Protein AF-0000000083209507 (afdb_homodimer)

Organism: NCBI:txid56615

pLDDT: mean 79.93, std 26.1, range [17.45, 98.88]

Solvent-accessible surface area (backbone atoms only — not comparable to full-atom values): 48890 Å² total; per-residue (Å²): 132,87,76,78,81,79,80,76,81,77,78,80,77,77,78,76,76,82,78,74,80,74,73,73,65,63,70,64,57,64,68,65,68,48,69,66,73,77,71,62,71,62,73,65,71,75,59,69,69,38,47,60,24,52,51,44,55,71,68,48,51,61,85,65,65,84,54,86,50,44,40,69,82,32,66,40,26,36,28,49,35,51,77,83,44,52,70,40,51,52,51,48,50,51,50,27,39,48,67,36,39,55,71,43,77,40,76,38,67,54,44,80,39,44,36,41,45,25,48,38,52,54,37,31,53,48,49,55,53,47,46,52,51,50,20,66,72,56,70,47,58,60,81,76,58,56,31,54,49,76,48,25,59,51,62,44,49,69,84,25,54,78,34,26,46,77,80,48,31,80,50,81,72,76,83,60,49,44,76,43,79,90,34,73,63,28,28,72,47,58,34,60,73,67,48,88,59,56,77,75,37,50,40,93,46,91,80,64,52,46,36,74,66,46,60,47,89,55,38,82,56,67,88,55,50,52,31,48,58,42,46,22,53,36,50,42,53,52,51,51,38,49,49,46,59,73,68,65,39,66,28,31,35,41,27,44,48,53,51,34,35,32,62,59,44,61,62,55,49,57,63,51,56,74,54,55,60,91,76,50,16,36,37,32,38,4,58,39,69,29,51,34,74,55,38,38,45,41,82,32,54,40,31,18,48,50,54,36,50,22,61,62,35,19,33,34,32,23,46,67,21,32,53,51,47,50,54,58,54,51,33,72,72,34,33,77,58,46,38,58,38,38,45,44,23,30,42,38,54,69,64,47,44,36,30,30,39,50,70,43,50,26,32,62,47,77,72,66,59,76,72,64,69,83,69,88,68,75,85,57,62,72,54,53,86,44,45,40,61,54,40,52,34,48,70,70,70,40,86,72,85,68,68,65,40,81,67,34,32,71,67,35,37,46,62,21,31,56,61,46,47,54,28,77,76,63,72,71,81,72,78,57,85,79,62,67,78,130,131,86,76,76,78,77,79,76,81,75,77,80,77,76,80,75,77,81,76,75,81,76,74,73,65,63,67,66,57,63,68,65,67,48,70,66,72,79,70,61,73,64,74,63,72,75,58,69,69,37,48,61,24,52,51,46,54,73,70,49,51,61,85,65,64,86,53,87,51,43,39,71,82,32,67,42,27,36,29,51,35,50,77,84,42,53,69,38,51,52,50,48,49,50,50,27,39,48,67,37,37,53,72,42,79,38,76,39,65,56,46,78,40,43,37,40,44,24,49,37,52,54,38,32,54,46,49,55,52,47,45,52,52,51,20,66,73,56,69,46,58,60,82,76,59,56,30,54,49,76,50,26,60,50,61,43,49,70,86,26,55,78,37,24,47,78,78,49,31,80,49,80,73,77,83,59,48,45,76,42,79,91,34,73,63,30,28,72,47,57,33,59,74,68,48,90,59,55,78,74,37,51,40,94,47,92,80,65,53,46,37,74,66,46,59,48,90,55,40,82,56,66,88,56,51,53,31,48,59,42,47,22,53,35,51,41,53,51,52,51,38,50,49,46,60,72,67,65,38,67,29,33,35,40,28,43,48,53,51,34,36,31,63,59,41,60,63,54,49,57,63,52,58,73,53,56,59,93,74,50,15,36,36,32,38,4,58,39,72,30,49,33,73,56,37,38,46,43,83,32,53,39,31,17,50,51,54,35,50,22,60,61,34,21,33,36,32,23,46,68,22,31,52,52,48,49,55,58,53,50,33,72,73,34,34,78,58,46,39,58,41,38,45,45,24,32,43,39,53,69,62,47,44,38,29,30,40,51,70,43,50,26,32,62,47,79,73,68,61,75,71,61,68,85,71,87,67,74,84,56,63,72,54,54,87,45,44,39,60,52,40,54,34,49,69,72,70,41,85,73,83,73,62,70,41,82,68,34,31,73,67,36,38,46,62,22,33,57,59,48,48,52,26,78,77,64,72,72,80,71,79,59,86,83,62,66,89,123

Secondary structure (DSSP, 8-state):
-----------------------THHHHHTTTTS-------------GGGHHHHHHHHHHSPTTTT---TTTTSSEEEEEE-TT-HHHHHHHHHHHHHHT--EEEEEPPPTTSHHHHHHHHHHHHHHHHHHHHHHHHH---GGG----STT-GGG--TT-TTTS-GGGTT--PPP-TTSSGGGTTS-HHHHHHH-S-GGG---SSTT--HHHHT--TT---GGGS--HHHHHHHHHHHHHHHHHHHHT-SEEEEE-TTEEEBTTHHHHHHHHHTTS-TT--EEEEEEES--GGGSPB-SSTTEEE-S--EEEEEEEEEHHHHHHHHHHHT-TTTTTSS-GGGGHHHHHHTT--EEEESS-SEEE-SSSGGG---SSS-S-----SSBHHHHHHHHTT--------HHHHHH---HHHHHHH--TT-----S-TT----/-----------------------THHHHHTTTTS-------------GGGHHHHHHHHHHSPTTTT---TTTTSSEEEEEE-TT-HHHHHHHHHHHHHHT--EEEEEPPPTTSHHHHHHHHHHHHHHHHHHHHHHHHH---GGG----STT-GGG--TT-TTTS-GGGTT--PPP-TTSSGGGTTS-HHHHHHH-S-GGG---SSTT--HHHHT--TT---GGGS--HHHHHHHHHHHHHHHHHHHHT-SEEEEEETTEEEBTTHHHHHHHHHTTS-TT--EEEEEEES--GGGSPB-SSTTEEE-S--EEEEEEEEEHHHHHHHHHHHT-TTTTTSS-GGGGHHHHHHTT--EEEESS-SEEE-SSSGGG---SSS-S-----SSBHHHHHHHHTT--------HHHHHH---HHHHHHH--TT-----S-TT----

Nearest PDB structures (foldseek):
  8xgx-assembly1_A  TM=6.670E-01  e=3.079E-05  Aggregatibacter actinomycetemcomitans NUM4039
  8xkd-assembly1_B  TM=6.835E-01  e=5.439E-05  Aggregatibacter actinomycetemcomitans NUM4039
  5ej0-assembly1_A  TM=6.151E-01  e=3.359E-04  Vaccinia virus WR
  2j0b-assembly1_A  TM=5.387E-01  e=5.777E-03  Mus musculus
  8xgx-assembly1_A  TM=6.671E-01  e=2.870E-05  Aggregatibacter actinomycetemcomitans NUM4039

Foldseek 3Di:
DPPPCPPPPPPDPPPPDDPPPPPPPPVVPVVVPPPPPCVVVPPPPPPVVCVVVVVCCVPPDDVCLVPDDQQLPWPAAEEEDAPPPVLLVVLVVLLSVLLNHDHDYDHFDDLPQFLLQLVLVLLLVLLVVLLVQLCVQLVDDSLVAFEFFALTQLLDDACLQQSHDPSCNHRDDDDQFCVDVVQVRGHPLVSCVVDPDSSVRHHPDPPDFSQVSLPRNPYPQPVFGQGSRLSSQLVRVLVVLVVLLVVPIFKYKYAYSQKWFASPRSSVCVVVVVQDDPPAFKEQLEFALFLFVVAQARRDRFKGWGAFTFDCRMMMGGSNNSVLLSVSCSPSSNNSSTGNRNCVNSSVSVPRRYMYTPPHRMWRDPQSPPCVVVDDDDPAGRDHPHISSVVVCVVVVHDRPPPCPVVVCVVNPRVSNVVNPPDVPPPPPPDPDVPDDD/DPPPCPPPPPPPPPPPDDPPPPDPPPVVPVVVPPPPPCVVVPPPPPPVVCVVVVVCCVPPDDVCLVPDDQQLPWPAAEEEDAPPPVLLVVLVVLLSVLLNHDHDYDHFDDLPQFLLQLVLVLLLVLLVVLLVQLCVQLVDDSLVAFEFFALTQLLDDACLQQRHDPSCNHRDDDDQFCVDVVQVRGHPLVSCVVDPDSSVRHHPDPPDFSQVSLPRPVYPQPVFGQGSRLSSQLVSVLVVLVVLLVVPIFKYKYAYSQKWFASPRSSVCVVVVVQDDPPAFKEQLEFALFLFVVAQARRDRFKGWGAFTFDCRMMMGGSNNSVLLSVSCSPSSNNSSTGNRSCVNSSVSVPRRYMYTPPHRMWRDPQSPPCVVVDDDDPAGRDHPHISSVVVCVVVVHDRCPPCDVVVCVVNPRVSNVVNPPDVPPPPVDDPDVDDDD

Sequence (876 aa):
MLTLLATSMLVMYRVREPIKPVSQSHILSEVINSPLPDISLSQSSIDPTLDYRRLLEMTTSPKNFNQHHPTLGFGHIYCISLPNRQDRRETMTKIAAALGVRITFVDAIYKDHPVIGWIGERASEVRKKKLELMSQYSGMDKESIGGMGAGSVWLTVNNGHAANQDFLRNIKLPSLAAARPEFEGKDWVEYLWSVSDHYTLTSSNPDFNITAEMWDPQEKMLPRQINPATVSTYYNHLRVLRTIRESGEASALILEDDVDMEWDLERRWRSIESHLPSDWDTVFLGHCWGHELIQPQFGHPNLHKSTEPLCLHGYAVSALGSRKLLELYNDPWTSFQTPVDTCIPTFIKLGLNSFSIEPTIINQSKVLQSDIQSGKGSSWKGLLVDSVAERILKSEGKPVNHTLTREDSKSNIDPATLFRYKSASIKALKDTQCNKGVMLTLLATSMLVMYRVREPIKPVSQSHILSEVINSPLPDISLSQSSIDPTLDYRRLLEMTTSPKNFNQHHPTLGFGHIYCISLPNRQDRRETMTKIAAALGVRITFVDAIYKDHPVIGWIGERASEVRKKKLELMSQYSGMDKESIGGMGAGSVWLTVNNGHAANQDFLRNIKLPSLAAARPEFEGKDWVEYLWSVSDHYTLTSSNPDFNITAEMWDPQEKMLPRQINPATVSTYYNHLRVLRTIRESGEASALILEDDVDMEWDLERRWRSIESHLPSDWDTVFLGHCWGHELIQPQFGHPNLHKSTEPLCLHGYAVSALGSRKLLELYNDPWTSFQTPVDTCIPTFIKLGLNSFSIEPTIINQSKVLQSDIQSGKGSSWKGLLVDSVAERILKSEGKPVNHTLTREDSKSNIDPATLFRYKSASIKALKDTQCNKGV

Radius of gyration: 33.31 Å; Cα contacts (8 Å, |Δi|>4): 1385; chains: 2; bounding box: 107×95×86 Å

Structure (mmCIF, N/CA/C/O backbone):
data_AF-0000000083209507-model_v1
#
loop_
_entity.id
_entity.type
_entity.pdbx_description
1 polymer 'Glycosyltransferase family 25 protein'
#
loop_
_atom_site.group_PDB
_atom_site.id
_atom_site.type_symbol
_atom_site.label_atom_id
_atom_site.label_alt_id
_atom_site.label_comp_id
_atom_site.label_asym_id
_atom_site.label_entity_id
_atom_site.label_seq_id
_atom_site.pdbx_PDB_ins_code
_atom_site.Cartn_x
_atom_site.Cartn_y
_atom_site.Cartn_z
_atom_site.occupancy
_atom_site.B_iso_or_equiv
_atom_site.auth_seq_id
_atom_site.auth_comp_id
_atom_site.auth_asym_id
_atom_site.auth_atom_id
_atom_site.pdbx_PDB_model_num
ATOM 1 N N . MET A 1 1 ? -52.062 49.094 5.859 1 21.2 1 MET A N 1
ATOM 2 C CA . MET A 1 1 ? -52.219 49.312 7.301 1 21.2 1 MET A CA 1
ATOM 3 C C . MET A 1 1 ? -52.469 47.969 7.996 1 21.2 1 MET A C 1
ATOM 5 O O . MET A 1 1 ? -52.875 47.938 9.164 1 21.2 1 MET A O 1
ATOM 9 N N . LEU A 1 2 ? -52.531 46.844 7.223 1 25.02 2 LEU A N 1
ATOM 10 C CA . LEU A 1 2 ? -53.156 45.562 7.625 1 25.02 2 LEU A CA 1
ATOM 11 C C . LEU A 1 2 ? -52.469 45 8.867 1 25.02 2 LEU A C 1
ATOM 13 O O . LEU A 1 2 ? -51.25 44.844 8.891 1 25.02 2 LEU A O 1
ATOM 17 N N . THR A 1 3 ? -53.156 45 10.055 1 21.56 3 THR A N 1
ATOM 18 C CA . THR A 1 3 ? -52.969 44.844 11.5 1 21.56 3 THR A CA 1
ATOM 19 C C . THR A 1 3 ? -52.656 43.406 11.859 1 21.56 3 THR A C 1
ATOM 21 O O . THR A 1 3 ? -53.562 42.562 11.898 1 21.56 3 THR A O 1
ATOM 24 N N . LEU A 1 4 ? -51.781 42.688 11.109 1 25 4 LEU A N 1
ATOM 25 C CA . LEU A 1 4 ? -51.625 41.25 11.227 1 25 4 LEU A CA 1
ATOM 26 C C . LEU A 1 4 ? -51.281 40.844 12.664 1 25 4 LEU A C 1
ATOM 28 O O . LEU A 1 4 ? -50.281 41.312 13.219 1 25 4 LEU A O 1
ATOM 32 N N . LEU A 1 5 ? -52.344 40.469 13.453 1 21.36 5 LEU A N 1
ATOM 33 C CA . LEU A 1 5 ? -52.531 40.156 14.859 1 21.36 5 LEU A CA 1
ATOM 34 C C . LEU A 1 5 ? -51.562 39.031 15.281 1 21.36 5 LEU A C 1
ATOM 36 O O . LEU A 1 5 ? -51.562 37.938 14.672 1 21.36 5 LEU A O 1
ATOM 40 N N . ALA A 1 6 ? -50.375 39.25 15.961 1 22.92 6 ALA A N 1
ATOM 41 C CA . ALA A 1 6 ? -49.156 38.594 16.484 1 22.92 6 ALA A CA 1
ATOM 42 C C . ALA A 1 6 ? -49.531 37.688 17.672 1 22.92 6 ALA A C 1
ATOM 44 O O . ALA A 1 6 ? -49.625 38.188 18.797 1 22.92 6 ALA A O 1
ATOM 45 N N . THR A 1 7 ? -50.719 36.875 17.5 1 20.73 7 THR A N 1
ATOM 46 C CA . THR A 1 7 ? -51.219 36.281 18.734 1 20.73 7 THR A CA 1
ATOM 47 C C . THR A 1 7 ? -50.125 35.438 19.391 1 20.73 7 THR A C 1
ATOM 49 O O . THR A 1 7 ? -49.469 34.625 18.734 1 20.73 7 THR A O 1
ATOM 52 N N . SER A 1 8 ? -49.531 35.844 20.547 1 21.31 8 SER A N 1
ATOM 53 C CA . SER A 1 8 ? -48.469 35.531 21.516 1 21.31 8 SER A CA 1
ATOM 54 C C . SER A 1 8 ? -48.781 34.25 22.281 1 21.31 8 SER A C 1
ATOM 56 O O . SER A 1 8 ? -49.656 34.219 23.156 1 21.31 8 SER A O 1
ATOM 58 N N . MET A 1 9 ? -49.188 33.094 21.578 1 21.3 9 MET A N 1
ATOM 59 C CA . MET A 1 9 ? -49.719 31.984 22.391 1 21.3 9 MET A CA 1
ATOM 60 C C . MET A 1 9 ? -48.688 31.562 23.438 1 21.3 9 MET A C 1
ATOM 62 O O . MET A 1 9 ? -47.531 31.281 23.109 1 21.3 9 MET A O 1
ATOM 66 N N . LEU A 1 10 ? -48.75 31.938 24.75 1 21.06 10 LEU A N 1
ATOM 67 C CA . LEU A 1 10 ? -48.062 31.781 26.016 1 21.06 10 LEU A CA 1
ATOM 68 C C . LEU A 1 10 ? -48.062 30.312 26.469 1 21.06 10 LEU A C 1
ATOM 70 O O . LEU A 1 10 ? -49.125 29.797 26.859 1 21.06 10 LEU A O 1
ATOM 74 N N . VAL A 1 11 ? -47.719 29.297 25.656 1 22.17 11 VAL A N 1
ATOM 75 C CA . VAL A 1 11 ? -47.938 27.922 26.094 1 22.17 11 VAL A CA 1
ATOM 76 C C . VAL A 1 11 ? -47.219 27.703 27.438 1 22.17 11 VAL A C 1
ATOM 78 O O . VAL A 1 11 ? -46.031 28.016 27.562 1 22.17 11 VAL A O 1
ATOM 81 N N . MET A 1 12 ? -47.906 27.578 28.562 1 21.19 12 MET A N 1
ATOM 82 C CA . MET A 1 12 ? -47.656 27.344 29.984 1 21.19 12 MET A CA 1
ATOM 83 C C . MET A 1 12 ? -46.812 26.094 30.203 1 21.19 12 MET A C 1
ATOM 85 O O . MET A 1 12 ? -47.188 25.016 29.734 1 21.19 12 MET A O 1
ATOM 89 N N . TYR A 1 13 ? -45.5 26.172 30.297 1 21.11 13 TYR A N 1
ATOM 90 C CA . TYR A 1 13 ? -44.438 25.188 30.5 1 21.11 13 TYR A CA 1
ATOM 91 C C . TYR A 1 13 ? -44.625 24.484 31.844 1 21.11 13 TYR A C 1
ATOM 93 O O . TYR A 1 13 ? -44.438 25.094 32.906 1 21.11 13 TYR A O 1
ATOM 101 N N . ARG A 1 14 ? -45.719 23.703 32.031 1 21.27 14 ARG A N 1
ATOM 102 C CA . ARG A 1 14 ? -45.906 23.062 33.312 1 21.27 14 ARG A CA 1
ATOM 103 C C . ARG A 1 14 ? -44.625 22.375 33.781 1 21.27 14 ARG A C 1
ATOM 105 O O . ARG A 1 14 ? -43.906 21.781 32.969 1 21.27 14 ARG A O 1
ATOM 112 N N . VAL A 1 15 ? -44.156 22.719 34.969 1 22.66 15 VAL A N 1
ATOM 113 C CA . VAL A 1 15 ? -43.031 22.438 35.812 1 22.66 15 VAL A CA 1
ATOM 114 C C . VAL A 1 15 ? -43.031 20.969 36.25 1 22.66 15 VAL A C 1
ATOM 116 O O . VAL A 1 15 ? -43.906 20.531 37 1 22.66 15 VAL A O 1
ATOM 119 N N . ARG A 1 16 ? -42.938 20.031 35.281 1 22.27 16 ARG A N 1
ATOM 120 C CA . ARG A 1 16 ? -43.094 18.641 35.688 1 22.27 16 ARG A CA 1
ATOM 121 C C . ARG A 1 16 ? -42.188 18.344 36.906 1 22.27 16 ARG A C 1
ATOM 123 O O . ARG A 1 16 ? -41.156 18.984 37.094 1 22.27 16 ARG A O 1
ATOM 130 N N . GLU A 1 17 ? -42.75 17.594 37.875 1 24.81 17 GLU A N 1
ATOM 131 C CA . GLU A 1 17 ? -42.375 17.156 39.219 1 24.81 17 GLU A CA 1
ATOM 132 C C . GLU A 1 17 ? -40.969 16.547 39.219 1 24.81 17 GLU A C 1
ATOM 134 O O . GLU A 1 17 ? -40.5 16.031 38.219 1 24.81 17 GLU A O 1
ATOM 139 N N . PRO A 1 18 ? -40.25 16.766 40.344 1 24.5 18 PRO A N 1
ATOM 140 C CA . PRO A 1 18 ? -38.844 16.469 40.625 1 24.5 18 PRO A CA 1
ATOM 141 C C . PRO A 1 18 ? -38.531 14.969 40.562 1 24.5 18 PRO A C 1
ATOM 143 O O . PRO A 1 18 ? -39.25 14.164 41.156 1 24.5 18 PRO A O 1
ATOM 146 N N . ILE A 1 19 ? -38.188 14.414 39.469 1 26.02 19 ILE A N 1
ATOM 147 C CA . ILE A 1 19 ? -37.906 12.977 39.406 1 26.02 19 ILE A CA 1
ATOM 148 C C . ILE A 1 19 ? -37 12.578 40.531 1 26.02 19 ILE A C 1
ATOM 150 O O . ILE A 1 19 ? -35.938 13.203 40.75 1 26.02 19 ILE A O 1
ATOM 154 N N . LYS A 1 20 ? -37.531 11.781 41.5 1 27.62 20 LYS A N 1
ATOM 155 C CA . LYS A 1 20 ? -36.906 11.211 42.656 1 27.62 20 LYS A CA 1
ATOM 156 C C . LYS A 1 20 ? -35.531 10.594 42.312 1 27.62 20 LYS A C 1
ATOM 158 O O . LYS A 1 20 ? -35.406 9.961 41.281 1 27.62 20 LYS A O 1
ATOM 163 N N . PRO A 1 21 ? -34.469 10.977 43.062 1 25.08 21 PRO A N 1
ATOM 164 C CA . PRO A 1 21 ? -33.062 10.594 42.875 1 25.08 21 PRO A CA 1
ATOM 165 C C . PRO A 1 21 ? -32.844 9.078 42.938 1 25.08 21 PRO A C 1
ATOM 167 O O . PRO A 1 21 ? -33.219 8.438 43.906 1 25.08 21 PRO A O 1
ATOM 170 N N . VAL A 1 22 ? -33.281 8.305 41.938 1 27.31 22 VAL A N 1
ATOM 171 C CA . VAL A 1 22 ? -33.062 6.871 42.125 1 27.31 22 VAL A CA 1
ATOM 172 C C . VAL A 1 22 ? -31.609 6.613 42.5 1 27.31 22 VAL A C 1
ATOM 174 O O . VAL A 1 22 ? -30.688 7.105 41.844 1 27.31 22 VAL A O 1
ATOM 177 N N . SER A 1 23 ? -31.391 6.219 43.75 1 24.31 23 SER A N 1
ATOM 178 C CA . SER A 1 23 ? -30.141 5.902 44.438 1 24.31 23 SER A CA 1
ATOM 179 C C . SER A 1 23 ? -29.297 4.938 43.625 1 24.31 23 SER A C 1
ATOM 181 O O . SER A 1 23 ? -29.766 3.879 43.219 1 24.31 23 SER A O 1
ATOM 183 N N . GLN A 1 24 ? -28.297 5.477 42.938 1 24.94 24 GLN A N 1
ATOM 184 C CA . GLN A 1 24 ? -27.281 4.879 42.094 1 24.94 24 GLN A CA 1
ATOM 185 C C . GLN A 1 24 ? -26.562 3.742 42.812 1 24.94 24 GLN A C 1
ATOM 187 O O . GLN A 1 24 ? -25.609 3.16 42.25 1 24.94 24 GLN A O 1
ATOM 192 N N . SER A 1 25 ? -26.922 3.535 44.125 1 27 25 SER A N 1
ATOM 193 C CA . SER A 1 25 ? -25.984 2.705 44.844 1 27 25 SER A CA 1
ATOM 194 C C . SER A 1 25 ? -26 1.265 44.375 1 27 25 SER A C 1
ATOM 196 O O . SER A 1 25 ? -25.016 0.541 44.5 1 27 25 SER A O 1
ATOM 198 N N . HIS A 1 26 ? -27.141 0.861 43.969 1 27.19 26 HIS A N 1
ATOM 199 C CA . HIS A 1 26 ? -27.25 -0.593 43.938 1 27.19 26 HIS A CA 1
ATOM 200 C C . HIS A 1 26 ? -26.453 -1.18 42.781 1 27.19 26 HIS A C 1
ATOM 202 O O . HIS A 1 26 ? -26.234 -2.393 42.719 1 27.19 26 HIS A O 1
ATOM 208 N N . ILE A 1 27 ? -26.328 -0.297 41.75 1 27.59 27 ILE A N 1
ATOM 209 C CA . ILE A 1 27 ? -25.891 -1.041 40.562 1 27.59 27 ILE A CA 1
ATOM 210 C C . ILE A 1 27 ? -24.438 -1.471 40.75 1 27.59 27 ILE A C 1
ATOM 212 O O . ILE A 1 27 ? -23.969 -2.391 40.062 1 27.59 27 ILE A O 1
ATOM 216 N N . LEU A 1 28 ? -23.703 -0.784 41.625 1 26.67 28 LEU A N 1
ATOM 217 C CA . LEU A 1 28 ? -22.281 -1.111 41.688 1 26.67 28 LEU A CA 1
ATOM 218 C C . LEU A 1 28 ? -22.062 -2.451 42.375 1 26.67 28 LEU A C 1
ATOM 220 O O . LEU A 1 28 ? -20.984 -3.033 42.281 1 26.67 28 LEU A O 1
ATOM 224 N N . SER A 1 29 ? -23.016 -2.801 43.281 1 26.47 29 SER A N 1
ATOM 225 C CA . SER A 1 29 ? -22.672 -3.922 44.156 1 26.47 29 SER A CA 1
ATOM 226 C C . SER A 1 29 ? -22.641 -5.234 43.375 1 26.47 29 SER A C 1
ATOM 228 O O . SER A 1 29 ? -21.984 -6.191 43.781 1 26.47 29 SER A O 1
ATOM 230 N N . GLU A 1 30 ? -23.641 -5.375 42.531 1 27.55 30 GLU A N 1
ATOM 231 C CA . GLU A 1 30 ? -23.766 -6.742 42.062 1 27.55 30 GLU A CA 1
ATOM 232 C C . GLU A 1 30 ? -22.625 -7.109 41.125 1 27.55 30 GLU A C 1
ATOM 234 O O . GLU A 1 30 ? -22.5 -8.258 40.688 1 27.55 30 GLU A O 1
ATOM 239 N N . VAL A 1 31 ? -21.984 -6.102 40.656 1 28.17 31 VAL A N 1
ATOM 240 C CA . VAL A 1 31 ? -20.953 -6.488 39.688 1 28.17 31 VAL A CA 1
ATOM 241 C C . VAL A 1 31 ? -19.797 -7.16 40.406 1 28.17 31 VAL A C 1
ATOM 243 O O . VAL A 1 31 ? -18.891 -7.715 39.781 1 28.17 31 VAL A O 1
ATOM 246 N N . ILE A 1 32 ? -19.766 -7.043 41.75 1 27.62 32 ILE A N 1
ATOM 247 C CA . ILE A 1 32 ? -18.609 -7.594 42.469 1 27.62 32 ILE A CA 1
ATOM 248 C C . ILE A 1 32 ? -18.672 -9.117 42.438 1 27.62 32 ILE A C 1
ATOM 250 O O . ILE A 1 32 ? -17.641 -9.789 42.5 1 27.62 32 ILE A O 1
ATOM 254 N N . ASN A 1 33 ? -19.875 -9.617 42.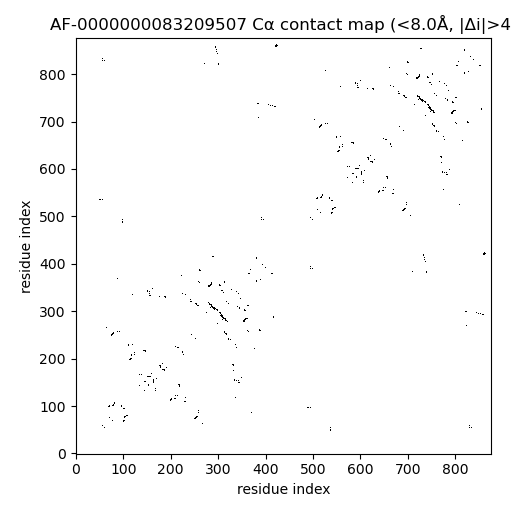656 1 24.17 33 ASN A N 1
ATOM 255 C CA . ASN A 1 33 ? -19.891 -11.047 42.938 1 24.17 33 ASN A CA 1
ATOM 256 C C . ASN A 1 33 ? -19.672 -11.859 41.656 1 24.17 33 ASN A C 1
ATOM 258 O O . ASN A 1 33 ? -20.047 -13.039 41.594 1 24.17 33 ASN A O 1
ATOM 262 N N . SER A 1 34 ? -19.703 -11.188 40.562 1 25.98 34 SER A N 1
ATOM 263 C CA . SER A 1 34 ? -19.531 -12.219 39.562 1 25.98 34 SER A CA 1
ATOM 264 C C . SER A 1 34 ? -18.203 -12.961 39.719 1 25.98 34 SER A C 1
ATOM 266 O O . SER A 1 34 ? -17.203 -12.352 40.094 1 25.98 34 SER A O 1
ATOM 268 N N . PRO A 1 35 ? -18.297 -14.234 40.094 1 25.05 35 PRO A N 1
ATOM 269 C CA . PRO A 1 35 ? -17 -14.891 40.281 1 25.05 35 PRO A CA 1
ATOM 270 C C . PRO A 1 35 ? -15.945 -14.391 39.312 1 25.05 35 PRO A C 1
ATOM 272 O O . PRO A 1 35 ? -16.281 -13.922 38.219 1 25.05 35 PRO A O 1
ATOM 275 N N . LEU A 1 36 ? -14.898 -13.773 39.844 1 25.12 36 LEU A N 1
ATOM 276 C CA . LEU A 1 36 ? -13.719 -13.531 39.031 1 25.12 36 LEU A CA 1
ATOM 277 C C . LEU A 1 36 ? -13.609 -14.578 37.906 1 25.12 36 LEU A C 1
ATOM 279 O O . LEU A 1 36 ? -13.836 -15.766 38.156 1 25.12 36 LEU A O 1
ATOM 283 N N . PRO A 1 37 ? -14.055 -14.203 36.719 1 25.61 37 PRO A N 1
ATOM 284 C CA . PRO A 1 37 ? -13.781 -15.344 35.844 1 25.61 37 PRO A CA 1
ATOM 285 C C . PRO A 1 37 ? -12.531 -16.109 36.25 1 25.61 37 PRO A C 1
ATOM 287 O O . PRO A 1 37 ? -11.586 -15.531 36.812 1 25.61 37 PRO A O 1
ATOM 290 N N . ASP A 1 38 ? -12.719 -17.281 36.906 1 25.77 38 ASP A N 1
ATOM 291 C CA . ASP A 1 38 ? -11.594 -18.203 37.062 1 25.77 38 ASP A CA 1
ATOM 292 C C . ASP A 1 38 ? -10.578 -18.031 35.938 1 25.77 38 ASP A C 1
ATOM 294 O O . ASP A 1 38 ? -10.836 -18.453 34.812 1 25.77 38 ASP A O 1
ATOM 298 N N . ILE A 1 39 ? -10.016 -16.844 35.875 1 26.89 39 ILE A N 1
ATOM 299 C CA . ILE A 1 39 ? -8.789 -16.812 35.062 1 26.89 39 ILE A CA 1
ATOM 300 C C . ILE A 1 39 ? -7.902 -18 35.438 1 26.89 39 ILE A C 1
ATOM 302 O O . ILE A 1 39 ? -7.105 -17.922 36.375 1 26.89 39 ILE A O 1
ATOM 306 N N . SER A 1 40 ? -8.531 -19.156 35.781 1 28.34 40 SER A N 1
ATOM 307 C CA . SER A 1 40 ? -7.574 -20.25 35.656 1 28.34 40 SER A CA 1
ATOM 308 C C . SER A 1 40 ? -6.547 -19.969 34.562 1 28.34 40 SER A C 1
ATOM 310 O O . SER A 1 40 ? -6.906 -19.719 33.406 1 28.34 40 SER A O 1
ATOM 312 N N . LEU A 1 41 ? -5.523 -19.219 34.875 1 29.16 41 LEU A N 1
ATOM 313 C CA . LEU A 1 41 ? -4.293 -19.344 34.094 1 29.16 41 LEU A CA 1
ATOM 314 C C . LEU A 1 41 ? -4.219 -20.703 33.438 1 29.16 41 LEU A C 1
ATOM 316 O O . LEU A 1 41 ? -3.877 -21.703 34.062 1 29.16 41 LEU A O 1
ATOM 320 N N . SER A 1 42 ? -5.266 -21.266 32.906 1 30.45 42 SER A N 1
ATOM 321 C CA . SER A 1 42 ? -4.977 -22.438 32.125 1 30.45 42 SER A CA 1
ATOM 322 C C . SER A 1 42 ? -3.529 -22.438 31.625 1 30.45 42 SER A C 1
ATOM 324 O O . SER A 1 42 ? -3.07 -21.469 31.031 1 30.45 42 SER A O 1
ATOM 326 N N . GLN A 1 43 ? -2.615 -22.828 32.406 1 33.81 43 GLN A N 1
ATOM 327 C CA . GLN A 1 43 ? -1.299 -23.266 31.938 1 33.81 43 GLN A CA 1
ATOM 328 C C . GLN A 1 43 ? -1.321 -23.609 30.453 1 33.81 43 GLN A C 1
ATOM 330 O O . GLN A 1 43 ? -1.688 -24.734 30.094 1 33.81 43 GLN A O 1
ATOM 335 N N . SER A 1 44 ? -2.004 -22.906 29.672 1 39.44 44 SER A N 1
ATOM 336 C CA . SER A 1 44 ? -2.018 -23.172 28.234 1 39.44 44 SER A CA 1
ATOM 337 C C . SER A 1 44 ? -0.769 -23.938 27.812 1 39.44 44 SER A C 1
ATOM 339 O O . SER A 1 44 ? 0.353 -23.516 28.094 1 39.44 44 SER A O 1
ATOM 341 N N . SER A 1 45 ? -0.811 -25.141 27.938 1 47.66 45 SER A N 1
ATOM 342 C CA . SER A 1 45 ? 0.176 -26.078 27.422 1 47.66 45 SER A CA 1
ATOM 343 C C . SER A 1 45 ? 0.939 -25.484 26.234 1 47.66 45 SER A C 1
ATOM 345 O O . SER A 1 45 ? 0.335 -25.031 25.266 1 47.66 45 SER A O 1
ATOM 347 N N . ILE A 1 46 ? 2.051 -24.891 26.656 1 65.88 46 ILE A N 1
ATOM 348 C CA . ILE A 1 46 ? 2.99 -24.375 25.672 1 65.88 46 ILE A CA 1
ATOM 349 C C . ILE A 1 46 ? 3.078 -25.328 24.484 1 65.88 46 ILE A C 1
ATOM 351 O O . ILE A 1 46 ? 3.416 -26.5 24.656 1 65.88 46 ILE A O 1
ATOM 355 N N . ASP A 1 47 ? 2.357 -25.031 23.484 1 78.94 47 ASP A N 1
ATOM 356 C CA . ASP A 1 47 ? 2.471 -25.781 22.234 1 78.94 47 ASP A CA 1
ATOM 357 C C . ASP A 1 47 ? 3.932 -25.953 21.828 1 78.94 47 ASP A C 1
ATOM 359 O O . ASP A 1 47 ? 4.59 -25 21.438 1 78.94 47 ASP A O 1
ATOM 363 N N . PRO A 1 48 ? 4.504 -27.078 22.094 1 81.88 48 PRO A N 1
ATOM 364 C CA . PRO A 1 48 ? 5.922 -27.297 21.797 1 81.88 48 PRO A CA 1
ATOM 365 C C . PRO A 1 48 ? 6.262 -27 20.344 1 81.88 48 PRO A C 1
ATOM 367 O O . PRO A 1 48 ? 7.422 -26.734 20.016 1 81.88 48 PRO A O 1
ATOM 370 N N . THR A 1 49 ? 5.301 -27.078 19.5 1 83.88 49 THR A N 1
ATOM 371 C CA . THR A 1 49 ? 5.551 -26.828 18.078 1 83.88 49 THR A CA 1
ATOM 372 C C . THR A 1 49 ? 5.941 -25.375 17.844 1 83.88 49 THR A C 1
ATOM 374 O O . THR A 1 49 ? 6.438 -25.016 16.766 1 83.88 49 THR A O 1
ATOM 377 N N . LEU A 1 50 ? 5.828 -24.609 18.906 1 91.12 50 LEU A N 1
ATOM 378 C CA . LEU A 1 50 ? 6.129 -23.188 18.766 1 91.12 50 LEU A CA 1
ATOM 379 C C . LEU A 1 50 ? 7.402 -22.828 19.531 1 91.12 50 LEU A C 1
ATOM 381 O O . LEU A 1 50 ? 7.719 -21.641 19.703 1 91.12 50 LEU A O 1
ATOM 385 N N . ASP A 1 51 ? 8.109 -23.812 20 1 90 51 ASP A N 1
ATOM 386 C CA . ASP A 1 51 ? 9.312 -23.562 20.797 1 90 51 ASP A CA 1
ATOM 387 C C . ASP A 1 51 ? 10.344 -22.781 20 1 90 51 ASP A C 1
ATOM 389 O O . ASP A 1 51 ? 10.938 -21.812 20.5 1 90 51 ASP A O 1
ATOM 393 N N . TYR A 1 52 ? 10.562 -23.25 18.781 1 93.44 52 TYR A N 1
ATOM 394 C CA . TYR A 1 52 ? 11.531 -22.562 17.938 1 93.44 52 TYR A CA 1
ATOM 395 C C . TYR A 1 52 ? 11.117 -21.125 17.703 1 93.44 52 TYR A C 1
ATOM 397 O O . TYR A 1 52 ? 11.945 -20.203 17.75 1 93.44 52 TYR A O 1
ATOM 405 N N . ARG A 1 53 ? 9.914 -20.875 17.438 1 93.38 53 ARG A N 1
ATOM 406 C CA . ARG A 1 53 ? 9.398 -19.516 17.25 1 93.38 53 ARG A CA 1
ATOM 407 C C . ARG A 1 53 ? 9.648 -18.656 18.484 1 93.38 53 ARG A C 1
ATOM 409 O O . ARG A 1 53 ? 10.102 -17.516 18.375 1 93.38 53 ARG A O 1
ATOM 416 N N . ARG A 1 54 ? 9.297 -19.172 19.609 1 90.69 54 ARG A N 1
ATOM 417 C CA . ARG A 1 54 ? 9.492 -18.438 20.859 1 90.69 54 ARG A CA 1
ATOM 418 C C . ARG A 1 54 ? 10.961 -18.078 21.062 1 90.69 54 ARG A C 1
ATOM 420 O O . ARG A 1 54 ? 11.289 -16.984 21.5 1 90.69 54 ARG A O 1
ATOM 427 N N . LEU A 1 55 ? 11.82 -19.047 20.75 1 91.38 55 LEU A N 1
ATOM 428 C CA . LEU A 1 55 ? 13.258 -18.797 20.844 1 91.38 55 LEU A CA 1
ATOM 429 C C . LEU A 1 55 ? 13.672 -17.625 19.953 1 91.38 55 LEU A C 1
ATOM 431 O O . LEU A 1 55 ? 14.406 -16.75 20.391 1 91.38 55 LEU A O 1
ATOM 435 N N . LEU A 1 56 ? 13.219 -17.641 18.734 1 93.12 56 LEU A N 1
ATOM 436 C CA . LEU A 1 56 ? 13.555 -16.578 17.797 1 93.12 56 LEU A CA 1
ATOM 437 C C . LEU A 1 56 ? 13.016 -15.242 18.297 1 93.12 56 LEU A C 1
ATOM 439 O O . LEU A 1 56 ? 13.688 -14.211 18.172 1 93.12 56 LEU A O 1
ATOM 443 N N . GLU A 1 57 ? 11.781 -15.258 18.766 1 88.75 57 GLU A N 1
ATOM 444 C CA . GLU A 1 57 ? 11.18 -14.031 19.281 1 88.75 57 GLU A CA 1
ATOM 445 C C . GLU A 1 57 ? 12.008 -13.438 20.406 1 88.75 57 GLU A C 1
ATOM 447 O O . GLU A 1 57 ? 12.211 -12.227 20.469 1 88.75 57 GLU A O 1
ATOM 452 N N . MET A 1 58 ? 12.492 -14.195 21.281 1 85.12 58 MET A N 1
ATOM 453 C CA . MET A 1 58 ? 13.234 -13.773 22.453 1 85.12 58 MET A CA 1
ATOM 454 C C . MET A 1 58 ? 14.633 -13.289 22.078 1 85.12 58 MET A C 1
ATOM 456 O O . MET A 1 58 ? 15.164 -12.359 22.688 1 85.12 58 MET A O 1
ATOM 460 N N . THR A 1 59 ? 15.18 -13.875 21.062 1 88 59 THR A N 1
ATOM 461 C CA . THR A 1 59 ? 16.609 -13.656 20.828 1 88 59 THR A CA 1
ATOM 462 C C . THR A 1 59 ? 16.828 -12.672 19.688 1 88 59 THR A C 1
ATOM 464 O O . THR A 1 59 ? 17.906 -12.086 19.562 1 88 59 THR A O 1
ATOM 467 N N . THR A 1 60 ? 15.867 -12.508 18.828 1 88.88 60 THR A N 1
ATOM 468 C CA . THR A 1 60 ? 16.156 -11.734 17.625 1 88.88 60 THR A CA 1
ATOM 469 C C . THR A 1 60 ? 15.305 -10.477 17.562 1 88.88 60 THR A C 1
ATOM 471 O O . THR A 1 60 ? 15.5 -9.625 16.703 1 88.88 60 THR A O 1
ATOM 474 N N . SER A 1 61 ? 14.43 -10.352 18.438 1 83.81 61 SER A N 1
ATOM 475 C CA . SER A 1 61 ? 13.648 -9.125 18.469 1 83.81 61 SER A CA 1
ATOM 476 C C . SER A 1 61 ? 14.492 -7.938 18.906 1 83.81 61 SER A C 1
ATOM 478 O O . SER A 1 61 ? 15.406 -8.086 19.719 1 83.81 61 SER A O 1
ATOM 480 N N . PRO A 1 62 ? 14.25 -6.809 18.188 1 77.25 62 PRO A N 1
ATOM 481 C CA . PRO A 1 62 ? 15 -5.629 18.625 1 77.25 62 PRO A CA 1
ATOM 482 C C . PRO A 1 62 ? 14.836 -5.332 20.109 1 77.25 62 PRO A C 1
ATOM 484 O O . PRO A 1 62 ? 13.797 -5.656 20.688 1 77.25 62 PRO A O 1
ATOM 487 N N . LYS A 1 63 ? 15.906 -4.688 20.641 1 71.75 63 LYS A N 1
ATOM 488 C CA . LYS A 1 63 ? 15.859 -4.297 22.047 1 71.75 63 LYS A CA 1
ATOM 489 C C . LYS A 1 63 ? 14.688 -3.348 22.312 1 71.75 63 LYS A C 1
ATOM 491 O O . LYS A 1 63 ? 14.422 -2.449 21.516 1 71.75 63 LYS A O 1
ATOM 496 N N . ASN A 1 64 ? 13.992 -3.543 23.266 1 66.56 64 ASN A N 1
ATOM 497 C CA . ASN A 1 64 ? 12.898 -2.697 23.734 1 66.56 64 ASN A CA 1
ATOM 498 C C . ASN A 1 64 ? 11.719 -2.729 22.766 1 66.56 64 ASN A C 1
ATOM 500 O O . ASN A 1 64 ? 10.867 -1.837 22.797 1 66.56 64 ASN A O 1
ATOM 504 N N . PHE A 1 65 ? 11.867 -3.752 21.844 1 68.94 65 PHE A N 1
ATOM 505 C CA . PHE A 1 65 ? 10.781 -3.844 20.891 1 68.94 65 PHE A CA 1
ATOM 506 C C . PHE A 1 65 ? 9.453 -4.109 21.594 1 68.94 65 PHE A C 1
ATOM 508 O O . PHE A 1 65 ? 8.406 -3.645 21.141 1 68.94 65 PHE A O 1
ATOM 515 N N . ASN A 1 66 ? 9.57 -4.66 22.672 1 70.06 66 ASN A N 1
ATOM 516 C CA . ASN A 1 66 ? 8.352 -5.023 23.391 1 70.06 66 ASN A CA 1
ATOM 517 C C . ASN A 1 66 ? 8.086 -4.082 24.562 1 70.06 66 ASN A C 1
ATOM 519 O O . ASN A 1 66 ? 7.148 -4.289 25.328 1 70.06 66 ASN A O 1
ATOM 523 N N . GLN A 1 67 ? 8.898 -3.082 24.547 1 81.88 67 GLN A N 1
ATOM 524 C CA . GLN A 1 67 ? 8.68 -2.121 25.625 1 81.88 67 GLN A CA 1
ATOM 525 C C . GLN A 1 67 ? 7.711 -1.023 25.203 1 81.88 67 GLN A C 1
ATOM 527 O O . GLN A 1 67 ? 7.852 -0.445 24.125 1 81.88 67 GLN A O 1
ATOM 532 N N . HIS A 1 68 ? 6.789 -0.829 26.031 1 90.12 68 HIS A N 1
ATOM 533 C CA . HIS A 1 68 ? 5.785 0.196 25.766 1 90.12 68 HIS A CA 1
ATOM 534 C C . HIS A 1 68 ? 6.301 1.582 26.141 1 90.12 68 HIS A C 1
ATOM 536 O O . HIS A 1 68 ? 6.914 1.76 27.203 1 90.12 68 HIS A O 1
ATOM 542 N N . HIS A 1 69 ? 6.188 2.531 25.281 1 91.75 69 HIS A N 1
ATOM 543 C CA . HIS A 1 69 ? 6.484 3.939 25.531 1 91.75 69 HIS A CA 1
ATOM 544 C C . HIS A 1 69 ? 5.227 4.797 25.406 1 91.75 69 HIS A C 1
ATOM 546 O O . HIS A 1 69 ? 4.676 4.934 24.312 1 91.75 69 HIS A O 1
ATOM 552 N N . PRO A 1 70 ? 4.844 5.465 26.391 1 94.81 70 PRO A N 1
ATOM 553 C CA . PRO A 1 70 ? 3.57 6.191 26.406 1 94.81 70 PRO A CA 1
ATOM 554 C C . PRO A 1 70 ? 3.521 7.309 25.359 1 94.81 70 PRO A C 1
ATOM 556 O O . PRO A 1 70 ? 2.445 7.824 25.047 1 94.81 70 PRO A O 1
ATOM 559 N N . THR A 1 71 ? 4.645 7.793 24.859 1 96.56 71 THR A N 1
ATOM 560 C CA . THR A 1 71 ? 4.629 8.82 23.812 1 96.56 71 THR A CA 1
ATOM 561 C C . THR A 1 71 ? 5.133 8.25 22.484 1 96.56 71 THR A C 1
ATOM 563 O O . THR A 1 71 ? 5.449 9.008 21.562 1 96.56 71 THR A O 1
ATOM 566 N N . LEU A 1 72 ? 5.348 6.934 22.422 1 95.19 72 LEU A N 1
ATOM 567 C CA . LEU A 1 72 ? 5.766 6.219 21.234 1 95.19 72 LEU A CA 1
ATOM 568 C C . LEU A 1 72 ? 7.172 6.637 20.812 1 95.19 72 LEU A C 1
ATOM 570 O O . LEU A 1 72 ? 7.523 6.543 19.625 1 95.19 72 LEU A O 1
ATOM 574 N N . GLY A 1 73 ? 7.914 7.258 21.688 1 93.94 73 GLY A N 1
ATOM 575 C CA . GLY A 1 73 ? 9.266 7.699 21.391 1 93.94 73 GLY A CA 1
ATOM 576 C C . GLY A 1 73 ? 9.359 9.18 21.078 1 93.94 73 GLY A C 1
ATOM 577 O O . GLY A 1 73 ? 10.453 9.734 20.984 1 93.94 73 GLY A O 1
ATOM 578 N N . PHE A 1 74 ? 8.211 9.906 21.031 1 97.69 74 PHE A N 1
ATOM 579 C CA . PHE A 1 74 ? 8.188 11.344 20.828 1 97.69 74 PHE A CA 1
ATOM 580 C C . PHE A 1 74 ? 8.336 12.086 22.156 1 97.69 74 PHE A C 1
ATOM 582 O O . PHE A 1 74 ? 8.148 11.5 23.219 1 97.69 74 PHE A O 1
ATOM 589 N N . GLY A 1 75 ? 8.734 13.367 21.984 1 97.88 75 GLY A N 1
ATOM 590 C CA . GLY A 1 75 ? 8.641 14.203 23.172 1 97.88 75 GLY A CA 1
ATOM 591 C C . GLY A 1 75 ? 7.219 14.336 23.688 1 97.88 75 GLY A C 1
ATOM 592 O O . GLY A 1 75 ? 6.957 14.086 24.859 1 97.88 75 GLY A O 1
ATOM 593 N N . HIS A 1 76 ? 6.34 14.648 22.828 1 98.38 76 HIS A N 1
ATOM 594 C CA . HIS A 1 76 ? 4.918 14.734 23.125 1 98.38 76 HIS A CA 1
ATOM 595 C C . HIS A 1 76 ? 4.074 14.266 21.938 1 98.38 76 HIS A C 1
ATOM 597 O O . HIS A 1 76 ? 4.547 14.25 20.797 1 98.38 76 HIS A O 1
ATOM 603 N N . ILE A 1 77 ? 2.924 13.805 22.281 1 98.75 77 ILE A N 1
ATOM 604 C CA . ILE A 1 77 ? 1.839 13.656 21.328 1 98.75 77 ILE A CA 1
ATOM 605 C C . ILE A 1 77 ? 0.805 14.758 21.531 1 98.75 77 ILE A C 1
ATOM 607 O O . ILE A 1 77 ? 0.053 14.734 22.516 1 98.75 77 ILE A O 1
ATOM 611 N N . TYR A 1 78 ? 0.792 15.727 20.656 1 98.81 78 TYR A N 1
ATOM 612 C CA . TYR A 1 78 ? -0.119 16.859 20.766 1 98.81 78 TYR A CA 1
ATOM 613 C C . TYR A 1 78 ? -1.426 16.578 20.031 1 98.81 78 TYR A C 1
ATOM 615 O O . TYR A 1 78 ? -1.424 16.016 18.938 1 98.81 78 TYR A O 1
ATOM 623 N N . CYS A 1 79 ? -2.492 16.922 20.656 1 98.56 79 CYS A N 1
ATOM 624 C CA . CYS A 1 79 ? -3.809 16.844 20.031 1 98.56 79 CYS A CA 1
ATOM 625 C C . CYS A 1 79 ? -4.477 18.219 20.016 1 98.56 79 CYS A C 1
ATOM 627 O O . CYS A 1 79 ? -4.797 18.766 21.062 1 98.56 79 CYS A O 1
ATOM 629 N N . ILE A 1 80 ? -4.66 18.766 18.828 1 98.19 80 ILE A N 1
ATOM 630 C CA . ILE A 1 80 ? -5.281 20.078 18.688 1 98.19 80 ILE A CA 1
ATOM 631 C C . ILE A 1 80 ? -6.797 19.953 18.812 1 98.19 80 ILE A C 1
ATOM 633 O O . ILE A 1 80 ? -7.441 19.266 18.016 1 98.19 80 ILE A O 1
ATOM 637 N N . SER A 1 81 ? -7.32 20.625 19.812 1 97 81 SER A N 1
ATOM 638 C CA . SER A 1 81 ? -8.75 20.5 20.078 1 97 81 SER A CA 1
ATOM 639 C C . SER A 1 81 ? -9.312 21.75 20.734 1 97 81 SER A C 1
ATOM 641 O O . SER A 1 81 ? -8.633 22.391 21.547 1 97 81 SER A O 1
ATOM 643 N N . LEU A 1 82 ? -10.539 22.094 20.344 1 95.5 82 LEU A N 1
ATOM 644 C CA . LEU A 1 82 ? -11.219 23.203 21 1 95.5 82 LEU A CA 1
ATOM 645 C C . LEU A 1 82 ? -11.523 22.859 22.453 1 95.5 82 LEU A C 1
ATOM 647 O O . LEU A 1 82 ? -11.977 21.766 22.766 1 95.5 82 LEU A O 1
ATOM 651 N N . PRO A 1 83 ? -11.336 23.797 23.328 1 94.19 83 PRO A N 1
ATOM 652 C CA . PRO A 1 83 ? -11.547 23.516 24.75 1 94.19 83 PRO A CA 1
ATOM 653 C C . PRO A 1 83 ? -13 23.156 25.062 1 94.19 83 PRO A C 1
ATOM 655 O O . PRO A 1 83 ? -13.258 22.406 26 1 94.19 83 PRO A O 1
ATOM 658 N N . ASN A 1 84 ? -13.914 23.609 24.297 1 92 84 ASN A N 1
ATOM 659 C CA . ASN A 1 84 ? -15.32 23.375 24.594 1 92 84 ASN A CA 1
ATOM 660 C C . ASN A 1 84 ? -15.844 22.125 23.906 1 92 84 ASN A C 1
ATOM 662 O O . ASN A 1 84 ? -17 21.734 24.094 1 92 84 ASN A O 1
ATOM 666 N N . ARG A 1 85 ? -15.039 21.531 23.094 1 91.44 85 ARG A N 1
ATOM 667 C CA . ARG A 1 85 ? -15.453 20.281 22.438 1 91.44 85 ARG A CA 1
ATOM 668 C C . ARG A 1 85 ? -15.156 19.078 23.328 1 91.44 85 ARG A C 1
ATOM 670 O O . ARG A 1 85 ? -14.344 18.219 22.984 1 91.44 85 ARG A O 1
ATOM 677 N N . GLN A 1 86 ? -15.945 18.984 24.344 1 92.12 86 GLN A N 1
ATOM 678 C CA . GLN A 1 86 ? -15.758 17.922 25.328 1 92.12 86 GLN A CA 1
ATOM 679 C C . GLN A 1 86 ? -16 16.547 24.719 1 92.12 86 GLN A C 1
ATOM 681 O O . GLN A 1 86 ? -15.352 15.57 25.094 1 92.12 86 GLN A O 1
ATOM 686 N N . ASP A 1 87 ? -16.875 16.484 23.812 1 90.06 87 ASP A N 1
ATOM 687 C CA . ASP A 1 87 ? -17.172 15.227 23.141 1 90.06 87 ASP A CA 1
ATOM 688 C C . ASP A 1 87 ? -15.922 14.68 22.453 1 90.06 87 ASP A C 1
ATOM 690 O O . ASP A 1 87 ? -15.578 13.508 22.625 1 90.06 87 ASP A O 1
ATOM 694 N N . ARG A 1 88 ? -15.195 15.523 21.734 1 92.5 88 ARG A N 1
ATOM 695 C CA . ARG A 1 88 ? -13.992 15.117 21.016 1 92.5 88 ARG A CA 1
ATOM 696 C C . ARG A 1 88 ? -12.867 14.781 21.984 1 92.5 88 ARG A C 1
ATOM 698 O O . ARG A 1 88 ? -12.148 13.797 21.797 1 92.5 88 ARG A O 1
ATOM 705 N N . ARG A 1 89 ? -12.75 15.57 22.969 1 95.25 89 ARG A N 1
ATOM 706 C CA . ARG A 1 89 ? -11.68 15.359 23.938 1 95.25 89 ARG A CA 1
ATOM 707 C C . ARG A 1 89 ? -11.891 14.07 24.719 1 95.25 89 ARG A C 1
ATOM 709 O O . ARG A 1 89 ? -10.93 13.352 25.016 1 95.25 89 ARG A O 1
ATOM 716 N N . GLU A 1 90 ? -13.125 13.805 25.062 1 94.38 90 GLU A N 1
ATOM 717 C CA . GLU A 1 90 ? -13.43 12.539 25.734 1 94.38 90 GLU A CA 1
ATOM 718 C C . GLU A 1 90 ? -13.102 11.344 24.844 1 94.38 90 GLU A C 1
ATOM 720 O O . GLU A 1 90 ? -12.523 10.359 25.297 1 94.38 90 GLU A O 1
ATOM 725 N N . THR A 1 91 ? -13.492 11.461 23.625 1 93 91 THR A N 1
ATOM 726 C CA . THR A 1 91 ? -13.227 10.383 22.672 1 93 91 THR A CA 1
ATOM 727 C C . THR A 1 91 ? -11.727 10.164 22.516 1 93 91 THR A C 1
ATOM 729 O O . THR A 1 91 ? -11.25 9.023 22.578 1 93 91 THR A O 1
ATOM 732 N N . MET A 1 92 ? -10.984 11.211 22.375 1 96.69 92 MET A N 1
ATOM 733 C CA . MET A 1 92 ? -9.539 11.102 22.188 1 96.69 92 MET A CA 1
ATOM 734 C C . MET A 1 92 ? -8.875 10.578 23.453 1 96.69 92 MET A C 1
ATOM 736 O O . MET A 1 92 ? -7.883 9.852 23.391 1 96.69 92 MET A O 1
ATOM 740 N N . THR A 1 93 ? -9.414 10.961 24.578 1 96.12 93 THR A N 1
ATOM 741 C CA . THR A 1 93 ? -8.898 10.445 25.844 1 96.12 93 THR A CA 1
ATOM 742 C C . THR A 1 93 ? -9.109 8.93 25.922 1 96.12 93 THR A C 1
ATOM 744 O O . THR A 1 93 ? -8.219 8.203 26.375 1 96.12 93 THR A O 1
ATOM 747 N N . LYS A 1 94 ? -10.273 8.477 25.5 1 94.38 94 LYS A N 1
ATOM 748 C CA . LYS A 1 94 ? -10.555 7.043 25.5 1 94.38 94 LYS A CA 1
ATOM 749 C C . LYS A 1 94 ? -9.617 6.309 24.531 1 94.38 94 LYS A C 1
ATOM 751 O O . LYS A 1 94 ? -9.117 5.23 24.859 1 94.38 94 LYS A O 1
ATOM 756 N N . ILE A 1 95 ? -9.438 6.855 23.391 1 96.5 95 ILE A N 1
ATOM 757 C CA . ILE A 1 95 ? -8.555 6.254 22.406 1 96.5 95 ILE A CA 1
ATOM 758 C C . ILE A 1 95 ? -7.129 6.188 22.953 1 96.5 95 ILE A C 1
ATOM 760 O O . ILE A 1 95 ? -6.461 5.16 22.844 1 96.5 95 ILE A O 1
ATOM 764 N N . ALA A 1 96 ? -6.691 7.301 23.562 1 97.56 96 ALA A N 1
ATOM 765 C CA . ALA A 1 96 ? -5.363 7.34 24.172 1 97.56 96 ALA A CA 1
ATOM 766 C C . ALA A 1 96 ? -5.227 6.273 25.266 1 97.56 96 ALA A C 1
ATOM 768 O O . ALA A 1 96 ? -4.207 5.582 25.328 1 97.56 96 ALA A O 1
ATOM 769 N N . ALA A 1 97 ? -6.207 6.148 26.062 1 96.31 97 ALA A N 1
ATOM 770 C CA . ALA A 1 97 ? -6.199 5.141 27.125 1 96.31 97 ALA A CA 1
ATOM 771 C C . ALA A 1 97 ? -6.152 3.732 26.547 1 96.31 97 ALA A C 1
ATOM 773 O O . ALA A 1 97 ? -5.441 2.865 27.047 1 96.31 97 ALA A O 1
ATOM 774 N N . ALA A 1 98 ? -6.93 3.539 25.516 1 96.44 98 ALA A N 1
ATOM 775 C CA . ALA A 1 98 ? -6.965 2.238 24.859 1 96.44 98 ALA A CA 1
ATOM 776 C C . ALA A 1 98 ? -5.598 1.873 24.297 1 96.44 98 ALA A C 1
ATOM 778 O O . ALA A 1 98 ? -5.223 0.698 24.266 1 96.44 98 ALA A O 1
ATOM 779 N N . LEU A 1 99 ? -4.848 2.838 23.844 1 96.81 99 LEU A N 1
ATOM 780 C CA . LEU A 1 99 ? -3.539 2.611 23.234 1 96.81 99 LEU A CA 1
ATOM 781 C C . LEU A 1 99 ? -2.438 2.656 24.297 1 96.81 99 LEU A C 1
ATOM 783 O O . LEU A 1 99 ? -1.305 2.248 24.031 1 96.81 99 LEU A O 1
ATOM 787 N N . GLY A 1 100 ? -2.787 3.18 25.469 1 95.88 100 GLY A N 1
ATOM 788 C CA . GLY A 1 100 ? -1.783 3.395 26.5 1 95.88 100 GLY A CA 1
ATOM 789 C C . GLY A 1 100 ? -0.858 4.559 26.188 1 95.88 100 GLY A C 1
ATOM 790 O O . GLY A 1 100 ? 0.321 4.531 26.547 1 95.88 100 GLY A O 1
ATOM 791 N N . VAL A 1 101 ? -1.33 5.562 25.5 1 97 101 VAL A N 1
ATOM 792 C CA . VAL A 1 101 ? -0.472 6.695 25.156 1 97 101 VAL A CA 1
ATOM 793 C C . VAL A 1 101 ? -0.921 7.938 25.922 1 97 101 VAL A C 1
ATOM 795 O O . VAL A 1 101 ? -2.064 8.008 26.375 1 97 101 VAL A O 1
ATOM 798 N N . ARG A 1 102 ? 0.002 8.82 26.062 1 97.31 102 ARG A N 1
ATOM 799 C CA . ARG A 1 102 ? -0.265 10.102 26.719 1 97.31 102 ARG A CA 1
ATOM 800 C C . ARG A 1 102 ? -0.364 11.227 25.688 1 97.31 102 ARG A C 1
ATOM 802 O O . ARG A 1 102 ? 0.625 11.57 25.047 1 97.31 102 ARG A O 1
ATOM 809 N N . ILE A 1 103 ? -1.546 11.789 25.594 1 97.88 103 ILE A N 1
ATOM 810 C CA . ILE A 1 103 ? -1.71 12.906 24.672 1 97.88 103 ILE A CA 1
ATOM 811 C C . ILE A 1 103 ? -1.762 14.219 25.453 1 97.88 103 ILE A C 1
ATOM 813 O O . ILE A 1 103 ? -2.197 14.242 26.609 1 97.88 103 ILE A O 1
ATOM 817 N N . THR A 1 104 ? -1.225 15.203 24.906 1 98.12 104 THR A N 1
ATOM 818 C CA . THR A 1 104 ? -1.298 16.562 25.422 1 98.12 104 THR A CA 1
ATOM 819 C C . THR A 1 104 ? -2.23 17.422 24.562 1 98.12 104 THR A C 1
ATOM 821 O O . THR A 1 104 ? -1.904 17.75 23.422 1 98.12 104 THR A O 1
ATOM 824 N N . PHE A 1 105 ? -3.391 17.766 25.156 1 97.88 105 PHE A N 1
ATOM 825 C CA . PHE A 1 105 ? -4.316 18.625 24.406 1 97.88 105 PHE A CA 1
ATOM 826 C C . PHE A 1 105 ? -3.775 20.047 24.297 1 97.88 105 PHE A C 1
ATOM 828 O O . PHE A 1 105 ? -3.232 20.578 25.25 1 97.88 105 PHE A O 1
ATOM 835 N N . VAL A 1 106 ? -3.807 20.578 23.156 1 97.62 106 VAL A N 1
ATOM 836 C CA . VAL A 1 106 ? -3.533 21.984 22.891 1 97.62 106 VAL A CA 1
ATOM 837 C C . VAL A 1 106 ? -4.844 22.734 22.672 1 97.62 106 VAL A C 1
ATOM 839 O O . VAL A 1 106 ? -5.613 22.391 21.766 1 97.62 106 VAL A O 1
ATOM 842 N N . ASP A 1 107 ? -5.094 23.75 23.453 1 97.12 107 ASP A N 1
ATOM 843 C CA . ASP A 1 107 ? -6.32 24.547 23.344 1 97.12 107 ASP A CA 1
ATOM 844 C C . ASP A 1 107 ? -6.309 25.375 22.062 1 97.12 107 ASP A C 1
ATOM 846 O O . ASP A 1 107 ? -5.629 26.406 22 1 97.12 107 ASP A O 1
ATOM 850 N N . ALA A 1 108 ? -7.105 24.953 21.156 1 97.06 108 ALA A N 1
ATOM 851 C CA . ALA A 1 108 ? -7.242 25.719 19.906 1 97.06 108 ALA A CA 1
ATOM 852 C C . ALA A 1 108 ? -8.086 26.969 20.125 1 97.06 108 ALA A C 1
ATOM 854 O O . ALA A 1 108 ? -8.992 26.984 20.953 1 97.06 108 ALA A O 1
ATOM 855 N N . ILE A 1 109 ? -7.805 28 19.344 1 95.56 109 ILE A N 1
ATOM 856 C CA . ILE A 1 109 ? -8.656 29.172 19.391 1 95.56 109 ILE A CA 1
ATOM 857 C C . ILE A 1 109 ? -9.797 29.031 18.391 1 95.56 109 ILE A C 1
ATOM 859 O O . ILE A 1 109 ? -9.641 28.391 17.344 1 95.56 109 ILE A O 1
ATOM 863 N N . TYR A 1 110 ? -10.859 29.641 18.672 1 93.19 110 TYR A N 1
ATOM 864 C CA . TYR A 1 110 ? -12.062 29.547 17.859 1 93.19 110 TYR A CA 1
ATOM 865 C C . TYR A 1 110 ? -11.961 30.469 16.641 1 93.19 110 TYR A C 1
ATOM 867 O O . TYR A 1 110 ? -11.188 31.438 16.641 1 93.19 110 TYR A O 1
ATOM 875 N N . LYS A 1 111 ? -12.812 30.109 15.734 1 94.69 111 LYS A N 1
ATOM 876 C CA . LYS A 1 111 ? -12.852 30.875 14.484 1 94.69 111 LYS A CA 1
ATOM 877 C C . LYS A 1 111 ? -13.32 32.312 14.734 1 94.69 111 LYS A C 1
ATOM 879 O O . LYS A 1 111 ? -13.039 33.188 13.938 1 94.69 111 LYS A O 1
ATOM 884 N N . ASP A 1 112 ? -13.961 32.562 15.922 1 93.88 112 ASP A N 1
ATOM 885 C CA . ASP A 1 112 ? -14.516 33.875 16.219 1 93.88 112 ASP A CA 1
ATOM 886 C C . ASP A 1 112 ? -13.531 34.719 17.031 1 93.88 112 ASP A C 1
ATOM 888 O O . ASP A 1 112 ? -13.797 35.875 17.328 1 93.88 112 ASP A O 1
ATOM 892 N N . HIS A 1 113 ? -12.422 34.125 17.406 1 95.75 113 HIS A N 1
ATOM 893 C CA . HIS A 1 113 ? -11.398 34.906 18.094 1 95.75 113 HIS A CA 1
ATOM 894 C C . HIS A 1 113 ? -10.992 36.125 17.281 1 95.75 113 HIS A C 1
ATOM 896 O O . HIS A 1 113 ? -10.852 36.062 16.062 1 95.75 113 HIS A O 1
ATOM 902 N N . PRO A 1 114 ? -10.75 37.25 17.891 1 96.38 114 PRO A N 1
ATOM 903 C CA . PRO A 1 114 ? -10.508 38.5 17.172 1 96.38 114 PRO A CA 1
ATOM 904 C C . PRO A 1 114 ? -9.281 38.438 16.266 1 96.38 114 PRO A C 1
ATOM 906 O O . PRO A 1 114 ? -9.258 39.062 15.195 1 96.38 114 PRO A O 1
ATOM 909 N N . VAL A 1 115 ? -8.32 37.719 16.672 1 97.75 115 VAL A N 1
ATOM 910 C CA . VAL A 1 115 ? -7.078 37.688 15.906 1 97.75 115 VAL A CA 1
ATOM 911 C C . VAL A 1 115 ? -7.348 37.062 14.531 1 97.75 115 VAL A C 1
ATOM 913 O O . VAL A 1 115 ? -6.648 37.375 13.562 1 97.75 115 VAL A O 1
ATOM 916 N N . ILE A 1 116 ? -8.359 36.219 14.422 1 98.19 116 ILE A N 1
ATOM 917 C CA . ILE A 1 116 ? -8.688 35.562 13.164 1 98.19 116 ILE A CA 1
ATOM 918 C C . ILE A 1 116 ? -9.141 36.594 12.148 1 98.19 116 ILE A C 1
ATOM 920 O O . ILE A 1 116 ? -8.773 36.531 10.969 1 98.19 116 ILE A O 1
ATOM 924 N N . GLY A 1 117 ? -9.906 37.562 12.617 1 97.56 117 GLY A N 1
ATOM 925 C CA . GLY A 1 117 ? -10.297 38.656 11.75 1 97.56 117 GLY A CA 1
ATOM 926 C C . GLY A 1 117 ? -9.117 39.5 11.297 1 97.56 117 GLY A C 1
ATOM 927 O O . GLY A 1 117 ? -9.055 39.906 10.133 1 97.56 117 GLY A O 1
ATOM 928 N N . TRP A 1 118 ? -8.273 39.781 12.25 1 98.12 118 TRP A N 1
ATOM 929 C CA . TRP A 1 118 ? -7.086 40.562 11.93 1 98.12 118 TRP A CA 1
ATOM 930 C C . TRP A 1 118 ? -6.242 39.844 10.875 1 98.12 118 TRP A C 1
ATOM 932 O O . TRP A 1 118 ? -5.82 40.469 9.898 1 98.12 118 TRP A O 1
ATOM 942 N N . ILE A 1 119 ? -6.02 38.562 11.062 1 98.5 119 ILE A N 1
ATOM 943 C CA . ILE A 1 119 ? -5.234 37.781 10.133 1 98.5 119 ILE A CA 1
ATOM 944 C C . ILE A 1 119 ? -5.906 37.781 8.758 1 98.5 119 ILE A C 1
ATOM 946 O O . ILE A 1 119 ? -5.242 37.969 7.738 1 98.5 119 ILE A O 1
ATOM 950 N N . GLY A 1 120 ? -7.199 37.5 8.75 1 98.19 120 GLY A N 1
ATOM 951 C CA . GLY A 1 120 ? -7.93 37.5 7.492 1 98.19 120 GLY A CA 1
ATOM 952 C C . GLY A 1 120 ? -7.758 38.812 6.715 1 98.19 120 GLY A C 1
ATOM 953 O O . GLY A 1 120 ? -7.59 38.781 5.492 1 98.19 120 GLY A O 1
ATOM 954 N N . GLU A 1 121 ? -7.84 39.875 7.43 1 97.81 121 GLU A N 1
ATOM 955 C CA . GLU A 1 121 ? -7.703 41.188 6.797 1 97.81 121 GLU A CA 1
ATOM 956 C C . GLU A 1 121 ? -6.312 41.375 6.199 1 97.81 121 GLU A C 1
ATOM 958 O O . GLU A 1 121 ? -6.18 41.812 5.059 1 97.81 121 GLU A O 1
ATOM 963 N N . ARG A 1 122 ? -5.289 41.062 6.961 1 97.56 122 ARG A N 1
ATOM 964 C CA . ARG A 1 122 ? -3.924 41.156 6.457 1 97.56 122 ARG A CA 1
ATOM 965 C C . ARG A 1 122 ? -3.705 40.219 5.27 1 97.56 122 ARG A C 1
ATOM 967 O O . ARG A 1 122 ? -3.127 40.625 4.258 1 97.56 122 ARG A O 1
ATOM 974 N N . ALA A 1 123 ? -4.148 39 5.398 1 98.31 123 ALA A N 1
ATOM 975 C CA . ALA A 1 123 ? -3.992 38 4.332 1 98.31 123 ALA A CA 1
ATOM 976 C C . ALA A 1 123 ? -4.695 38.469 3.057 1 98.31 123 ALA A C 1
ATOM 978 O O . ALA A 1 123 ? -4.195 38.219 1.951 1 98.31 123 ALA A O 1
ATOM 979 N N . SER A 1 124 ? -5.859 39.062 3.223 1 98.06 124 SER A N 1
ATOM 980 C CA . SER A 1 124 ? -6.609 39.531 2.062 1 98.06 124 SER A CA 1
ATOM 981 C C . SER A 1 124 ? -5.855 40.656 1.337 1 98.06 124 SER A C 1
ATOM 983 O O . SER A 1 124 ? -5.906 40.75 0.108 1 98.06 124 SER A O 1
ATOM 985 N N . GLU A 1 125 ? -5.227 41.5 2.072 1 97.06 125 GLU A N 1
ATOM 986 C CA . GLU A 1 125 ? -4.418 42.562 1.471 1 97.06 125 GLU A CA 1
ATOM 987 C C . GLU A 1 125 ? -3.271 42 0.653 1 97.06 125 GLU A C 1
ATOM 989 O O . GLU A 1 125 ? -3.002 42.438 -0.461 1 97.06 125 GLU A O 1
ATOM 994 N N . VAL A 1 126 ? -2.664 41.031 1.22 1 97.69 126 VAL A N 1
ATOM 995 C CA . VAL A 1 126 ? -1.553 40.375 0.542 1 97.69 126 VAL A CA 1
ATOM 996 C C . VAL A 1 126 ? -2.059 39.656 -0.715 1 97.69 126 VAL A C 1
ATOM 998 O O . VAL A 1 126 ? -1.407 39.719 -1.761 1 97.69 126 VAL A O 1
ATOM 1001 N N . ARG A 1 127 ? -3.164 39 -0.629 1 97.69 127 ARG A N 1
ATOM 1002 C CA . ARG A 1 127 ? -3.729 38.281 -1.763 1 97.69 127 ARG A CA 1
ATOM 1003 C C . ARG A 1 127 ? -4.004 39.219 -2.932 1 97.69 127 ARG A C 1
ATOM 1005 O O . ARG A 1 127 ? -3.713 38.875 -4.082 1 97.69 127 ARG A O 1
ATOM 1012 N N . LYS A 1 128 ? -4.625 40.375 -2.658 1 96.81 128 LYS A N 1
ATOM 1013 C CA . LYS A 1 128 ? -4.918 41.344 -3.691 1 96.81 128 LYS A CA 1
ATOM 1014 C C . LYS A 1 128 ? -3.643 41.844 -4.379 1 96.81 128 LYS A C 1
ATOM 1016 O O . LYS A 1 128 ? -3.596 41.938 -5.605 1 96.81 128 LYS A O 1
ATOM 1021 N N . LYS A 1 129 ? -2.697 42.125 -3.562 1 96.94 129 LYS A N 1
ATOM 1022 C CA . LYS A 1 129 ? -1.413 42.562 -4.105 1 96.94 129 LYS A CA 1
ATOM 1023 C C . LYS A 1 129 ? -0.781 41.469 -4.957 1 96.94 129 LYS A C 1
ATOM 1025 O O . LYS A 1 129 ? -0.24 41.719 -6.027 1 96.94 129 LYS A O 1
ATOM 1030 N N . LYS A 1 130 ? -0.805 40.25 -4.484 1 97.12 130 LYS A N 1
ATOM 1031 C CA . LYS A 1 130 ? -0.219 39.094 -5.199 1 97.12 130 LYS A CA 1
ATOM 1032 C C . LYS A 1 130 ? -0.914 38.875 -6.539 1 97.12 130 LYS A C 1
ATOM 1034 O O . LYS A 1 130 ? -0.258 38.625 -7.547 1 97.12 130 LYS A O 1
ATOM 1039 N N . LEU A 1 131 ? -2.184 38.906 -6.469 1 96.88 131 LEU A N 1
ATOM 1040 C CA . LEU A 1 131 ? -2.967 38.75 -7.688 1 96.88 131 LEU A CA 1
ATOM 1041 C C . LEU A 1 131 ? -2.551 39.75 -8.75 1 96.88 131 LEU A C 1
ATOM 1043 O O . LEU A 1 131 ? -2.414 39.406 -9.93 1 96.88 131 LEU A O 1
ATOM 1047 N N . GLU A 1 132 ? -2.396 40.969 -8.367 1 97.06 132 GLU A N 1
ATOM 1048 C CA . GLU A 1 132 ? -1.958 42 -9.273 1 97.06 132 GLU A CA 1
ATOM 1049 C C . GLU A 1 132 ? -0.586 41.688 -9.867 1 97.06 132 GLU A C 1
ATOM 1051 O O . GLU A 1 132 ? -0.382 41.812 -11.078 1 97.06 132 GLU A O 1
ATOM 1056 N N . LEU A 1 133 ? 0.3 41.344 -9.016 1 96.94 133 LEU A N 1
ATOM 1057 C CA . LEU A 1 133 ? 1.664 41.062 -9.445 1 96.94 133 LEU A CA 1
ATOM 1058 C C . LEU A 1 133 ? 1.701 39.844 -10.367 1 96.94 133 LEU A C 1
ATOM 1060 O O . LEU A 1 133 ? 2.422 39.844 -11.367 1 96.94 133 LEU A O 1
ATOM 1064 N N . MET A 1 134 ? 0.966 38.781 -10.07 1 96.62 134 MET A N 1
ATOM 1065 C CA . MET A 1 134 ? 0.923 37.594 -10.891 1 96.62 134 MET A CA 1
ATOM 1066 C C . MET A 1 134 ? 0.333 37.875 -12.266 1 96.62 134 MET A C 1
ATOM 1068 O O . MET A 1 134 ? 0.805 37.344 -13.281 1 96.62 134 MET A O 1
ATOM 1072 N N . SER A 1 135 ? -0.709 38.688 -12.211 1 96.75 135 SER A N 1
ATOM 1073 C CA . SER A 1 135 ? -1.329 39.062 -13.469 1 96.75 135 SER A CA 1
ATOM 1074 C C . SER A 1 135 ? -0.357 39.844 -14.352 1 96.75 135 SER A C 1
ATOM 1076 O O . SER A 1 135 ? -0.238 39.562 -15.547 1 96.75 135 SER A O 1
ATOM 1078 N N . GLN A 1 136 ? 0.266 40.75 -13.773 1 96.69 136 GLN A N 1
ATOM 1079 C CA . GLN A 1 136 ? 1.239 41.562 -14.5 1 96.69 136 GLN A CA 1
ATOM 1080 C C . GLN A 1 136 ? 2.365 40.688 -15.062 1 96.69 136 GLN A C 1
ATOM 1082 O O . GLN A 1 136 ? 2.764 40.844 -16.219 1 96.69 136 GLN A O 1
ATOM 1087 N N . TYR A 1 137 ? 2.871 39.812 -14.289 1 95.38 137 TYR A N 1
ATOM 1088 C CA . TYR A 1 137 ? 4.008 39 -14.672 1 95.38 137 TYR A CA 1
ATOM 1089 C C . TYR A 1 137 ? 3.609 38 -15.742 1 95.38 137 TYR A C 1
ATOM 1091 O O . TYR A 1 137 ? 4.355 37.75 -16.688 1 95.38 137 TYR A O 1
ATOM 1099 N N . SER A 1 138 ? 2.482 37.375 -15.641 1 93.88 138 SER A N 1
ATOM 1100 C CA . SER A 1 138 ? 2.086 36.281 -16.5 1 93.88 138 SER A CA 1
ATOM 1101 C C . SER A 1 138 ? 1.341 36.781 -17.734 1 93.88 138 SER A C 1
ATOM 1103 O O . SER A 1 138 ? 1.218 36.031 -18.734 1 93.88 138 SER A O 1
ATOM 1105 N N . GLY A 1 139 ? 0.726 37.938 -17.625 1 94.25 139 GLY A N 1
ATOM 1106 C CA . GLY A 1 139 ? -0.13 38.438 -18.688 1 94.25 139 GLY A CA 1
ATOM 1107 C C . GLY A 1 139 ? -1.532 37.844 -18.656 1 94.25 139 GLY A C 1
ATOM 1108 O O . GLY A 1 139 ? -2.355 38.156 -19.516 1 94.25 139 GLY A O 1
ATOM 1109 N N . MET A 1 140 ? -1.804 37.125 -17.641 1 94.5 140 MET A N 1
ATOM 1110 C CA . MET A 1 140 ? -3.119 36.5 -17.516 1 94.5 140 MET A CA 1
ATOM 1111 C C . MET A 1 140 ? -4.098 37.438 -16.812 1 94.5 140 MET A C 1
ATOM 1113 O O . MET A 1 140 ? -3.695 38.281 -15.992 1 94.5 140 MET A O 1
ATOM 1117 N N . ASP A 1 141 ? -5.379 37.156 -17.125 1 94.94 141 ASP A N 1
ATOM 1118 C CA . ASP A 1 141 ? -6.43 37.875 -16.406 1 94.94 141 ASP A CA 1
ATOM 1119 C C . ASP A 1 141 ? -6.504 37.438 -14.953 1 94.94 141 ASP A C 1
ATOM 1121 O O . ASP A 1 141 ? -6.367 36.25 -14.648 1 94.94 141 ASP A O 1
ATOM 1125 N N . LYS A 1 142 ? -6.75 38.406 -14.148 1 94.5 142 LYS A N 1
ATOM 1126 C CA . LYS A 1 142 ? -6.836 38.156 -12.711 1 94.5 142 LYS A CA 1
ATOM 1127 C C . LYS A 1 142 ? -7.859 37.062 -12.422 1 94.5 142 LYS A C 1
ATOM 1129 O O . LYS A 1 142 ? -7.66 36.219 -11.523 1 94.5 142 LYS A O 1
ATOM 1134 N N . GLU A 1 143 ? -8.898 37.031 -13.203 1 92.25 143 GLU A N 1
ATOM 1135 C CA . GLU A 1 143 ? -9.992 36.094 -12.969 1 92.25 143 GLU A CA 1
ATOM 1136 C C . GLU A 1 143 ? -9.57 34.656 -13.305 1 92.25 143 GLU A C 1
ATOM 1138 O O . GLU A 1 143 ? -10.203 33.719 -12.859 1 92.25 143 GLU A O 1
ATOM 1143 N N . SER A 1 144 ? -8.523 34.562 -14 1 93.12 144 SER A N 1
ATOM 1144 C CA . SER A 1 144 ? -8.07 33.219 -14.43 1 93.12 144 SER A CA 1
ATOM 1145 C C . SER A 1 144 ? -7.012 32.688 -13.492 1 93.12 144 SER A C 1
ATOM 1147 O O . SER A 1 144 ? -6.586 31.531 -13.633 1 93.12 144 SER A O 1
ATOM 1149 N N . ILE A 1 145 ? -6.609 33.5 -12.531 1 94.81 145 ILE A N 1
ATOM 1150 C CA . ILE A 1 145 ? -5.555 33.094 -11.602 1 94.81 145 ILE A CA 1
ATOM 1151 C C . ILE A 1 145 ? -6.172 32.594 -10.297 1 94.81 145 ILE A C 1
ATOM 1153 O O . ILE A 1 145 ? -6.992 33.281 -9.688 1 94.81 145 ILE A O 1
ATOM 1157 N N . GLY A 1 146 ? -5.809 31.359 -9.938 1 94.62 146 GLY A N 1
ATOM 1158 C CA . GLY A 1 146 ? -6.309 30.844 -8.664 1 94.62 146 GLY A CA 1
ATOM 1159 C C . GLY A 1 146 ? -6.199 29.344 -8.547 1 94.62 146 GLY A C 1
ATOM 1160 O O . GLY A 1 146 ? -5.48 28.703 -9.32 1 94.62 146 GLY A O 1
ATOM 1161 N N . GLY A 1 147 ? -6.93 28.781 -7.465 1 93.75 147 GLY A N 1
ATOM 1162 C CA . GLY A 1 147 ? -6.863 27.375 -7.109 1 93.75 147 GLY A CA 1
ATOM 1163 C C . GLY A 1 147 ? -6.125 27.125 -5.809 1 93.75 147 GLY A C 1
ATOM 1164 O O . GLY A 1 147 ? -4.988 27.562 -5.637 1 93.75 147 GLY A O 1
ATOM 1165 N N . MET A 1 148 ? -6.738 26.375 -4.988 1 91.38 148 MET A N 1
ATOM 1166 C CA . MET A 1 148 ? -6.195 26.234 -3.639 1 91.38 148 MET A CA 1
ATOM 1167 C C . MET A 1 148 ? -5.707 24.797 -3.395 1 91.38 148 MET A C 1
ATOM 1169 O O . MET A 1 148 ? -5.422 24.422 -2.258 1 91.38 148 MET A O 1
ATOM 1173 N N . GLY A 1 149 ? -5.59 23.984 -4.371 1 85.19 149 GLY A N 1
ATOM 1174 C CA . GLY A 1 149 ? -5.137 22.609 -4.23 1 85.19 149 GLY A CA 1
ATOM 1175 C C . GLY A 1 149 ? -3.627 22.484 -4.203 1 85.19 149 GLY A C 1
ATOM 1176 O O . GLY A 1 149 ? -2.916 23.453 -3.939 1 85.19 149 GLY A O 1
ATOM 1177 N N . ALA A 1 150 ? -3.139 21.281 -4.395 1 81.38 150 ALA A N 1
ATOM 1178 C CA . ALA A 1 150 ? -1.702 21.016 -4.449 1 81.38 150 ALA A CA 1
ATOM 1179 C C . ALA A 1 150 ? -1.036 21.859 -5.539 1 81.38 150 ALA A C 1
ATOM 1181 O O . ALA A 1 150 ? -1.514 21.891 -6.676 1 81.38 150 ALA A O 1
ATOM 1182 N N . GLY A 1 151 ? -0.002 22.594 -5.109 1 83.62 151 GLY A N 1
ATOM 1183 C CA . GLY A 1 151 ? 0.714 23.438 -6.059 1 83.62 151 GLY A CA 1
ATOM 1184 C C . GLY A 1 151 ? 0.006 24.734 -6.355 1 83.62 151 GLY A C 1
ATOM 1185 O O . GLY A 1 151 ? 0.202 25.328 -7.418 1 83.62 151 GLY A O 1
ATOM 1186 N N . SER A 1 152 ? -0.72 25.203 -5.52 1 92.62 152 SER A N 1
ATOM 1187 C CA . SER A 1 152 ? -1.525 26.406 -5.672 1 92.62 152 SER A CA 1
ATOM 1188 C C . SER A 1 152 ? -0.659 27.609 -6.039 1 92.62 152 SER A C 1
ATOM 1190 O O . SER A 1 152 ? 0.441 27.766 -5.508 1 92.62 152 SER A O 1
ATOM 1192 N N . VAL A 1 153 ? -1.224 28.484 -6.828 1 94.56 153 VAL A N 1
ATOM 1193 C CA . VAL A 1 153 ? -0.542 29.719 -7.215 1 94.56 153 VAL A CA 1
ATOM 1194 C C . VAL A 1 153 ? -0.382 30.625 -6 1 94.56 153 VAL A C 1
ATOM 1196 O O . VAL A 1 153 ? 0.542 31.438 -5.945 1 94.56 153 VAL A O 1
ATOM 1199 N N . TRP A 1 154 ? -1.248 30.438 -5.051 1 96.81 154 TRP A N 1
ATOM 1200 C CA . TRP A 1 154 ? -1.215 31.281 -3.867 1 96.81 154 TRP A CA 1
ATOM 1201 C C . TRP A 1 154 ? 0.002 30.969 -3.004 1 96.81 154 TRP A C 1
ATOM 1203 O O . TRP A 1 154 ? 0.348 31.734 -2.104 1 96.81 154 TRP A O 1
ATOM 1213 N N . LEU A 1 155 ? 0.694 29.875 -3.346 1 96.69 155 LEU A N 1
ATOM 1214 C CA . LEU A 1 155 ? 1.885 29.469 -2.604 1 96.69 155 LEU A CA 1
ATOM 1215 C C . LEU A 1 155 ? 3.15 29.797 -3.389 1 96.69 155 LEU A C 1
ATOM 1217 O O . LEU A 1 155 ? 4.227 29.281 -3.082 1 96.69 155 LEU A O 1
ATOM 1221 N N . THR A 1 156 ? 3.004 30.656 -4.348 1 95.12 156 THR A N 1
ATOM 1222 C CA . THR A 1 156 ? 4.133 31.156 -5.129 1 95.12 156 THR A CA 1
ATOM 1223 C C . THR A 1 156 ? 5.078 31.969 -4.25 1 95.12 156 THR A C 1
ATOM 1225 O O . THR A 1 156 ? 4.633 32.812 -3.479 1 95.12 156 THR A O 1
ATOM 1228 N N . VAL A 1 157 ? 6.332 31.672 -4.301 1 94 157 VAL A N 1
ATOM 1229 C CA . VAL A 1 157 ? 7.332 32.375 -3.498 1 94 157 VAL A CA 1
ATOM 1230 C C . VAL A 1 157 ? 8.516 32.781 -4.379 1 94 157 VAL A C 1
ATOM 1232 O O . VAL A 1 157 ? 8.625 32.312 -5.52 1 94 157 VAL A O 1
ATOM 1235 N N . ASN A 1 158 ? 9.297 33.594 -3.668 1 90.56 158 ASN A N 1
ATOM 1236 C CA . ASN A 1 158 ? 10.555 33.938 -4.328 1 90.56 158 ASN A CA 1
ATOM 1237 C C . ASN A 1 158 ? 11.516 32.75 -4.355 1 90.56 158 ASN A C 1
ATOM 1239 O O . ASN A 1 158 ? 11.609 32 -3.381 1 90.56 158 ASN A O 1
ATOM 1243 N N . ASN A 1 159 ? 12.148 32.438 -5.406 1 81.19 159 ASN A N 1
ATOM 1244 C CA . ASN A 1 159 ? 13.133 31.359 -5.57 1 81.19 159 ASN A CA 1
ATOM 1245 C C . ASN A 1 159 ? 12.492 29.984 -5.445 1 81.19 159 ASN A C 1
ATOM 1247 O O . ASN A 1 159 ? 13.141 29.031 -5.02 1 81.19 159 ASN A O 1
ATOM 1251 N N . GLY A 1 160 ? 11.234 30 -5.641 1 84.44 160 GLY A N 1
ATOM 1252 C CA . GLY A 1 160 ? 10.523 28.734 -5.562 1 84.44 160 GLY A CA 1
ATOM 1253 C C . GLY A 1 160 ? 10.531 27.969 -6.871 1 84.44 160 GLY A C 1
ATOM 1254 O O . GLY A 1 160 ? 9.516 27.391 -7.262 1 84.44 160 GLY A O 1
ATOM 1255 N N . HIS A 1 161 ? 11.555 27.922 -7.652 1 77.75 161 HIS A N 1
ATOM 1256 C CA . HIS A 1 161 ? 11.625 27.469 -9.039 1 77.75 161 HIS A CA 1
ATOM 1257 C C . HIS A 1 161 ? 10.945 26.109 -9.203 1 77.75 161 HIS A C 1
ATOM 1259 O O . HIS A 1 161 ? 10.125 25.938 -10.109 1 77.75 161 HIS A O 1
ATOM 1265 N N . ALA A 1 162 ? 11.086 25.203 -8.336 1 79.44 162 ALA A N 1
ATOM 1266 C CA . ALA A 1 162 ? 10.531 23.859 -8.484 1 79.44 162 ALA A CA 1
ATOM 1267 C C . ALA A 1 162 ? 9.109 23.797 -7.945 1 79.44 162 ALA A C 1
ATOM 1269 O O . ALA A 1 162 ? 8.32 22.938 -8.367 1 79.44 162 ALA A O 1
ATOM 1270 N N . ALA A 1 163 ? 8.742 24.703 -7.176 1 88.88 163 ALA A N 1
ATOM 1271 C CA . ALA A 1 163 ? 7.449 24.641 -6.492 1 88.88 163 ALA A CA 1
ATOM 1272 C C . ALA A 1 163 ? 6.422 25.547 -7.18 1 88.88 163 ALA A C 1
ATOM 1274 O O . ALA A 1 163 ? 5.234 25.203 -7.23 1 88.88 163 ALA A O 1
ATOM 1275 N N . ASN A 1 164 ? 6.941 26.609 -7.789 1 91.5 164 ASN A N 1
ATOM 1276 C CA . ASN A 1 164 ? 6.035 27.531 -8.469 1 91.5 164 ASN A CA 1
ATOM 1277 C C . ASN A 1 164 ? 5.484 26.938 -9.758 1 91.5 164 ASN A C 1
ATOM 1279 O O . ASN A 1 164 ? 6.125 26.078 -10.375 1 91.5 164 ASN A O 1
ATOM 1283 N N . GLN A 1 165 ? 4.348 27.422 -10.086 1 91.12 165 GLN A N 1
ATOM 1284 C CA . GLN A 1 165 ? 3.846 27.078 -11.414 1 91.12 165 GLN A CA 1
ATOM 1285 C C . GLN A 1 165 ? 4.766 27.609 -12.508 1 91.12 165 GLN A C 1
ATOM 1287 O O . GLN A 1 165 ? 5.414 28.656 -12.336 1 91.12 165 GLN A O 1
ATOM 1292 N N . ASP A 1 166 ? 4.734 26.953 -13.609 1 89.31 166 ASP A N 1
ATOM 1293 C CA . ASP A 1 166 ? 5.672 27.266 -14.68 1 89.31 166 ASP A CA 1
ATOM 1294 C C . ASP A 1 166 ? 5.57 28.734 -15.094 1 89.31 166 ASP A C 1
ATOM 1296 O O . ASP A 1 166 ? 6.586 29.422 -15.258 1 89.31 166 ASP A O 1
ATOM 1300 N N . PHE A 1 167 ? 4.41 29.266 -15.227 1 89.69 167 PHE A N 1
ATOM 1301 C CA . PHE A 1 167 ? 4.211 30.625 -15.742 1 89.69 167 PHE A CA 1
ATOM 1302 C C . PHE A 1 167 ? 4.555 31.656 -14.688 1 89.69 167 PHE A C 1
ATOM 1304 O O . PHE A 1 167 ? 4.547 32.875 -14.969 1 89.69 167 PHE A O 1
ATOM 1311 N N . LEU A 1 168 ? 4.906 31.203 -13.461 1 93.69 168 LEU A N 1
ATOM 1312 C CA . LEU A 1 168 ? 5.297 32.094 -12.383 1 93.69 168 LEU A CA 1
ATOM 1313 C C . LEU A 1 168 ? 6.676 31.734 -11.844 1 93.69 168 LEU A C 1
ATOM 1315 O O . LEU A 1 168 ? 7.047 32.156 -10.742 1 93.69 168 LEU A O 1
ATOM 1319 N N . ARG A 1 169 ? 7.418 30.953 -12.492 1 90.62 169 ARG A N 1
ATOM 1320 C CA . ARG A 1 169 ? 8.641 30.297 -12.039 1 90.62 169 ARG A CA 1
ATOM 1321 C C . ARG A 1 169 ? 9.656 31.312 -11.539 1 90.62 169 ARG A C 1
ATOM 1323 O O . ARG A 1 169 ? 10.312 31.094 -10.523 1 90.62 169 ARG A O 1
ATOM 1330 N N . ASN A 1 170 ? 9.781 32.5 -12.211 1 89.06 170 ASN A N 1
ATOM 1331 C CA . ASN A 1 170 ? 10.836 33.438 -11.883 1 89.06 170 ASN A CA 1
ATOM 1332 C C . ASN A 1 170 ? 10.258 34.781 -11.414 1 89.06 170 ASN A C 1
ATOM 1334 O O . ASN A 1 170 ? 10.914 35.812 -11.523 1 89.06 170 ASN A O 1
ATOM 1338 N N . ILE A 1 171 ? 9.117 34.688 -10.914 1 93.56 171 ILE A N 1
ATOM 1339 C CA . ILE A 1 171 ? 8.484 35.906 -10.453 1 93.56 171 ILE A CA 1
ATOM 1340 C C . ILE A 1 171 ? 9.266 36.469 -9.273 1 93.56 171 ILE A C 1
ATOM 1342 O O . ILE A 1 171 ? 9.859 35.719 -8.492 1 93.56 171 ILE A O 1
ATOM 1346 N N . LYS A 1 172 ? 9.336 37.781 -9.203 1 93.81 172 LYS A N 1
ATOM 1347 C CA . LYS A 1 172 ? 9.969 38.469 -8.078 1 93.81 172 LYS A CA 1
ATOM 1348 C C . LYS A 1 172 ? 8.93 39.25 -7.262 1 93.81 172 LYS A C 1
ATOM 1350 O O . LYS A 1 172 ? 8.391 40.25 -7.723 1 93.81 172 LYS A O 1
ATOM 1355 N N . LEU A 1 173 ? 8.742 38.781 -6.094 1 96.25 173 LEU A N 1
ATOM 1356 C CA . LEU A 1 173 ? 7.805 39.438 -5.18 1 96.25 173 LEU A CA 1
ATOM 1357 C C . LEU A 1 173 ? 8.531 40.406 -4.27 1 96.25 173 LEU A C 1
ATOM 1359 O O . LEU A 1 173 ? 9.578 40.094 -3.699 1 96.25 173 LEU A O 1
ATOM 1363 N N . PRO A 1 174 ? 8.016 41.594 -4.184 1 96.31 174 PRO A N 1
ATOM 1364 C CA . PRO A 1 174 ? 8.664 42.594 -3.33 1 96.31 174 PRO A CA 1
ATOM 1365 C C . PRO A 1 174 ? 8.539 42.281 -1.844 1 96.31 174 PRO A C 1
ATOM 1367 O O . PRO A 1 174 ? 7.707 41.438 -1.455 1 96.31 174 PRO A O 1
ATOM 1370 N N . SER A 1 175 ? 9.398 42.938 -1.074 1 95.56 175 SER A N 1
ATOM 1371 C CA . SER A 1 175 ? 9.336 42.781 0.374 1 95.56 175 SER A CA 1
ATOM 1372 C C . SER A 1 175 ? 8.031 43.344 0.933 1 95.56 175 SER A C 1
ATOM 1374 O O . SER A 1 175 ? 7.562 44.406 0.49 1 95.56 175 SER A O 1
ATOM 1376 N N . LEU A 1 176 ? 7.5 42.625 1.891 1 95.38 176 LEU A N 1
ATOM 1377 C CA . LEU A 1 176 ? 6.297 43.125 2.564 1 95.38 176 LEU A CA 1
ATOM 1378 C C . LEU A 1 176 ? 6.633 43.719 3.922 1 95.38 176 LEU A C 1
ATOM 1380 O O . LEU A 1 176 ? 5.738 44 4.727 1 95.38 176 LEU A O 1
ATOM 1384 N N . ALA A 1 177 ? 7.871 43.938 4.082 1 92.75 177 ALA A N 1
ATOM 1385 C CA . ALA A 1 177 ? 8.312 44.531 5.34 1 92.75 177 ALA A CA 1
ATOM 1386 C C . ALA A 1 177 ? 7.859 45.969 5.438 1 92.75 177 ALA A C 1
ATOM 1388 O O . ALA A 1 177 ? 7.812 46.688 4.434 1 92.75 177 ALA A O 1
ATOM 1389 N N . ALA A 1 178 ? 7.566 46.375 6.637 1 86.62 178 ALA A N 1
ATOM 1390 C CA . ALA A 1 178 ? 7.281 47.75 6.996 1 86.62 178 ALA A CA 1
ATOM 1391 C C . ALA A 1 178 ? 6.156 48.312 6.141 1 86.62 178 ALA A C 1
ATOM 1393 O O . ALA A 1 178 ? 6.195 49.5 5.742 1 86.62 178 ALA A O 1
ATOM 1394 N N . ALA A 1 179 ? 5.258 47.469 5.816 1 84.12 179 ALA A N 1
ATOM 1395 C CA . ALA A 1 179 ? 4.117 47.938 5.023 1 84.12 179 ALA A CA 1
ATOM 1396 C C . ALA A 1 179 ? 3.242 48.875 5.828 1 84.12 179 ALA A C 1
ATOM 1398 O O . ALA A 1 179 ? 2.514 49.688 5.254 1 84.12 179 ALA A O 1
ATOM 1399 N N . ARG A 1 180 ? 3.316 48.75 7.164 1 89.81 180 ARG A 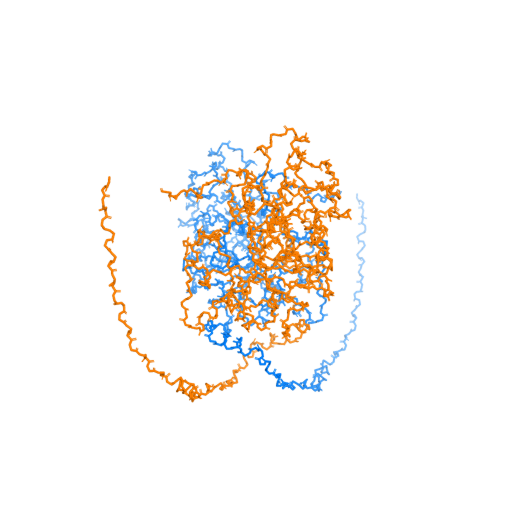N 1
ATOM 1400 C CA . ARG A 1 180 ? 2.6 49.625 8.094 1 89.81 180 ARG A CA 1
ATOM 1401 C C . ARG A 1 180 ? 3.518 50.094 9.211 1 89.81 180 ARG A C 1
ATOM 1403 O O . ARG A 1 180 ? 4.375 49.344 9.688 1 89.81 180 ARG A O 1
ATOM 1410 N N . PRO A 1 181 ? 3.283 51.281 9.562 1 90.88 181 PRO A N 1
ATOM 1411 C CA . PRO A 1 181 ? 4.129 51.812 10.641 1 90.88 181 PRO A CA 1
ATOM 1412 C C . PRO A 1 181 ? 4.02 51 11.922 1 90.88 181 PRO A C 1
ATOM 1414 O O . PRO A 1 181 ? 5.012 50.812 12.633 1 90.88 181 PRO A O 1
ATOM 1417 N N . GLU A 1 182 ? 2.83 50.5 12.141 1 91.38 182 GLU A N 1
ATOM 1418 C CA . GLU A 1 182 ? 2.58 49.781 13.367 1 91.38 182 GLU A CA 1
ATOM 1419 C C . GLU A 1 182 ? 3.412 48.5 13.422 1 91.38 182 GLU A C 1
ATOM 1421 O O . GLU A 1 182 ? 3.617 47.906 14.492 1 91.38 182 GLU A O 1
ATOM 1426 N N . PHE A 1 183 ? 3.949 48.062 12.297 1 94.38 183 PHE A N 1
ATOM 1427 C CA . PHE A 1 183 ? 4.68 46.812 12.242 1 94.38 183 PHE A CA 1
ATOM 1428 C C . PHE A 1 183 ? 6.145 47 12.602 1 94.38 183 PHE A C 1
ATOM 1430 O O . PHE A 1 183 ? 6.91 46.031 12.688 1 94.38 183 PHE A O 1
ATOM 1437 N N . GLU A 1 184 ? 6.559 48.25 12.828 1 93.38 184 GLU A N 1
ATOM 1438 C CA . GLU A 1 184 ? 7.891 48.594 13.32 1 93.38 184 GLU A CA 1
ATOM 1439 C C . GLU A 1 184 ? 8.977 47.875 12.5 1 93.38 184 GLU A C 1
ATOM 1441 O O . GLU A 1 184 ? 9.859 47.25 13.055 1 93.38 184 GLU A O 1
ATOM 1446 N N . GLY A 1 185 ? 8.852 47.812 11.242 1 94 185 GLY A N 1
ATOM 1447 C CA . GLY A 1 185 ? 9.867 47.312 10.336 1 94 185 GLY A CA 1
ATOM 1448 C C . GLY A 1 185 ? 9.672 45.844 9.992 1 94 185 GLY A C 1
ATOM 1449 O O . GLY A 1 185 ? 10.328 45.312 9.078 1 94 185 GLY A O 1
ATOM 1450 N N . LYS A 1 186 ? 8.773 45.188 10.633 1 96.69 186 LYS A N 1
ATOM 1451 C CA . LYS A 1 186 ? 8.492 43.781 10.383 1 96.69 186 LYS A CA 1
ATOM 1452 C C . LYS A 1 186 ? 7.453 43.594 9.281 1 96.69 186 LYS A C 1
ATOM 1454 O O . LYS A 1 186 ? 6.766 44.562 8.922 1 96.69 186 LYS A O 1
ATOM 1459 N N . ASP A 1 187 ? 7.461 42.406 8.68 1 96.81 187 ASP A N 1
ATOM 1460 C CA . ASP A 1 187 ? 6.285 42.094 7.871 1 96.81 187 ASP A CA 1
ATOM 1461 C C . ASP A 1 187 ? 5.098 41.719 8.75 1 96.81 187 ASP A C 1
ATOM 1463 O O . ASP A 1 187 ? 5.238 41.594 9.969 1 96.81 187 ASP A O 1
ATOM 1467 N N . TRP A 1 188 ? 3.92 41.531 8.148 1 97.56 188 TRP A N 1
ATOM 1468 C CA . TRP A 1 188 ? 2.688 41.375 8.914 1 97.56 188 TRP A CA 1
ATOM 1469 C C . TRP A 1 188 ? 2.691 40.094 9.711 1 97.56 188 TRP A C 1
ATOM 1471 O O . TRP A 1 188 ? 2.096 40 10.789 1 97.56 188 TRP A O 1
ATOM 1481 N N . VAL A 1 189 ? 3.35 39.031 9.219 1 98.19 189 VAL A N 1
ATOM 1482 C CA . VAL A 1 189 ? 3.389 37.75 9.922 1 98.19 189 VAL A CA 1
ATOM 1483 C C . VAL A 1 189 ? 4.355 37.844 11.102 1 98.19 189 VAL A C 1
ATOM 1485 O O . VAL A 1 189 ? 4.051 37.344 12.188 1 98.19 189 VAL A O 1
ATOM 1488 N N . GLU A 1 190 ? 5.504 38.438 10.867 1 97.25 190 GLU A N 1
ATOM 1489 C CA . GLU A 1 190 ? 6.441 38.688 11.961 1 97.25 190 GLU A CA 1
ATOM 1490 C C . GLU A 1 190 ? 5.793 39.5 13.07 1 97.25 190 GLU A C 1
ATOM 1492 O O . GLU A 1 190 ? 6.012 39.219 14.258 1 97.25 190 GLU A O 1
ATOM 1497 N N . TYR A 1 191 ? 5.094 40.469 12.672 1 97.5 191 TYR A N 1
ATOM 1498 C CA . TYR A 1 191 ? 4.406 41.312 13.656 1 97.5 191 TYR A CA 1
ATOM 1499 C C . TYR A 1 191 ? 3.398 40.5 14.453 1 97.5 191 TYR A C 1
ATOM 1501 O O . TYR A 1 191 ? 3.336 40.594 15.68 1 97.5 191 TYR A O 1
ATOM 1509 N N . LEU A 1 192 ? 2.59 39.719 13.766 1 97.75 192 LEU A N 1
ATOM 1510 C CA . LEU A 1 192 ? 1.618 38.875 14.422 1 97.75 192 LEU A CA 1
ATOM 1511 C C . LEU A 1 192 ? 2.262 38.125 15.578 1 97.75 192 LEU A C 1
ATOM 1513 O O . LEU A 1 192 ? 1.743 38.125 16.703 1 97.75 192 LEU A O 1
ATOM 1517 N N . TRP A 1 193 ? 3.416 37.5 15.352 1 97.12 193 TRP A N 1
ATOM 1518 C CA . TRP A 1 193 ? 4.023 36.625 16.328 1 97.12 193 TRP A CA 1
ATOM 1519 C C . TRP A 1 193 ? 4.863 37.406 17.344 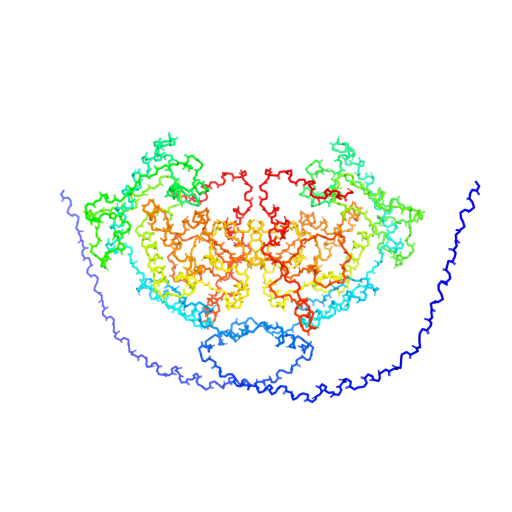1 97.12 193 TRP A C 1
ATOM 1521 O O . TRP A 1 193 ? 5.348 36.812 18.312 1 97.12 193 TRP A O 1
ATOM 1531 N N . SER A 1 194 ? 5.074 38.688 17.109 1 95.94 194 SER A N 1
ATOM 1532 C CA . SER A 1 194 ? 5.805 39.531 18.047 1 95.94 194 SER A CA 1
ATOM 1533 C C . SER A 1 194 ? 4.883 40.094 19.125 1 95.94 194 SER A C 1
ATOM 1535 O O . SER A 1 194 ? 5.344 40.531 20.172 1 95.94 194 SER A O 1
ATOM 1537 N N . VAL A 1 195 ? 3.609 40.031 18.812 1 96.19 195 VAL A N 1
ATOM 1538 C CA . VAL A 1 195 ? 2.625 40.562 19.75 1 96.19 195 VAL A CA 1
ATOM 1539 C C . VAL A 1 195 ? 2.355 39.531 20.844 1 96.19 195 VAL A C 1
ATOM 1541 O O . VAL A 1 195 ? 2.129 38.344 20.562 1 96.19 195 VAL A O 1
ATOM 1544 N N . SER A 1 196 ? 2.363 39.938 22.078 1 93.56 196 SER A N 1
ATOM 1545 C CA . SER A 1 196 ? 2.254 39 23.219 1 93.56 196 SER A CA 1
ATOM 1546 C C . SER A 1 196 ? 0.817 38.531 23.406 1 93.56 196 SER A C 1
ATOM 1548 O O . SER A 1 196 ? 0.582 37.375 23.703 1 93.56 196 SER A O 1
ATOM 1550 N N . ASP A 1 197 ? -0.111 39.469 23.25 1 95.69 197 ASP A N 1
ATOM 1551 C CA . ASP A 1 197 ? -1.521 39.125 23.438 1 95.69 197 ASP A CA 1
ATOM 1552 C C . ASP A 1 197 ? -2.297 39.312 22.125 1 95.69 197 ASP A C 1
ATOM 1554 O O . ASP A 1 197 ? -2.67 40.406 21.75 1 95.69 197 ASP A O 1
ATOM 1558 N N . HIS A 1 198 ? -2.641 38.188 21.547 1 95.94 198 HIS A N 1
ATOM 1559 C CA . HIS A 1 198 ? -3.252 38.188 20.219 1 95.94 198 HIS A CA 1
ATOM 1560 C C . HIS A 1 198 ? -4.707 38.656 20.281 1 95.94 198 HIS A C 1
ATOM 1562 O O . HIS A 1 198 ? -5.324 38.938 19.25 1 95.94 198 HIS A O 1
ATOM 1568 N N . TYR A 1 199 ? -5.238 38.844 21.5 1 93.75 199 TYR A N 1
ATOM 1569 C CA . TYR A 1 199 ? -6.574 39.375 21.656 1 93.75 199 TYR A CA 1
ATOM 1570 C C . TYR A 1 199 ? -6.598 40.875 21.25 1 93.75 199 TYR A C 1
ATOM 1572 O O . TYR A 1 199 ? -7.66 41.406 20.953 1 93.75 199 TYR A O 1
ATOM 1580 N N . THR A 1 200 ? -5.469 41.406 21.25 1 95.12 200 THR A N 1
ATOM 1581 C CA . THR A 1 200 ? -5.395 42.844 20.953 1 95.12 200 THR A CA 1
ATOM 1582 C C . THR A 1 200 ? -5.41 43.062 19.438 1 95.12 200 THR A C 1
ATOM 1584 O O . THR A 1 200 ? -5.578 44.188 18.984 1 95.12 200 THR A O 1
ATOM 1587 N N . LEU A 1 201 ? -5.207 42.094 18.688 1 96.5 201 LEU A N 1
ATOM 1588 C CA . LEU A 1 201 ? -5.234 42.188 17.234 1 96.5 201 LEU A CA 1
ATOM 1589 C C . LEU A 1 201 ? -6.641 41.938 16.688 1 96.5 201 LEU A C 1
ATOM 1591 O O . LEU A 1 201 ? -7.156 40.844 16.797 1 96.5 201 LEU A O 1
ATOM 1595 N N . THR A 1 202 ? -7.227 42.938 16.156 1 95.81 202 THR A N 1
ATOM 1596 C CA . THR A 1 202 ? -8.578 42.844 15.609 1 95.81 202 THR A CA 1
ATOM 1597 C C . THR A 1 202 ? -8.641 43.469 14.219 1 95.81 202 THR A C 1
ATOM 1599 O O . THR A 1 202 ? -7.809 44.312 13.867 1 95.81 202 THR A O 1
ATOM 1602 N N . SER A 1 203 ? -9.555 43 13.5 1 95.44 203 SER A N 1
ATOM 1603 C CA . SER A 1 203 ? -9.773 43.625 12.195 1 95.44 203 SER A CA 1
ATOM 1604 C C . SER A 1 203 ? -10.18 45.094 12.328 1 95.44 203 SER A C 1
ATOM 1606 O O . SER A 1 203 ? -10.859 45.438 13.289 1 95.44 203 SER A O 1
ATOM 1608 N N . SER A 1 204 ? -9.773 45.875 11.414 1 92.88 204 SER A N 1
ATOM 1609 C CA . SER A 1 204 ? -10.156 47.281 11.406 1 92.88 204 SER A CA 1
ATOM 1610 C C . SER A 1 204 ? -11.633 47.469 11.039 1 92.88 204 SER A C 1
ATOM 1612 O O . SER A 1 204 ? -12.242 48.469 11.375 1 92.88 204 SER A O 1
ATOM 1614 N N . ASN A 1 205 ? -12.164 46.531 10.344 1 92.69 205 ASN A N 1
ATOM 1615 C CA . ASN A 1 205 ? -13.57 46.5 9.953 1 92.69 205 ASN A CA 1
ATOM 1616 C C . ASN A 1 205 ? -14.32 45.406 10.688 1 92.69 205 ASN A C 1
ATOM 1618 O O . ASN A 1 205 ? -14.148 44.219 10.383 1 92.69 205 ASN A O 1
ATOM 1622 N N . PRO A 1 206 ? -15.195 45.812 11.609 1 87.06 206 PRO A N 1
ATOM 1623 C CA . PRO A 1 206 ? -15.93 44.812 12.391 1 87.06 206 PRO A CA 1
ATOM 1624 C C . PRO A 1 206 ? -16.781 43.906 11.516 1 87.06 206 PRO A C 1
ATOM 1626 O O . PRO A 1 206 ? -17.094 42.781 11.922 1 87.06 206 PRO A O 1
ATOM 1629 N N . ASP A 1 207 ? -17.141 44.312 10.305 1 91.19 207 ASP A N 1
ATOM 1630 C CA . ASP A 1 207 ? -17.969 43.5 9.406 1 91.19 207 ASP A CA 1
ATOM 1631 C C . ASP A 1 207 ? -17.109 42.844 8.32 1 91.19 207 ASP A C 1
ATOM 1633 O O . ASP A 1 207 ? -17.641 42.438 7.281 1 91.19 207 ASP A O 1
ATOM 1637 N N . PHE A 1 208 ? -15.859 42.781 8.672 1 94.44 208 PHE A N 1
ATOM 1638 C CA . PHE A 1 208 ? -14.961 42.219 7.676 1 94.44 208 PHE A CA 1
ATOM 1639 C C . PHE A 1 208 ? -15.312 40.75 7.406 1 94.44 208 PHE A C 1
ATOM 1641 O O . PHE A 1 208 ? -15.352 39.938 8.328 1 94.44 208 PHE A O 1
ATOM 1648 N N . ASN A 1 209 ? -15.633 40.406 6.16 1 97.25 209 ASN A N 1
ATOM 1649 C CA . ASN A 1 209 ? -15.961 39.031 5.746 1 97.25 209 ASN A CA 1
ATOM 1650 C C . ASN A 1 209 ? -14.773 38.344 5.082 1 97.25 209 ASN A C 1
ATOM 1652 O O . ASN A 1 209 ? -14.539 38.531 3.887 1 97.25 209 ASN A O 1
ATOM 1656 N N . ILE A 1 210 ? -14.164 37.531 5.848 1 97.81 210 ILE A N 1
ATOM 1657 C CA . ILE A 1 210 ? -12.938 36.875 5.406 1 97.81 210 ILE A CA 1
ATOM 1658 C C . ILE A 1 210 ? -13.203 36.094 4.113 1 97.81 210 ILE A C 1
ATOM 1660 O O . ILE A 1 210 ? -12.453 36.219 3.145 1 97.81 210 ILE A O 1
ATOM 1664 N N . THR A 1 211 ? -14.219 35.281 4.055 1 97.75 211 THR A N 1
ATOM 1665 C CA . THR A 1 211 ? -14.516 34.406 2.92 1 97.75 211 THR A CA 1
ATOM 1666 C C . THR A 1 211 ? -14.742 35.25 1.655 1 97.75 211 THR A C 1
ATOM 1668 O O . THR A 1 211 ? -14.211 34.906 0.589 1 97.75 211 THR A O 1
ATOM 1671 N N . ALA A 1 212 ? -15.477 36.25 1.77 1 97.12 212 ALA A N 1
ATOM 1672 C CA . ALA A 1 212 ? -15.766 37.094 0.616 1 97.12 212 ALA A CA 1
ATOM 1673 C C . ALA A 1 212 ? -14.5 37.781 0.096 1 97.12 212 ALA A C 1
ATOM 1675 O O . ALA A 1 212 ? -14.281 37.844 -1.115 1 97.12 212 ALA A O 1
ATOM 1676 N N . GLU A 1 213 ? -13.688 38.312 1.018 1 97.12 213 GLU A N 1
ATOM 1677 C CA . GLU A 1 213 ? -12.508 39.094 0.649 1 97.12 213 GLU A CA 1
ATOM 1678 C C . GLU A 1 213 ? -11.398 38.188 0.101 1 97.12 213 GLU A C 1
ATOM 1680 O O . GLU A 1 213 ? -10.539 38.656 -0.656 1 97.12 213 GLU A O 1
ATOM 1685 N N . MET A 1 214 ? -11.453 36.969 0.482 1 97.5 214 MET A N 1
ATOM 1686 C CA . MET A 1 214 ? -10.383 36.062 0.076 1 97.5 214 MET A CA 1
ATOM 1687 C C . MET A 1 214 ? -10.883 35.031 -0.946 1 97.5 214 MET A C 1
ATOM 1689 O O . MET A 1 214 ? -10.188 34.062 -1.263 1 97.5 214 MET A O 1
ATOM 1693 N N . TRP A 1 215 ? -11.992 35.25 -1.524 1 96.69 215 TRP A N 1
ATOM 1694 C CA . TRP A 1 215 ? -12.656 34.281 -2.418 1 96.69 215 TRP A CA 1
ATOM 1695 C C . TRP A 1 215 ? -11.789 34 -3.637 1 96.69 215 TRP A C 1
ATOM 1697 O O . TRP A 1 215 ? -11.227 34.906 -4.246 1 96.69 215 TRP A O 1
ATOM 1707 N N . ASP A 1 216 ? -11.609 32.75 -3.953 1 96.94 216 ASP A N 1
ATOM 1708 C CA . ASP A 1 216 ? -10.922 32.312 -5.16 1 96.94 216 ASP A CA 1
ATOM 1709 C C . ASP A 1 216 ? -11.914 31.703 -6.152 1 96.94 216 ASP A C 1
ATOM 1711 O O . ASP A 1 216 ? -12.359 30.562 -5.98 1 96.94 216 ASP A O 1
ATOM 1715 N N . PRO A 1 217 ? -12.219 32.375 -7.199 1 94.31 217 PRO A N 1
ATOM 1716 C CA . PRO A 1 217 ? -13.211 31.906 -8.156 1 94.31 217 PRO A CA 1
ATOM 1717 C C . PRO A 1 217 ? -12.766 30.641 -8.891 1 94.31 217 PRO A C 1
ATOM 1719 O O . PRO A 1 217 ? -13.594 29.938 -9.477 1 94.31 217 PRO A O 1
ATOM 1722 N N . GLN A 1 218 ? -11.484 30.359 -8.859 1 94.19 218 GLN A N 1
ATOM 1723 C CA . GLN A 1 218 ? -10.961 29.203 -9.57 1 94.19 218 GLN A CA 1
ATOM 1724 C C . GLN A 1 218 ? -11.023 27.953 -8.711 1 94.19 218 GLN A C 1
ATOM 1726 O O . GLN A 1 218 ? -10.797 26.844 -9.203 1 94.19 218 GLN A O 1
ATOM 1731 N N . GLU A 1 219 ? -11.25 28.125 -7.457 1 93.5 219 GLU A N 1
ATOM 1732 C CA . GLU A 1 219 ? -11.375 26.969 -6.57 1 93.5 219 GLU A CA 1
ATOM 1733 C C . GLU A 1 219 ? -12.812 26.453 -6.539 1 93.5 219 GLU A C 1
ATOM 1735 O O . GLU A 1 219 ? -13.711 27.141 -6.039 1 93.5 219 GLU A O 1
ATOM 1740 N N . LYS A 1 220 ? -12.945 25.219 -6.953 1 87.31 220 LYS A N 1
ATOM 1741 C CA . LYS A 1 220 ? -14.281 24.656 -7.086 1 87.31 220 LYS A CA 1
ATOM 1742 C C . LYS A 1 220 ? -14.711 23.953 -5.805 1 87.31 220 LYS A C 1
ATOM 1744 O O . LYS A 1 220 ? -15.914 23.812 -5.539 1 87.31 220 LYS A O 1
ATOM 1749 N N . MET A 1 221 ? -13.758 23.516 -5.047 1 85.62 221 MET A N 1
ATOM 1750 C CA . MET A 1 221 ? -14.07 22.844 -3.783 1 85.62 221 MET A CA 1
ATOM 1751 C C . MET A 1 221 ? -14.359 23.875 -2.688 1 85.62 221 MET A C 1
ATOM 1753 O O . MET A 1 221 ? -13.438 24.406 -2.072 1 85.62 221 MET A O 1
ATOM 1757 N N . LEU A 1 222 ? -15.523 23.969 -2.326 1 86.38 222 LEU A N 1
ATOM 1758 C CA . LEU A 1 222 ? -15.977 25.016 -1.408 1 86.38 222 LEU A CA 1
ATOM 1759 C C . LEU A 1 222 ? -15.266 24.891 -0.062 1 86.38 222 LEU A C 1
ATOM 1761 O O . LEU A 1 222 ? -14.875 25.906 0.531 1 86.38 222 LEU A O 1
ATOM 1765 N N . PRO A 1 223 ? -15.062 23.641 0.417 1 83.25 223 PRO A N 1
ATOM 1766 C CA . PRO A 1 223 ? -14.414 23.516 1.726 1 83.25 223 PRO A CA 1
ATOM 1767 C C . PRO A 1 223 ? -12.969 24.016 1.718 1 83.25 223 PRO A C 1
ATOM 1769 O O . PRO A 1 223 ? -12.383 24.234 2.779 1 83.25 223 PRO A O 1
ATOM 1772 N N . ARG A 1 224 ? -12.469 24.266 0.595 1 90.12 224 ARG A N 1
ATOM 1773 C CA . ARG A 1 224 ? -11.086 24.734 0.499 1 90.12 224 ARG A CA 1
ATOM 1774 C C . ARG A 1 224 ? 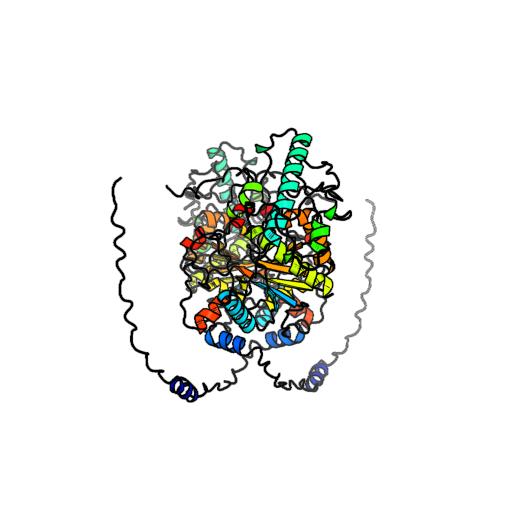-11.023 26.25 0.483 1 90.12 224 ARG A C 1
ATOM 1776 O O . ARG A 1 224 ? -9.945 26.844 0.65 1 90.12 224 ARG A O 1
ATOM 1783 N N . GLN A 1 225 ? -12.188 26.859 0.314 1 95.12 2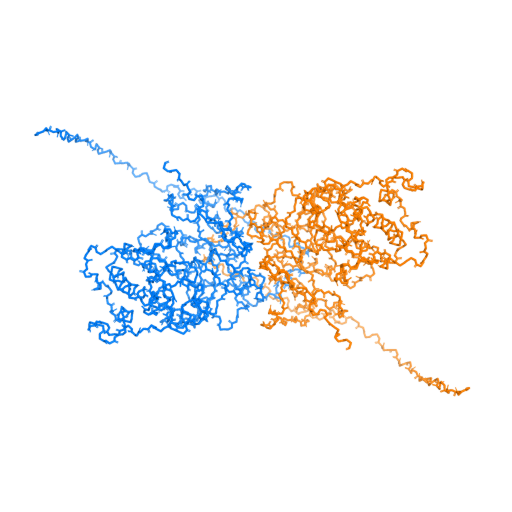25 GLN A N 1
ATOM 1784 C CA . GLN A 1 225 ? -12.203 28.328 0.365 1 95.12 225 GLN A CA 1
ATOM 1785 C C . GLN A 1 225 ? -11.781 28.828 1.742 1 95.12 225 GLN A C 1
ATOM 1787 O O . GLN A 1 225 ? -12.148 28.234 2.762 1 95.12 225 GLN A O 1
ATOM 1792 N N . ILE A 1 226 ? -11.055 29.922 1.717 1 97.62 226 ILE A N 1
ATOM 1793 C CA . ILE A 1 226 ? -10.617 30.484 2.986 1 97.62 226 ILE A CA 1
ATOM 1794 C C . ILE A 1 226 ? -11.82 31.047 3.75 1 97.62 226 ILE A C 1
ATOM 1796 O O . ILE A 1 226 ? -12.648 31.75 3.182 1 97.62 226 ILE A O 1
ATOM 1800 N N . ASN A 1 227 ? -11.961 30.656 4.93 1 97.31 227 ASN A N 1
ATOM 1801 C CA . ASN A 1 227 ? -12.961 31.125 5.883 1 97.31 227 ASN A CA 1
ATOM 1802 C C . ASN A 1 227 ? -12.391 31.203 7.297 1 97.31 227 ASN A C 1
ATOM 1804 O O . ASN A 1 227 ? -11.242 30.844 7.531 1 97.31 227 ASN A O 1
ATOM 1808 N N . PRO A 1 228 ? -13.141 31.766 8.203 1 97.25 228 PRO A N 1
ATOM 1809 C CA . PRO A 1 228 ? -12.594 31.922 9.547 1 97.25 228 PRO A CA 1
ATOM 1810 C C . PRO A 1 228 ? -12.102 30.609 10.141 1 97.25 228 PRO A C 1
ATOM 1812 O O . PRO A 1 228 ? -11.086 30.578 10.844 1 97.25 228 PRO A O 1
ATOM 1815 N N . ALA A 1 229 ? -12.758 29.516 9.836 1 95.75 229 ALA A N 1
ATOM 1816 C CA . ALA A 1 229 ? -12.367 28.219 10.367 1 95.75 229 ALA A CA 1
ATOM 1817 C C . ALA A 1 229 ? -11.023 27.766 9.797 1 95.75 229 ALA A C 1
ATOM 1819 O O . ALA A 1 229 ? -10.188 27.219 10.516 1 95.75 229 ALA A O 1
ATOM 1820 N N . THR A 1 230 ? -10.867 27.984 8.523 1 96.62 230 THR A N 1
ATOM 1821 C CA . THR A 1 230 ? -9.609 27.594 7.891 1 96.62 230 THR A CA 1
ATOM 1822 C C . THR A 1 230 ? -8.453 28.438 8.422 1 96.62 230 THR A C 1
ATOM 1824 O O . THR A 1 230 ? -7.344 27.922 8.594 1 96.62 230 THR A O 1
ATOM 1827 N N . VAL A 1 231 ? -8.703 29.703 8.695 1 98.19 231 VAL A N 1
ATOM 1828 C CA . VAL A 1 231 ? -7.676 30.594 9.242 1 98.19 231 VAL A CA 1
ATOM 1829 C C . VAL A 1 231 ? -7.324 30.156 10.664 1 98.19 231 VAL A C 1
ATOM 1831 O O . VAL A 1 231 ? -6.148 30.078 11.023 1 98.19 231 VAL A O 1
ATOM 1834 N N . SER A 1 232 ? -8.336 29.875 11.414 1 98 232 SER A N 1
ATOM 1835 C CA . SER A 1 232 ? -8.109 29.438 12.789 1 98 232 SER A CA 1
ATOM 1836 C C . SER A 1 232 ? -7.328 28.125 12.828 1 98 232 SER A C 1
ATOM 1838 O O . SER A 1 232 ? -6.438 27.953 13.664 1 98 232 SER A O 1
ATOM 1840 N N . THR A 1 233 ? -7.664 27.172 11.953 1 97.56 233 THR A N 1
ATOM 1841 C CA . THR A 1 233 ? -6.961 25.891 11.883 1 97.56 233 THR A CA 1
ATOM 1842 C C . THR A 1 233 ? -5.488 26.109 11.547 1 97.56 233 THR A C 1
ATOM 1844 O O . THR A 1 233 ? -4.609 25.5 12.164 1 97.56 233 THR A O 1
ATOM 1847 N N . TYR A 1 234 ? -5.258 26.938 10.594 1 98.38 234 TYR A N 1
ATOM 1848 C CA . TYR A 1 234 ? -3.895 27.312 10.219 1 98.38 234 TYR A CA 1
ATOM 1849 C C . TYR A 1 234 ? -3.133 27.875 11.406 1 98.38 234 TYR A C 1
ATOM 1851 O O . TYR A 1 234 ? -2.049 27.391 11.742 1 98.38 234 TYR A O 1
ATOM 1859 N N . TYR A 1 235 ? -3.773 28.797 12.07 1 98.5 235 TYR A N 1
ATOM 1860 C CA . TYR A 1 235 ? -3.201 29.469 13.234 1 98.5 235 TYR A CA 1
ATOM 1861 C C . TYR A 1 235 ? -2.869 28.469 14.336 1 98.5 235 TYR A C 1
ATOM 1863 O O . TYR A 1 235 ? -1.79 28.531 14.93 1 98.5 235 TYR A O 1
ATOM 1871 N N . ASN A 1 236 ? -3.703 27.609 14.594 1 98.25 236 ASN A N 1
ATOM 1872 C CA . ASN A 1 236 ? -3.531 26.641 15.672 1 98.25 236 ASN A CA 1
ATOM 1873 C C . ASN A 1 236 ? -2.404 25.656 15.367 1 98.25 236 ASN A C 1
ATOM 1875 O O . ASN A 1 236 ? -1.667 25.25 16.266 1 98.25 236 ASN A O 1
ATOM 1879 N N . HIS A 1 237 ? -2.252 25.203 14.141 1 98.5 237 HIS A N 1
ATOM 1880 C CA . HIS A 1 237 ? -1.124 24.359 13.781 1 98.5 237 HIS A CA 1
ATOM 1881 C C . HIS A 1 237 ? 0.202 25.094 13.977 1 98.5 237 HIS A C 1
ATOM 1883 O O . HIS A 1 237 ? 1.174 24.5 14.453 1 98.5 237 HIS A O 1
ATOM 1889 N N . LEU A 1 238 ? 0.239 26.375 13.617 1 98.44 238 LEU A N 1
ATOM 1890 C CA . LEU A 1 238 ? 1.466 27.141 13.805 1 98.44 238 LEU A CA 1
ATOM 1891 C C . LEU A 1 238 ? 1.794 27.281 15.289 1 98.44 238 LEU A C 1
ATOM 1893 O O . LEU A 1 238 ? 2.963 27.234 15.68 1 98.44 238 LEU A O 1
ATOM 1897 N N . ARG A 1 239 ? 0.759 27.469 16.078 1 97.44 239 ARG A N 1
ATOM 1898 C CA . ARG A 1 239 ? 0.982 27.562 17.516 1 97.44 239 ARG A CA 1
ATOM 1899 C C . ARG A 1 239 ? 1.604 26.281 18.062 1 97.44 239 ARG A C 1
ATOM 1901 O O . ARG A 1 239 ? 2.502 26.328 18.906 1 97.44 239 ARG A O 1
ATOM 1908 N N . VAL A 1 240 ? 1.124 25.141 17.609 1 98.31 240 VAL A N 1
ATOM 1909 C CA . VAL A 1 240 ? 1.665 23.875 18.078 1 98.31 240 VAL A CA 1
ATOM 1910 C C . VAL A 1 240 ? 3.105 23.719 17.594 1 98.31 240 VAL A C 1
ATOM 1912 O O . VAL A 1 240 ? 3.973 23.266 18.344 1 98.31 240 VAL A O 1
ATOM 1915 N N . LEU A 1 241 ? 3.383 24.078 16.391 1 98.5 241 LEU A N 1
ATOM 1916 C CA . LEU A 1 241 ? 4.738 24 15.859 1 98.5 241 LEU A CA 1
ATOM 1917 C C . LEU A 1 241 ? 5.684 24.891 16.641 1 98.5 241 LEU A C 1
ATOM 1919 O O . LEU A 1 241 ? 6.832 24.531 16.906 1 98.5 241 LEU A O 1
ATOM 1923 N N . ARG A 1 242 ? 5.203 26.078 17 1 97.44 242 ARG A N 1
ATOM 1924 C CA . ARG A 1 242 ? 6 26.969 17.828 1 97.44 242 ARG A CA 1
ATOM 1925 C C . ARG A 1 242 ? 6.277 26.359 19.203 1 97.44 242 ARG A C 1
ATOM 1927 O O . ARG A 1 242 ? 7.391 26.469 19.719 1 97.44 242 ARG A O 1
ATOM 1934 N N . THR A 1 243 ? 5.285 25.75 19.734 1 97.19 243 THR A N 1
ATOM 1935 C CA . THR A 1 243 ? 5.441 25.078 21.016 1 97.19 243 THR A CA 1
ATOM 1936 C C . THR A 1 243 ? 6.523 24 20.938 1 97.19 243 THR A C 1
ATOM 1938 O O . THR A 1 243 ? 7.355 23.875 21.844 1 97.19 243 THR A O 1
ATOM 1941 N N . ILE A 1 244 ? 6.523 23.25 19.875 1 97.94 244 ILE A N 1
ATOM 1942 C CA . ILE A 1 244 ? 7.5 22.188 19.656 1 97.94 244 ILE A CA 1
ATOM 1943 C C . ILE A 1 244 ? 8.898 22.797 19.562 1 97.94 244 ILE A C 1
ATOM 1945 O O . ILE A 1 244 ? 9.844 22.297 20.188 1 97.94 244 ILE A O 1
ATOM 1949 N N . ARG A 1 245 ? 9.047 23.844 18.828 1 96.44 245 ARG A N 1
ATOM 1950 C CA . ARG A 1 245 ? 10.336 24.516 18.703 1 96.44 245 ARG A CA 1
ATOM 1951 C C . ARG A 1 245 ? 10.844 24.984 20.062 1 96.44 245 ARG A C 1
ATOM 1953 O O . ARG A 1 245 ? 12.023 24.812 20.375 1 96.44 245 ARG A O 1
ATOM 1960 N N . GLU A 1 246 ? 10 25.531 20.844 1 95.75 246 GLU A N 1
ATOM 1961 C CA . GLU A 1 246 ? 10.375 26.094 22.141 1 95.75 246 GLU A CA 1
ATOM 1962 C C . GLU A 1 246 ? 10.68 25 23.156 1 95.75 246 GLU A C 1
ATOM 1964 O O . GLU A 1 246 ? 11.5 25.203 24.047 1 95.75 246 GLU A O 1
ATOM 1969 N N . SER A 1 247 ? 10.008 23.875 23.062 1 95.56 247 SER A N 1
ATOM 1970 C CA . SER A 1 247 ? 10.188 22.781 24.016 1 95.56 247 SER A CA 1
ATOM 1971 C C . SER A 1 247 ? 11.555 22.125 23.844 1 95.56 247 SER A C 1
ATOM 1973 O O . SER A 1 247 ? 12.07 21.516 24.781 1 95.56 247 SER A O 1
ATOM 1975 N N . GLY A 1 248 ? 12.117 22.156 22.688 1 95.44 248 GLY A N 1
ATOM 1976 C CA . GLY A 1 248 ? 13.414 21.562 22.422 1 95.44 248 GLY A CA 1
ATOM 1977 C C . GLY A 1 248 ? 13.352 20.047 22.219 1 95.44 248 GLY A C 1
ATOM 1978 O O . GLY A 1 248 ? 14.383 19.375 22.203 1 95.44 248 GLY A O 1
ATOM 1979 N N . GLU A 1 249 ? 12.188 19.547 22.109 1 96.56 249 GLU A N 1
ATOM 1980 C CA . GLU A 1 249 ? 12.047 18.109 21.906 1 96.56 249 GLU A CA 1
ATOM 1981 C C . GLU A 1 249 ? 12.562 17.703 20.531 1 96.56 249 GLU A C 1
ATOM 1983 O O . GLU A 1 249 ? 12.508 18.484 19.578 1 96.56 249 GLU A O 1
ATOM 1988 N N . ALA A 1 250 ? 13.078 16.469 20.453 1 97.56 250 ALA A N 1
ATOM 1989 C CA . ALA A 1 250 ? 13.688 15.969 19.219 1 97.56 250 ALA A CA 1
ATOM 1990 C C . ALA A 1 250 ? 12.633 15.742 18.141 1 97.56 250 ALA A C 1
ATOM 1992 O O . ALA A 1 250 ? 12.922 15.883 16.953 1 97.56 250 ALA A O 1
ATOM 1993 N N . SER A 1 251 ? 11.453 15.273 18.531 1 98.38 251 SER A N 1
ATOM 1994 C CA . SER A 1 251 ? 10.328 15.078 17.625 1 98.38 251 SER A CA 1
ATOM 1995 C C . SER A 1 251 ? 9 15.07 18.375 1 98.38 251 SER A C 1
ATOM 1997 O O . SER A 1 251 ? 8.977 14.969 19.609 1 98.38 251 SER A O 1
ATOM 1999 N N . ALA A 1 252 ? 7.941 15.25 17.672 1 98.81 252 ALA A N 1
ATOM 2000 C CA . ALA A 1 252 ? 6.594 15.242 18.219 1 98.81 252 ALA A CA 1
ATOM 2001 C C . ALA A 1 252 ? 5.59 14.68 17.219 1 98.81 252 ALA A C 1
ATOM 2003 O O . ALA A 1 252 ? 5.855 14.656 16.016 1 98.81 252 ALA A O 1
ATOM 2004 N N . LEU A 1 253 ? 4.543 14.109 17.734 1 98.88 253 LEU A N 1
ATOM 2005 C CA . LEU A 1 253 ? 3.391 13.719 16.922 1 98.88 253 LEU A CA 1
ATOM 2006 C C . LEU A 1 253 ? 2.232 14.695 17.125 1 98.88 253 LEU A C 1
ATOM 2008 O O . LEU A 1 253 ? 1.888 15.031 18.25 1 98.88 253 LEU A O 1
ATOM 2012 N N . ILE A 1 254 ? 1.686 15.227 16.047 1 98.88 254 ILE A N 1
ATOM 2013 C CA . ILE A 1 254 ? 0.551 16.141 16.078 1 98.88 254 ILE A CA 1
ATOM 2014 C C . ILE A 1 254 ? -0.698 15.445 15.562 1 98.88 254 ILE A C 1
ATOM 2016 O O . ILE A 1 254 ? -0.686 14.883 14.461 1 98.88 254 ILE A O 1
ATOM 2020 N N . LEU A 1 255 ? -1.8 15.492 16.359 1 98.62 255 LEU A N 1
ATOM 2021 C CA . LEU A 1 255 ? -3.057 14.836 16 1 98.62 255 LEU A CA 1
ATOM 2022 C C . LEU A 1 255 ? -4.195 15.844 15.93 1 98.62 255 LEU A C 1
ATOM 2024 O O . LEU A 1 255 ? -4.262 16.781 16.734 1 98.62 255 LEU A O 1
ATOM 2028 N N . GLU A 1 256 ? -5.098 15.656 14.922 1 96.25 256 GLU A N 1
ATOM 2029 C CA . GLU A 1 256 ? -6.43 16.25 15.023 1 96.25 256 GLU A CA 1
ATOM 2030 C C . GLU A 1 256 ? -7.27 15.547 16.078 1 96.25 256 GLU A C 1
ATOM 2032 O O . GLU A 1 256 ? -6.898 14.477 16.562 1 96.25 256 GLU A O 1
ATOM 2037 N N . ASP A 1 257 ? -8.406 16.109 16.438 1 95.31 257 ASP A N 1
ATOM 2038 C CA . ASP A 1 257 ? -9.148 15.586 17.578 1 95.31 257 ASP A CA 1
ATOM 2039 C C . ASP A 1 257 ? -10.297 14.68 17.125 1 95.31 257 ASP A C 1
ATOM 2041 O O . ASP A 1 257 ? -11.227 14.414 17.891 1 95.31 257 ASP A O 1
ATOM 2045 N N . ASP A 1 258 ? -10.297 14.281 15.891 1 93 258 ASP A N 1
ATOM 2046 C CA . ASP A 1 258 ? -11.32 13.383 15.375 1 93 258 ASP A CA 1
ATOM 2047 C C . ASP A 1 258 ? -10.688 12.219 14.609 1 93 258 ASP A C 1
ATOM 2049 O O . ASP A 1 258 ? -11.18 11.836 13.547 1 93 258 ASP A O 1
ATOM 2053 N N . VAL A 1 259 ? -9.641 11.719 15.133 1 95.06 259 VAL A N 1
ATOM 2054 C CA . VAL A 1 259 ? -8.945 10.656 14.406 1 95.06 259 VAL A CA 1
ATOM 2055 C C . VAL A 1 259 ? -9.102 9.336 15.156 1 95.06 259 VAL A C 1
ATOM 2057 O O . VAL A 1 259 ? -9.43 9.32 16.344 1 95.06 259 VAL A O 1
ATOM 2060 N N . ASP A 1 260 ? -8.984 8.25 14.453 1 94.75 260 ASP A N 1
ATOM 2061 C CA . ASP A 1 260 ? -8.82 6.875 14.914 1 94.75 260 ASP A CA 1
ATOM 2062 C C . ASP A 1 260 ? -7.453 6.324 14.516 1 94.75 260 ASP A C 1
ATOM 2064 O O . ASP A 1 260 ? -6.727 6.945 13.742 1 94.75 260 ASP A O 1
ATOM 2068 N N . MET A 1 261 ? -7.094 5.293 15.188 1 96.5 261 MET A N 1
ATOM 2069 C CA . MET A 1 261 ? -5.746 4.777 14.984 1 96.5 261 MET A CA 1
ATOM 2070 C C . MET A 1 261 ? -5.738 3.254 14.984 1 96.5 261 MET A C 1
ATOM 2072 O O . MET A 1 261 ? -6.672 2.625 15.484 1 96.5 261 MET A O 1
ATOM 2076 N N . GLU A 1 262 ? -4.684 2.711 14.328 1 96.62 262 GLU A N 1
ATOM 2077 C CA . GLU A 1 262 ? -4.473 1.268 14.383 1 96.62 262 GLU A CA 1
ATOM 2078 C C . GLU A 1 262 ? -4.258 0.793 15.812 1 96.62 262 GLU A C 1
ATOM 2080 O O . GLU A 1 262 ? -3.539 1.434 16.578 1 96.62 262 GLU A O 1
ATOM 2085 N N . TRP A 1 263 ? -4.836 -0.337 16.156 1 94.94 263 TRP A N 1
ATOM 2086 C CA . TRP A 1 263 ? -4.703 -0.931 17.469 1 94.94 263 TRP A CA 1
ATOM 2087 C C . TRP A 1 263 ? -3.24 -1.187 17.812 1 94.94 263 TRP A C 1
ATOM 2089 O O . TRP A 1 263 ? -2.828 -1.041 18.969 1 94.94 263 TRP A O 1
ATOM 2099 N N . ASP A 1 264 ? -2.449 -1.573 16.812 1 94.12 264 ASP A N 1
ATOM 2100 C CA . ASP A 1 264 ? -1.029 -1.837 17.031 1 94.12 264 ASP A CA 1
ATOM 2101 C C . ASP A 1 264 ? -0.175 -0.666 16.547 1 94.12 264 ASP A C 1
ATOM 2103 O O . ASP A 1 264 ? 0.9 -0.867 15.977 1 94.12 264 ASP A O 1
ATOM 2107 N N . LEU A 1 265 ? -0.611 0.55 16.797 1 96.88 265 LEU A N 1
ATOM 2108 C CA . LEU A 1 265 ? 0.039 1.78 16.359 1 96.88 265 LEU A CA 1
ATOM 2109 C C . LEU A 1 265 ? 1.502 1.805 16.781 1 96.88 265 LEU A C 1
ATOM 2111 O O . LEU A 1 265 ? 2.381 2.143 15.992 1 96.88 265 LEU A O 1
ATOM 2115 N N . GLU A 1 266 ? 1.789 1.478 18.016 1 94.88 266 GLU A N 1
ATOM 2116 C CA . GLU A 1 266 ? 3.146 1.56 18.547 1 94.88 266 GLU A CA 1
ATOM 2117 C C . GLU A 1 266 ? 4.094 0.641 17.781 1 94.88 266 GLU A C 1
ATOM 2119 O O . GLU A 1 266 ? 5.191 1.053 17.391 1 94.88 266 GLU A O 1
ATOM 2124 N N . ARG A 1 267 ? 3.662 -0.561 17.594 1 91.56 267 ARG A N 1
ATOM 2125 C CA . ARG A 1 267 ? 4.488 -1.524 16.875 1 91.56 267 ARG A CA 1
ATOM 2126 C C . ARG A 1 267 ? 4.758 -1.057 15.445 1 91.56 267 ARG A C 1
ATOM 2128 O O . ARG A 1 267 ? 5.883 -1.158 14.961 1 91.56 267 ARG A O 1
ATOM 2135 N N . ARG A 1 268 ? 3.719 -0.616 14.781 1 94.69 268 ARG A N 1
ATOM 2136 C CA . ARG A 1 268 ? 3.863 -0.14 13.406 1 94.69 268 ARG A CA 1
ATOM 2137 C C . ARG A 1 268 ? 4.832 1.036 13.336 1 94.69 268 ARG A C 1
ATOM 2139 O O . ARG A 1 268 ? 5.75 1.042 12.508 1 94.69 268 ARG A O 1
ATOM 2146 N N . TRP A 1 269 ? 4.66 2.004 14.242 1 95.81 269 TRP A N 1
ATOM 2147 C CA . TRP A 1 269 ? 5.508 3.193 14.227 1 95.81 269 TRP A CA 1
ATOM 2148 C C . TRP A 1 269 ? 6.961 2.832 14.508 1 95.81 269 TRP A C 1
ATOM 2150 O O . TRP A 1 269 ? 7.871 3.301 13.828 1 95.81 269 TRP A O 1
ATOM 2160 N N . ARG A 1 270 ? 7.188 2.018 15.477 1 91.81 270 ARG A N 1
ATOM 2161 C CA . ARG A 1 270 ? 8.547 1.636 15.844 1 91.81 270 ARG A CA 1
ATOM 2162 C C . ARG A 1 270 ? 9.258 0.964 14.672 1 91.81 270 ARG A C 1
ATOM 2164 O O . ARG A 1 270 ? 10.445 1.204 14.438 1 91.81 270 ARG A O 1
ATOM 2171 N N . SER A 1 271 ? 8.516 0.124 14.031 1 91.69 271 SER A N 1
ATOM 2172 C CA . SER A 1 271 ? 9.078 -0.552 12.867 1 91.69 271 SER A CA 1
ATOM 2173 C C . SER A 1 271 ? 9.445 0.444 11.773 1 91.69 271 SER A C 1
ATOM 2175 O O . SER A 1 271 ? 10.508 0.334 11.156 1 91.69 271 SER A O 1
ATOM 2177 N N . ILE A 1 272 ? 8.625 1.41 11.531 1 94.56 272 ILE A N 1
ATOM 2178 C CA . ILE A 1 272 ? 8.797 2.355 10.438 1 94.56 272 ILE A CA 1
ATOM 2179 C C . ILE A 1 272 ? 9.859 3.385 10.797 1 94.56 272 ILE A C 1
ATOM 2181 O O . ILE A 1 272 ? 10.711 3.723 9.977 1 94.56 272 ILE A O 1
ATOM 2185 N N . GLU A 1 273 ? 9.82 3.877 12.008 1 93.94 273 GLU A N 1
ATOM 2186 C CA . GLU A 1 273 ? 10.703 4.945 12.461 1 93.94 273 GLU A CA 1
ATOM 2187 C C . GLU A 1 273 ? 12.172 4.551 12.297 1 93.94 273 GLU A C 1
ATOM 2189 O O . GLU A 1 273 ? 13.016 5.395 11.977 1 93.94 273 GLU A O 1
ATOM 2194 N N . SER A 1 274 ? 12.453 3.293 12.453 1 89 274 SER A N 1
ATOM 2195 C CA . SER A 1 274 ? 13.828 2.803 12.406 1 89 274 SER A CA 1
ATOM 2196 C C . SER A 1 274 ? 14.406 2.922 11 1 89 274 SER A C 1
ATOM 2198 O O . SER A 1 274 ? 15.617 2.805 10.812 1 89 274 SER A O 1
ATOM 2200 N N . HIS A 1 275 ? 13.594 3.213 10.008 1 92.06 275 HIS A N 1
ATOM 2201 C CA . HIS A 1 275 ? 14.055 3.301 8.625 1 92.06 275 HIS A CA 1
ATOM 2202 C C . HIS A 1 275 ? 14.102 4.75 8.148 1 92.06 275 HIS A C 1
ATOM 2204 O O . HIS A 1 275 ? 14.516 5.027 7.023 1 92.06 275 HIS A O 1
ATOM 2210 N N . LEU A 1 276 ? 13.695 5.656 9 1 95.38 276 LEU A N 1
ATOM 2211 C CA . LEU A 1 276 ? 13.75 7.07 8.633 1 95.38 276 LEU A CA 1
ATOM 2212 C C . LEU A 1 276 ? 15.195 7.57 8.625 1 95.38 276 LEU A C 1
ATOM 2214 O O . LEU A 1 276 ? 15.992 7.199 9.484 1 95.38 276 LEU A O 1
ATOM 2218 N N . PRO A 1 277 ? 15.516 8.414 7.656 1 95.5 277 PRO A N 1
ATOM 2219 C CA . PRO A 1 277 ? 16.844 9.047 7.715 1 95.5 277 PRO A CA 1
ATOM 2220 C C . PRO A 1 277 ? 16.953 10.055 8.859 1 95.5 277 PRO A C 1
ATOM 2222 O O . PRO A 1 277 ? 15.945 10.523 9.383 1 95.5 277 PRO A O 1
ATOM 2225 N N . SER A 1 278 ? 18.125 10.359 9.164 1 95.06 278 SER A N 1
ATOM 2226 C CA . SER A 1 278 ? 18.375 11.234 10.305 1 95.06 278 SER A CA 1
ATOM 2227 C C . SER A 1 278 ? 17.859 12.648 10.039 1 95.06 278 SER A C 1
ATOM 2229 O O . SER A 1 278 ? 17.594 13.398 10.969 1 95.06 278 SER A O 1
ATOM 2231 N N . ASP A 1 279 ? 17.75 12.977 8.797 1 97 279 ASP A N 1
ATOM 2232 C CA . ASP A 1 279 ? 17.391 14.352 8.469 1 97 279 ASP A CA 1
ATOM 2233 C C . ASP A 1 279 ? 15.922 14.453 8.039 1 97 279 ASP A C 1
ATOM 2235 O O . ASP A 1 279 ? 15.555 15.359 7.289 1 97 279 ASP A O 1
ATOM 2239 N N . TRP A 1 280 ? 15.117 13.414 8.438 1 98.19 280 TRP A N 1
ATOM 2240 C CA . TRP A 1 280 ? 13.695 13.531 8.125 1 98.19 280 TRP A CA 1
ATOM 2241 C C . TRP A 1 280 ? 13.086 14.75 8.805 1 98.19 280 TRP A C 1
ATOM 2243 O O . TRP A 1 280 ? 13.492 15.117 9.906 1 98.19 280 TRP A O 1
ATOM 2253 N N . ASP A 1 281 ? 12.133 15.445 8.094 1 98.75 281 ASP A N 1
ATOM 2254 C CA . ASP A 1 281 ? 11.445 16.625 8.625 1 98.75 281 ASP A CA 1
ATOM 2255 C C . ASP A 1 281 ? 10.047 16.25 9.133 1 98.75 281 ASP A C 1
ATOM 2257 O O . ASP A 1 281 ? 9.703 16.547 10.281 1 98.75 281 ASP A O 1
ATOM 2261 N N . THR A 1 282 ? 9.273 15.641 8.258 1 98.81 282 THR A N 1
ATOM 2262 C CA . THR A 1 282 ? 7.906 15.297 8.609 1 98.81 282 THR A CA 1
ATOM 2263 C C . THR A 1 282 ? 7.57 13.875 8.148 1 98.81 282 THR A C 1
ATOM 2265 O O . THR A 1 282 ? 8.086 13.414 7.133 1 98.81 282 THR A O 1
ATOM 2268 N N . VAL A 1 283 ? 6.762 13.156 8.906 1 98.81 283 VAL A N 1
ATOM 2269 C CA . VAL A 1 283 ? 6.199 11.867 8.531 1 98.81 283 VAL A CA 1
ATOM 2270 C C . VAL A 1 283 ? 4.68 11.898 8.688 1 98.81 283 VAL A C 1
ATOM 2272 O O . VAL A 1 283 ? 4.168 12.164 9.781 1 98.81 283 VAL A O 1
ATOM 2275 N N . PHE A 1 284 ? 4.02 11.641 7.637 1 98.5 284 PHE A N 1
ATOM 2276 C CA . PHE A 1 284 ? 2.562 11.633 7.68 1 98.5 284 PHE A CA 1
ATOM 2277 C C . PHE A 1 284 ? 2.045 10.227 7.969 1 98.5 284 PHE A C 1
ATOM 2279 O O . PHE A 1 284 ? 2.049 9.367 7.086 1 98.5 284 PHE A O 1
ATOM 2286 N N . LEU A 1 285 ? 1.52 10.023 9.195 1 98.38 285 LEU A N 1
ATOM 2287 C CA . LEU A 1 285 ? 0.937 8.758 9.625 1 98.38 285 LEU A CA 1
ATOM 2288 C C . LEU A 1 285 ? -0.529 8.664 9.211 1 98.38 285 LEU A C 1
ATOM 2290 O O . LEU A 1 285 ? -1.065 7.57 9.047 1 98.38 285 LEU A O 1
ATOM 2294 N N . GLY A 1 286 ? -1.11 9.789 9.156 1 96.44 286 GLY A N 1
ATOM 2295 C CA . GLY A 1 286 ? -2.477 9.953 8.688 1 96.44 286 GLY A CA 1
ATOM 2296 C C . GLY A 1 286 ? -2.646 11.117 7.73 1 96.44 286 GLY A C 1
ATOM 2297 O O . GLY A 1 286 ? -2.395 12.266 8.094 1 96.44 286 GLY A O 1
ATOM 2298 N N . HIS A 1 287 ? -2.998 10.891 6.586 1 93.75 287 HIS A N 1
ATOM 2299 C CA . HIS A 1 287 ? -3.207 11.836 5.488 1 93.75 287 HIS A CA 1
ATOM 2300 C C . HIS A 1 287 ? -4.27 11.328 4.523 1 93.75 287 HIS A C 1
ATOM 2302 O O . HIS A 1 287 ? -4.879 10.273 4.758 1 93.75 287 HIS A O 1
ATOM 2308 N N . CYS A 1 288 ? -4.547 12.195 3.537 1 87.06 288 CYS A N 1
ATOM 2309 C CA . CYS A 1 288 ? -5.57 11.781 2.584 1 87.06 288 CYS A CA 1
ATOM 2310 C C . CYS A 1 288 ? -5.25 12.289 1.184 1 87.06 288 CYS A C 1
ATOM 2312 O O . CYS A 1 288 ? -4.371 13.133 1.011 1 87.06 288 CYS A O 1
ATOM 2314 N N . TRP A 1 289 ? -5.785 11.664 0.256 1 77.12 289 TRP A N 1
ATOM 2315 C CA . TRP A 1 289 ? -5.887 12.086 -1.14 1 77.12 289 TRP A CA 1
ATOM 2316 C C . TRP A 1 289 ? -4.504 12.234 -1.764 1 77.12 289 TRP A C 1
ATOM 2318 O O . TRP A 1 289 ? -4.34 12.938 -2.762 1 77.12 289 TRP A O 1
ATOM 2328 N N . GLY A 1 290 ? -3.543 11.703 -1.143 1 75.38 290 GLY A N 1
ATOM 2329 C CA . GLY A 1 290 ? -2.201 11.883 -1.676 1 75.38 290 GLY A CA 1
ATOM 2330 C C . GLY A 1 290 ? -1.824 10.828 -2.701 1 75.38 290 GLY A C 1
ATOM 2331 O O . GLY A 1 290 ? -2.512 9.812 -2.84 1 75.38 290 GLY A O 1
ATOM 2332 N N . HIS A 1 291 ? -0.763 11.148 -3.447 1 78.75 291 HIS A N 1
ATOM 2333 C CA . HIS A 1 291 ? -0.201 10.273 -4.469 1 78.75 291 HIS A CA 1
ATOM 2334 C C . HIS A 1 291 ? 1.113 9.656 -4.004 1 78.75 291 HIS A C 1
ATOM 2336 O O . HIS A 1 291 ? 2.098 9.648 -4.746 1 78.75 291 HIS A O 1
ATOM 2342 N N . GLU A 1 292 ? 1.023 9.203 -2.838 1 86.88 292 GLU A N 1
ATOM 2343 C CA . GLU A 1 292 ? 2.283 8.805 -2.217 1 86.88 292 GLU A CA 1
ATOM 2344 C C . GLU A 1 292 ? 2.807 7.504 -2.818 1 86.88 292 GLU A C 1
ATOM 2346 O O . GLU A 1 292 ? 4.02 7.289 -2.883 1 86.88 292 GLU A O 1
ATOM 2351 N N . LEU A 1 293 ? 1.905 6.727 -3.309 1 83.06 293 LEU A N 1
ATOM 2352 C CA . LEU A 1 293 ? 2.268 5.391 -3.771 1 83.06 293 LEU A CA 1
ATOM 2353 C C . LEU A 1 293 ? 2.953 5.453 -5.133 1 83.06 293 LEU A C 1
ATOM 2355 O O . LEU A 1 293 ? 3.428 4.434 -5.641 1 83.06 293 LEU A O 1
ATOM 2359 N N . ILE A 1 294 ? 3.074 6.637 -5.656 1 80.12 294 ILE A N 1
ATOM 2360 C CA . ILE A 1 294 ? 3.861 6.801 -6.875 1 80.12 294 ILE A CA 1
ATOM 2361 C C . ILE A 1 294 ? 5.348 6.688 -6.551 1 80.12 294 ILE A C 1
ATOM 2363 O O . ILE A 1 294 ? 6.164 6.402 -7.43 1 80.12 294 ILE A O 1
ATOM 2367 N N . GLN A 1 295 ? 5.691 6.941 -5.32 1 85 295 GLN A N 1
ATOM 2368 C CA . GLN A 1 295 ? 7.07 6.812 -4.855 1 85 295 GLN A CA 1
ATOM 2369 C C . GLN A 1 295 ? 7.371 5.383 -4.418 1 85 295 GLN A C 1
ATOM 2371 O O . GLN A 1 295 ? 6.508 4.711 -3.848 1 85 295 GLN A O 1
ATOM 2376 N N . PRO A 1 296 ? 8.547 4.914 -4.652 1 82.38 296 PRO A N 1
ATOM 2377 C CA . PRO A 1 296 ? 8.914 3.568 -4.203 1 82.38 296 PRO A CA 1
ATOM 2378 C C . PRO A 1 296 ? 8.938 3.441 -2.68 1 82.38 296 PRO A C 1
ATOM 2380 O O . PRO A 1 296 ? 8.945 4.453 -1.973 1 82.38 296 PRO A O 1
ATOM 2383 N N . GLN A 1 297 ? 8.867 2.213 -2.293 1 86.62 297 GLN A N 1
ATOM 2384 C CA . GLN A 1 297 ? 9.07 1.934 -0.875 1 86.62 297 GLN A CA 1
ATOM 2385 C C . GLN A 1 297 ? 10.43 2.43 -0.406 1 86.62 297 GLN A C 1
ATOM 2387 O O . GLN A 1 297 ? 11.422 2.318 -1.131 1 86.62 297 GLN A O 1
ATOM 2392 N N . PHE A 1 298 ? 10.445 2.98 0.757 1 89.06 298 PHE A N 1
ATOM 2393 C CA . PHE A 1 298 ? 11.68 3.547 1.295 1 89.06 298 PHE A CA 1
ATOM 2394 C C . PHE A 1 298 ? 12.164 2.742 2.494 1 89.06 298 PHE A C 1
ATOM 2396 O O . PHE A 1 298 ? 11.898 3.105 3.643 1 89.06 298 PHE A O 1
ATOM 2403 N N . GLY A 1 299 ? 12.836 1.616 2.264 1 85.25 299 GLY A N 1
ATOM 2404 C CA . GLY A 1 299 ? 13.438 0.791 3.301 1 85.25 299 GLY A CA 1
ATOM 2405 C C . GLY A 1 299 ? 12.422 -0.023 4.078 1 85.25 299 GLY A C 1
ATOM 2406 O O . GLY A 1 299 ? 12.773 -0.977 4.77 1 85.25 299 GLY A O 1
ATOM 2407 N N . HIS A 1 300 ? 11.273 0.275 4.039 1 91.44 300 HIS A N 1
ATOM 2408 C CA . HIS A 1 300 ? 10.133 -0.368 4.68 1 91.44 300 HIS A CA 1
ATOM 2409 C C . HIS A 1 300 ? 8.945 -0.462 3.727 1 91.44 300 HIS A C 1
ATOM 2411 O O . HIS A 1 300 ? 8.68 0.472 2.967 1 91.44 300 HIS A O 1
ATOM 2417 N N . PRO A 1 301 ? 8.195 -1.577 3.777 1 91.44 301 PRO A N 1
ATOM 2418 C CA . PRO A 1 301 ? 7.148 -1.764 2.773 1 91.44 301 PRO A CA 1
ATOM 2419 C C . PRO A 1 301 ? 6.051 -0.705 2.859 1 91.44 301 PRO A C 1
ATOM 2421 O O . PRO A 1 301 ? 5.332 -0.474 1.885 1 91.44 301 PRO A O 1
ATOM 2424 N N . ASN A 1 302 ? 5.898 -0.018 4.012 1 94.62 302 ASN A N 1
ATOM 2425 C CA . ASN A 1 302 ? 4.809 0.933 4.195 1 94.62 302 ASN A CA 1
ATOM 2426 C C . ASN A 1 302 ? 5.309 2.375 4.148 1 94.62 302 ASN A C 1
ATOM 2428 O O . ASN A 1 302 ? 4.527 3.312 4.324 1 94.62 302 ASN A O 1
ATOM 2432 N N . LEU A 1 303 ? 6.578 2.582 3.957 1 94.44 303 LEU A N 1
ATOM 2433 C CA . LEU A 1 303 ? 7.16 3.918 4.031 1 94.44 303 LEU A CA 1
ATOM 2434 C C . LEU A 1 303 ? 7.539 4.426 2.643 1 94.44 303 LEU A C 1
ATOM 2436 O O . LEU A 1 303 ? 8.219 3.727 1.886 1 94.44 303 LEU A O 1
ATOM 2440 N N . HIS A 1 304 ? 7.062 5.641 2.297 1 92.06 304 HIS A N 1
ATOM 2441 C CA . HIS A 1 304 ? 7.352 6.289 1.021 1 92.06 304 HIS A CA 1
ATOM 2442 C C . HIS A 1 304 ? 7.754 7.746 1.221 1 92.06 304 HIS A C 1
ATOM 2444 O O . HIS A 1 304 ? 7.309 8.391 2.172 1 92.06 304 HIS A O 1
ATOM 2450 N N . LYS A 1 305 ? 8.609 8.188 0.303 1 93.81 305 LYS A N 1
ATOM 2451 C CA . LYS A 1 305 ? 8.758 9.641 0.261 1 93.81 305 LYS A CA 1
ATOM 2452 C C . LYS A 1 305 ? 7.43 10.312 -0.071 1 93.81 305 LYS A C 1
ATOM 2454 O O . LYS A 1 305 ? 6.668 9.82 -0.908 1 93.81 305 LYS A O 1
ATOM 2459 N N . SER A 1 306 ? 7.219 11.414 0.608 1 95.75 306 SER A N 1
ATOM 2460 C CA . SER A 1 306 ? 5.949 12.094 0.38 1 95.75 306 SER A CA 1
ATOM 2461 C C . SER A 1 306 ? 5.949 12.828 -0.955 1 95.75 306 SER A C 1
ATOM 2463 O O . SER A 1 306 ? 6.965 13.398 -1.356 1 95.75 306 SER A O 1
ATOM 2465 N N . THR A 1 307 ? 4.766 12.82 -1.603 1 91.19 307 THR A N 1
ATOM 2466 C CA . THR A 1 307 ? 4.582 13.578 -2.834 1 91.19 307 THR A CA 1
ATOM 2467 C C . THR A 1 307 ? 3.559 14.695 -2.633 1 91.19 307 THR A C 1
ATOM 2469 O O . THR A 1 307 ? 3.895 15.875 -2.717 1 91.19 307 THR A O 1
ATOM 2472 N N . GLU A 1 308 ? 2.285 14.289 -2.266 1 91.62 308 GLU A N 1
ATOM 2473 C CA . GLU A 1 308 ? 1.245 15.305 -2.125 1 91.62 308 GLU A CA 1
ATOM 2474 C C . GLU A 1 308 ? 0.24 14.914 -1.044 1 91.62 308 GLU A C 1
ATOM 2476 O O . GLU A 1 308 ? -0.969 14.914 -1.286 1 91.62 308 GLU A O 1
ATOM 2481 N N . PRO A 1 309 ? 0.745 14.664 0.109 1 93.44 309 PRO A N 1
ATOM 2482 C CA . PRO A 1 309 ? -0.228 14.367 1.163 1 93.44 309 PRO A CA 1
ATOM 2483 C C . PRO A 1 309 ? -1.104 15.562 1.515 1 93.44 309 PRO A C 1
ATOM 2485 O O . PRO A 1 309 ? -0.623 16.703 1.532 1 93.44 309 PRO A O 1
ATOM 2488 N N . LEU A 1 310 ? -2.369 15.281 1.635 1 91.44 310 LEU A N 1
ATOM 2489 C CA . LEU A 1 310 ? -3.311 16.266 2.154 1 91.44 310 LEU A CA 1
ATOM 2490 C C . LEU A 1 310 ? -3.883 15.82 3.494 1 91.44 310 LEU A C 1
ATOM 2492 O O . LEU A 1 310 ? -3.572 14.727 3.973 1 91.44 310 LEU A O 1
ATOM 2496 N N . CYS A 1 311 ? -4.605 16.609 4.086 1 91.62 311 CYS A N 1
ATOM 2497 C CA . CYS A 1 311 ? -5.117 16.391 5.434 1 91.62 311 CYS A CA 1
ATOM 2498 C C . CYS A 1 311 ? -3.975 16.328 6.445 1 91.62 311 CYS A C 1
ATOM 2500 O O . CYS A 1 311 ? -2.807 16.25 6.062 1 91.62 311 CYS A O 1
ATOM 2502 N N . LEU A 1 312 ? -4.172 16.516 7.613 1 96.12 312 LEU A N 1
ATOM 2503 C CA . LEU A 1 312 ? -3.213 16.484 8.711 1 96.12 312 LEU A CA 1
ATOM 2504 C C . LEU A 1 312 ? -3.773 15.711 9.898 1 96.12 312 LEU A C 1
ATOM 2506 O O . LEU A 1 312 ? -3.723 16.188 11.031 1 96.12 312 LEU A O 1
ATOM 2510 N N . HIS A 1 313 ? -4.324 14.508 9.547 1 95.38 313 HIS A N 1
ATOM 2511 C CA . HIS A 1 313 ? -4.926 13.688 10.594 1 95.38 313 HIS A CA 1
ATOM 2512 C C . HIS A 1 313 ? -3.93 13.398 11.703 1 95.38 313 HIS A C 1
ATOM 2514 O O . HIS A 1 313 ? -4.277 13.453 12.891 1 95.38 313 HIS A O 1
ATOM 2520 N N . GLY A 1 314 ? -2.766 13.031 11.359 1 98.25 314 GLY A N 1
ATOM 2521 C CA . GLY A 1 314 ? -1.653 12.75 12.258 1 98.25 314 GLY A CA 1
ATOM 2522 C C . GLY A 1 314 ? -0.305 12.797 11.562 1 98.25 314 GLY A C 1
ATOM 2523 O O . GLY A 1 314 ? -0.079 12.07 10.586 1 98.25 314 GLY A O 1
ATOM 2524 N N . TYR 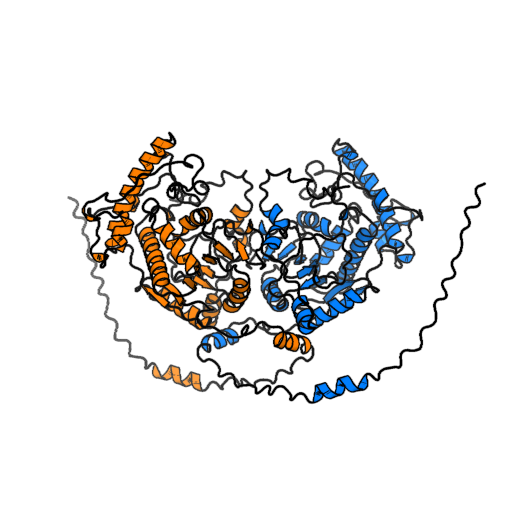A 1 315 ? 0.544 13.68 12.047 1 98.75 315 TYR A N 1
ATOM 2525 C CA . TYR A 1 315 ? 1.865 13.742 11.43 1 98.75 315 TYR A CA 1
ATOM 2526 C C . TYR A 1 315 ? 2.941 14.008 12.477 1 98.75 315 TYR A C 1
ATOM 2528 O O . TYR A 1 315 ? 2.703 14.719 13.461 1 98.75 315 TYR A O 1
ATOM 2536 N N . ALA A 1 316 ? 4.047 13.336 12.297 1 98.88 316 ALA A N 1
ATOM 2537 C CA . ALA A 1 316 ? 5.234 13.539 13.125 1 98.88 316 ALA A CA 1
ATOM 2538 C C . ALA A 1 316 ? 6.113 14.648 12.562 1 98.88 316 ALA A C 1
ATOM 2540 O O . ALA A 1 316 ? 6.203 14.82 11.344 1 98.88 316 ALA A O 1
ATOM 2541 N N . VAL A 1 317 ? 6.723 15.391 13.438 1 98.81 317 VAL A N 1
ATOM 2542 C CA . VAL A 1 317 ? 7.645 16.453 13.047 1 98.81 317 VAL A CA 1
ATOM 2543 C C . VAL A 1 317 ? 8.922 16.359 13.875 1 98.81 317 VAL A C 1
ATOM 2545 O O . VAL A 1 317 ? 8.875 16.141 15.086 1 98.81 317 VAL A O 1
ATOM 2548 N N . SER A 1 318 ? 10.07 16.391 13.188 1 98.56 318 SER A N 1
ATOM 2549 C CA . SER A 1 318 ? 11.352 16.5 13.883 1 98.56 318 SER A CA 1
ATOM 2550 C C . SER A 1 318 ? 11.633 17.922 14.328 1 98.56 318 SER A C 1
ATOM 2552 O O . SER A 1 318 ? 10.914 18.859 13.938 1 98.56 318 SER A O 1
ATOM 2554 N N . ALA A 1 319 ? 12.672 18.062 15.141 1 97.88 319 ALA A N 1
ATOM 2555 C CA . ALA A 1 319 ? 13.094 19.406 15.531 1 97.88 319 ALA A CA 1
ATOM 2556 C C . ALA A 1 319 ? 13.438 20.25 14.305 1 97.88 319 ALA A C 1
ATOM 2558 O O . ALA A 1 319 ? 12.984 21.391 14.18 1 97.88 319 ALA A O 1
ATOM 2559 N N . LEU A 1 320 ? 14.156 19.703 13.43 1 97.19 320 LEU A N 1
ATOM 2560 C CA . LEU A 1 320 ? 14.5 20.375 12.188 1 97.19 320 LEU A CA 1
ATOM 2561 C C . LEU A 1 320 ? 13.258 20.641 11.352 1 97.19 320 LEU A C 1
ATOM 2563 O O . LEU A 1 320 ? 13.109 21.719 10.766 1 97.19 320 LEU A O 1
ATOM 2567 N N . GLY A 1 321 ? 12.406 19.641 11.328 1 98.25 321 GLY A N 1
ATOM 2568 C CA . GLY A 1 321 ? 11.18 19.766 10.555 1 98.25 321 GLY A CA 1
ATOM 2569 C C . GLY A 1 321 ? 10.266 20.859 11.062 1 98.25 321 GLY A C 1
ATOM 2570 O O . GLY A 1 321 ? 9.648 21.578 10.273 1 98.25 321 GLY A O 1
ATOM 2571 N N . SER A 1 322 ? 10.172 21 12.359 1 98.25 322 SER A N 1
ATOM 2572 C CA . SER A 1 322 ? 9.328 22.047 12.93 1 98.25 322 SER A CA 1
ATOM 2573 C C . SER A 1 322 ? 9.867 23.422 12.586 1 98.25 322 SER A C 1
ATOM 2575 O O . SER A 1 322 ? 9.094 24.344 12.305 1 98.25 322 SER A O 1
ATOM 2577 N N . ARG A 1 323 ? 11.133 23.609 12.586 1 97.62 323 ARG A N 1
ATOM 2578 C CA . ARG A 1 323 ? 11.742 24.875 12.211 1 97.62 323 ARG A CA 1
ATOM 2579 C C . ARG A 1 323 ? 11.477 25.203 10.742 1 97.62 323 ARG A C 1
ATOM 2581 O O . ARG A 1 323 ? 11.086 26.328 10.414 1 97.62 323 ARG A O 1
ATOM 2588 N N . LYS A 1 324 ? 11.648 24.203 9.898 1 98 324 LYS A N 1
ATOM 2589 C CA . LYS A 1 324 ? 11.422 24.406 8.469 1 98 324 LYS A CA 1
ATOM 2590 C C . LYS A 1 324 ? 9.961 24.719 8.18 1 98 324 LYS A C 1
ATOM 2592 O O . LYS A 1 324 ? 9.656 25.609 7.383 1 98 324 LYS A O 1
ATOM 2597 N N . LEU A 1 325 ? 9.148 23.969 8.812 1 98.5 325 LEU A N 1
ATOM 2598 C CA . LEU A 1 325 ? 7.719 24.203 8.617 1 98.5 325 LEU A CA 1
ATOM 2599 C C . LEU A 1 325 ? 7.324 25.609 9.055 1 98.5 325 LEU A C 1
ATOM 2601 O O . LEU A 1 325 ? 6.562 26.281 8.359 1 98.5 325 LEU A O 1
ATOM 2605 N N . LEU A 1 326 ? 7.801 26.047 10.18 1 98.19 326 LEU A N 1
ATOM 2606 C CA . LEU A 1 326 ? 7.477 27.375 10.672 1 98.19 326 LEU A CA 1
ATOM 2607 C C . LEU A 1 326 ? 7.98 28.453 9.719 1 98.19 326 LEU A C 1
ATOM 2609 O O . LEU A 1 326 ? 7.289 29.438 9.469 1 98.19 326 LEU A O 1
ATOM 2613 N N . GLU A 1 327 ? 9.156 28.234 9.234 1 97.12 327 GLU A N 1
ATOM 2614 C CA . GLU A 1 327 ? 9.703 29.172 8.266 1 97.12 327 GLU A CA 1
ATOM 2615 C C . GLU A 1 327 ? 8.828 29.25 7.02 1 97.12 327 GLU A C 1
ATOM 2617 O O . GLU A 1 327 ? 8.523 30.344 6.535 1 97.12 327 GLU A O 1
ATOM 2622 N N . LEU A 1 328 ? 8.422 28.125 6.547 1 96.62 328 LEU A N 1
ATOM 2623 C CA . LEU A 1 328 ? 7.625 28.062 5.328 1 96.62 328 LEU A CA 1
ATOM 2624 C C . LEU A 1 328 ? 6.223 28.609 5.559 1 96.62 328 LEU A C 1
ATOM 2626 O O . LEU A 1 328 ? 5.727 29.406 4.762 1 96.62 328 LEU A O 1
ATOM 2630 N N . TYR A 1 329 ? 5.621 28.25 6.676 1 97.94 329 TYR A N 1
ATOM 2631 C CA . TYR A 1 329 ? 4.273 28.703 6.992 1 97.94 329 TYR A CA 1
ATOM 2632 C C . TYR A 1 329 ? 4.262 30.203 7.285 1 97.94 329 TYR A C 1
ATOM 2634 O O . TYR A 1 329 ? 3.236 30.875 7.117 1 97.94 329 TYR A O 1
ATOM 2642 N N . ASN A 1 330 ? 5.371 30.734 7.715 1 97.75 330 ASN A N 1
ATOM 2643 C CA . ASN A 1 330 ? 5.43 32.125 8.148 1 97.75 330 ASN A CA 1
ATOM 2644 C C . ASN A 1 330 ? 5.848 33.062 7.004 1 97.75 330 ASN A C 1
ATOM 2646 O O . ASN A 1 330 ? 5.98 34.281 7.195 1 97.75 330 ASN A O 1
ATOM 2650 N N . ASP A 1 331 ? 6.121 32.469 5.84 1 97.12 331 ASP A N 1
ATOM 2651 C CA . ASP A 1 331 ? 6.402 33.344 4.711 1 97.12 331 ASP A CA 1
ATOM 2652 C C . ASP A 1 331 ? 5.258 34.344 4.484 1 97.12 331 ASP A C 1
ATOM 2654 O O . ASP A 1 331 ? 4.109 33.906 4.305 1 97.12 331 ASP A O 1
ATOM 2658 N N . PRO A 1 332 ? 5.551 35.625 4.465 1 97.38 332 PRO A N 1
ATOM 2659 C CA . PRO A 1 332 ? 4.48 36.625 4.469 1 97.38 332 PRO A CA 1
ATOM 2660 C C . PRO A 1 332 ? 3.668 36.625 3.174 1 97.38 332 PRO A C 1
ATOM 2662 O O . PRO A 1 332 ? 2.557 37.156 3.137 1 97.38 332 PRO A O 1
ATOM 2665 N N . TRP A 1 333 ? 4.152 36.031 2.113 1 97.19 333 TRP A N 1
ATOM 2666 C CA . TRP A 1 333 ? 3.426 36 0.85 1 97.19 333 TRP A CA 1
ATOM 2667 C C . TRP A 1 333 ? 2.514 34.781 0.801 1 97.19 333 TRP A C 1
ATOM 2669 O O . TRP A 1 333 ? 1.558 34.719 0.023 1 97.19 333 TRP A O 1
ATOM 2679 N N . THR A 1 334 ? 2.807 33.719 1.623 1 97.19 334 THR A N 1
ATOM 2680 C CA . THR A 1 334 ? 2.066 32.469 1.461 1 97.19 334 THR A CA 1
ATOM 2681 C C . THR A 1 334 ? 1.266 32.156 2.721 1 97.19 334 THR A C 1
ATOM 2683 O O . THR A 1 334 ? 0.354 31.328 2.688 1 97.19 334 THR A O 1
ATOM 2686 N N . SER A 1 335 ? 1.556 32.844 3.789 1 98.25 335 SER A N 1
ATOM 2687 C CA . SER A 1 335 ? 0.868 32.562 5.047 1 98.25 335 SER A CA 1
ATOM 2688 C C . SER A 1 335 ? -0.633 32.812 4.918 1 98.25 335 SER A C 1
ATOM 2690 O O . SER A 1 335 ? -1.066 33.844 4.445 1 98.25 335 SER A O 1
ATOM 2692 N N . PHE A 1 336 ? -1.428 31.797 5.289 1 98.31 336 PHE A N 1
ATOM 2693 C CA . PHE A 1 336 ? -2.881 31.844 5.395 1 98.31 336 PHE A CA 1
ATOM 2694 C C . PHE A 1 336 ? -3.516 32.062 4.027 1 98.31 336 PHE A C 1
ATOM 2696 O O . PHE A 1 336 ? -4.66 32.531 3.936 1 98.31 336 PHE A O 1
ATOM 2703 N N . GLN A 1 337 ? -2.771 31.812 2.975 1 98.12 337 GLN A N 1
ATOM 2704 C CA . GLN A 1 337 ? -3.303 32.031 1.635 1 98.12 337 GLN A CA 1
ATOM 2705 C C . GLN A 1 337 ? -4.078 30.828 1.134 1 98.12 337 GLN A C 1
ATOM 2707 O O . GLN A 1 337 ? -4.906 30.938 0.229 1 98.12 337 GLN A O 1
ATOM 2712 N N . THR A 1 338 ? -3.787 29.641 1.596 1 97.56 338 THR A N 1
ATOM 2713 C CA . THR A 1 338 ? -4.516 28.406 1.387 1 97.56 338 THR A CA 1
ATOM 2714 C C . THR A 1 338 ? -4.699 27.656 2.705 1 97.56 338 THR A C 1
ATOM 2716 O O . THR A 1 338 ? -4.105 28.016 3.721 1 97.56 338 THR A O 1
ATOM 2719 N N . PRO A 1 339 ? -5.625 26.672 2.744 1 96.38 339 PRO A N 1
ATOM 2720 C CA . PRO A 1 339 ? -5.711 25.859 3.965 1 96.38 339 PRO A CA 1
ATOM 2721 C C . PRO A 1 339 ? -4.375 25.234 4.355 1 96.38 339 PRO A C 1
ATOM 2723 O O . PRO A 1 339 ? -3.557 24.922 3.484 1 96.38 339 PRO A O 1
ATOM 2726 N N . VAL A 1 340 ? -4.238 25.047 5.633 1 97.75 340 VAL A N 1
ATOM 2727 C CA . VAL A 1 340 ? -2.951 24.672 6.207 1 97.75 340 VAL A CA 1
ATOM 2728 C C . VAL A 1 340 ? -2.467 23.359 5.578 1 97.75 340 VAL A C 1
ATOM 2730 O O . VAL A 1 340 ? -1.271 23.188 5.332 1 97.75 340 VAL A O 1
ATOM 2733 N N . ASP A 1 341 ? -3.361 22.391 5.328 1 95.31 341 ASP A N 1
ATOM 2734 C CA . ASP A 1 341 ? -2.965 21.078 4.828 1 95.31 341 ASP A CA 1
ATOM 2735 C C . ASP A 1 341 ? -2.594 21.156 3.348 1 95.31 341 ASP A C 1
ATOM 2737 O O . ASP A 1 341 ? -1.771 20.375 2.873 1 95.31 341 ASP A O 1
ATOM 2741 N N . THR A 1 342 ? -3.129 22.109 2.594 1 95.06 342 THR A N 1
ATOM 2742 C CA . THR A 1 342 ? -2.881 22.203 1.158 1 95.06 342 THR A CA 1
ATOM 2743 C C . THR A 1 342 ? -1.515 22.828 0.882 1 95.06 342 THR A C 1
ATOM 2745 O O . THR A 1 342 ? -1.019 22.766 -0.245 1 95.06 342 THR A O 1
ATOM 2748 N N . CYS A 1 343 ? -0.822 23.297 1.896 1 96.94 343 CYS A N 1
ATOM 2749 C CA . CYS A 1 343 ? 0.504 23.891 1.761 1 96.94 343 CYS A CA 1
ATOM 2750 C C . CYS A 1 343 ? 1.569 22.812 1.606 1 96.94 343 CYS A C 1
ATOM 2752 O O . CYS A 1 343 ? 2.617 23.062 1.003 1 96.94 343 CYS A O 1
ATOM 2754 N N . ILE A 1 344 ? 1.283 21.656 2.137 1 96.94 344 ILE A N 1
ATOM 2755 C CA . ILE A 1 344 ? 2.299 20.641 2.4 1 96.94 344 ILE A CA 1
ATOM 2756 C C . ILE A 1 344 ? 2.918 20.188 1.085 1 96.94 344 ILE A C 1
ATOM 2758 O O . ILE A 1 344 ? 4.141 20.094 0.963 1 96.94 344 ILE A O 1
ATOM 2762 N N . PRO A 1 345 ? 2.109 19.922 0.053 1 94.75 345 PRO A N 1
ATOM 2763 C CA . PRO A 1 345 ? 2.717 19.5 -1.21 1 94.75 345 PRO A CA 1
ATOM 2764 C C . PRO A 1 345 ? 3.73 20.516 -1.746 1 94.75 345 PRO A C 1
ATOM 2766 O O . PRO A 1 345 ? 4.805 20.125 -2.209 1 94.75 345 PRO A O 1
ATOM 2769 N N . THR A 1 346 ? 3.396 21.781 -1.666 1 95.56 346 THR A N 1
ATOM 2770 C CA . THR A 1 346 ? 4.312 22.828 -2.113 1 95.56 346 THR A CA 1
ATOM 2771 C C . THR A 1 346 ? 5.559 22.875 -1.232 1 95.56 346 THR A C 1
ATOM 2773 O O . THR A 1 346 ? 6.672 23.047 -1.731 1 95.56 346 THR A O 1
ATOM 2776 N N . PHE A 1 347 ? 5.359 22.688 0.077 1 97.25 347 PHE A N 1
ATOM 2777 C CA . PHE A 1 347 ? 6.484 22.719 1.008 1 97.25 347 PHE A CA 1
ATOM 2778 C C . PHE A 1 347 ? 7.453 21.578 0.713 1 97.25 347 PHE A C 1
ATOM 2780 O O . PHE A 1 347 ? 8.664 21.734 0.845 1 97.25 347 PHE A O 1
ATOM 2787 N N . ILE A 1 348 ? 6.898 20.453 0.336 1 96.56 348 ILE A N 1
ATOM 2788 C CA . ILE A 1 348 ? 7.727 19.312 -0.03 1 96.56 348 ILE A CA 1
ATOM 2789 C C . ILE A 1 348 ? 8.578 19.656 -1.252 1 96.56 348 ILE A C 1
ATOM 2791 O O . ILE A 1 348 ? 9.773 19.375 -1.285 1 96.56 348 ILE A O 1
ATOM 2795 N N . LYS A 1 349 ? 8.055 20.344 -2.197 1 94.5 349 LYS A N 1
ATOM 2796 C CA . LYS A 1 349 ? 8.789 20.766 -3.387 1 94.5 349 LYS A CA 1
ATOM 2797 C C . LYS A 1 349 ? 9.82 21.828 -3.041 1 94.5 349 LYS A C 1
ATOM 2799 O O . LYS A 1 349 ? 10.805 22 -3.764 1 94.5 349 LYS A O 1
ATOM 2804 N N . LEU A 1 350 ? 9.594 22.484 -1.98 1 95.25 350 LEU A N 1
ATOM 2805 C CA . LEU A 1 350 ? 10.523 23.531 -1.549 1 95.25 350 LEU A CA 1
ATOM 2806 C C . LEU A 1 350 ? 11.594 22.953 -0.626 1 95.25 350 LEU A C 1
ATOM 2808 O O . LEU A 1 350 ? 12.383 23.703 -0.051 1 95.25 350 LEU A O 1
ATOM 2812 N N . GLY A 1 351 ? 11.5 21.688 -0.416 1 94.38 351 GLY A N 1
ATOM 2813 C CA . GLY A 1 351 ? 12.633 21.078 0.262 1 94.38 351 GLY A CA 1
ATOM 2814 C C . GLY A 1 351 ? 12.266 20.438 1.589 1 94.38 351 GLY A C 1
ATOM 2815 O O . GLY A 1 351 ? 13.133 19.953 2.32 1 94.38 351 GLY A O 1
ATOM 2816 N N . LEU A 1 352 ? 11 20.422 1.947 1 97.38 352 LEU A N 1
ATOM 2817 C CA . LEU A 1 352 ? 10.586 19.703 3.146 1 97.38 352 LEU A CA 1
ATOM 2818 C C . LEU A 1 352 ? 10.781 18.188 2.973 1 97.38 352 LEU A C 1
ATOM 2820 O O . LEU A 1 352 ? 10.078 17.562 2.184 1 97.38 352 LEU A O 1
ATOM 2824 N N . ASN A 1 353 ? 11.727 17.625 3.705 1 98.12 353 ASN A N 1
ATOM 2825 C CA . ASN A 1 353 ? 12.008 16.188 3.609 1 98.12 353 ASN A CA 1
ATOM 2826 C C . ASN A 1 353 ? 10.945 15.367 4.328 1 98.12 353 ASN A C 1
ATOM 2828 O O . ASN A 1 353 ? 11.094 15.055 5.512 1 98.12 353 ASN A O 1
ATOM 2832 N N . SER A 1 354 ? 9.961 14.961 3.549 1 98.56 354 SER A N 1
ATOM 2833 C CA . SER A 1 354 ? 8.773 14.375 4.16 1 98.56 354 SER A CA 1
ATOM 2834 C C . SER A 1 354 ? 8.562 12.938 3.691 1 98.56 354 SER A C 1
ATOM 2836 O O . SER A 1 354 ? 8.953 12.578 2.578 1 98.56 354 SER A O 1
ATOM 2838 N N . PHE A 1 355 ? 7.934 12.156 4.535 1 98.12 355 PHE A N 1
ATOM 2839 C CA . PHE A 1 355 ? 7.609 10.758 4.273 1 98.12 355 PHE A CA 1
ATOM 2840 C C . PHE A 1 355 ? 6.156 10.461 4.625 1 98.12 355 PHE A C 1
ATOM 2842 O O . PHE A 1 355 ? 5.578 11.117 5.492 1 98.12 355 PHE A O 1
ATOM 2849 N N . SER A 1 356 ? 5.605 9.508 3.91 1 97.31 356 SER A N 1
ATOM 2850 C CA . SER A 1 356 ? 4.223 9.109 4.129 1 97.31 356 SER A CA 1
ATOM 2851 C C . SER A 1 356 ? 4.113 7.605 4.371 1 97.31 356 SER A C 1
ATOM 2853 O O . SER A 1 356 ? 4.797 6.816 3.721 1 97.31 356 SER A O 1
ATOM 2855 N N . ILE A 1 357 ? 3.305 7.289 5.309 1 96.88 357 ILE A N 1
ATOM 2856 C CA . ILE A 1 357 ? 2.988 5.891 5.574 1 96.88 357 ILE A CA 1
ATOM 2857 C C . ILE A 1 357 ? 1.767 5.473 4.758 1 96.88 357 ILE A C 1
ATOM 2859 O O . ILE A 1 357 ? 0.744 6.164 4.762 1 96.88 357 ILE A O 1
ATOM 2863 N N . GLU A 1 358 ? 1.882 4.375 3.998 1 92.5 358 GLU A N 1
ATOM 2864 C CA . GLU A 1 358 ? 0.797 3.797 3.211 1 92.5 358 GLU A CA 1
ATOM 2865 C C . GLU A 1 358 ? 0.667 2.299 3.465 1 92.5 358 GLU A C 1
ATOM 2867 O O . GLU A 1 358 ? 1.656 1.564 3.396 1 92.5 358 GLU A O 1
ATOM 2872 N N . PRO A 1 359 ? -0.525 1.75 3.709 1 92.06 359 PRO A N 1
ATOM 2873 C CA . PRO A 1 359 ? -1.726 2.512 4.062 1 92.06 359 PRO A CA 1
ATOM 2874 C C . PRO A 1 359 ? -1.562 3.307 5.355 1 92.06 359 PRO A C 1
ATOM 2876 O O . PRO A 1 359 ? -0.723 2.963 6.191 1 92.06 359 PRO A O 1
ATOM 2879 N N . THR A 1 360 ? -2.371 4.336 5.516 1 94.81 360 THR A N 1
ATOM 2880 C CA . THR A 1 360 ? -2.291 5.188 6.699 1 94.81 360 THR A CA 1
ATOM 2881 C C . THR A 1 360 ? -2.635 4.395 7.957 1 94.81 360 THR A C 1
ATOM 2883 O O . THR A 1 360 ? -3.395 3.426 7.902 1 94.81 360 THR A O 1
ATOM 2886 N N . ILE A 1 361 ? -2.066 4.824 9.062 1 97 361 ILE A N 1
ATOM 2887 C CA . ILE A 1 361 ? -2.301 4.105 10.305 1 97 361 ILE A CA 1
ATOM 2888 C C . ILE A 1 361 ? -3.051 5.004 11.289 1 97 361 ILE A C 1
ATOM 2890 O O . ILE A 1 361 ? -3.383 4.582 12.398 1 97 361 ILE A O 1
ATOM 2894 N N . ILE A 1 362 ? -3.27 6.227 10.953 1 96.75 362 ILE A N 1
ATOM 2895 C CA . ILE A 1 362 ? -4.156 7.188 11.594 1 96.75 362 ILE A CA 1
ATOM 2896 C C . ILE A 1 362 ? -5.141 7.75 10.57 1 96.75 362 ILE A C 1
ATOM 2898 O O . ILE A 1 362 ? -4.738 8.164 9.484 1 96.75 362 ILE A O 1
ATOM 2902 N N . ASN A 1 363 ? -6.453 7.641 10.898 1 91.62 363 ASN A N 1
ATOM 2903 C CA . ASN A 1 363 ? -7.477 8.148 9.992 1 91.62 363 ASN A CA 1
ATOM 2904 C C . ASN A 1 363 ? -8.523 8.977 10.734 1 91.62 363 ASN A C 1
ATOM 2906 O O . ASN A 1 363 ? -8.711 8.805 11.938 1 91.62 363 ASN A O 1
ATOM 2910 N N . GLN A 1 364 ? -9.102 9.844 9.977 1 88.69 364 GLN A N 1
ATOM 2911 C CA . GLN A 1 364 ? -10.25 10.516 10.562 1 88.69 364 GLN A CA 1
ATOM 2912 C C . GLN A 1 364 ? -11.359 9.523 10.898 1 88.69 364 GLN A C 1
ATOM 2914 O O . GLN A 1 364 ? -11.641 8.617 10.109 1 88.69 364 GLN A O 1
ATOM 2919 N N . SER A 1 365 ? -11.859 9.617 12.125 1 78.62 365 SER A N 1
ATOM 2920 C CA . SER A 1 365 ? -12.859 8.664 12.594 1 78.62 365 SER A CA 1
ATOM 2921 C C . SER A 1 365 ? -14.258 9.039 12.102 1 78.62 365 SER A C 1
ATOM 2923 O O . SER A 1 365 ? -14.656 10.203 12.188 1 78.62 365 SER A O 1
ATOM 2925 N N . LYS A 1 366 ? -14.938 8.211 11.43 1 60.47 366 LYS A N 1
ATOM 2926 C CA . LYS A 1 366 ? -16.328 8.469 11.07 1 60.47 366 LYS A CA 1
ATOM 2927 C C . LYS A 1 366 ? -17.281 7.672 11.953 1 60.47 366 LYS A C 1
ATOM 2929 O O . LYS A 1 366 ? -18.5 7.77 11.812 1 60.47 366 LYS A O 1
ATOM 2934 N N . VAL A 1 367 ? -16.828 6.867 12.742 1 56.38 367 VAL A N 1
ATOM 2935 C CA . VAL A 1 367 ? -17.641 5.984 13.578 1 56.38 367 VAL A CA 1
ATOM 2936 C C . VAL A 1 367 ? -18.109 6.742 14.82 1 56.38 367 VAL A C 1
ATOM 2938 O O . VAL A 1 367 ? -19.234 6.531 15.289 1 56.38 367 VAL A O 1
ATOM 2941 N N . LEU A 1 368 ? -17.25 7.414 15.344 1 53.28 368 LEU A N 1
ATOM 2942 C CA . LEU A 1 368 ? -17.625 8.047 16.609 1 53.28 368 LEU A CA 1
ATOM 2943 C C . LEU A 1 368 ? -18.562 9.227 16.375 1 53.28 368 LEU A C 1
ATOM 2945 O O . LEU A 1 368 ? -18.297 10.07 15.508 1 53.28 368 LEU A O 1
ATOM 2949 N N . GLN A 1 369 ? -19.891 8.852 16.156 1 46.94 369 GLN A N 1
ATOM 2950 C CA . GLN A 1 369 ? -21.062 9.688 15.922 1 46.94 369 GLN A CA 1
ATOM 2951 C C . GLN A 1 369 ? -20.812 11.133 16.359 1 46.94 369 GLN A C 1
ATOM 2953 O O . GLN A 1 369 ? -21.734 11.945 16.406 1 46.94 369 GLN A O 1
ATOM 2958 N N . SER A 1 370 ? -19.75 11.414 16.906 1 38.28 370 SER A N 1
ATOM 2959 C CA . SER A 1 370 ? -20.078 12.742 17.422 1 38.28 370 SER A CA 1
ATOM 2960 C C . SER A 1 370 ? -20.609 13.641 16.297 1 38.28 370 SER A C 1
ATOM 2962 O O . SER A 1 370 ? -21.391 14.562 16.562 1 38.28 370 SER A O 1
ATOM 2964 N N . ASP A 1 371 ? -19.812 13.898 15.234 1 37.03 371 ASP A N 1
ATOM 2965 C CA . ASP A 1 371 ? -20.359 14.93 14.359 1 37.03 371 ASP A CA 1
ATOM 2966 C C . ASP A 1 371 ? -21.406 14.352 13.414 1 37.03 371 ASP A C 1
ATOM 2968 O O . ASP A 1 371 ? -21.062 13.789 12.367 1 37.03 371 ASP A O 1
ATOM 2972 N N . ILE A 1 372 ? -22.406 13.625 13.789 1 33 372 ILE A N 1
ATOM 2973 C CA . ILE A 1 372 ? -23.656 13.578 13.039 1 33 372 ILE A CA 1
ATOM 2974 C C . ILE A 1 372 ? -23.844 14.867 12.242 1 33 372 ILE A C 1
ATOM 2976 O O . ILE A 1 372 ? -24.922 15.141 11.727 1 33 372 ILE A O 1
ATOM 2980 N N . GLN A 1 373 ? -23.234 15.844 12.586 1 30.91 373 GLN A N 1
ATOM 2981 C CA . GLN A 1 373 ? -23.547 16.891 11.617 1 30.91 373 GLN A CA 1
ATOM 2982 C C . GLN A 1 373 ? -23.312 16.406 10.188 1 30.91 373 GLN A C 1
ATOM 2984 O O . GLN A 1 373 ? -22.203 15.992 9.852 1 30.91 373 GLN A O 1
ATOM 2989 N N . SER A 1 374 ? -24.281 15.805 9.461 1 34.75 374 SER A N 1
ATOM 2990 C CA . SER A 1 374 ? -24.5 15.383 8.086 1 34.75 374 SER A CA 1
ATOM 2991 C C . SER A 1 374 ? -23.406 15.938 7.16 1 34.75 374 SER A C 1
ATOM 2993 O O . SER A 1 374 ? -23.375 15.609 5.973 1 34.75 374 SER A O 1
ATOM 2995 N N . GLY A 1 375 ? -22.859 17.188 7.293 1 34.34 375 GLY A N 1
ATOM 2996 C CA . GLY A 1 375 ? -22.453 18.031 6.176 1 34.34 375 GLY A CA 1
ATOM 2997 C C . GLY A 1 375 ? -21.156 17.578 5.523 1 34.34 375 GLY A C 1
ATOM 2998 O O . GLY A 1 375 ? -21.188 16.922 4.473 1 34.34 375 GLY A O 1
ATOM 2999 N N . LYS A 1 376 ? -19.953 18.281 5.91 1 39.69 376 LYS A N 1
ATOM 3000 C CA . LYS A 1 376 ? -18.938 18.844 5.012 1 39.69 376 LYS A CA 1
ATOM 3001 C C . LYS A 1 376 ? -17.828 17.828 4.734 1 39.69 376 LYS A C 1
ATOM 3003 O O . LYS A 1 376 ? -16.906 18.109 3.965 1 39.69 376 LYS A O 1
ATOM 3008 N N . GLY A 1 377 ? -17.656 16.734 5.531 1 45.28 377 GLY A N 1
ATOM 3009 C CA . GLY A 1 377 ? -16.406 16.047 5.207 1 45.28 377 GLY A CA 1
ATOM 3010 C C . GLY A 1 377 ? -16.562 15 4.125 1 45.28 377 GLY A C 1
ATOM 3011 O O . GLY A 1 377 ? -17.688 14.711 3.693 1 45.28 377 GLY A O 1
ATOM 3012 N N . SER A 1 378 ? -15.391 14.711 3.447 1 49.19 378 SER A N 1
ATOM 3013 C CA . SER A 1 378 ? -15.367 13.703 2.396 1 49.19 378 SER A CA 1
ATOM 3014 C C . SER A 1 378 ? -16 12.398 2.867 1 49.19 378 SER A C 1
ATOM 3016 O O . SER A 1 378 ? -15.883 12.031 4.035 1 49.19 378 SER A O 1
ATOM 3018 N N . SER A 1 379 ? -16.938 11.938 2.205 1 50.97 379 SER A N 1
ATOM 3019 C CA . SER A 1 379 ? -17.578 10.648 2.441 1 50.97 379 SER A CA 1
ATOM 3020 C C . SER A 1 379 ? -16.547 9.516 2.439 1 50.97 379 SER A C 1
ATOM 3022 O O . SER A 1 379 ? -16.844 8.414 2.912 1 50.97 379 SER A O 1
ATOM 3024 N N . TRP A 1 380 ? -15.344 9.945 2.061 1 52.47 380 TRP A N 1
ATOM 3025 C CA . TRP A 1 380 ? -14.367 8.867 2.006 1 52.47 380 TRP A CA 1
ATOM 3026 C C . TRP A 1 380 ? -13.859 8.516 3.402 1 52.47 380 TRP A C 1
ATOM 3028 O O . TRP A 1 380 ? -13.562 9.406 4.203 1 52.47 380 TRP A O 1
ATOM 3038 N N . LYS A 1 381 ? -13.945 7.191 3.662 1 61.38 381 LYS A N 1
ATOM 3039 C CA . LYS A 1 381 ? -13.438 6.707 4.945 1 61.38 381 LYS A CA 1
ATOM 3040 C C . LYS A 1 381 ? -12.188 5.848 4.75 1 61.38 381 LYS A C 1
ATOM 3042 O O . LYS A 1 381 ? -12.211 4.871 4.004 1 61.38 381 LYS A O 1
ATOM 3047 N N . GLY A 1 382 ? -11.086 6.402 5.309 1 72.06 382 GLY A N 1
ATOM 3048 C CA . GLY A 1 382 ? -9.922 5.523 5.352 1 72.06 382 GLY A CA 1
ATOM 3049 C C . GLY A 1 382 ? -10.164 4.262 6.156 1 72.06 382 GLY A C 1
ATOM 3050 O O . GLY A 1 382 ? -10.945 4.262 7.105 1 72.06 382 GLY A O 1
ATOM 3051 N N . LEU A 1 383 ? -9.562 3.17 5.73 1 84.25 383 LEU A N 1
ATOM 3052 C CA . LEU A 1 383 ? -9.711 1.892 6.418 1 84.25 383 LEU A CA 1
ATOM 3053 C C . LEU A 1 383 ? -8.516 1.619 7.324 1 84.25 383 LEU A C 1
ATOM 3055 O O . LEU A 1 383 ? -7.383 1.982 6.996 1 84.25 383 LEU A O 1
ATOM 3059 N N . LEU A 1 384 ? -8.875 1.15 8.5 1 91.06 384 LEU A N 1
ATOM 3060 C CA . LEU A 1 384 ? -7.859 0.622 9.406 1 91.06 384 LEU A CA 1
ATOM 3061 C C . LEU A 1 384 ? -7.973 -0.895 9.523 1 91.06 384 LEU A C 1
ATOM 3063 O O . LEU A 1 384 ? -9.062 -1.453 9.375 1 91.06 384 LEU A O 1
ATOM 3067 N N . VAL A 1 385 ? -6.859 -1.589 9.75 1 92.38 385 VAL A N 1
ATOM 3068 C CA . VAL A 1 385 ? -6.848 -3.037 9.938 1 92.38 385 VAL A CA 1
ATOM 3069 C C . VAL A 1 385 ? -7.621 -3.4 11.203 1 92.38 385 VAL A C 1
ATOM 3071 O O . VAL A 1 385 ? -8.438 -4.324 11.195 1 92.38 385 VAL A O 1
ATOM 3074 N N . ASP A 1 386 ? -7.344 -2.773 12.234 1 92.69 386 ASP A N 1
ATOM 3075 C CA . ASP A 1 386 ? -7.93 -2.977 13.555 1 92.69 386 ASP A CA 1
ATOM 3076 C C . ASP A 1 386 ? -8.125 -1.646 14.273 1 92.69 386 ASP A C 1
ATOM 3078 O O . ASP A 1 386 ? -7.227 -1.165 14.961 1 92.69 386 ASP A O 1
ATOM 3082 N N . SER A 1 387 ? -9.328 -1.107 14.195 1 92.12 387 SER A N 1
ATOM 3083 C CA . SER A 1 387 ? -9.688 0.228 14.656 1 92.12 387 SER A CA 1
ATOM 3084 C C . SER A 1 387 ? -9.805 0.276 16.172 1 92.12 387 SER A C 1
ATOM 3086 O O . SER A 1 387 ? -10.539 -0.514 16.781 1 92.12 387 SER A O 1
ATOM 3088 N N . VAL A 1 388 ? -9.117 1.219 16.797 1 95 388 VAL A N 1
ATOM 3089 C CA . VAL A 1 388 ? -9.219 1.417 18.25 1 95 388 VAL A CA 1
ATOM 3090 C C . VAL A 1 388 ? -10.641 1.853 18.609 1 95 388 VAL A C 1
ATOM 3092 O O . VAL A 1 388 ? -11.234 1.337 19.562 1 95 388 VAL A O 1
ATOM 3095 N N . ALA A 1 389 ? -11.164 2.768 17.844 1 92.25 389 ALA A N 1
ATOM 3096 C CA . ALA A 1 389 ? -12.508 3.283 18.094 1 92.25 389 ALA A CA 1
ATOM 3097 C C . ALA A 1 389 ? -13.547 2.166 18.016 1 92.25 389 ALA A C 1
ATOM 3099 O O . ALA A 1 389 ? -14.469 2.119 18.828 1 92.25 389 ALA A O 1
ATOM 3100 N N . GLU A 1 390 ? -13.391 1.283 17.094 1 88.94 390 GLU A N 1
ATOM 3101 C CA . GLU A 1 390 ? -14.344 0.182 16.969 1 88.94 390 GLU A CA 1
ATOM 3102 C C . GLU A 1 390 ? -14.266 -0.756 18.172 1 88.94 390 GLU A C 1
ATOM 3104 O O . GLU A 1 390 ? -15.289 -1.274 18.625 1 88.94 390 GLU A O 1
ATOM 3109 N N . ARG A 1 391 ? -13.039 -1.02 18.641 1 91.69 391 ARG A N 1
ATOM 3110 C CA . ARG A 1 391 ? -12.891 -1.843 19.844 1 91.69 391 ARG A CA 1
ATOM 3111 C C . ARG A 1 391 ? -13.594 -1.207 21.031 1 91.69 391 ARG A C 1
ATOM 3113 O O . ARG A 1 391 ? -14.258 -1.898 21.812 1 91.69 391 ARG A O 1
ATOM 3120 N N . ILE A 1 392 ? -13.438 0.073 21.172 1 93 392 ILE A N 1
ATOM 3121 C CA . ILE A 1 392 ? -14.062 0.791 22.266 1 93 392 ILE A CA 1
ATOM 3122 C C . ILE A 1 392 ? -15.586 0.67 22.172 1 93 392 ILE A C 1
ATOM 3124 O O . ILE A 1 392 ? -16.266 0.335 23.141 1 93 392 ILE A O 1
ATOM 3128 N N . LEU A 1 393 ? -16.109 0.887 20.969 1 89.81 393 LEU A N 1
ATOM 3129 C CA . LEU A 1 393 ? -17.547 0.805 20.75 1 89.81 393 LEU A CA 1
ATOM 3130 C C . LEU A 1 393 ? -18.062 -0.597 21.062 1 89.81 393 LEU A C 1
ATOM 3132 O O . LEU A 1 393 ? -19.094 -0.751 21.719 1 89.81 393 LEU A O 1
ATOM 3136 N N . LYS A 1 394 ? -17.359 -1.565 20.578 1 89.06 394 LYS A N 1
ATOM 3137 C CA . LYS A 1 394 ? -17.734 -2.949 20.844 1 89.06 394 LYS A CA 1
ATOM 3138 C C . LYS A 1 394 ? -17.781 -3.234 22.344 1 89.06 394 LYS A C 1
ATOM 3140 O O . LYS A 1 394 ? -18.688 -3.912 22.828 1 89.06 394 LYS A O 1
ATOM 3145 N N . SER A 1 395 ? -16.797 -2.773 23.016 1 91.06 395 SER A N 1
ATOM 3146 C CA . SER A 1 395 ? -16.719 -3.002 24.453 1 91.06 395 SER A CA 1
ATOM 3147 C C . SER A 1 395 ? -17.859 -2.316 25.188 1 91.06 395 SER A C 1
ATOM 3149 O O . SER A 1 395 ? -18.281 -2.762 26.266 1 91.06 395 SER A O 1
ATOM 3151 N N . GLU A 1 396 ? -18.406 -1.285 24.609 1 89.56 396 GLU A N 1
ATOM 3152 C CA . GLU A 1 396 ? -19.5 -0.537 25.203 1 89.56 396 GLU A CA 1
ATOM 3153 C C . GLU A 1 396 ? -20.844 -1.047 24.719 1 89.56 396 GLU A C 1
ATOM 3155 O O . GLU A 1 396 ? -21.891 -0.481 25.047 1 89.56 396 GLU A O 1
ATOM 3160 N N . GLY A 1 397 ? -20.797 -2.094 23.828 1 86.31 397 GLY A N 1
ATOM 3161 C CA . GLY A 1 397 ? -22.016 -2.695 23.312 1 86.31 397 GLY A CA 1
ATOM 3162 C C . GLY A 1 397 ? -22.672 -1.879 22.219 1 86.31 397 GLY A C 1
ATOM 3163 O O . GLY A 1 397 ? -23.875 -2.031 21.953 1 86.31 397 GLY A O 1
ATOM 3164 N N . LYS A 1 398 ? -22.031 -0.934 21.75 1 83.5 398 LYS A N 1
ATOM 3165 C CA . LYS A 1 398 ? -22.547 -0.098 20.672 1 83.5 398 LYS A CA 1
ATOM 3166 C C . LYS A 1 398 ? -22.297 -0.735 19.312 1 83.5 398 LYS A C 1
ATOM 3168 O O . LYS A 1 398 ? -21.281 -1.401 19.109 1 83.5 398 LYS A O 1
ATOM 3173 N N . PRO A 1 399 ? -23.312 -0.665 18.422 1 74.5 399 PRO A N 1
ATOM 3174 C CA . PRO A 1 399 ? -23.156 -1.279 17.109 1 74.5 399 PRO A CA 1
ATOM 3175 C C . PRO A 1 399 ? -22.047 -0.619 16.281 1 74.5 399 PRO A C 1
ATOM 3177 O O . PRO A 1 399 ? -21.859 0.597 16.359 1 74.5 399 PRO A O 1
ATOM 3180 N N . VAL A 1 400 ? -21.172 -1.392 15.812 1 71 400 VAL A N 1
ATOM 3181 C CA . VAL A 1 400 ? -20.188 -0.917 14.852 1 71 400 VAL A CA 1
ATOM 3182 C C . VAL A 1 400 ? -20.719 -1.082 13.438 1 71 400 VAL A C 1
ATOM 3184 O O . VAL A 1 400 ? -21.188 -2.162 13.062 1 71 400 VAL A O 1
ATOM 3187 N N . ASN A 1 401 ? -21.203 0.008 12.812 1 55.41 401 ASN A N 1
ATOM 3188 C CA . ASN A 1 401 ? -21.734 -0.07 11.453 1 55.41 401 ASN A CA 1
ATOM 3189 C C . ASN A 1 401 ? -20.672 -0.525 10.453 1 55.41 401 ASN A C 1
ATOM 3191 O O . ASN A 1 401 ? -19.734 0.216 10.156 1 55.41 401 ASN A O 1
ATOM 3195 N N . HIS A 1 402 ? -20.406 -1.735 10.367 1 54.78 402 HIS A N 1
ATOM 3196 C CA . HIS A 1 402 ? -19.469 -2.232 9.367 1 54.78 402 HIS A CA 1
ATOM 3197 C C . HIS A 1 402 ? -20.078 -2.164 7.969 1 54.78 402 HIS A C 1
ATOM 3199 O O . HIS A 1 402 ? -19.844 -3.055 7.145 1 54.78 402 HIS A O 1
ATOM 3205 N N . THR A 1 403 ? -21.016 -1.237 7.711 1 44.69 403 THR A N 1
ATOM 3206 C CA . THR A 1 403 ? -21.688 -1.322 6.414 1 44.69 403 THR A CA 1
ATOM 3207 C C . THR A 1 403 ? -20.656 -1.288 5.281 1 44.69 403 THR A C 1
ATOM 3209 O O . THR A 1 403 ? -20.891 -0.671 4.238 1 44.69 403 THR A O 1
ATOM 3212 N N . LEU A 1 404 ? -19.438 -1.215 5.445 1 46.97 404 LEU A N 1
ATOM 3213 C CA . LEU A 1 404 ? -18.812 -1.178 4.125 1 46.97 404 LEU A CA 1
ATOM 3214 C C . LEU A 1 404 ? -19.172 -2.426 3.322 1 46.97 404 LEU A C 1
ATOM 3216 O O . LEU A 1 404 ? -18.641 -3.51 3.592 1 46.97 404 LEU A O 1
ATOM 3220 N N . THR A 1 405 ? -20.438 -2.574 3.111 1 42.44 405 THR A N 1
ATOM 3221 C CA . THR A 1 405 ? -20.828 -3.588 2.137 1 42.44 405 THR A CA 1
ATOM 3222 C C . THR A 1 405 ? -19.984 -3.482 0.874 1 42.44 405 THR A C 1
ATOM 3224 O O . THR A 1 405 ? -19.312 -2.477 0.658 1 42.44 405 THR A O 1
ATOM 3227 N N . ARG A 1 406 ? -19.891 -4.633 0.083 1 45.38 406 ARG A N 1
ATOM 3228 C CA . ARG A 1 406 ? -19.344 -4.699 -1.269 1 45.38 406 ARG A CA 1
ATOM 3229 C C . ARG A 1 406 ? -19.609 -3.402 -2.029 1 45.38 406 ARG A C 1
ATOM 3231 O O . ARG A 1 406 ? -18.75 -2.943 -2.791 1 45.38 406 ARG A O 1
ATOM 3238 N N . GLU A 1 407 ? -20.719 -2.908 -1.832 1 45.94 407 GLU A N 1
ATOM 3239 C CA . GLU A 1 407 ? -21.203 -1.721 -2.529 1 45.94 407 GLU A CA 1
ATOM 3240 C C . GLU A 1 407 ? -20.484 -0.462 -2.031 1 45.94 407 GLU A C 1
ATOM 3242 O O . GLU A 1 407 ? -20.25 0.467 -2.805 1 45.94 407 GLU A O 1
ATOM 3247 N N . ASP A 1 408 ? -20.141 -0.502 -0.844 1 48.03 408 ASP A N 1
ATOM 3248 C CA . ASP A 1 408 ? -19.484 0.662 -0.255 1 48.03 408 ASP A CA 1
ATOM 3249 C C . ASP A 1 408 ? -18.031 0.776 -0.728 1 48.03 408 ASP A C 1
ATOM 3251 O O . ASP A 1 408 ? -17.5 1.88 -0.852 1 48.03 408 ASP A O 1
ATOM 3255 N N . SER A 1 409 ? -17.422 -0.38 -0.864 1 47.91 409 SER A N 1
ATOM 3256 C CA . SER A 1 409 ? -16.062 -0.346 -1.388 1 47.91 409 SER A CA 1
ATOM 3257 C C . SER A 1 409 ? -16 0.381 -2.727 1 47.91 409 SER A C 1
ATOM 3259 O O . SER A 1 409 ? -15.031 1.078 -3.018 1 47.91 409 SER A O 1
ATOM 3261 N N . LYS A 1 410 ? -17 0.05 -3.607 1 49.75 410 LYS A N 1
ATOM 3262 C CA . LYS A 1 410 ? -17.047 0.77 -4.875 1 49.75 410 LYS A CA 1
ATOM 3263 C C . LYS A 1 410 ? -17.219 2.27 -4.652 1 49.75 410 LYS A C 1
ATOM 3265 O O . LYS A 1 410 ? -16.703 3.08 -5.434 1 49.75 410 LYS A O 1
ATOM 3270 N N . SER A 1 411 ? -17.969 2.547 -3.625 1 44.22 411 SER A N 1
ATOM 3271 C CA . SER A 1 411 ? -18.266 3.955 -3.395 1 44.22 411 SER A CA 1
ATOM 3272 C C . SER A 1 411 ? -17.203 4.613 -2.514 1 44.22 411 SER A C 1
ATOM 3274 O O . SER A 1 411 ? -17.125 5.84 -2.457 1 44.22 411 SER A O 1
ATOM 3276 N N . ASN A 1 412 ? -16.547 3.805 -1.748 1 48.44 412 ASN A N 1
ATOM 3277 C CA . ASN A 1 412 ? -15.555 4.391 -0.851 1 48.44 412 ASN A CA 1
ATOM 3278 C C . ASN A 1 412 ? -14.156 4.355 -1.46 1 48.44 412 ASN A C 1
ATOM 3280 O O . ASN A 1 412 ? -13.25 3.727 -0.913 1 48.44 412 ASN A O 1
ATOM 3284 N N . ILE A 1 413 ? -14.203 4.738 -2.682 1 48.44 413 ILE A N 1
ATOM 3285 C CA . ILE A 1 413 ? -12.914 4.793 -3.365 1 48.44 413 ILE A CA 1
ATOM 3286 C C . ILE A 1 413 ? -12.086 5.957 -2.822 1 48.44 413 ILE A C 1
ATOM 3288 O O . ILE A 1 413 ? -12.562 7.094 -2.777 1 48.44 413 ILE A O 1
ATOM 3292 N N . ASP A 1 414 ? -11.133 5.547 -2.047 1 50.56 414 ASP A N 1
ATOM 3293 C CA . ASP A 1 414 ? -10.172 6.609 -1.766 1 50.56 414 ASP A CA 1
ATOM 3294 C C . ASP A 1 414 ? -9.922 7.465 -3.006 1 50.56 414 ASP A C 1
ATOM 3296 O O . ASP A 1 414 ? -9.516 6.949 -4.051 1 50.56 414 ASP A O 1
ATOM 3300 N N . PRO A 1 415 ? -10.516 8.578 -2.982 1 46.69 415 PRO A N 1
ATOM 3301 C CA . PRO A 1 415 ? -10.273 9.422 -4.152 1 46.69 415 PRO A CA 1
ATOM 3302 C C . PRO A 1 415 ? -8.828 9.344 -4.652 1 46.69 415 PRO A C 1
ATOM 3304 O O . PRO A 1 415 ? -8.578 9.523 -5.844 1 46.69 415 PRO A O 1
ATOM 3307 N N . ALA A 1 416 ? -7.977 9.07 -3.621 1 46.34 416 ALA A N 1
ATOM 3308 C CA . ALA A 1 416 ? -6.59 8.953 -4.062 1 46.34 416 ALA A CA 1
ATOM 3309 C C . ALA A 1 416 ? -6.43 7.816 -5.07 1 46.34 416 ALA A C 1
ATOM 3311 O O . ALA A 1 416 ? -5.512 7.836 -5.895 1 46.34 416 ALA A O 1
ATOM 3312 N N . THR A 1 417 ? -7.309 6.836 -4.828 1 46.62 417 THR A N 1
ATOM 3313 C CA . THR A 1 417 ? -7.27 5.742 -5.793 1 46.62 417 THR A CA 1
ATOM 3314 C C . THR A 1 417 ? -7.539 6.254 -7.203 1 46.62 417 THR A C 1
ATOM 3316 O O . THR A 1 417 ? -6.926 5.785 -8.164 1 46.62 417 THR A O 1
ATOM 3319 N N . LEU A 1 418 ? -8.562 7.133 -7.18 1 45.62 418 LEU A N 1
ATOM 3320 C CA . LEU A 1 418 ? -8.852 7.684 -8.5 1 45.62 418 LEU A CA 1
ATOM 3321 C C . LEU A 1 418 ? -7.621 8.383 -9.07 1 45.62 418 LEU A C 1
ATOM 3323 O O . LEU A 1 418 ? -7.395 8.367 -10.281 1 45.62 418 LEU A O 1
ATOM 3327 N N . PHE A 1 419 ? -7.008 9.055 -8.219 1 41.97 419 PHE A N 1
ATOM 3328 C CA . PHE A 1 419 ? -5.867 9.852 -8.656 1 41.97 419 PHE A CA 1
ATOM 3329 C C . PHE A 1 419 ? -4.645 8.969 -8.867 1 41.97 419 PHE A C 1
ATOM 3331 O O . PHE A 1 419 ? -3.691 9.375 -9.539 1 41.97 419 PHE A O 1
ATOM 3338 N N . ARG A 1 420 ? -4.625 7.887 -8.078 1 42.97 420 ARG A N 1
ATOM 3339 C CA . ARG A 1 420 ? -3.459 7.031 -8.273 1 42.97 420 ARG A CA 1
ATOM 3340 C C . ARG A 1 420 ? -3.305 6.645 -9.742 1 42.97 420 ARG A C 1
ATOM 3342 O O . ARG A 1 420 ? -2.201 6.332 -10.195 1 42.97 420 ARG A O 1
ATOM 3349 N N . TYR A 1 421 ? -4.438 6.352 -10.492 1 40.62 421 TYR A N 1
ATOM 3350 C CA . TYR A 1 421 ? -4.301 5.773 -11.82 1 40.62 421 TYR A CA 1
ATOM 3351 C C . TYR A 1 421 ? -4.676 6.789 -12.898 1 40.62 421 TYR A C 1
ATOM 3353 O O . TYR A 1 421 ? -4.703 6.461 -14.086 1 40.62 421 TYR A O 1
ATOM 3361 N N . LYS A 1 422 ? -5.391 7.914 -12.578 1 37.41 422 LYS A N 1
ATOM 3362 C CA . LYS A 1 422 ? -5.703 8.633 -13.805 1 37.41 422 LYS A CA 1
ATOM 3363 C C . LYS A 1 422 ? -4.438 8.945 -14.594 1 37.41 422 LYS A C 1
ATOM 3365 O O . LYS A 1 422 ? -3.508 9.562 -14.07 1 37.41 422 LYS A O 1
ATOM 3370 N N . SER A 1 423 ? -4.125 8.039 -15.453 1 35.25 423 SER A N 1
ATOM 3371 C CA . SER A 1 423 ? -3.26 8.508 -16.531 1 35.25 423 SER A CA 1
ATOM 3372 C C . SER A 1 423 ? -3.461 10 -16.797 1 35.25 423 SER A C 1
ATOM 3374 O O . SER A 1 423 ? -4.547 10.539 -16.562 1 35.25 423 SER A O 1
ATOM 3376 N N . ALA A 1 424 ? -2.375 10.828 -16.906 1 32.91 424 ALA A N 1
ATOM 3377 C CA . ALA A 1 424 ? -2.426 12.219 -17.344 1 32.91 424 ALA A CA 1
ATOM 3378 C C . ALA A 1 424 ? -3.574 12.445 -18.328 1 32.91 424 ALA A C 1
ATOM 3380 O O . ALA A 1 424 ? -3.912 13.586 -18.641 1 32.91 424 ALA A O 1
ATOM 3381 N N . SER A 1 425 ? -4.09 11.5 -19.047 1 29.75 425 SER A N 1
ATOM 3382 C CA . SER A 1 425 ? -5.09 11.898 -20.031 1 29.75 425 SER A CA 1
ATOM 3383 C C . SER A 1 425 ? -6.434 12.188 -19.375 1 29.75 425 SER A C 1
ATOM 3385 O O . SER A 1 425 ? -7.379 12.609 -20.047 1 29.75 425 SER A O 1
ATOM 3387 N N . ILE A 1 426 ? -6.816 11.562 -18.359 1 29.08 426 ILE A N 1
ATOM 3388 C CA . ILE A 1 426 ? -8.148 12 -17.938 1 29.08 426 ILE A CA 1
ATOM 3389 C C . ILE A 1 426 ? -8.055 13.344 -17.219 1 29.08 426 ILE A C 1
ATOM 3391 O O . ILE A 1 426 ? -7.68 13.398 -16.047 1 29.08 426 ILE A O 1
ATOM 3395 N N . LYS A 1 427 ? -7.734 14.383 -17.844 1 29.94 427 LYS A N 1
ATOM 3396 C CA . LYS A 1 427 ? -8.086 15.742 -17.438 1 29.94 427 LYS A CA 1
ATOM 3397 C C . LYS A 1 427 ? -9.453 15.773 -16.766 1 29.94 427 LYS A C 1
ATOM 3399 O O . LYS A 1 427 ? -9.672 16.547 -15.836 1 29.94 427 LYS A O 1
ATOM 3404 N N . ALA A 1 428 ? -10.617 15.305 -17.578 1 26.88 428 ALA A N 1
ATOM 3405 C CA . ALA A 1 428 ? -11.992 15.781 -17.453 1 26.88 428 ALA A CA 1
ATOM 3406 C C . ALA A 1 428 ? -12.695 15.109 -16.281 1 26.88 428 ALA A C 1
ATOM 3408 O O . ALA A 1 428 ? -13.922 15.133 -16.188 1 26.88 428 ALA A O 1
ATOM 3409 N N . LEU A 1 429 ? -12.227 14.172 -15.672 1 26.58 429 LEU A N 1
ATOM 3410 C CA . LEU A 1 429 ? -13.234 13.906 -14.656 1 26.58 429 LEU A CA 1
ATOM 3411 C C . LEU A 1 429 ? -13.336 15.07 -13.672 1 26.58 429 LEU A C 1
ATOM 3413 O O . LEU A 1 429 ? -12.492 15.211 -12.789 1 26.58 429 LEU A O 1
ATOM 3417 N N . LYS A 1 430 ? -13.758 16.219 -14.125 1 28.41 430 LYS A N 1
ATOM 3418 C CA . LYS A 1 430 ? -14.312 17.406 -13.484 1 28.41 430 LYS A CA 1
ATOM 3419 C C . LYS A 1 430 ? -15.164 17.031 -12.273 1 28.41 430 LYS A C 1
ATOM 3421 O O . LYS A 1 430 ? -15.438 15.852 -12.047 1 28.41 430 LYS A O 1
ATOM 3426 N N . ASP A 1 431 ? -16.531 17.719 -12.344 1 25.12 431 ASP A N 1
ATOM 3427 C CA . ASP A 1 431 ? -17.75 18.438 -12.016 1 25.12 431 ASP A CA 1
ATOM 3428 C C . ASP A 1 431 ? -18.891 17.484 -11.688 1 25.12 431 ASP A C 1
ATOM 3430 O O . ASP A 1 431 ? -20.047 17.906 -11.516 1 25.12 431 ASP A O 1
ATOM 3434 N N . THR A 1 432 ? -18.875 16.297 -12.039 1 25.62 432 THR A N 1
ATOM 3435 C CA . THR A 1 432 ? -20.234 15.742 -12.07 1 25.62 432 THR A CA 1
ATOM 3436 C C . THR A 1 432 ? -20.812 15.664 -10.664 1 25.62 432 THR A C 1
ATOM 3438 O O . THR A 1 432 ? -21.969 16.031 -10.438 1 25.62 432 THR A O 1
ATOM 3441 N N . GLN A 1 433 ? -20.547 14.664 -9.789 1 26.23 433 GLN A N 1
ATOM 3442 C CA . GLN A 1 433 ? -21.719 14.352 -8.977 1 26.23 433 GLN A CA 1
ATOM 3443 C C . GLN A 1 433 ? -21.906 15.391 -7.871 1 26.23 433 GLN A C 1
ATOM 3445 O O . GLN A 1 433 ? -22.578 15.125 -6.871 1 26.23 433 GLN A O 1
ATOM 3450 N N . CYS A 1 434 ? -21.172 16.469 -7.801 1 22.92 434 CYS A N 1
ATOM 3451 C CA . CYS A 1 434 ? -21.906 17.391 -6.934 1 22.92 434 CYS A CA 1
ATOM 3452 C C . CYS A 1 434 ? -23.234 17.797 -7.562 1 22.92 434 CYS A C 1
ATOM 3454 O O . CYS A 1 434 ? -23.734 18.891 -7.293 1 22.92 434 CYS A O 1
ATOM 3456 N N . ASN A 1 435 ? -23.641 17.156 -8.727 1 22.73 435 ASN A N 1
ATOM 3457 C CA . ASN A 1 435 ? -24.938 17.672 -9.18 1 22.73 435 ASN A CA 1
ATOM 3458 C C . ASN A 1 435 ? -26.062 17.281 -8.242 1 22.73 435 ASN A C 1
ATOM 3460 O O . ASN A 1 435 ? -26.625 16.188 -8.359 1 22.73 435 ASN A O 1
ATOM 3464 N N . LYS A 1 436 ? -26.031 17.578 -6.922 1 22.39 436 LYS A N 1
ATOM 3465 C CA . LYS A 1 436 ? -27.375 17.688 -6.348 1 22.39 436 LYS A CA 1
ATOM 3466 C C . LYS A 1 436 ? -28.281 18.547 -7.219 1 22.39 436 LYS A C 1
ATOM 3468 O O . LYS A 1 436 ? -27.812 19.5 -7.852 1 22.39 436 LYS A O 1
ATOM 3473 N N . GLY A 1 437 ? -29.438 18.094 -7.707 1 18.53 437 GLY A N 1
ATOM 3474 C CA . GLY A 1 437 ? -30.719 18.766 -7.801 1 18.53 437 GLY A CA 1
ATOM 3475 C C . GLY A 1 437 ? -30.906 19.844 -6.75 1 18.53 437 GLY A C 1
ATOM 3476 O O . GLY A 1 437 ? -30.547 19.656 -5.586 1 18.53 437 GLY A O 1
ATOM 3477 N N . VAL A 1 438 ? -31.078 21.016 -7.289 1 18.09 438 VAL A N 1
ATOM 3478 C CA . VAL A 1 438 ? -32.281 21.797 -6.965 1 18.09 438 VAL A CA 1
ATOM 3479 C C . VAL A 1 438 ? -33.531 21.031 -7.375 1 18.09 438 VAL A C 1
ATOM 3481 O O . VAL A 1 438 ? -33.562 20.391 -8.438 1 18.09 438 VAL A O 1
ATOM 3484 N N . MET B 1 1 ? 52.094 -30.328 -38.656 1 21.06 1 MET B N 1
ATOM 3485 C CA . MET B 1 1 ? 52.406 -31.578 -37.969 1 21.06 1 MET B CA 1
ATOM 3486 C C . MET B 1 1 ? 52.812 -31.297 -36.5 1 21.06 1 MET B C 1
ATOM 3488 O O . MET B 1 1 ? 53.312 -32.188 -35.812 1 21.06 1 MET B O 1
ATOM 3492 N N . LEU B 1 2 ? 52.906 -29.984 -36.125 1 24.58 2 LEU B N 1
ATOM 3493 C CA . LEU B 1 2 ? 53.625 -29.531 -34.938 1 24.58 2 LEU B CA 1
ATOM 3494 C C . LEU B 1 2 ? 53.062 -30.188 -33.688 1 24.58 2 LEU B C 1
ATOM 3496 O O . LEU B 1 2 ? 51.844 -30.172 -33.469 1 24.58 2 LEU B O 1
ATOM 3500 N N . THR B 1 3 ? 53.812 -31.109 -33.062 1 21.2 3 THR B N 1
ATOM 3501 C CA . THR B 1 3 ? 53.812 -32.156 -32.031 1 21.2 3 THR B CA 1
ATOM 3502 C C . THR B 1 3 ? 53.594 -31.562 -30.641 1 21.2 3 THR B C 1
ATOM 3504 O O . THR B 1 3 ? 54.531 -31.031 -30.047 1 21.2 3 THR B O 1
ATOM 3507 N N . LEU B 1 4 ? 52.688 -30.562 -30.484 1 24.88 4 LEU B N 1
ATOM 3508 C CA . LEU B 1 4 ? 52.656 -29.781 -29.266 1 24.88 4 LEU B CA 1
ATOM 3509 C C . LEU B 1 4 ? 52.469 -30.688 -28.047 1 24.88 4 LEU B C 1
ATOM 3511 O O . LEU B 1 4 ? 51.531 -31.453 -27.984 1 24.88 4 LEU B O 1
ATOM 3515 N N . LEU B 1 5 ? 53.594 -31 -27.375 1 20.94 5 LEU B N 1
ATOM 3516 C CA . LEU B 1 5 ? 53.969 -31.891 -26.281 1 20.94 5 LEU B CA 1
ATOM 3517 C C . LEU B 1 5 ? 53.125 -31.594 -25.047 1 20.94 5 LEU B C 1
ATOM 3519 O O . LEU B 1 5 ? 53.156 -30.469 -24.531 1 20.94 5 LEU B O 1
ATOM 3523 N N . ALA B 1 6 ? 51.875 -32.188 -24.797 1 22.53 6 ALA B N 1
ATOM 3524 C CA . ALA B 1 6 ? 50.781 -32.125 -23.828 1 22.53 6 ALA B CA 1
ATOM 3525 C C . ALA B 1 6 ? 51.25 -32.625 -22.453 1 22.53 6 ALA B C 1
ATOM 3527 O O . ALA B 1 6 ? 51.375 -33.812 -22.219 1 22.53 6 ALA B O 1
ATOM 3528 N N . THR B 1 7 ? 52.5 -32 -22.031 1 20.53 7 THR B N 1
ATOM 3529 C CA . THR B 1 7 ? 53.125 -32.625 -20.859 1 20.53 7 THR B CA 1
ATOM 3530 C C . THR B 1 7 ? 52.125 -32.688 -19.688 1 20.53 7 THR B C 1
ATOM 3532 O O . THR B 1 7 ? 51.469 -31.703 -19.391 1 20.53 7 THR B O 1
ATOM 3535 N N . SER B 1 8 ? 51.625 -33.906 -19.266 1 21.31 8 SER B N 1
ATOM 3536 C CA . SER B 1 8 ? 50.719 -34.562 -18.344 1 21.31 8 SER B CA 1
ATOM 3537 C C . SER B 1 8 ? 51.125 -34.312 -16.891 1 21.31 8 SER B C 1
ATOM 3539 O O . SER B 1 8 ? 52.125 -34.906 -16.438 1 21.31 8 SER B O 1
ATOM 3541 N N . MET B 1 9 ? 51.5 -33.031 -16.5 1 20.91 9 MET B N 1
ATOM 3542 C CA . MET B 1 9 ? 52.125 -32.969 -15.18 1 20.91 9 MET B CA 1
ATOM 3543 C C . MET B 1 9 ? 51.25 -33.625 -14.125 1 20.91 9 MET B C 1
ATOM 3545 O O . MET B 1 9 ? 50.031 -33.312 -14.023 1 20.91 9 MET B O 1
ATOM 3549 N N . LEU B 1 10 ? 51.469 -34.875 -13.609 1 21.27 10 LEU B N 1
ATOM 3550 C CA . LEU B 1 10 ? 51 -35.875 -12.656 1 21.27 10 LEU B CA 1
ATOM 3551 C C . LEU B 1 10 ? 51.031 -35.312 -11.234 1 21.27 10 LEU B C 1
ATOM 3553 O O . LEU B 1 10 ? 52.094 -35.188 -10.641 1 21.27 10 LEU B O 1
ATOM 3557 N N . VAL B 1 11 ? 50.625 -34.062 -10.938 1 22.42 11 VAL B N 1
ATOM 3558 C CA . VAL B 1 11 ? 50.969 -33.594 -9.586 1 22.42 11 VAL B CA 1
ATOM 3559 C C . VAL B 1 11 ? 50.344 -34.562 -8.562 1 22.42 11 VAL B C 1
ATOM 3561 O O . VAL B 1 11 ? 49.156 -34.906 -8.648 1 22.42 11 VAL B O 1
ATOM 3564 N N . MET B 1 12 ? 51.094 -35.375 -7.852 1 21.55 12 MET B N 1
ATOM 3565 C CA . MET B 1 12 ? 51 -36.438 -6.828 1 21.55 12 MET B CA 1
ATOM 3566 C C . MET B 1 12 ? 50.25 -35.906 -5.602 1 21.55 12 MET B C 1
ATOM 3568 O O . MET B 1 12 ? 50.719 -34.969 -4.949 1 21.55 12 MET B O 1
ATOM 3572 N N . TYR B 1 13 ? 48.938 -35.75 -5.633 1 20.97 13 TYR B N 1
ATOM 3573 C CA . TYR B 1 13 ? 48.094 -35.219 -4.562 1 20.97 13 TYR B CA 1
ATOM 3574 C C . TYR B 1 13 ? 48.219 -36.062 -3.305 1 20.97 13 TYR B C 1
ATOM 3576 O O . TYR B 1 13 ? 47.938 -37.281 -3.328 1 20.97 13 TYR B O 1
ATOM 3584 N N . ARG B 1 14 ? 49.312 -35.812 -2.475 1 21.58 14 ARG B N 1
ATOM 3585 C CA . ARG B 1 14 ? 49.562 -36.562 -1.242 1 21.58 14 ARG B CA 1
ATOM 3586 C C . ARG B 1 14 ? 48.312 -36.656 -0.37 1 21.58 14 ARG B C 1
ATOM 3588 O O . ARG B 1 14 ? 47.562 -35.688 -0.267 1 21.58 14 ARG B O 1
ATOM 3595 N N . VAL B 1 15 ? 47.875 -37.844 -0.028 1 23.02 15 VAL B N 1
ATOM 3596 C CA . VAL B 1 15 ? 46.781 -38.469 0.699 1 23.02 15 VAL B CA 1
ATOM 3597 C C . VAL B 1 15 ? 46.844 -38.062 2.168 1 23.02 15 VAL B C 1
ATOM 3599 O O . VAL B 1 15 ? 47.719 -38.469 2.904 1 23.02 15 VAL B O 1
ATOM 3602 N N . ARG B 1 16 ? 46.844 -36.688 2.416 1 22.58 16 ARG B N 1
ATOM 3603 C CA . ARG B 1 16 ? 47.094 -36.375 3.822 1 22.58 16 ARG B CA 1
ATOM 3604 C C . ARG B 1 16 ? 46.188 -37.219 4.727 1 22.58 16 ARG B C 1
ATOM 3606 O O . ARG B 1 16 ? 45.125 -37.656 4.312 1 22.58 16 ARG B O 1
ATOM 3613 N N . GLU B 1 17 ? 46.719 -37.562 5.926 1 24.77 17 GLU B N 1
ATOM 3614 C CA . GLU B 1 17 ? 46.438 -38.5 7.027 1 24.77 17 GLU B CA 1
ATOM 3615 C C . GLU B 1 17 ? 45.031 -38.25 7.598 1 24.77 17 GLU B C 1
ATOM 3617 O O . GLU B 1 17 ? 44.5 -37.125 7.469 1 24.77 17 GLU B O 1
ATOM 3622 N N . PRO B 1 18 ? 44.406 -39.312 8.078 1 24.97 18 PRO B N 1
ATOM 3623 C CA . PRO B 1 18 ? 43.031 -39.5 8.547 1 24.97 18 PRO B CA 1
ATOM 3624 C C . PRO B 1 18 ? 42.688 -38.625 9.742 1 24.97 18 PRO B C 1
ATOM 3626 O O . PRO B 1 18 ? 43.406 -38.594 10.734 1 24.97 18 PRO B O 1
ATOM 3629 N N . ILE B 1 19 ? 42.25 -37.406 9.555 1 26.25 19 ILE B N 1
ATOM 3630 C CA . ILE B 1 19 ? 41.969 -36.562 10.711 1 26.25 19 ILE B CA 1
ATOM 3631 C C . ILE B 1 19 ? 41.094 -37.312 11.711 1 26.25 19 ILE B C 1
ATOM 3633 O O . ILE B 1 19 ? 40.062 -37.875 11.344 1 26.25 19 ILE B O 1
ATOM 3637 N N . LYS B 1 20 ? 41.656 -37.594 12.914 1 28.02 20 LYS B N 1
ATOM 3638 C CA . LYS B 1 20 ? 41.125 -38.281 14.078 1 28.02 20 LYS B CA 1
ATOM 3639 C C . LYS B 1 20 ? 39.719 -37.75 14.422 1 28.02 20 LYS B C 1
ATOM 3641 O O . LYS B 1 20 ? 39.469 -36.531 14.305 1 28.02 20 LYS B O 1
ATOM 3646 N N . PRO B 1 21 ? 38.75 -38.625 14.609 1 25.88 21 PRO B N 1
ATOM 3647 C CA . PRO B 1 21 ? 37.312 -38.406 14.844 1 25.88 21 PRO B CA 1
ATOM 3648 C C . PRO B 1 21 ? 37.062 -37.531 16.078 1 25.88 21 PRO B C 1
ATOM 3650 O O . PRO B 1 21 ? 37.469 -37.906 17.188 1 25.88 21 PRO B O 1
ATOM 3653 N N . VAL B 1 22 ? 37.375 -36.25 16.078 1 27.59 22 VAL B N 1
ATOM 3654 C CA . VAL B 1 22 ? 37.156 -35.531 17.328 1 27.59 22 VAL B CA 1
ATOM 3655 C C . VAL B 1 22 ? 35.719 -35.781 17.812 1 27.59 22 VAL B C 1
ATOM 3657 O O . VAL B 1 22 ? 34.75 -35.594 17.062 1 27.59 22 VAL B O 1
ATOM 3660 N N . SER B 1 23 ? 35.625 -36.562 18.906 1 25.14 23 SER B N 1
ATOM 3661 C CA . SER B 1 23 ? 34.438 -37.031 19.625 1 25.14 23 SER B CA 1
ATOM 3662 C C . SER B 1 23 ? 33.469 -35.875 19.938 1 25.14 23 SER B C 1
ATOM 3664 O O . SER B 1 23 ? 33.906 -34.844 20.484 1 25.14 23 SER B O 1
ATOM 3666 N N . GLN B 1 24 ? 32.438 -35.75 19.141 1 25.36 24 GLN B N 1
ATOM 3667 C CA . GLN B 1 24 ? 31.312 -34.781 19.125 1 25.36 24 GLN B CA 1
ATOM 3668 C C . GLN B 1 24 ? 30.656 -34.688 20.5 1 25.36 24 GLN B C 1
ATOM 3670 O O . GLN B 1 24 ? 29.656 -33.969 20.656 1 25.36 24 GLN B O 1
ATOM 3675 N N . SER B 1 25 ? 31.141 -35.594 21.438 1 27.88 25 SER B N 1
ATOM 3676 C CA . SER B 1 25 ? 30.266 -35.719 22.609 1 27.88 25 SER B CA 1
ATOM 3677 C C . SER B 1 25 ? 30.266 -34.438 23.438 1 27.88 25 SER B C 1
ATOM 3679 O O . SER B 1 25 ? 29.297 -34.156 24.156 1 27.88 25 SER B O 1
ATOM 3681 N N . HIS B 1 26 ? 31.391 -33.812 23.438 1 28.19 26 HIS B N 1
ATOM 3682 C CA . HIS B 1 26 ? 31.516 -32.844 24.531 1 28.19 26 HIS B CA 1
ATOM 3683 C C . HIS B 1 26 ? 30.641 -31.625 24.297 1 28.19 26 HIS B C 1
ATOM 3685 O O . HIS B 1 26 ? 30.484 -30.781 25.188 1 28.19 26 HIS B O 1
ATOM 3691 N N . ILE B 1 27 ? 30.344 -31.422 22.984 1 28.17 27 ILE B N 1
ATOM 3692 C CA . ILE B 1 27 ? 29.797 -30.078 22.828 1 28.17 27 ILE B CA 1
ATOM 3693 C C . ILE B 1 27 ? 28.391 -30.016 23.422 1 28.17 27 ILE B C 1
ATOM 3695 O O . ILE B 1 27 ? 27.938 -28.938 23.828 1 28.17 27 ILE B O 1
ATOM 3699 N N . LEU B 1 28 ? 27.719 -31.156 23.516 1 27.27 28 LEU B N 1
ATOM 3700 C CA . LEU B 1 28 ? 26.328 -31.062 23.953 1 27.27 28 LEU B CA 1
ATOM 3701 C C . LEU B 1 28 ? 26.25 -30.766 25.438 1 27.27 28 LEU B C 1
ATOM 3703 O O . LEU B 1 28 ? 25.188 -30.375 25.938 1 27.27 28 LEU B O 1
ATOM 3707 N N . SER B 1 29 ? 27.312 -31.219 26.203 1 26.38 29 SER B N 1
ATOM 3708 C CA . SER B 1 29 ? 27.094 -31.188 27.656 1 26.38 29 SER B CA 1
ATOM 3709 C C . SER B 1 29 ? 27.094 -29.75 28.172 1 26.38 29 SER B C 1
ATOM 3711 O O . SER B 1 29 ? 26.547 -29.484 29.25 1 26.38 29 SER B O 1
ATOM 3713 N N . GLU B 1 30 ? 28.031 -28.984 27.672 1 27.69 30 GLU B N 1
ATOM 3714 C CA . GLU B 1 30 ? 28.203 -27.75 28.406 1 27.69 30 GLU B CA 1
ATOM 3715 C C . GLU B 1 30 ? 27.016 -26.812 28.219 1 27.69 30 GLU B C 1
ATOM 3717 O O . GLU B 1 30 ? 26.922 -25.781 28.875 1 27.69 30 GLU B O 1
ATOM 3722 N N . VAL B 1 31 ? 26.281 -27.062 27.188 1 28.41 31 VAL B N 1
ATOM 3723 C CA . VAL B 1 31 ? 25.219 -26.078 27 1 28.41 31 VAL B CA 1
ATOM 3724 C C . VAL B 1 31 ? 24.141 -26.281 28.078 1 28.41 31 VAL B C 1
ATOM 3726 O O . VAL B 1 31 ? 23.219 -25.469 28.188 1 28.41 31 VAL B O 1
ATOM 3729 N N . ILE B 1 32 ? 24.188 -27.406 28.797 1 27.81 32 ILE B N 1
ATOM 3730 C CA . ILE B 1 32 ? 23.125 -27.656 29.781 1 27.81 32 ILE B CA 1
ATOM 3731 C C . ILE B 1 32 ? 23.297 -26.703 30.953 1 27.81 32 ILE B C 1
ATOM 3733 O O . ILE B 1 32 ? 22.328 -26.438 31.688 1 27.81 32 ILE B O 1
ATOM 3737 N N . ASN B 1 33 ? 24.531 -26.547 31.375 1 24.78 33 ASN B N 1
ATOM 3738 C CA . ASN B 1 33 ? 24.672 -25.875 32.656 1 24.78 33 ASN B CA 1
ATOM 3739 C C . ASN B 1 33 ? 24.391 -24.391 32.531 1 24.78 33 ASN B C 1
ATOM 3741 O O . ASN B 1 33 ? 24.828 -23.594 33.375 1 24.78 33 ASN B O 1
ATOM 3745 N N . SER B 1 34 ? 24.297 -23.969 31.344 1 26.41 34 SER B N 1
ATOM 3746 C CA . SER B 1 34 ? 24.109 -22.531 31.547 1 26.41 34 SER B CA 1
ATOM 3747 C C . SER B 1 34 ? 22.844 -22.25 32.344 1 26.41 34 SER B C 1
ATOM 3749 O O . SER B 1 34 ? 21.844 -22.938 32.188 1 26.41 34 SER B O 1
ATOM 3751 N N . PRO B 1 35 ? 23.047 -21.75 33.562 1 24.97 35 PRO B N 1
ATOM 3752 C CA . PRO B 1 35 ? 21.812 -21.516 34.312 1 24.97 35 PRO B CA 1
ATOM 3753 C C . PRO B 1 35 ? 20.641 -21.094 33.438 1 24.97 35 PRO B C 1
ATOM 3755 O O . PRO B 1 35 ? 20.859 -20.5 32.375 1 24.97 35 PRO B O 1
ATOM 3758 N N . LEU B 1 36 ? 19.625 -21.938 33.375 1 25.44 36 LEU B N 1
ATOM 3759 C CA . LEU B 1 36 ? 18.375 -21.453 32.781 1 25.44 36 LEU B CA 1
ATOM 3760 C C . LEU B 1 36 ? 18.25 -19.953 32.969 1 25.44 36 LEU B C 1
ATOM 3762 O O . LEU B 1 36 ? 18.531 -19.422 34.031 1 25.44 36 LEU B O 1
ATOM 3766 N N . PRO B 1 37 ? 18.594 -19.234 31.922 1 25.52 37 PRO B N 1
ATOM 3767 C CA . PRO B 1 37 ? 18.328 -17.844 32.344 1 25.52 37 PRO B CA 1
ATOM 3768 C C . PRO B 1 37 ? 17.141 -17.734 33.312 1 25.52 37 PRO B C 1
ATOM 3770 O O . PRO B 1 37 ? 16.219 -18.562 33.25 1 25.52 37 PRO B O 1
ATOM 3773 N N . ASP B 1 38 ? 17.438 -17.547 34.594 1 25.83 38 ASP B N 1
ATOM 3774 C CA . ASP B 1 38 ? 16.391 -17.141 35.531 1 25.83 38 ASP B CA 1
ATOM 3775 C C . ASP B 1 38 ? 15.281 -16.375 34.812 1 25.83 38 ASP B C 1
ATOM 3777 O O . ASP B 1 38 ? 15.461 -15.219 34.438 1 25.83 38 ASP B O 1
ATOM 3781 N N . ILE B 1 39 ? 14.688 -17.078 33.844 1 26.97 39 ILE B N 1
ATOM 3782 C CA . ILE B 1 39 ? 13.414 -16.516 33.438 1 26.97 39 ILE B CA 1
ATOM 3783 C C . ILE B 1 39 ? 12.594 -16.109 34.656 1 26.97 39 ILE B C 1
ATOM 3785 O O . ILE B 1 39 ? 11.852 -16.938 35.219 1 26.97 39 ILE B O 1
ATOM 3789 N N . SER B 1 40 ? 13.273 -15.719 35.781 1 28.25 40 SER B N 1
ATOM 3790 C CA . SER B 1 40 ? 12.375 -14.992 36.656 1 28.25 40 SER B CA 1
ATOM 3791 C C . SER B 1 40 ? 11.273 -14.289 35.875 1 28.25 40 SER B C 1
ATOM 3793 O O . SER B 1 40 ? 11.547 -13.484 35 1 28.25 40 SER B O 1
ATOM 3795 N N . LEU B 1 41 ? 10.203 -14.984 35.531 1 28.92 41 LEU B N 1
ATOM 3796 C CA . LEU B 1 41 ? 8.945 -14.289 35.312 1 28.92 41 LEU B CA 1
ATOM 3797 C C . LEU B 1 41 ? 8.938 -12.938 36 1 28.92 41 LEU B C 1
ATOM 3799 O O . LEU B 1 41 ? 8.727 -12.867 37.219 1 28.92 41 LEU B O 1
ATOM 3803 N N . SER B 1 42 ? 10 -12.219 36.031 1 30 42 SER B N 1
ATOM 3804 C CA . SER B 1 42 ? 9.773 -10.875 36.562 1 30 42 SER B CA 1
ATOM 3805 C C . SER B 1 42 ? 8.297 -10.492 36.469 1 30 42 SER B C 1
ATOM 3807 O O . SER B 1 42 ? 7.691 -10.594 35.406 1 30 42 SER B O 1
ATOM 3809 N N . GLN B 1 43 ? 7.488 -10.867 37.344 1 33.88 43 GLN B N 1
ATOM 3810 C CA . GLN B 1 43 ? 6.188 -10.258 37.594 1 33.88 43 GLN B CA 1
ATOM 3811 C C . GLN B 1 43 ? 6.113 -8.859 36.969 1 33.88 43 GLN B C 1
ATOM 3813 O O . GLN B 1 43 ? 6.531 -7.879 37.594 1 33.88 43 GLN B O 1
ATOM 3818 N N . SER B 1 44 ? 6.711 -8.648 35.875 1 39.22 44 SER B N 1
ATOM 3819 C CA . SER B 1 44 ? 6.625 -7.332 35.25 1 39.22 44 SER B CA 1
ATOM 3820 C C . SER B 1 44 ? 5.387 -6.578 35.719 1 39.22 44 SER B C 1
ATOM 3822 O O . SER B 1 44 ? 4.273 -7.113 35.656 1 39.22 44 SER B O 1
ATOM 3824 N N . SER B 1 45 ? 5.504 -5.945 36.719 1 47.44 45 SER B N 1
ATOM 3825 C CA . SER B 1 45 ? 4.52 -5.004 37.25 1 47.44 45 SER B CA 1
ATOM 3826 C C . SER B 1 45 ? 3.594 -4.508 36.125 1 47.44 45 SER B C 1
ATOM 3828 O O . SER B 1 45 ? 4.059 -3.996 35.125 1 47.44 45 SER B O 1
ATOM 3830 N N . ILE B 1 46 ? 2.531 -5.289 36.031 1 65.81 46 ILE B N 1
ATOM 3831 C CA . ILE B 1 46 ? 1.464 -4.902 35.094 1 65.81 46 ILE B CA 1
ATOM 3832 C C . ILE B 1 46 ? 1.291 -3.385 35.125 1 65.81 46 ILE B C 1
ATOM 3834 O O . ILE B 1 46 ? 1.039 -2.795 36.188 1 65.81 46 ILE B O 1
ATOM 3838 N N . ASP B 1 47 ? 1.881 -2.766 34.188 1 79.06 47 ASP B N 1
ATOM 3839 C CA . ASP B 1 47 ? 1.671 -1.333 34 1 79.06 47 ASP B CA 1
ATOM 3840 C C . ASP B 1 47 ? 0.185 -0.985 34.062 1 79.06 47 ASP B C 1
ATOM 3842 O O . ASP B 1 47 ? -0.569 -1.312 33.156 1 79.06 47 ASP B O 1
ATOM 3846 N N . PRO B 1 48 ? -0.293 -0.529 35.188 1 82.12 48 PRO B N 1
ATOM 3847 C CA . PRO B 1 48 ? -1.719 -0.23 35.344 1 82.12 48 PRO B CA 1
ATOM 3848 C C . PRO B 1 48 ? -2.244 0.701 34.25 1 82.12 48 PRO B C 1
ATOM 3850 O O . PRO B 1 48 ? -3.447 0.721 33.969 1 82.12 48 PRO B O 1
ATOM 3853 N N . THR B 1 49 ? -1.373 1.453 33.656 1 84.12 49 THR B N 1
ATOM 3854 C CA . THR B 1 49 ? -1.799 2.389 32.625 1 84.12 49 THR B CA 1
ATOM 3855 C C . THR B 1 49 ? -2.293 1.642 31.391 1 84.12 49 THR B C 1
ATOM 3857 O O . THR B 1 49 ? -2.928 2.232 30.516 1 84.12 49 THR B O 1
ATOM 3860 N N . LEU B 1 50 ? -2.105 0.339 31.438 1 91.38 50 LEU B N 1
ATOM 3861 C CA . LEU B 1 50 ? -2.498 -0.463 30.281 1 91.38 50 LEU B CA 1
ATOM 3862 C C . LEU B 1 50 ? -3.691 -1.353 30.609 1 91.38 50 LEU B C 1
ATOM 3864 O O . LEU B 1 50 ? -4.051 -2.236 29.828 1 91.38 50 LEU B O 1
ATOM 3868 N N . ASP B 1 51 ? -4.281 -1.139 31.766 1 90.06 51 ASP B N 1
ATOM 3869 C CA . ASP B 1 51 ? -5.395 -1.981 32.188 1 90.06 51 ASP B CA 1
ATOM 3870 C C . ASP B 1 51 ? -6.555 -1.91 31.203 1 90.06 51 ASP B C 1
ATOM 3872 O O . ASP B 1 51 ? -7.133 -2.938 30.844 1 90.06 51 ASP B O 1
ATOM 3876 N N . TYR B 1 52 ? -6.883 -0.675 30.859 1 93.56 52 TYR B N 1
ATOM 3877 C CA . TYR B 1 52 ? -7.98 -0.505 29.922 1 93.56 52 TYR B CA 1
ATOM 3878 C C . TYR B 1 52 ? -7.676 -1.201 28.594 1 93.56 52 TYR B C 1
ATOM 3880 O O . TYR B 1 52 ? -8.547 -1.852 28.016 1 93.56 52 TYR B O 1
ATOM 3888 N N . ARG B 1 53 ? -6.535 -1.084 28.109 1 93.44 53 ARG B N 1
ATOM 3889 C CA . ARG B 1 53 ? -6.121 -1.752 26.875 1 93.44 53 ARG B CA 1
ATOM 3890 C C . ARG B 1 53 ? -6.273 -3.264 27 1 93.44 53 ARG B C 1
ATOM 3892 O O . ARG B 1 53 ? -6.797 -3.916 26.094 1 93.44 53 ARG B O 1
ATOM 3899 N N . ARG B 1 54 ? -5.762 -3.807 28.047 1 90.75 54 ARG B N 1
ATOM 3900 C CA . ARG B 1 54 ? -5.852 -5.246 28.266 1 90.75 54 ARG B CA 1
ATOM 3901 C C . ARG B 1 54 ? -7.305 -5.703 28.297 1 90.75 54 ARG B C 1
ATOM 3903 O O . ARG B 1 54 ? -7.637 -6.758 27.75 1 90.75 54 ARG B O 1
ATOM 3910 N N . LEU B 1 55 ? -8.141 -4.91 28.938 1 91.69 55 LEU B N 1
ATOM 3911 C CA . LEU B 1 55 ? -9.57 -5.215 28.984 1 91.69 55 LEU B CA 1
ATOM 3912 C C . LEU B 1 55 ? -10.148 -5.277 27.562 1 91.69 55 LEU B C 1
ATOM 3914 O O . LEU B 1 55 ? -10.883 -6.207 27.234 1 91.69 55 LEU B O 1
ATOM 3918 N N . LEU B 1 56 ? -9.844 -4.293 26.781 1 93.25 56 LEU B N 1
ATOM 3919 C CA . LEU B 1 56 ? -10.352 -4.254 25.422 1 93.25 56 LEU B CA 1
ATOM 3920 C C . LEU B 1 56 ? -9.828 -5.441 24.609 1 93.25 56 LEU B C 1
ATOM 3922 O O . LEU B 1 56 ? -10.57 -6.023 23.812 1 93.25 56 LEU B O 1
ATOM 3926 N N . GLU B 1 57 ? -8.547 -5.719 24.766 1 89 57 GLU B N 1
ATOM 3927 C CA . GLU B 1 57 ? -7.961 -6.852 24.062 1 89 57 GLU B CA 1
ATOM 3928 C C . GLU B 1 57 ? -8.688 -8.148 24.391 1 89 57 GLU B C 1
ATOM 3930 O O . GLU B 1 57 ? -8.953 -8.969 23.516 1 89 57 GLU B O 1
ATOM 3935 N N .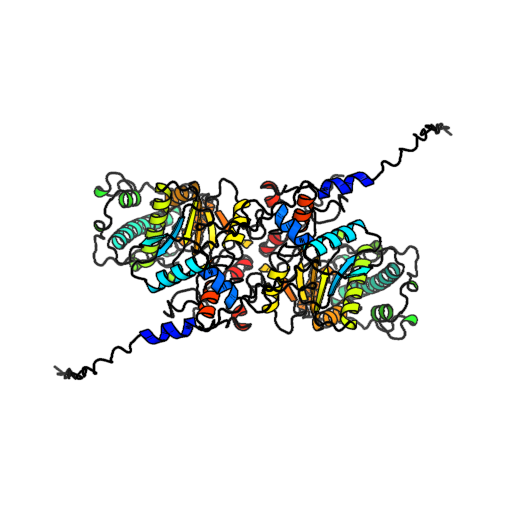 MET B 1 58 ? -9.016 -8.375 25.578 1 85.31 58 MET B N 1
ATOM 3936 C CA . MET B 1 58 ? -9.648 -9.602 26.062 1 85.31 58 MET B CA 1
ATOM 3937 C C . MET B 1 58 ? -11.102 -9.68 25.609 1 85.31 58 MET B C 1
ATOM 3939 O O . MET B 1 58 ? -11.602 -10.766 25.328 1 85.31 58 MET B O 1
ATOM 3943 N N . THR B 1 59 ? -11.734 -8.57 25.5 1 88.25 59 THR B N 1
ATOM 3944 C CA . THR B 1 59 ? -13.188 -8.602 25.359 1 88.25 59 THR B CA 1
ATOM 3945 C C . THR B 1 59 ? -13.594 -8.344 23.906 1 88.25 59 THR B C 1
ATOM 3947 O O . THR B 1 59 ? -14.711 -8.664 23.5 1 88.25 59 THR B O 1
ATOM 3950 N N . THR B 1 60 ? -12.734 -7.719 23.141 1 89.19 60 THR B N 1
ATOM 3951 C CA . THR B 1 60 ? -13.211 -7.285 21.828 1 89.19 60 THR B CA 1
ATOM 3952 C C . THR B 1 60 ? -12.438 -7.988 20.703 1 89.19 60 THR B C 1
ATOM 3954 O O . THR B 1 60 ? -12.781 -7.859 19.531 1 89.19 60 THR B O 1
ATOM 3957 N N . SER B 1 61 ? -11.484 -8.695 21.047 1 84.06 61 SER B N 1
ATOM 3958 C CA . SER B 1 61 ? -10.766 -9.445 20.031 1 84.06 61 SER B CA 1
ATOM 3959 C C . SER B 1 61 ? -11.625 -10.578 19.469 1 84.06 61 SER B C 1
ATOM 3961 O O . SER B 1 61 ? -12.43 -11.164 20.203 1 84.06 61 SER B O 1
ATOM 3963 N N . PRO B 1 62 ? -11.523 -10.711 18.125 1 77.31 62 PRO B N 1
ATOM 3964 C CA . PRO B 1 62 ? -12.289 -11.828 17.547 1 77.31 62 PRO B CA 1
ATOM 3965 C C . PRO B 1 62 ? -11.977 -13.156 18.219 1 77.31 62 PRO B C 1
ATOM 3967 O O . PRO B 1 62 ? -10.867 -13.359 18.734 1 77.31 62 PRO B O 1
ATOM 3970 N N . LYS B 1 63 ? -13.016 -14.031 18.172 1 72.25 63 LYS B N 1
ATOM 3971 C CA . LYS B 1 63 ? -12.836 -15.367 18.719 1 72.25 63 LYS B CA 1
ATOM 3972 C C . LYS B 1 63 ? -11.695 -16.109 18.031 1 72.25 63 LYS B C 1
ATOM 3974 O O . LYS B 1 63 ? -11.555 -16.031 16.812 1 72.25 63 LYS B O 1
ATOM 3979 N N . ASN B 1 64 ? -10.875 -16.688 18.703 1 66.62 64 ASN B N 1
ATOM 3980 C CA . ASN B 1 64 ? -9.781 -17.516 18.203 1 66.62 64 ASN B CA 1
ATOM 3981 C C . ASN B 1 64 ? -8.711 -16.688 17.516 1 66.62 64 ASN B C 1
ATOM 3983 O O . ASN B 1 64 ? -7.902 -17.203 16.75 1 66.62 64 ASN B O 1
ATOM 3987 N N . PHE B 1 65 ? -8.906 -15.328 17.75 1 68.56 65 PHE B N 1
ATOM 3988 C CA . PHE B 1 65 ? -7.93 -14.461 17.109 1 68.56 65 PHE B CA 1
ATOM 3989 C C . PHE B 1 65 ? -6.523 -14.773 17.609 1 68.56 65 PHE B C 1
ATOM 3991 O O . PHE B 1 65 ? -5.551 -14.656 16.859 1 68.56 65 PHE B O 1
ATOM 3998 N N . ASN B 1 66 ? -6.5 -15.266 18.734 1 69.62 66 ASN B N 1
ATOM 3999 C CA . ASN B 1 66 ? -5.195 -15.539 19.328 1 69.62 66 ASN B CA 1
ATOM 4000 C C . ASN B 1 66 ? -4.855 -17.031 19.281 1 69.62 66 ASN B C 1
ATOM 4002 O O . ASN B 1 66 ? -3.832 -17.453 19.828 1 69.62 66 ASN B O 1
ATOM 4006 N N . GLN B 1 67 ? -5.695 -17.688 18.578 1 81.81 67 GLN B N 1
ATOM 4007 C CA . GLN B 1 67 ? -5.418 -19.125 18.469 1 81.81 67 GLN B CA 1
ATOM 4008 C C . GLN B 1 67 ? -4.562 -19.422 17.25 1 81.81 67 GLN B C 1
ATOM 4010 O O . GLN B 1 67 ? -4.859 -18.938 16.141 1 81.81 67 GLN B O 1
ATOM 4015 N N . HIS B 1 68 ? -3.562 -20.141 17.484 1 90.06 68 HIS B N 1
ATOM 4016 C CA . HIS B 1 68 ? -2.65 -20.516 16.406 1 90.06 68 HIS B CA 1
ATOM 4017 C C . HIS B 1 68 ? -3.189 -21.703 15.625 1 90.06 68 HIS B C 1
ATOM 4019 O O . HIS B 1 68 ? -3.674 -22.672 16.219 1 90.06 68 HIS B O 1
ATOM 4025 N N . HIS B 1 69 ? -3.232 -21.641 14.352 1 91.69 69 HIS B N 1
ATOM 4026 C CA . HIS B 1 69 ? -3.568 -22.734 13.445 1 91.69 69 HIS B CA 1
ATOM 4027 C C . HIS B 1 69 ? -2.385 -23.094 12.555 1 91.69 69 HIS B C 1
ATOM 4029 O O . HIS B 1 69 ? -1.962 -22.297 11.719 1 91.69 69 HIS B O 1
ATOM 4035 N N . PRO B 1 70 ? -1.932 -24.266 12.594 1 94.81 70 PRO B N 1
ATOM 4036 C CA . PRO B 1 70 ? -0.709 -24.656 11.891 1 94.81 70 PRO B CA 1
ATOM 4037 C C . PRO B 1 70 ? -0.847 -24.547 10.367 1 94.81 70 PRO B C 1
ATOM 4039 O O . PRO B 1 70 ? 0.155 -24.578 9.648 1 94.81 70 PRO B O 1
ATOM 4042 N N . THR B 1 71 ? -2.051 -24.516 9.812 1 96.56 71 THR B N 1
ATOM 4043 C CA . THR B 1 71 ? -2.215 -24.344 8.375 1 96.56 71 THR B CA 1
ATOM 4044 C C . THR B 1 71 ? -2.832 -22.984 8.047 1 96.56 71 THR B C 1
ATOM 4046 O O . THR B 1 71 ? -3.293 -22.766 6.93 1 96.56 71 THR B O 1
ATOM 4049 N N . LEU B 1 72 ? -2.967 -22.125 9.055 1 95.19 72 LEU B N 1
ATOM 4050 C CA . LEU B 1 72 ? -3.477 -20.766 8.914 1 95.19 72 LEU B CA 1
ATOM 4051 C C . LEU B 1 72 ? -4.941 -20.781 8.484 1 95.19 72 LEU B C 1
ATOM 4053 O O . LEU B 1 72 ? -5.422 -19.828 7.871 1 95.19 72 LEU B O 1
ATOM 4057 N N . GLY B 1 73 ? -5.625 -21.891 8.641 1 93.88 73 GLY B N 1
ATOM 4058 C CA . GLY B 1 73 ? -7.027 -22.016 8.266 1 93.88 73 GLY B CA 1
ATOM 4059 C C . GLY B 1 73 ? -7.23 -22.719 6.938 1 93.88 73 GLY B C 1
ATOM 4060 O O . GLY B 1 73 ? -8.359 -23.047 6.57 1 93.88 73 GLY B O 1
ATOM 4061 N N . PHE B 1 74 ? -6.145 -23.062 6.219 1 97.62 74 PHE B N 1
ATOM 4062 C CA . PHE B 1 74 ? -6.223 -23.797 4.965 1 97.62 74 PHE B CA 1
ATOM 4063 C C . PHE B 1 74 ? -6.266 -25.297 5.223 1 97.62 74 PHE B C 1
ATOM 4065 O O . PHE B 1 74 ? -5.914 -25.766 6.312 1 97.62 74 PHE B O 1
ATOM 4072 N N . GLY B 1 75 ? -6.75 -26 4.172 1 97.88 75 GLY B N 1
ATOM 4073 C CA . GLY B 1 75 ? -6.566 -27.438 4.238 1 97.88 75 GLY B CA 1
ATOM 4074 C C . GLY B 1 75 ? -5.109 -27.844 4.289 1 97.88 75 GLY B C 1
ATOM 4075 O O . GLY B 1 75 ? -4.699 -28.594 5.18 1 97.88 75 GLY B O 1
ATOM 4076 N N . HIS B 1 76 ? -4.348 -27.312 3.404 1 98.31 76 HIS B N 1
ATOM 4077 C CA . HIS B 1 76 ? -2.906 -27.531 3.357 1 98.31 76 HIS B CA 1
ATOM 4078 C C . HIS B 1 76 ? -2.178 -26.281 2.9 1 98.31 76 HIS B C 1
ATOM 4080 O O . HIS B 1 76 ? -2.773 -25.406 2.26 1 98.31 76 HIS B O 1
ATOM 4086 N N . ILE B 1 77 ? -0.979 -26.188 3.344 1 98.75 77 ILE B N 1
ATOM 4087 C CA . ILE B 1 77 ? -0.006 -25.281 2.738 1 98.75 77 ILE B CA 1
ATOM 4088 C C . ILE B 1 77 ? 0.983 -26.094 1.893 1 98.75 77 ILE B C 1
ATOM 4090 O O . ILE B 1 77 ? 1.841 -26.797 2.43 1 98.75 77 ILE B O 1
ATOM 4094 N N . TYR B 1 78 ? 0.841 -26 0.598 1 98.81 78 TYR B N 1
ATOM 4095 C CA . TYR B 1 78 ? 1.696 -26.75 -0.314 1 98.81 78 TYR B CA 1
ATOM 4096 C C . TYR B 1 78 ? 2.924 -25.938 -0.706 1 98.81 78 TYR B C 1
ATOM 4098 O O . TYR B 1 78 ? 2.828 -24.719 -0.935 1 98.81 78 TYR B O 1
ATOM 4106 N N . CYS B 1 79 ? 4.031 -26.562 -0.702 1 98.56 79 CYS B N 1
ATOM 4107 C CA . CYS B 1 79 ? 5.273 -25.969 -1.183 1 98.56 79 CYS B CA 1
ATOM 4108 C C . CYS B 1 79 ? 5.852 -26.781 -2.34 1 98.56 79 CYS B C 1
ATOM 4110 O O . CYS B 1 79 ? 6.254 -27.922 -2.16 1 98.56 79 CYS B O 1
ATOM 4112 N N . ILE B 1 80 ? 5.871 -26.188 -3.52 1 98.19 80 ILE B N 1
ATOM 4113 C CA . ILE B 1 80 ? 6.391 -26.859 -4.703 1 98.19 80 ILE B CA 1
ATOM 4114 C C . ILE B 1 80 ? 7.918 -26.797 -4.699 1 98.19 80 ILE B C 1
ATOM 4116 O O . ILE B 1 80 ? 8.5 -25.719 -4.738 1 98.19 80 ILE B O 1
ATOM 4120 N N . SER B 1 81 ? 8.516 -27.969 -4.668 1 96.94 81 SER B N 1
ATOM 4121 C CA . SER B 1 81 ? 9.977 -28.016 -4.559 1 96.94 81 SER B CA 1
ATOM 4122 C C . SER B 1 81 ? 10.539 -29.281 -5.207 1 96.94 81 SER B C 1
ATOM 4124 O O . SER B 1 81 ? 9.93 -30.344 -5.129 1 96.94 81 SER B O 1
ATOM 4126 N N . LEU B 1 82 ? 11.688 -29.125 -5.855 1 95.5 82 LEU B N 1
ATOM 4127 C CA . LEU B 1 82 ? 12.375 -30.281 -6.391 1 95.5 82 LEU B CA 1
ATOM 4128 C C . LEU B 1 82 ? 12.867 -31.188 -5.266 1 95.5 82 LEU B C 1
ATOM 4130 O O . LEU B 1 82 ? 13.414 -30.719 -4.27 1 95.5 82 LEU B O 1
ATOM 4134 N N . PRO B 1 83 ? 12.719 -32.469 -5.426 1 94.19 83 PRO B N 1
ATOM 4135 C CA . PRO B 1 83 ? 13.109 -33.375 -4.348 1 94.19 83 PRO B CA 1
ATOM 4136 C C . PRO B 1 83 ? 14.609 -33.312 -4.047 1 94.19 83 PRO B C 1
ATOM 4138 O O . PRO B 1 83 ? 15.016 -33.562 -2.906 1 94.19 83 PRO B O 1
ATOM 4141 N N . ASN B 1 84 ? 15.406 -32.969 -4.988 1 92 84 ASN B N 1
ATOM 4142 C CA . ASN B 1 84 ? 16.859 -32.969 -4.781 1 92 84 ASN B CA 1
ATOM 4143 C C . ASN B 1 84 ? 17.359 -31.625 -4.285 1 92 84 ASN B C 1
ATOM 4145 O O . ASN B 1 84 ? 18.547 -31.469 -4 1 92 84 ASN B O 1
ATOM 4149 N N . ARG B 1 85 ? 16.5 -30.672 -4.23 1 91.31 85 ARG B N 1
ATOM 4150 C CA . ARG B 1 85 ? 16.906 -29.375 -3.713 1 91.31 85 ARG B CA 1
ATOM 4151 C C . ARG B 1 85 ? 16.781 -29.328 -2.193 1 91.31 85 ARG B C 1
ATOM 4153 O O . ARG B 1 85 ? 15.977 -28.562 -1.654 1 91.31 85 ARG B O 1
ATOM 4160 N N . GLN B 1 86 ? 17.703 -30 -1.574 1 92.12 86 GLN B N 1
ATOM 4161 C CA . GLN B 1 86 ? 17.688 -30.109 -0.12 1 92.12 86 GLN B CA 1
ATOM 4162 C C . GLN B 1 86 ? 17.938 -28.75 0.538 1 92.12 86 GLN B C 1
ATOM 4164 O O . GLN B 1 86 ? 17.391 -28.469 1.605 1 92.12 86 GLN B O 1
ATOM 4169 N N . ASP B 1 87 ? 18.688 -27.969 -0.078 1 89.94 87 ASP B N 1
ATOM 4170 C CA . ASP B 1 87 ? 18.969 -26.625 0.45 1 89.94 87 ASP B CA 1
ATOM 4171 C C . ASP B 1 87 ? 17.688 -25.812 0.594 1 89.94 87 ASP B C 1
ATOM 4173 O O . ASP B 1 87 ? 17.438 -25.234 1.649 1 89.94 87 ASP B O 1
ATOM 4177 N N . ARG B 1 88 ? 16.844 -25.844 -0.431 1 92.38 88 ARG B N 1
ATOM 4178 C CA . ARG B 1 88 ? 15.586 -25.094 -0.415 1 92.38 88 ARG B CA 1
ATOM 4179 C C . ARG B 1 88 ? 14.602 -25.703 0.578 1 92.38 88 ARG B C 1
ATOM 4181 O O . ARG B 1 88 ? 13.922 -24.969 1.312 1 92.38 88 ARG B O 1
ATOM 4188 N N . ARG B 1 89 ? 14.555 -26.969 0.591 1 95.12 89 ARG B N 1
ATOM 4189 C CA . ARG B 1 89 ? 13.617 -27.656 1.473 1 95.12 89 ARG B CA 1
ATOM 4190 C C . ARG B 1 89 ? 13.984 -27.438 2.938 1 95.12 89 ARG B C 1
ATOM 4192 O O . ARG B 1 89 ? 13.102 -27.266 3.785 1 95.12 89 ARG B O 1
ATOM 4199 N N . GLU B 1 90 ? 15.258 -27.469 3.209 1 94.31 90 GLU B N 1
ATOM 4200 C CA . GLU B 1 90 ? 15.703 -27.188 4.57 1 94.31 90 GLU B CA 1
ATOM 4201 C C . GLU B 1 90 ? 15.352 -25.766 4.988 1 94.31 90 GLU B C 1
ATOM 4203 O O . GLU B 1 90 ? 14.883 -25.547 6.105 1 94.31 90 GLU B O 1
ATOM 4208 N N . THR B 1 91 ? 15.594 -24.875 4.102 1 93 91 THR B N 1
ATOM 4209 C CA . THR B 1 91 ? 15.281 -23.469 4.383 1 93 91 THR B CA 1
ATOM 4210 C C . THR B 1 91 ? 13.789 -23.297 4.633 1 93 91 THR B C 1
ATOM 4212 O O . THR B 1 91 ? 13.391 -22.656 5.609 1 93 91 THR B O 1
ATOM 4215 N N . MET B 1 92 ? 12.984 -23.859 3.811 1 96.69 92 MET B N 1
ATOM 4216 C CA . MET B 1 92 ? 11.531 -23.734 3.947 1 96.69 92 MET B CA 1
ATOM 4217 C C . MET B 1 92 ? 11.047 -24.422 5.215 1 96.69 92 MET B C 1
ATOM 4219 O O . MET B 1 92 ? 10.094 -23.969 5.848 1 96.69 92 MET B O 1
ATOM 4223 N N . THR B 1 93 ? 11.68 -25.516 5.543 1 96.12 93 THR B N 1
ATOM 4224 C CA . THR B 1 93 ? 11.344 -26.188 6.789 1 96.12 93 THR B CA 1
ATOM 4225 C C . THR B 1 93 ? 11.641 -25.297 7.992 1 96.12 93 THR B C 1
ATOM 4227 O O . THR B 1 93 ? 10.852 -25.234 8.938 1 96.12 93 THR B O 1
ATOM 4230 N N . LYS B 1 94 ? 12.781 -24.641 7.957 1 94.44 94 LYS B N 1
ATOM 4231 C CA . LYS B 1 94 ? 13.141 -23.719 9.031 1 94.44 94 LYS B CA 1
ATOM 4232 C C . LYS B 1 94 ? 12.141 -22.562 9.117 1 94.44 94 LYS B C 1
ATOM 4234 O O . LYS B 1 94 ? 11.734 -22.172 10.219 1 94.44 94 LYS B O 1
ATOM 4239 N N . ILE B 1 95 ? 11.805 -22.016 8.008 1 96.5 95 ILE B N 1
ATOM 4240 C CA . ILE B 1 95 ? 10.844 -20.906 7.965 1 96.5 95 ILE B CA 1
ATOM 4241 C C . ILE B 1 95 ? 9.5 -21.375 8.523 1 96.5 95 ILE B C 1
ATOM 4243 O O . ILE B 1 95 ? 8.883 -20.688 9.328 1 96.5 95 ILE B O 1
ATOM 4247 N N . ALA B 1 96 ? 9.07 -22.578 8.086 1 97.56 96 ALA B N 1
ATOM 4248 C CA . ALA B 1 96 ? 7.82 -23.141 8.586 1 97.56 96 ALA B CA 1
ATOM 4249 C C . ALA B 1 96 ? 7.867 -23.328 10.102 1 97.56 96 ALA B C 1
ATOM 4251 O O . ALA B 1 96 ? 6.906 -23 10.805 1 97.56 96 ALA B O 1
ATOM 4252 N N . ALA B 1 97 ? 8.945 -23.828 10.578 1 96.31 97 ALA B N 1
ATOM 4253 C CA . ALA B 1 97 ? 9.117 -24.016 12.016 1 96.31 97 ALA B CA 1
ATOM 4254 C C . ALA B 1 97 ? 9.086 -22.688 12.758 1 96.31 97 ALA B C 1
ATOM 4256 O O . ALA B 1 97 ? 8.484 -22.578 13.828 1 96.31 97 ALA B O 1
ATOM 4257 N N . ALA B 1 98 ? 9.75 -21.734 12.188 1 96.38 98 ALA B N 1
ATOM 4258 C CA . ALA B 1 98 ? 9.781 -20.391 12.789 1 96.38 98 ALA B CA 1
ATOM 4259 C C . ALA B 1 98 ? 8.375 -19.797 12.883 1 96.38 98 ALA B C 1
ATOM 4261 O O . ALA B 1 98 ? 8.07 -19.062 13.82 1 96.38 98 ALA B O 1
ATOM 4262 N N . LEU B 1 99 ? 7.527 -20.094 11.938 1 96.81 99 LEU B N 1
ATOM 4263 C CA . LEU B 1 99 ? 6.172 -19.547 11.891 1 96.81 99 LEU B CA 1
ATOM 4264 C C . LEU B 1 99 ? 5.199 -20.469 12.633 1 96.81 99 LEU B C 1
ATOM 4266 O O . LEU B 1 99 ? 4.066 -20.062 12.922 1 96.81 99 LEU B O 1
ATOM 4270 N N . GLY B 1 100 ? 5.652 -21.688 12.93 1 95.94 100 GLY B N 1
ATOM 4271 C CA . GLY B 1 100 ? 4.762 -22.672 13.516 1 95.94 100 GLY B CA 1
ATOM 4272 C C . GLY B 1 100 ? 3.746 -23.219 12.531 1 95.94 100 GLY B C 1
ATOM 4273 O O . GLY B 1 100 ? 2.621 -23.547 12.906 1 95.94 100 GLY B O 1
ATOM 4274 N N . VAL B 1 101 ? 4.074 -23.281 11.266 1 97 101 VAL B N 1
ATOM 4275 C CA . VAL B 1 101 ? 3.119 -23.766 10.273 1 97 101 VAL B CA 1
ATOM 4276 C C . VAL B 1 101 ? 3.586 -25.125 9.727 1 97 101 VAL B C 1
ATOM 4278 O O . VAL B 1 101 ? 4.766 -25.453 9.828 1 97 101 VAL B O 1
ATOM 4281 N N . ARG B 1 102 ? 2.641 -25.828 9.227 1 97.31 102 ARG B N 1
ATOM 4282 C CA . ARG B 1 102 ? 2.91 -27.125 8.609 1 97.31 102 ARG B CA 1
ATOM 4283 C C . ARG B 1 102 ? 2.824 -27.031 7.09 1 97.31 102 ARG B C 1
ATOM 4285 O O . ARG B 1 102 ? 1.748 -26.797 6.535 1 97.31 102 ARG B O 1
ATOM 4292 N N . ILE B 1 103 ? 3.947 -27.25 6.445 1 97.88 103 ILE B N 1
ATOM 4293 C CA . ILE B 1 103 ? 3.938 -27.219 4.988 1 97.88 103 ILE B CA 1
ATOM 4294 C C . ILE B 1 103 ? 4.004 -28.656 4.445 1 97.88 103 ILE B C 1
ATOM 4296 O O . ILE B 1 103 ? 4.574 -29.531 5.086 1 97.88 103 ILE B O 1
ATOM 4300 N N . THR B 1 104 ? 3.359 -28.859 3.41 1 98.12 104 THR B N 1
ATOM 4301 C CA . THR B 1 104 ? 3.414 -30.109 2.656 1 98.12 104 THR B CA 1
ATOM 4302 C C . THR B 1 104 ? 4.199 -29.922 1.36 1 98.12 104 THR B C 1
ATOM 4304 O O . THR B 1 104 ? 3.729 -29.266 0.434 1 98.12 104 THR B O 1
ATOM 4307 N N . PHE B 1 105 ? 5.395 -30.547 1.314 1 97.88 105 PHE B N 1
ATOM 4308 C CA . PHE B 1 105 ? 6.18 -30.453 0.091 1 97.88 105 PHE B CA 1
ATOM 4309 C C . PHE B 1 105 ? 5.551 -31.281 -1.023 1 97.88 105 PHE B C 1
ATOM 4311 O O . PHE B 1 105 ? 5.094 -32.406 -0.79 1 97.88 105 PHE B O 1
ATOM 4318 N N . VAL B 1 106 ? 5.414 -30.719 -2.152 1 97.62 106 VAL B N 1
ATOM 4319 C CA . VAL B 1 106 ? 5.035 -31.422 -3.373 1 97.62 106 VAL B CA 1
ATOM 4320 C C . VAL B 1 106 ? 6.27 -31.641 -4.246 1 97.62 106 VAL B C 1
ATOM 4322 O O . VAL B 1 106 ? 6.953 -30.688 -4.617 1 97.62 106 VAL B O 1
ATOM 4325 N N . ASP B 1 107 ? 6.551 -32.875 -4.586 1 97.06 107 ASP B N 1
ATOM 4326 C CA . ASP B 1 107 ? 7.707 -33.219 -5.41 1 97.06 107 ASP B CA 1
ATOM 4327 C C . ASP B 1 107 ? 7.508 -32.75 -6.852 1 97.06 107 ASP B C 1
ATOM 4329 O O . ASP B 1 107 ? 6.773 -33.375 -7.617 1 97.06 107 ASP B O 1
ATOM 4333 N N . ALA B 1 108 ? 8.203 -31.734 -7.176 1 97.06 108 ALA B N 1
ATOM 4334 C CA . ALA B 1 108 ? 8.164 -31.234 -8.547 1 97.06 108 ALA B CA 1
ATOM 4335 C C . ALA B 1 108 ? 8.953 -32.125 -9.492 1 97.06 108 ALA B C 1
ATOM 4337 O O . ALA B 1 108 ? 9.945 -32.75 -9.086 1 97.06 108 ALA B O 1
ATOM 4338 N N . ILE B 1 109 ? 8.539 -32.188 -10.734 1 95.5 109 ILE B N 1
ATOM 4339 C CA . ILE B 1 109 ? 9.328 -32.938 -11.727 1 95.5 109 ILE B CA 1
ATOM 4340 C C . ILE B 1 109 ? 10.352 -31.984 -12.352 1 95.5 109 ILE B C 1
ATOM 4342 O O . ILE B 1 109 ? 10.109 -30.781 -12.477 1 95.5 109 ILE B O 1
ATOM 4346 N N . TYR B 1 110 ? 11.398 -32.531 -12.773 1 93.12 110 TYR B N 1
ATOM 4347 C CA . TYR B 1 110 ? 12.508 -31.781 -13.352 1 93.12 110 TYR B CA 1
ATOM 4348 C C . TYR B 1 110 ? 12.219 -31.406 -14.805 1 93.12 110 TYR B C 1
ATOM 4350 O O . TYR B 1 110 ? 11.406 -32.062 -15.469 1 93.12 110 TYR B O 1
ATOM 4358 N N . LYS B 1 111 ? 12.977 -30.438 -15.188 1 94.69 111 LYS B N 1
ATOM 4359 C CA . LYS B 1 111 ? 12.836 -29.953 -16.562 1 94.69 111 LYS B CA 1
ATOM 4360 C C . LYS B 1 111 ? 13.25 -31.016 -17.562 1 94.69 111 LYS B C 1
ATOM 4362 O O . LYS B 1 111 ? 12.836 -30.969 -18.734 1 94.69 111 LYS B O 1
ATOM 4367 N N . ASP B 1 112 ? 14.008 -32.062 -17.109 1 93.88 112 ASP B N 1
ATOM 4368 C CA . ASP B 1 112 ? 14.523 -33.062 -18 1 93.88 112 ASP B CA 1
ATOM 4369 C C . ASP B 1 112 ? 13.586 -34.281 -18.047 1 93.88 112 ASP B C 1
ATOM 4371 O O . ASP B 1 112 ? 13.82 -35.219 -18.797 1 93.88 112 ASP B O 1
ATOM 4375 N N . HIS B 1 113 ? 12.562 -34.281 -17.234 1 95.75 113 HIS B N 1
ATOM 4376 C CA . HIS B 1 113 ? 11.578 -35.344 -17.297 1 95.75 113 HIS B CA 1
ATOM 4377 C C . HIS B 1 113 ? 11.016 -35.5 -18.703 1 95.75 113 HIS B C 1
ATOM 4379 O O . HIS B 1 113 ? 10.742 -34.531 -19.391 1 95.75 113 HIS B O 1
ATOM 4385 N N . PRO B 1 114 ? 10.781 -36.719 -19.188 1 96.38 114 PRO B N 1
ATOM 4386 C CA . PRO B 1 114 ? 10.391 -36.938 -20.578 1 96.38 114 PRO B CA 1
ATOM 4387 C C . PRO B 1 114 ? 9.07 -36.281 -20.938 1 96.38 114 PRO B C 1
ATOM 4389 O O . PRO B 1 114 ? 8.891 -35.812 -22.078 1 96.38 114 PRO B O 1
ATOM 4392 N N . VAL B 1 115 ? 8.203 -36.188 -20.016 1 97.69 115 VAL B N 1
ATOM 4393 C CA . VAL B 1 115 ? 6.887 -35.625 -20.312 1 97.69 115 VAL B CA 1
ATOM 4394 C C . VAL B 1 115 ? 7.031 -34.156 -20.719 1 97.69 115 VAL B C 1
ATOM 4396 O O . VAL B 1 115 ? 6.207 -33.625 -21.469 1 97.69 115 VAL B O 1
ATOM 4399 N N . ILE B 1 116 ? 8.086 -33.5 -20.234 1 98.19 116 ILE B N 1
ATOM 4400 C CA . ILE B 1 116 ? 8.297 -32.094 -20.547 1 98.19 116 ILE B CA 1
ATOM 4401 C C . ILE B 1 116 ? 8.578 -31.922 -22.031 1 98.19 116 ILE B C 1
ATOM 4403 O O . ILE B 1 116 ? 8.078 -30.984 -22.672 1 98.19 116 ILE B O 1
ATOM 4407 N N . GLY B 1 117 ? 9.336 -32.844 -22.578 1 97.5 117 GLY B N 1
ATOM 4408 C CA . GLY B 1 117 ? 9.555 -32.844 -24.016 1 97.5 117 GLY B CA 1
ATOM 4409 C C . GLY B 1 117 ? 8.289 -33.094 -24.812 1 97.5 117 GLY B C 1
ATOM 4410 O O . GLY B 1 117 ? 8.07 -32.438 -25.844 1 97.5 117 GLY B O 1
ATOM 4411 N N . TRP B 1 118 ? 7.547 -34.031 -24.359 1 98.12 118 TRP B N 1
ATOM 4412 C CA . TRP B 1 118 ? 6.281 -34.344 -25.031 1 98.12 118 TRP B CA 1
ATOM 4413 C C . TRP B 1 118 ? 5.367 -33.125 -25.031 1 98.12 118 TRP B C 1
ATOM 4415 O O . TRP B 1 118 ? 4.809 -32.781 -26.062 1 98.12 118 TRP B O 1
ATOM 4425 N N . ILE B 1 119 ? 5.238 -32.469 -23.891 1 98.5 119 ILE B N 1
ATOM 4426 C CA . ILE B 1 119 ? 4.402 -31.297 -23.75 1 98.5 119 ILE B CA 1
ATOM 4427 C C . ILE B 1 119 ? 4.91 -30.188 -24.672 1 98.5 119 ILE B C 1
ATOM 4429 O O . ILE B 1 119 ? 4.129 -29.547 -25.375 1 98.5 119 ILE B O 1
ATOM 4433 N N . GLY B 1 120 ? 6.203 -29.938 -24.609 1 98.19 120 GLY B N 1
ATOM 4434 C CA . GLY B 1 120 ? 6.793 -28.938 -25.484 1 98.19 120 GLY B CA 1
ATOM 4435 C C . GLY B 1 120 ? 6.461 -29.156 -26.953 1 98.19 120 GLY B C 1
ATOM 4436 O O . GLY B 1 120 ? 6.156 -28.203 -27.672 1 98.19 120 GLY B O 1
ATOM 4437 N N . GLU B 1 121 ? 6.566 -30.375 -27.359 1 97.81 121 GLU B N 1
ATOM 4438 C CA . GLU B 1 121 ? 6.289 -30.719 -28.75 1 97.81 121 GLU B CA 1
ATOM 4439 C C . GLU B 1 121 ? 4.832 -30.438 -29.109 1 97.81 121 GLU B C 1
ATOM 4441 O O . GLU B 1 121 ? 4.543 -29.828 -30.141 1 97.81 121 GLU B O 1
ATOM 4446 N N . ARG B 1 122 ? 3.908 -30.891 -28.266 1 97.56 122 ARG B N 1
ATOM 4447 C CA . ARG B 1 122 ? 2.49 -30.641 -28.516 1 97.56 122 ARG B CA 1
ATOM 4448 C C . ARG B 1 122 ? 2.189 -29.156 -28.5 1 97.56 122 ARG B C 1
ATOM 4450 O O . ARG B 1 122 ? 1.478 -28.641 -29.375 1 97.56 122 ARG B O 1
ATOM 4457 N N . ALA B 1 123 ? 2.719 -28.453 -27.5 1 98.31 123 ALA B N 1
ATOM 4458 C CA . ALA B 1 123 ? 2.496 -27.016 -27.375 1 98.31 123 ALA B CA 1
ATOM 4459 C C . ALA B 1 123 ? 3.023 -26.266 -28.594 1 98.31 123 ALA B C 1
ATOM 4461 O O . ALA B 1 123 ? 2.412 -25.297 -29.062 1 98.31 123 ALA B O 1
ATOM 4462 N N . SER B 1 124 ? 4.176 -26.719 -29.094 1 98.06 124 SER B N 1
ATOM 4463 C CA . SER B 1 124 ? 4.758 -26.062 -30.266 1 98.06 124 SER B CA 1
ATOM 4464 C C . SER B 1 124 ? 3.869 -26.234 -31.5 1 98.06 124 SER B C 1
ATOM 4466 O O . SER B 1 124 ? 3.775 -25.344 -32.344 1 98.06 124 SER B O 1
ATOM 4468 N N . GLU B 1 125 ? 3.277 -27.391 -31.641 1 97 125 GLU B N 1
ATOM 4469 C CA . GLU B 1 125 ? 2.348 -27.625 -32.75 1 97 125 GLU B CA 1
ATOM 4470 C C . GLU B 1 125 ? 1.148 -26.688 -32.656 1 97 125 GLU B C 1
ATOM 4472 O O . GLU B 1 125 ? 0.732 -26.109 -33.688 1 97 125 GLU B O 1
ATOM 4477 N N . VAL B 1 126 ? 0.653 -26.547 -31.5 1 97.75 126 VAL B N 1
ATOM 4478 C CA . VAL B 1 126 ? -0.487 -25.672 -31.281 1 97.75 126 VAL B CA 1
ATOM 4479 C C . VAL B 1 126 ? -0.087 -24.219 -31.562 1 97.75 126 VAL B C 1
ATOM 4481 O O . VAL B 1 126 ? -0.854 -23.469 -32.156 1 97.75 126 VAL B O 1
ATOM 4484 N N . ARG B 1 127 ? 1.064 -23.812 -31.109 1 97.69 127 ARG B N 1
ATOM 4485 C CA . ARG B 1 127 ? 1.538 -22.438 -31.312 1 97.69 127 ARG B CA 1
ATOM 4486 C C . ARG B 1 127 ? 1.627 -22.109 -32.781 1 97.69 127 ARG B C 1
ATOM 4488 O O . ARG B 1 127 ? 1.221 -21.031 -33.219 1 97.69 127 ARG B O 1
ATOM 4495 N N . LYS B 1 128 ? 2.209 -23.016 -33.594 1 96.81 128 LYS B N 1
ATOM 4496 C CA . LYS B 1 128 ? 2.332 -22.812 -35.031 1 96.81 128 LYS B CA 1
ATOM 4497 C C . LYS B 1 128 ? 0.961 -22.656 -35.688 1 96.81 128 LYS B C 1
ATOM 4499 O O . LYS B 1 128 ? 0.766 -21.766 -36.531 1 96.81 128 LYS B O 1
ATOM 4504 N N . LYS B 1 129 ? 0.103 -23.516 -35.312 1 97 129 LYS B N 1
ATOM 4505 C CA . LYS B 1 129 ? -1.257 -23.438 -35.844 1 97 129 LYS B CA 1
ATOM 4506 C C . LYS B 1 129 ? -1.922 -22.125 -35.438 1 97 129 LYS B C 1
ATOM 4508 O O . LYS B 1 129 ? -2.596 -21.5 -36.25 1 97 129 LYS B O 1
ATOM 4513 N N . LYS B 1 130 ? -1.789 -21.734 -34.219 1 97.19 130 LYS B N 1
ATOM 4514 C CA . LYS B 1 130 ? -2.391 -20.5 -33.719 1 97.19 130 LYS B CA 1
ATOM 4515 C C . LYS B 1 130 ? -1.84 -19.281 -34.438 1 97.19 130 LYS B C 1
ATOM 4517 O O . LYS B 1 130 ? -2.59 -18.359 -34.781 1 97.19 130 LYS B O 1
ATOM 4522 N N . LEU B 1 131 ? -0.556 -19.266 -34.562 1 96.94 131 LEU B N 1
ATOM 4523 C CA . LEU B 1 131 ? 0.091 -18.172 -35.25 1 96.94 131 LEU B CA 1
ATOM 4524 C C . LEU B 1 131 ? -0.494 -18 -36.656 1 96.94 131 LEU B C 1
ATOM 4526 O O . LEU B 1 131 ? -0.745 -16.875 -37.094 1 96.94 131 LEU B O 1
ATOM 4530 N N . GLU B 1 132 ? -0.676 -19.078 -37.344 1 97.12 132 GLU B N 1
ATOM 4531 C CA . GLU B 1 132 ? -1.271 -19.062 -38.688 1 97.12 132 GLU B CA 1
ATOM 4532 C C . GLU B 1 132 ? -2.68 -18.469 -38.656 1 97.12 132 GLU B C 1
ATOM 4534 O O . GLU B 1 132 ? -3.021 -17.609 -39.469 1 97.12 132 GLU B O 1
ATOM 4539 N N . LEU B 1 133 ? -3.449 -18.953 -37.719 1 97 133 LEU B N 1
ATOM 4540 C CA . LEU B 1 133 ? -4.836 -18.516 -37.625 1 97 133 LEU B CA 1
ATOM 4541 C C . LEU B 1 133 ? -4.91 -17.047 -37.25 1 97 133 LEU B C 1
ATOM 4543 O O . LEU B 1 133 ? -5.734 -16.297 -37.781 1 97 133 LEU B O 1
ATOM 4547 N N . MET B 1 134 ? -4.086 -16.578 -36.312 1 96.75 134 MET B N 1
ATOM 4548 C CA . MET B 1 134 ? -4.07 -15.172 -35.906 1 96.75 134 MET B CA 1
ATOM 4549 C C . MET B 1 134 ? -3.662 -14.266 -37.062 1 96.75 134 MET B C 1
ATOM 4551 O O . MET B 1 134 ? -4.215 -13.172 -37.219 1 96.75 134 MET B O 1
ATOM 4555 N N . SER B 1 135 ? -2.664 -14.75 -37.75 1 96.81 135 SER B N 1
ATOM 4556 C CA . SER B 1 135 ? -2.215 -13.977 -38.906 1 96.81 135 SER B CA 1
ATOM 4557 C C . SER B 1 135 ? -3.324 -13.836 -39.938 1 96.81 135 SER B C 1
ATOM 4559 O O . SER B 1 135 ? -3.564 -12.742 -40.469 1 96.81 135 SER B O 1
ATOM 4561 N N . GLN B 1 136 ? -3.932 -14.898 -40.25 1 96.69 136 GLN B N 1
ATOM 4562 C CA . GLN B 1 136 ? -5.027 -14.898 -41.188 1 96.69 136 GLN B CA 1
ATOM 4563 C C . GLN B 1 136 ? -6.16 -13.984 -40.75 1 96.69 136 GLN B C 1
ATOM 4565 O O . GLN B 1 136 ? -6.691 -13.203 -41.531 1 96.69 136 GLN B O 1
ATOM 4570 N N . TYR B 1 137 ? -6.535 -14.062 -39.531 1 95.5 137 TYR B N 1
ATOM 4571 C CA . TYR B 1 137 ? -7.664 -13.312 -39 1 95.5 137 TYR B CA 1
ATOM 4572 C C . TYR B 1 137 ? -7.34 -11.82 -38.938 1 95.5 137 TYR B C 1
ATOM 4574 O O . TYR B 1 137 ? -8.18 -10.984 -39.25 1 95.5 137 TYR B O 1
ATOM 4582 N N . SER B 1 138 ? -6.18 -11.445 -38.5 1 93.94 138 SER B N 1
ATOM 4583 C CA . SER B 1 138 ? -5.828 -10.055 -38.219 1 93.94 138 SER B CA 1
ATOM 4584 C C . SER B 1 138 ? -5.262 -9.367 -39.469 1 93.94 138 SER B C 1
ATOM 4586 O O . SER B 1 138 ? -5.219 -8.141 -39.531 1 93.94 138 SER B O 1
ATOM 4588 N N . GLY B 1 139 ? -4.684 -10.141 -40.375 1 94.25 139 GLY B N 1
ATOM 4589 C CA . GLY B 1 139 ? -3.984 -9.594 -41.5 1 94.25 139 GLY B CA 1
ATOM 4590 C C . GLY B 1 139 ? -2.559 -9.18 -41.188 1 94.25 139 GLY B C 1
ATOM 4591 O O . GLY B 1 139 ? -1.857 -8.648 -42.062 1 94.25 139 GLY B O 1
ATOM 4592 N N . MET B 1 140 ? -2.133 -9.492 -40.031 1 94.44 140 MET B N 1
ATOM 4593 C CA . MET B 1 140 ? -0.78 -9.125 -39.625 1 94.44 140 MET B CA 1
ATOM 4594 C C . MET B 1 140 ? 0.223 -10.203 -40.031 1 94.44 140 MET B C 1
ATOM 4596 O O . MET B 1 140 ? -0.126 -11.375 -40.125 1 94.44 140 MET B O 1
ATOM 4600 N N . ASP B 1 141 ? 1.47 -9.719 -40.188 1 94.94 141 ASP B N 1
ATOM 4601 C CA . ASP B 1 141 ? 2.557 -10.664 -40.406 1 94.94 141 ASP B CA 1
ATOM 4602 C C . ASP B 1 141 ? 2.824 -11.516 -39.188 1 94.94 141 ASP B C 1
ATOM 4604 O O . ASP B 1 141 ? 2.789 -11.016 -38.062 1 94.94 141 ASP B O 1
ATOM 4608 N N . LYS B 1 142 ? 3.109 -12.742 -39.469 1 94.5 142 LYS B N 1
ATOM 4609 C CA . LYS B 1 142 ? 3.375 -13.688 -38.375 1 94.5 142 LYS B CA 1
ATOM 4610 C C . LYS B 1 142 ? 4.484 -13.172 -37.469 1 94.5 142 LYS B C 1
ATOM 4612 O O . LYS B 1 142 ? 4.434 -13.359 -36.25 1 94.5 142 LYS B O 1
ATOM 4617 N N . GLU B 1 143 ? 5.418 -12.484 -38.062 1 92.25 143 GLU B N 1
ATOM 4618 C CA . GLU B 1 143 ? 6.582 -12.016 -37.312 1 92.25 143 GLU B CA 1
ATOM 4619 C C . GLU B 1 143 ? 6.203 -10.883 -36.344 1 92.25 143 GLU B C 1
ATOM 4621 O O . GLU B 1 143 ? 6.938 -10.594 -35.406 1 92.25 143 GLU B O 1
ATOM 4626 N N . SER B 1 144 ? 5.094 -10.328 -36.562 1 93.12 144 SER B N 1
ATOM 4627 C CA . SER B 1 144 ? 4.664 -9.188 -35.75 1 93.12 144 SER B CA 1
ATOM 4628 C C . SER B 1 144 ? 3.752 -9.633 -34.625 1 93.12 144 SER B C 1
ATOM 4630 O O . SER B 1 144 ? 3.369 -8.82 -33.781 1 93.12 144 SER B O 1
ATOM 4632 N N . ILE B 1 145 ? 3.418 -10.906 -34.625 1 94.81 145 ILE B N 1
ATOM 4633 C CA . ILE B 1 145 ? 2.498 -11.438 -33.625 1 94.81 145 ILE B CA 1
ATOM 4634 C C . ILE B 1 145 ? 3.287 -12.109 -32.5 1 94.81 145 ILE B C 1
ATOM 4636 O O . ILE B 1 145 ? 4.137 -12.969 -32.75 1 94.81 145 ILE B O 1
ATOM 4640 N N . GLY B 1 146 ? 3.045 -11.641 -31.25 1 94.62 146 GLY B N 1
ATOM 4641 C CA . GLY B 1 146 ? 3.709 -12.289 -30.125 1 94.62 146 GLY B CA 1
ATOM 4642 C C . GLY B 1 146 ? 3.695 -11.445 -28.859 1 94.62 146 GLY B C 1
ATOM 4643 O O . GLY B 1 146 ? 2.926 -10.484 -28.766 1 94.62 146 GLY B O 1
ATOM 4644 N N . GLY B 1 147 ? 4.566 -11.891 -27.844 1 93.88 147 GLY B N 1
ATOM 4645 C CA . GLY B 1 147 ? 4.617 -11.289 -26.531 1 93.88 147 GLY B CA 1
ATOM 4646 C C . GLY B 1 147 ? 4.039 -12.18 -25.438 1 93.88 147 GLY B C 1
ATOM 4647 O O . GLY B 1 147 ? 2.906 -12.648 -25.547 1 93.88 147 GLY B O 1
ATOM 4648 N N . MET B 1 148 ? 4.785 -12.328 -24.422 1 91.5 148 MET B N 1
ATOM 4649 C CA . MET B 1 148 ? 4.398 -13.32 -23.422 1 91.5 148 MET B CA 1
ATOM 4650 C C . MET B 1 148 ? 4.027 -12.648 -22.109 1 91.5 148 MET B C 1
ATOM 4652 O O . MET B 1 148 ? 3.885 -13.312 -21.078 1 91.5 148 MET B O 1
ATOM 4656 N N . GLY B 1 149 ? 3.863 -11.383 -22.047 1 85.19 149 GLY B N 1
ATOM 4657 C CA . GLY B 1 149 ? 3.51 -10.656 -20.844 1 85.19 149 GLY B CA 1
ATOM 4658 C C . GLY B 1 149 ? 2.021 -10.672 -20.547 1 85.19 149 GLY B C 1
ATOM 4659 O O . GLY B 1 149 ? 1.291 -11.516 -21.062 1 85.19 149 GLY B O 1
ATOM 4660 N N . ALA B 1 150 ? 1.584 -9.797 -19.672 1 81.19 150 ALA B N 1
ATOM 4661 C CA . ALA B 1 150 ? 0.168 -9.664 -19.344 1 81.19 150 ALA B CA 1
ATOM 4662 C C . ALA B 1 150 ? -0.661 -9.367 -20.594 1 81.19 150 ALA B C 1
ATOM 4664 O O . ALA B 1 150 ? -0.312 -8.492 -21.375 1 81.19 150 ALA B O 1
ATOM 4665 N N . GLY B 1 151 ? -1.673 -10.219 -20.766 1 83.69 151 GLY B N 1
ATOM 4666 C CA . GLY B 1 151 ? -2.535 -10.039 -21.922 1 83.69 151 GLY B CA 1
ATOM 4667 C C . GLY B 1 151 ? -1.938 -10.586 -23.203 1 83.69 151 GLY B C 1
ATOM 4668 O O . GLY B 1 151 ? -2.283 -10.141 -24.312 1 83.69 151 GLY B O 1
ATOM 4669 N N . SER B 1 152 ? -1.155 -11.5 -23.141 1 92.81 152 SER B N 1
ATOM 4670 C CA . SER B 1 152 ? -0.441 -12.094 -24.266 1 92.81 152 SER B CA 1
ATOM 4671 C C . SER B 1 152 ? -1.41 -12.609 -25.328 1 92.81 152 SER B C 1
ATOM 4673 O O . SER B 1 152 ? -2.451 -13.18 -25 1 92.81 152 SER B O 1
ATOM 4675 N N . VAL B 1 153 ? -0.996 -12.516 -26.562 1 94.69 153 VAL B N 1
ATOM 4676 C CA . VAL B 1 153 ? -1.785 -13.023 -27.688 1 94.69 153 VAL B CA 1
ATOM 4677 C C . VAL B 1 153 ? -1.856 -14.547 -27.625 1 94.69 153 VAL B C 1
ATOM 4679 O O . VAL B 1 153 ? -2.809 -15.148 -28.125 1 94.69 153 VAL B O 1
ATOM 4682 N N . TRP B 1 154 ? -0.875 -15.117 -27 1 96.94 154 TRP B N 1
ATOM 4683 C CA . TRP B 1 154 ? -0.82 -16.578 -26.922 1 96.94 154 TRP B CA 1
ATOM 4684 C C . TRP B 1 154 ? -1.912 -17.109 -26 1 96.94 154 TRP B C 1
ATOM 4686 O O . TRP B 1 154 ? -2.193 -18.312 -26 1 96.94 154 TRP B O 1
ATOM 4696 N N . LEU B 1 155 ? -2.576 -16.203 -25.281 1 96.88 155 LEU B N 1
ATOM 4697 C CA . LEU B 1 155 ? -3.652 -16.594 -24.375 1 96.88 155 LEU B CA 1
ATOM 4698 C C . LEU B 1 155 ? -5.016 -16.25 -24.969 1 96.88 155 LEU B C 1
ATOM 4700 O O . LEU B 1 155 ? -6.016 -16.203 -24.25 1 96.88 155 LEU B O 1
ATOM 4704 N N . THR B 1 156 ? -5.02 -16.031 -26.234 1 95.56 156 THR B N 1
ATOM 4705 C CA . THR B 1 156 ? -6.258 -15.797 -26.969 1 95.56 156 THR B CA 1
ATOM 4706 C C . THR B 1 156 ? -7.145 -17.047 -26.953 1 95.56 156 THR B C 1
ATOM 4708 O O . THR B 1 156 ? -6.668 -18.156 -27.188 1 95.56 156 THR B O 1
ATOM 4711 N N . VAL B 1 157 ? -8.367 -16.875 -26.609 1 94.44 157 VAL B N 1
ATOM 4712 C CA . VAL B 1 157 ? -9.305 -17.984 -26.531 1 94.44 157 VAL B CA 1
ATOM 4713 C C . VAL B 1 157 ? -10.602 -17.625 -27.25 1 94.44 157 VAL B C 1
ATOM 4715 O O . VAL B 1 157 ? -10.836 -16.453 -27.562 1 94.44 157 VAL B O 1
ATOM 4718 N N . ASN B 1 158 ? -11.367 -18.734 -27.375 1 91.38 158 ASN B N 1
ATOM 4719 C CA . ASN B 1 158 ? -12.711 -18.5 -27.906 1 91.38 158 ASN B CA 1
ATOM 4720 C C . ASN B 1 158 ? -13.602 -17.797 -26.875 1 91.38 158 ASN B C 1
ATOM 4722 O O . ASN B 1 158 ? -13.539 -18.109 -25.688 1 91.38 158 ASN B O 1
ATOM 4726 N N . ASN B 1 159 ? -14.344 -16.828 -27.219 1 81.94 159 ASN B N 1
ATOM 4727 C CA . ASN B 1 159 ? -15.281 -16.094 -26.375 1 81.94 159 ASN B CA 1
ATOM 4728 C C . ASN B 1 159 ? -14.555 -15.289 -25.281 1 81.94 159 ASN B C 1
ATOM 4730 O O . ASN B 1 159 ? -15.109 -15.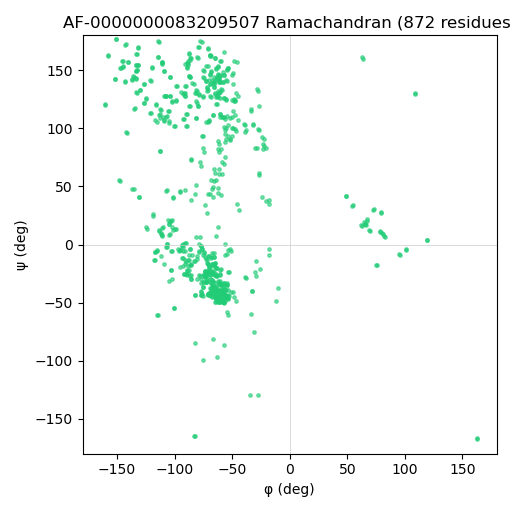055 -24.203 1 81.94 159 ASN B O 1
ATOM 4734 N N . GLY B 1 160 ? -13.344 -15.062 -25.578 1 86.69 160 GLY B N 1
ATOM 4735 C CA . GLY B 1 160 ? -12.57 -14.273 -24.625 1 86.69 160 GLY B CA 1
ATOM 4736 C C . GLY B 1 160 ? -12.625 -12.781 -24.906 1 86.69 160 GLY B C 1
ATOM 4737 O O . GLY B 1 160 ? -11.594 -12.109 -24.922 1 86.69 160 GLY B O 1
ATOM 4738 N N . HIS B 1 161 ? -13.734 -12.188 -25.156 1 80.12 161 HIS B N 1
ATOM 4739 C CA . HIS B 1 161 ? -13.914 -10.828 -25.672 1 80.12 161 HIS B CA 1
ATOM 4740 C C . HIS B 1 161 ? -13.195 -9.812 -24.781 1 80.12 161 HIS B C 1
ATOM 4742 O O . HIS B 1 161 ? -12.531 -8.906 -25.281 1 80.12 161 HIS B O 1
ATOM 4748 N N . ALA B 1 162 ? -13.203 -9.961 -23.516 1 81.69 162 ALA B N 1
ATOM 4749 C CA . ALA B 1 162 ? -12.617 -8.984 -22.594 1 81.69 162 ALA B CA 1
ATOM 4750 C C . ALA B 1 162 ? -11.125 -9.25 -22.375 1 81.69 162 ALA B C 1
ATOM 4752 O O . ALA B 1 162 ? -10.367 -8.344 -22.047 1 81.69 162 ALA B O 1
ATOM 4753 N N . ALA B 1 163 ? -10.703 -10.398 -22.703 1 90 163 ALA B N 1
ATOM 4754 C CA . ALA B 1 163 ? -9.336 -10.805 -22.375 1 90 163 ALA B CA 1
ATOM 4755 C C . ALA B 1 163 ? -8.445 -10.766 -23.625 1 90 163 ALA B C 1
ATOM 4757 O O . ALA B 1 163 ? -7.262 -10.438 -23.531 1 90 163 ALA B O 1
ATOM 4758 N N . ASN B 1 164 ? -9.094 -11.031 -24.781 1 92.94 164 ASN B N 1
ATOM 4759 C CA . ASN B 1 164 ? -8.32 -11.039 -26.016 1 92.94 164 ASN B CA 1
ATOM 4760 C C . ASN B 1 164 ? -7.891 -9.633 -26.422 1 92.94 164 ASN B C 1
ATOM 4762 O O . ASN B 1 164 ? -8.555 -8.656 -26.078 1 92.94 164 ASN B O 1
ATOM 4766 N N . GLN B 1 165 ? -6.828 -9.617 -27.125 1 91.62 165 GLN B N 1
ATOM 4767 C CA . GLN B 1 165 ? -6.457 -8.344 -27.75 1 91.62 165 GLN B CA 1
ATOM 4768 C C . GLN B 1 165 ? -7.523 -7.879 -28.734 1 91.62 165 GLN B C 1
ATOM 4770 O O . GLN B 1 165 ? -8.203 -8.695 -29.359 1 91.62 165 GLN B O 1
ATOM 4775 N N . ASP B 1 166 ? -7.574 -6.602 -28.906 1 89.56 166 ASP B N 1
ATOM 4776 C CA . ASP B 1 166 ? -8.641 -6.012 -29.719 1 89.56 166 ASP B CA 1
ATOM 4777 C C . ASP B 1 166 ? -8.664 -6.605 -31.125 1 89.56 166 ASP B C 1
ATOM 4779 O O . ASP B 1 166 ? -9.719 -6.961 -31.641 1 89.56 166 ASP B O 1
ATOM 4783 N N . PHE B 1 167 ? -7.551 -6.77 -31.734 1 89.81 167 PHE B N 1
ATOM 4784 C CA . PHE B 1 167 ? -7.488 -7.199 -33.125 1 89.81 167 PHE B CA 1
ATOM 4785 C C . PHE B 1 167 ? -7.766 -8.695 -33.25 1 89.81 167 PHE B C 1
ATOM 4787 O O . PHE B 1 167 ? -7.859 -9.227 -34.344 1 89.81 167 PHE B O 1
ATOM 4794 N N . LEU B 1 168 ? -7.945 -9.375 -32.094 1 93.81 168 LEU B N 1
ATOM 4795 C CA . LEU B 1 168 ? -8.266 -10.797 -32.094 1 93.81 168 LEU B CA 1
ATOM 4796 C C . LEU B 1 168 ? -9.547 -11.062 -31.312 1 93.81 168 LEU B C 1
ATOM 4798 O O . LEU B 1 168 ? -9.805 -12.195 -30.891 1 93.81 168 LEU B O 1
ATOM 4802 N N . ARG B 1 169 ? -10.312 -10.102 -31.016 1 91 169 ARG B N 1
ATOM 4803 C CA . ARG B 1 169 ? -11.43 -10.102 -30.078 1 91 169 ARG B CA 1
ATOM 4804 C C . ARG B 1 169 ? -12.445 -11.18 -30.438 1 91 169 ARG B C 1
ATOM 4806 O O . ARG B 1 169 ? -12.977 -11.867 -29.562 1 91 169 ARG B O 1
ATOM 4813 N N . ASN B 1 170 ? -12.719 -11.422 -31.75 1 89.69 170 ASN B N 1
ATOM 4814 C CA . ASN B 1 170 ? -13.789 -12.328 -32.156 1 89.69 170 ASN B CA 1
ATOM 4815 C C . ASN B 1 170 ? -13.242 -13.5 -32.969 1 89.69 170 ASN B C 1
ATOM 4817 O O . ASN B 1 170 ? -13.961 -14.109 -33.75 1 89.69 170 ASN B O 1
ATOM 4821 N N . ILE B 1 171 ? -12.031 -13.758 -32.75 1 93.75 171 ILE B N 1
ATOM 4822 C CA . ILE B 1 171 ? -11.422 -14.859 -33.469 1 93.75 171 ILE B CA 1
ATOM 4823 C C . ILE B 1 171 ? -12.102 -16.172 -33.094 1 93.75 171 ILE B C 1
ATOM 4825 O O . ILE B 1 171 ? -12.539 -16.344 -31.953 1 93.75 171 ILE B O 1
ATOM 4829 N N . LYS B 1 172 ? -12.242 -17.062 -34.031 1 94.19 172 LYS B N 1
ATOM 4830 C CA . LYS B 1 172 ? -12.773 -18.391 -33.812 1 94.19 172 LYS B CA 1
ATOM 4831 C C . LYS B 1 172 ? -11.703 -19.469 -34.031 1 94.19 172 LYS B C 1
ATOM 4833 O O . LYS B 1 172 ? -11.273 -19.703 -35.156 1 94.19 172 LYS B O 1
ATOM 4838 N N . LEU B 1 173 ? -11.352 -20.062 -32.969 1 96.5 173 LEU B N 1
ATOM 4839 C CA . LEU B 1 173 ? -10.359 -21.141 -33 1 96.5 173 LEU B CA 1
ATOM 4840 C C . LEU B 1 173 ? -11.031 -22.5 -33.125 1 96.5 173 LEU B C 1
ATOM 4842 O O . LEU B 1 173 ? -11.977 -22.797 -32.406 1 96.5 173 LEU B O 1
ATOM 4846 N N . PRO B 1 174 ? -10.57 -23.281 -34.062 1 96.44 174 PRO B N 1
ATOM 4847 C CA . PRO B 1 174 ? -11.18 -24.609 -34.219 1 96.44 174 PRO B CA 1
ATOM 4848 C C . PRO B 1 174 ? -10.875 -25.547 -33.062 1 96.44 174 PRO B C 1
ATOM 4850 O O . PRO B 1 174 ? -9.945 -25.297 -32.281 1 96.44 174 PRO B O 1
ATOM 4853 N N . SER B 1 175 ? -11.695 -26.609 -33 1 95.62 175 SER B N 1
ATOM 4854 C CA . SER B 1 175 ? -11.445 -27.641 -32 1 95.62 175 SER B CA 1
ATOM 4855 C C . SER B 1 175 ? -10.125 -28.359 -32.25 1 95.62 175 SER B C 1
ATOM 4857 O O . SER B 1 175 ? -9.773 -28.641 -33.375 1 95.62 175 SER B O 1
ATOM 4859 N N . LEU B 1 176 ? -9.438 -28.625 -31.156 1 95.38 176 LEU B N 1
ATOM 4860 C CA . LEU B 1 176 ? -8.195 -29.375 -31.25 1 95.38 176 LEU B CA 1
ATOM 4861 C C . LEU B 1 176 ? -8.406 -30.844 -30.844 1 95.38 176 LEU B C 1
ATOM 4863 O O . LEU B 1 176 ? -7.445 -31.578 -30.672 1 95.38 176 LEU B O 1
ATOM 4867 N N . ALA B 1 177 ? -9.641 -31.156 -30.766 1 92.62 177 ALA B N 1
ATOM 4868 C CA . ALA B 1 177 ? -9.961 -32.531 -30.406 1 92.62 177 ALA B CA 1
ATOM 4869 C C . ALA B 1 177 ? -9.586 -33.5 -31.516 1 92.62 177 ALA B C 1
ATOM 4871 O O . ALA B 1 177 ? -9.688 -33.156 -32.688 1 92.62 177 ALA B O 1
ATOM 4872 N N . ALA B 1 178 ? -9.188 -34.688 -31.109 1 86.44 178 ALA B N 1
ATOM 4873 C CA . ALA B 1 178 ? -8.938 -35.812 -32 1 86.44 178 ALA B CA 1
ATOM 4874 C C . ALA B 1 178 ? -7.949 -35.438 -33.094 1 86.44 178 ALA B C 1
ATOM 4876 O O . ALA B 1 178 ? -8.102 -35.875 -34.25 1 86.44 178 ALA B O 1
ATOM 4877 N N . ALA B 1 179 ? -7.043 -34.594 -32.75 1 84 179 ALA B N 1
ATOM 4878 C CA . ALA B 1 179 ? -6.031 -34.219 -33.719 1 84 179 ALA B CA 1
ATOM 4879 C C . ALA B 1 179 ? -5.129 -35.375 -34.062 1 84 179 ALA B C 1
ATOM 4881 O O . ALA B 1 179 ? -4.512 -35.406 -35.156 1 84 179 ALA B O 1
ATOM 4882 N N . ARG B 1 180 ? -5.035 -36.344 -33.125 1 89.81 180 ARG B N 1
ATOM 4883 C CA . ARG B 1 180 ? -4.27 -37.594 -33.312 1 89.81 180 ARG B CA 1
ATOM 4884 C C . ARG B 1 180 ? -5.082 -38.812 -32.875 1 89.81 180 ARG B C 1
ATOM 4886 O O . ARG B 1 180 ? -5.832 -38.75 -31.906 1 89.81 180 ARG B O 1
ATOM 4893 N N . PRO B 1 181 ? -4.887 -39.812 -33.625 1 90.81 181 PRO B N 1
ATOM 4894 C CA . PRO B 1 181 ? -5.629 -41 -33.281 1 90.81 181 PRO B CA 1
ATOM 4895 C C . PRO B 1 181 ? -5.332 -41.5 -31.844 1 90.81 181 PRO B C 1
ATOM 4897 O O . PRO B 1 181 ? -6.227 -42 -31.156 1 90.81 181 PRO B O 1
ATOM 4900 N N . GLU B 1 182 ? -4.094 -41.281 -31.484 1 91.44 182 GLU B N 1
ATOM 4901 C CA . GLU B 1 182 ? -3.666 -41.781 -30.172 1 91.44 182 GLU B CA 1
ATOM 4902 C C . GLU B 1 182 ? -4.414 -41.062 -29.047 1 91.44 182 GLU B C 1
ATOM 4904 O O . GLU B 1 182 ? -4.457 -41.531 -27.906 1 91.44 182 GLU B O 1
ATOM 4909 N N . PHE B 1 183 ? -5.047 -39.938 -29.344 1 94.31 183 PHE B N 1
ATOM 4910 C CA . PHE B 1 183 ? -5.707 -39.125 -28.312 1 94.31 183 PHE B CA 1
ATOM 4911 C C . PHE B 1 183 ? -7.133 -39.625 -28.078 1 94.31 183 PHE B C 1
ATOM 4913 O O . PHE B 1 183 ? -7.828 -39.125 -27.203 1 94.31 183 PHE B O 1
ATOM 4920 N N . GLU B 1 184 ? -7.582 -40.594 -28.844 1 93.38 184 GLU B N 1
ATOM 4921 C CA . GLU B 1 184 ? -8.867 -41.25 -28.672 1 93.38 184 GLU B CA 1
ATOM 4922 C C . GLU B 1 184 ? -10 -40.25 -28.516 1 93.38 184 GLU B C 1
ATOM 4924 O O . GLU B 1 184 ? -10.781 -40.312 -27.562 1 93.38 184 GLU B O 1
ATOM 4929 N N . GLY B 1 185 ? -10.016 -39.219 -29.25 1 93.94 185 GLY B N 1
ATOM 4930 C CA . GLY B 1 185 ? -11.094 -38.25 -29.297 1 93.94 185 GLY B CA 1
ATOM 4931 C C . GLY B 1 185 ? -10.859 -37.031 -28.391 1 93.94 185 GLY B C 1
ATOM 4932 O O . GLY B 1 185 ? -11.57 -36.031 -28.484 1 93.94 185 GLY B O 1
ATOM 4933 N N . LYS B 1 186 ? -9.859 -37.094 -27.578 1 96.69 186 LYS B N 1
ATOM 4934 C CA . LYS B 1 186 ? -9.523 -36 -26.672 1 96.69 186 LYS B CA 1
ATOM 4935 C C . LYS B 1 186 ? -8.602 -34.969 -27.359 1 96.69 186 LYS B C 1
ATOM 4937 O O . LYS B 1 186 ? -8.008 -35.281 -28.391 1 96.69 186 LYS B O 1
ATOM 4942 N N . ASP B 1 187 ? -8.602 -33.75 -26.797 1 96.81 187 ASP B N 1
ATOM 4943 C CA . ASP B 1 187 ? -7.508 -32.875 -27.203 1 96.81 187 ASP B CA 1
ATOM 4944 C C . ASP B 1 187 ? -6.211 -33.25 -26.484 1 96.81 187 ASP B C 1
ATOM 4946 O O . ASP B 1 187 ? -6.207 -34.125 -25.609 1 96.81 187 ASP B O 1
ATOM 4950 N N . TRP B 1 188 ? -5.102 -32.594 -26.844 1 97.56 188 TRP B N 1
ATOM 4951 C CA . TRP B 1 188 ? -3.783 -33.031 -26.406 1 97.56 188 TRP B CA 1
ATOM 4952 C C . TRP B 1 188 ? -3.623 -32.844 -24.906 1 97.56 188 TRP B C 1
ATOM 4954 O O . TRP B 1 188 ? -2.908 -33.625 -24.25 1 97.56 188 TRP B O 1
ATOM 4964 N N . VAL B 1 189 ? -4.273 -31.844 -24.312 1 98.25 189 VAL B N 1
ATOM 4965 C CA . VAL B 1 189 ? -4.164 -31.594 -22.875 1 98.25 189 VAL B CA 1
ATOM 4966 C C . VAL B 1 189 ? -4.992 -32.594 -22.109 1 98.25 189 VAL B C 1
ATOM 4968 O O . VAL B 1 189 ? -4.543 -33.125 -21.094 1 98.25 189 VAL B O 1
ATOM 4971 N N . GLU B 1 190 ? -6.195 -32.875 -22.594 1 97.25 190 GLU B N 1
ATOM 4972 C CA . GLU B 1 190 ? -7.016 -33.906 -22 1 97.25 190 GLU B CA 1
ATOM 4973 C C . GLU B 1 190 ? -6.289 -35.25 -22.016 1 97.25 190 GLU B C 1
ATOM 4975 O O . GLU B 1 190 ? -6.355 -36.031 -21.047 1 97.25 190 GLU B O 1
ATOM 4980 N N . TYR B 1 191 ? -5.699 -35.531 -23.109 1 97.5 191 TYR B N 1
ATOM 4981 C CA . TYR B 1 191 ? -4.953 -36.781 -23.219 1 97.5 191 TYR B CA 1
ATOM 4982 C C . TYR B 1 191 ? -3.814 -36.844 -22.219 1 97.5 191 TYR B C 1
ATOM 4984 O O . TYR B 1 191 ? -3.623 -37.844 -21.531 1 97.5 191 TYR B O 1
ATOM 4992 N N . LEU B 1 192 ? -3.045 -35.75 -22.141 1 97.75 192 LEU B N 1
ATOM 4993 C CA . LEU B 1 192 ? -1.959 -35.688 -21.172 1 97.75 192 LEU B CA 1
ATOM 4994 C C . LEU B 1 192 ? -2.424 -36.125 -19.781 1 97.75 192 LEU B C 1
ATOM 4996 O O . LEU B 1 192 ? -1.785 -37 -19.172 1 97.75 192 LEU B O 1
ATOM 5000 N N . TRP B 1 193 ? -3.562 -35.656 -19.328 1 97.12 193 TRP B N 1
ATOM 5001 C CA . TRP B 1 193 ? -4.004 -35.875 -17.953 1 97.12 193 TRP B CA 1
ATOM 5002 C C . TRP B 1 193 ? -4.766 -37.188 -17.844 1 97.12 193 TRP B C 1
ATOM 5004 O O . TRP B 1 193 ? -5.105 -37.625 -16.734 1 97.12 193 TRP B O 1
ATOM 5014 N N . SER B 1 194 ? -5.078 -37.844 -18.984 1 95.88 194 SER B N 1
ATOM 5015 C CA . SER B 1 194 ? -5.746 -39.156 -18.969 1 95.88 194 SER B CA 1
ATOM 5016 C C . SER B 1 194 ? -4.738 -40.281 -18.844 1 95.88 194 SER B C 1
ATOM 5018 O O . SER B 1 194 ? -5.109 -41.406 -18.5 1 95.88 194 SER B O 1
ATOM 5020 N N . VAL B 1 195 ? -3.51 -39.938 -19.125 1 96.12 195 VAL B N 1
ATOM 5021 C CA . VAL B 1 195 ? -2.453 -40.938 -19.062 1 96.12 195 VAL B CA 1
ATOM 5022 C C . VAL B 1 195 ? -2.006 -41.156 -17.609 1 96.12 195 VAL B C 1
ATOM 5024 O O . VAL B 1 195 ? -1.758 -40.156 -16.906 1 96.12 195 VAL B O 1
ATOM 5027 N N . SER B 1 196 ? -1.893 -42.375 -17.156 1 93.5 196 SER B N 1
ATOM 5028 C CA . SER B 1 196 ? -1.604 -42.656 -15.758 1 93.5 196 SER B CA 1
ATOM 5029 C C . SER B 1 196 ? -0.131 -42.438 -15.43 1 93.5 196 SER B C 1
ATOM 5031 O O . SER B 1 196 ? 0.202 -41.906 -14.359 1 93.5 196 SER B O 1
ATOM 5033 N N . ASP B 1 197 ? 0.72 -42.844 -16.359 1 95.62 197 ASP B N 1
ATOM 5034 C CA . ASP B 1 197 ? 2.158 -42.719 -16.156 1 95.62 197 ASP B CA 1
ATOM 5035 C C . ASP B 1 197 ? 2.768 -41.75 -17.172 1 95.62 197 ASP B C 1
ATOM 5037 O O . ASP B 1 197 ? 3.035 -42.125 -18.312 1 95.62 197 ASP B O 1
ATOM 5041 N N . HIS B 1 198 ? 3.107 -40.562 -16.703 1 95.94 198 HIS B N 1
ATOM 5042 C CA . HIS B 1 198 ? 3.561 -39.5 -17.609 1 95.94 198 HIS B CA 1
ATOM 5043 C C . HIS B 1 198 ? 4.988 -39.781 -18.078 1 95.94 198 HIS B C 1
ATOM 5045 O O . HIS B 1 198 ? 5.465 -39.094 -19.016 1 95.94 198 HIS B O 1
ATOM 5051 N N . TYR B 1 199 ? 5.645 -40.781 -17.547 1 93.75 199 TYR B N 1
ATOM 5052 C CA . TYR B 1 199 ? 6.957 -41.188 -18.031 1 93.75 199 TYR B CA 1
ATOM 5053 C C . TYR B 1 199 ? 6.852 -41.812 -19.438 1 93.75 199 TYR B C 1
ATOM 5055 O O . TYR B 1 199 ? 7.844 -41.875 -20.156 1 93.75 199 TYR B O 1
ATOM 5063 N N . THR B 1 200 ? 5.691 -42.219 -19.734 1 95 200 THR B N 1
ATOM 5064 C CA . THR B 1 200 ? 5.504 -42.875 -21.016 1 95 200 THR B CA 1
ATOM 5065 C C . THR B 1 200 ? 5.336 -41.844 -22.125 1 95 200 THR B C 1
ATOM 5067 O O . THR B 1 200 ? 5.391 -42.188 -23.312 1 95 200 THR B O 1
ATOM 5070 N N . LEU B 1 201 ? 5.102 -40.656 -21.828 1 96.44 201 LEU B N 1
ATOM 5071 C CA . LEU B 1 201 ? 4.953 -39.594 -22.797 1 96.44 201 LEU B CA 1
ATOM 5072 C C . LEU B 1 201 ? 6.301 -38.938 -23.094 1 96.44 201 LEU B C 1
ATOM 5074 O O . LEU B 1 201 ? 6.887 -38.281 -22.234 1 96.44 201 LEU B O 1
ATOM 5078 N N . THR B 1 202 ? 6.77 -39.125 -24.266 1 95.81 202 THR B N 1
ATOM 5079 C CA . THR B 1 202 ? 8.055 -38.562 -24.688 1 95.81 202 THR B CA 1
ATOM 5080 C C . THR B 1 202 ? 7.93 -37.875 -26.047 1 95.81 202 THR B C 1
ATOM 5082 O O . THR B 1 202 ? 7.016 -38.156 -26.812 1 95.81 202 THR B O 1
ATOM 5085 N N . SER B 1 203 ? 8.781 -36.969 -26.234 1 95.44 203 SER B N 1
ATOM 5086 C CA . SER B 1 203 ? 8.812 -36.312 -27.547 1 95.44 203 SER B CA 1
ATOM 5087 C C . SER B 1 203 ? 9.156 -37.312 -28.641 1 95.44 203 SER B C 1
ATOM 5089 O O . SER B 1 203 ? 9.906 -38.25 -28.406 1 95.44 203 SER B O 1
ATOM 5091 N N . SER B 1 204 ? 8.602 -37.125 -29.781 1 92.81 204 SER B N 1
ATOM 5092 C CA . SER B 1 204 ? 8.898 -37.969 -30.938 1 92.81 204 SER B CA 1
ATOM 5093 C C . SER B 1 204 ? 10.305 -37.719 -31.469 1 92.81 204 SER B C 1
ATOM 5095 O O . SER B 1 204 ? 10.891 -38.594 -32.125 1 92.81 204 SER B O 1
ATOM 5097 N N . ASN B 1 205 ? 10.812 -36.594 -31.219 1 92.62 205 ASN B N 1
ATOM 5098 C CA . ASN B 1 205 ? 12.164 -36.188 -31.594 1 92.62 205 ASN B CA 1
ATOM 5099 C C . ASN B 1 205 ? 13.062 -36 -30.375 1 92.62 205 ASN B C 1
ATOM 5101 O O . ASN B 1 205 ? 12.914 -35.031 -29.625 1 92.62 205 ASN B O 1
ATOM 5105 N N . PRO B 1 206 ? 14 -36.938 -30.219 1 86.94 206 PRO B N 1
ATOM 5106 C CA . PRO B 1 206 ? 14.867 -36.875 -29.047 1 86.94 206 PRO B CA 1
ATOM 5107 C C . PRO B 1 206 ? 15.664 -35.594 -28.969 1 86.94 206 PRO B C 1
ATOM 5109 O O . PRO B 1 206 ? 16.094 -35.188 -27.875 1 86.94 206 PRO B O 1
ATOM 5112 N N . ASP B 1 207 ? 15.859 -34.875 -30.078 1 91.12 207 ASP B N 1
ATOM 5113 C CA . ASP B 1 207 ? 16.625 -33.625 -30.109 1 91.12 207 ASP B CA 1
ATOM 5114 C C . ASP B 1 207 ? 15.703 -32.438 -30.172 1 91.12 207 ASP B C 1
ATOM 5116 O O . ASP B 1 207 ? 16.125 -31.344 -30.562 1 91.12 207 ASP B O 1
ATOM 5120 N N . PHE B 1 208 ? 14.492 -32.719 -29.766 1 94.44 208 PHE B N 1
ATOM 5121 C CA . PHE B 1 208 ? 13.523 -31.641 -29.828 1 94.44 208 PHE B CA 1
ATOM 5122 C C . PHE B 1 208 ? 13.922 -30.5 -28.906 1 94.44 208 PHE B C 1
ATOM 5124 O O . PHE B 1 208 ? 14.109 -30.703 -27.703 1 94.44 208 PHE B O 1
ATOM 5131 N N . ASN B 1 209 ? 14.117 -29.297 -29.438 1 97.25 209 ASN B N 1
ATOM 5132 C CA . ASN B 1 209 ? 14.477 -28.109 -28.672 1 97.25 209 ASN B CA 1
ATOM 5133 C C . ASN B 1 209 ? 13.258 -27.219 -28.422 1 97.25 209 ASN B C 1
ATOM 5135 O O . ASN B 1 209 ? 12.867 -26.438 -29.281 1 97.25 209 ASN B O 1
ATOM 5139 N N . ILE B 1 210 ? 12.789 -27.344 -27.219 1 97.81 210 ILE B N 1
ATOM 5140 C CA . ILE B 1 210 ? 11.555 -26.656 -26.859 1 97.81 210 ILE B CA 1
ATOM 5141 C C . ILE B 1 210 ? 11.711 -25.156 -27.078 1 97.81 210 ILE B C 1
ATOM 5143 O O . ILE B 1 210 ? 10.852 -24.516 -27.688 1 97.81 210 ILE B O 1
ATOM 5147 N N . THR B 1 211 ? 12.766 -24.531 -26.594 1 97.75 211 THR B N 1
ATOM 5148 C CA . THR B 1 211 ? 12.977 -23.094 -26.641 1 97.75 211 THR B CA 1
ATOM 5149 C C . THR B 1 211 ? 13.008 -22.609 -28.094 1 97.75 211 THR B C 1
ATOM 5151 O O . THR B 1 211 ? 12.383 -21.609 -28.438 1 97.75 211 THR B O 1
ATOM 5154 N N . ALA B 1 212 ? 13.695 -23.297 -28.906 1 97.12 212 ALA B N 1
ATOM 5155 C CA . ALA B 1 212 ? 13.805 -22.906 -30.312 1 97.12 212 ALA B CA 1
ATOM 5156 C C . ALA B 1 212 ? 12.453 -23 -31.016 1 97.12 212 ALA B C 1
ATOM 5158 O O . ALA B 1 212 ? 12.102 -22.125 -31.797 1 97.12 212 ALA B O 1
ATOM 5159 N N . GLU B 1 213 ? 11.719 -24.094 -30.766 1 97.12 213 GLU B N 1
ATOM 5160 C CA . GLU B 1 213 ? 10.469 -24.375 -31.469 1 97.12 213 GLU B CA 1
ATOM 5161 C C . GLU B 1 213 ? 9.352 -23.453 -30.984 1 97.12 213 GLU B C 1
ATOM 5163 O O . GLU B 1 213 ? 8.391 -23.203 -31.703 1 97.12 213 GLU B O 1
ATOM 5168 N N . MET B 1 214 ? 9.516 -22.953 -29.797 1 97.5 214 MET B N 1
ATOM 5169 C CA . MET B 1 214 ? 8.453 -22.125 -29.219 1 97.5 214 MET B CA 1
ATOM 5170 C C . MET B 1 214 ? 8.891 -20.672 -29.125 1 97.5 214 MET B C 1
ATOM 5172 O O . MET B 1 214 ? 8.211 -19.859 -28.484 1 97.5 214 MET B O 1
ATOM 5176 N N . TRP B 1 215 ? 9.922 -20.297 -29.766 1 96.69 215 TRP B N 1
ATOM 5177 C CA . TRP B 1 215 ? 10.523 -18.969 -29.656 1 96.69 215 TRP B CA 1
ATOM 5178 C C . TRP B 1 215 ? 9.539 -17.891 -30.078 1 96.69 215 TRP B C 1
ATOM 5180 O O . TRP B 1 215 ? 8.867 -18.016 -31.109 1 96.69 215 TRP B O 1
ATOM 5190 N N . ASP B 1 216 ? 9.391 -16.875 -29.297 1 96.94 216 ASP B N 1
ATOM 5191 C CA . ASP B 1 216 ? 8.602 -15.688 -29.609 1 96.94 216 ASP B CA 1
ATOM 5192 C C . ASP B 1 216 ? 9.5 -14.484 -29.859 1 96.94 216 ASP B C 1
ATOM 5194 O O . ASP B 1 216 ? 10.031 -13.883 -28.922 1 96.94 216 ASP B O 1
ATOM 5198 N N . PRO B 1 217 ? 9.648 -14.078 -31.078 1 94.31 217 PRO B N 1
ATOM 5199 C CA . PRO B 1 217 ? 10.555 -12.977 -31.406 1 94.31 217 PRO B CA 1
ATOM 5200 C C . PRO B 1 217 ? 10.102 -11.641 -30.828 1 94.31 217 PRO B C 1
ATOM 5202 O O . PRO B 1 217 ? 10.891 -10.695 -30.75 1 94.31 217 PRO B O 1
ATOM 5205 N N . GLN B 1 218 ? 8.852 -11.57 -30.438 1 94.19 218 GLN B N 1
ATOM 5206 C CA . GLN B 1 218 ? 8.312 -10.312 -29.922 1 94.19 218 GLN B CA 1
ATOM 5207 C C . GLN B 1 218 ? 8.539 -10.195 -28.422 1 94.19 218 GLN B C 1
ATOM 5209 O O . GLN B 1 218 ? 8.312 -9.133 -27.828 1 94.19 218 GLN B O 1
ATOM 5214 N N . GLU B 1 219 ? 8.891 -11.266 -27.812 1 93.5 219 GLU B N 1
ATOM 5215 C CA . GLU B 1 219 ? 9.18 -11.227 -26.375 1 93.5 219 GLU B CA 1
ATOM 5216 C C . GLU B 1 219 ? 10.641 -10.852 -26.125 1 93.5 219 GLU B C 1
ATOM 5218 O O . GLU B 1 219 ? 11.547 -11.617 -26.453 1 93.5 219 GLU B O 1
ATOM 5223 N N . LYS B 1 220 ? 10.781 -9.734 -25.422 1 87.38 220 LYS B N 1
ATOM 5224 C CA . LYS B 1 220 ? 12.125 -9.211 -25.219 1 87.38 220 LYS B CA 1
ATOM 5225 C C . LYS B 1 220 ? 12.742 -9.742 -23.938 1 87.38 220 LYS B C 1
ATOM 5227 O O . LYS B 1 220 ? 13.969 -9.789 -23.797 1 87.38 220 LYS B O 1
ATOM 5232 N N . MET B 1 221 ? 11.898 -10.109 -23.016 1 85.69 221 MET B N 1
ATOM 5233 C CA . MET B 1 221 ? 12.391 -10.656 -21.766 1 85.69 221 MET B CA 1
ATOM 5234 C C . MET B 1 221 ? 12.75 -12.133 -21.906 1 85.69 221 MET B C 1
ATOM 5236 O O . MET B 1 221 ? 11.867 -12.992 -21.844 1 85.69 221 MET B O 1
ATOM 5240 N N . LEU B 1 222 ? 13.945 -12.422 -21.891 1 86.31 222 LEU B N 1
ATOM 5241 C CA . LEU B 1 222 ? 14.438 -13.758 -22.188 1 86.31 222 LEU B CA 1
ATOM 5242 C C . LEU B 1 222 ? 13.898 -14.773 -21.172 1 86.31 222 LEU B C 1
ATOM 5244 O O . LEU B 1 222 ? 13.523 -15.883 -21.547 1 86.31 222 LEU B O 1
ATOM 5248 N N . PRO B 1 223 ? 13.82 -14.375 -19.891 1 83.31 223 PRO B N 1
ATOM 5249 C CA . PRO B 1 223 ? 13.336 -15.352 -18.906 1 83.31 223 PRO B CA 1
ATOM 5250 C C . PRO B 1 223 ? 11.875 -15.734 -19.141 1 83.31 223 PRO B C 1
ATOM 5252 O O . PRO B 1 223 ? 11.398 -16.719 -18.578 1 83.31 223 PRO B O 1
ATOM 5255 N N . ARG B 1 224 ? 11.227 -15.047 -19.969 1 90.12 224 ARG B N 1
ATOM 5256 C CA . ARG B 1 224 ? 9.82 -15.336 -20.234 1 90.12 224 ARG B CA 1
ATOM 5257 C C . ARG B 1 224 ? 9.672 -16.281 -21.422 1 90.12 224 ARG B C 1
ATOM 5259 O O . ARG B 1 224 ? 8.594 -16.828 -21.656 1 90.12 224 ARG B O 1
ATOM 5266 N N . GLN B 1 225 ? 10.766 -16.469 -22.125 1 95.19 225 GLN B N 1
ATOM 5267 C CA . GLN B 1 225 ? 10.711 -17.406 -23.234 1 95.19 225 GLN B CA 1
ATOM 5268 C C . GLN B 1 225 ? 10.422 -18.828 -22.734 1 95.19 225 GLN B C 1
ATOM 5270 O O . GLN B 1 225 ? 10.938 -19.234 -21.688 1 95.19 225 GLN B O 1
ATOM 5275 N N . ILE B 1 226 ? 9.633 -19.531 -23.516 1 97.62 226 ILE B N 1
ATOM 5276 C CA . ILE B 1 226 ? 9.312 -20.891 -23.125 1 97.62 226 ILE B CA 1
ATOM 5277 C C . ILE B 1 226 ? 10.562 -21.766 -23.219 1 97.62 226 ILE B C 1
ATOM 5279 O O . ILE B 1 226 ? 11.281 -21.719 -24.219 1 97.62 226 ILE B O 1
ATOM 5283 N N . ASN B 1 227 ? 10.867 -22.422 -22.188 1 97.31 227 ASN B N 1
ATOM 5284 C CA . ASN B 1 227 ? 11.938 -23.406 -22.094 1 97.31 227 ASN B CA 1
ATOM 5285 C C . ASN B 1 227 ? 11.539 -24.594 -21.219 1 97.31 227 ASN B C 1
ATOM 5287 O O . ASN B 1 227 ? 10.438 -24.609 -20.656 1 97.31 227 ASN B O 1
ATOM 5291 N N . PRO B 1 228 ? 12.352 -25.609 -21.188 1 97.25 228 PRO B N 1
ATOM 5292 C CA . PRO B 1 228 ? 11.953 -26.781 -20.406 1 97.25 228 PRO B CA 1
ATOM 5293 C C . PRO B 1 228 ? 11.609 -26.453 -18.953 1 97.25 228 PRO B C 1
ATOM 5295 O O . PRO B 1 228 ? 10.68 -27.031 -18.391 1 97.25 228 PRO B O 1
ATOM 5298 N N . ALA B 1 229 ? 12.273 -25.484 -18.375 1 95.75 229 ALA B N 1
ATOM 5299 C CA . ALA B 1 229 ? 12.023 -25.109 -16.984 1 95.75 229 ALA B CA 1
ATOM 5300 C C . ALA B 1 229 ? 10.656 -24.453 -16.844 1 95.75 229 ALA B C 1
ATOM 5302 O O . ALA B 1 229 ? 9.93 -24.719 -15.875 1 95.75 229 ALA B O 1
ATOM 5303 N N . THR B 1 230 ? 10.344 -23.609 -17.781 1 96.62 230 THR B N 1
ATOM 5304 C CA . THR B 1 230 ? 9.047 -22.938 -17.719 1 96.62 230 THR B CA 1
ATOM 5305 C C . THR B 1 230 ? 7.91 -23.938 -17.906 1 96.62 230 THR B C 1
ATOM 5307 O O . THR B 1 230 ? 6.855 -23.828 -17.281 1 96.62 230 THR B O 1
ATOM 5310 N N . VAL B 1 231 ? 8.125 -24.938 -18.75 1 98.25 231 VAL B N 1
ATOM 5311 C CA . VAL B 1 231 ? 7.121 -25.969 -18.984 1 98.25 231 VAL B CA 1
ATOM 5312 C C . VAL B 1 231 ? 6.957 -26.828 -17.734 1 98.25 231 VAL B C 1
ATOM 5314 O O . VAL B 1 231 ? 5.832 -27.125 -17.312 1 98.25 231 VAL B O 1
ATOM 5317 N N . SER B 1 232 ? 8.055 -27.188 -17.172 1 98 232 SER B N 1
ATOM 5318 C CA . SER B 1 232 ? 8.008 -27.984 -15.953 1 98 232 SER B CA 1
ATOM 5319 C C . SER B 1 232 ? 7.316 -27.234 -14.82 1 98 232 SER B C 1
ATOM 5321 O O . SER B 1 232 ? 6.535 -27.828 -14.07 1 98 232 SER B O 1
ATOM 5323 N N . THR B 1 233 ? 7.617 -25.938 -14.648 1 97.56 233 THR B N 1
ATOM 5324 C CA . THR B 1 233 ? 6.98 -25.109 -13.617 1 97.56 233 THR B CA 1
ATOM 5325 C C . THR B 1 233 ? 5.469 -25.062 -13.828 1 97.56 233 THR B C 1
ATOM 5327 O O . THR B 1 233 ? 4.703 -25.219 -12.875 1 97.56 233 THR B O 1
ATOM 5330 N N . TYR B 1 234 ? 5.078 -24.859 -15.047 1 98.38 234 TYR B N 1
ATOM 5331 C CA . TYR B 1 234 ? 3.666 -24.875 -15.406 1 98.38 234 TYR B CA 1
ATOM 5332 C C . TYR B 1 234 ? 3.016 -26.203 -15.023 1 98.38 234 TYR B C 1
ATOM 5334 O O . TYR B 1 234 ? 2.008 -26.219 -14.312 1 98.38 234 TYR B O 1
ATOM 5342 N N . TYR B 1 235 ? 3.666 -27.266 -15.414 1 98.5 235 TYR B N 1
ATOM 5343 C CA . TYR B 1 235 ? 3.189 -28.625 -15.156 1 98.5 235 TYR B CA 1
ATOM 5344 C C . TYR B 1 235 ? 3.043 -28.859 -13.656 1 98.5 235 TYR B C 1
ATOM 5346 O O . TYR B 1 235 ? 2.035 -29.422 -13.211 1 98.5 235 TYR B O 1
ATOM 5354 N N . ASN B 1 236 ? 3.955 -28.484 -12.914 1 98.25 236 ASN B N 1
ATOM 5355 C CA . ASN B 1 236 ? 3.963 -28.719 -11.477 1 98.25 236 ASN B CA 1
ATOM 5356 C C . ASN B 1 236 ? 2.865 -27.938 -10.766 1 98.25 236 ASN B C 1
ATOM 5358 O O . ASN B 1 236 ? 2.258 -28.422 -9.812 1 98.25 236 ASN B O 1
ATOM 5362 N N . HIS B 1 237 ? 2.596 -26.703 -11.164 1 98.5 237 HIS B N 1
ATOM 5363 C CA . HIS B 1 237 ? 1.483 -25.953 -10.594 1 98.5 237 HIS B CA 1
ATOM 5364 C C . HIS B 1 237 ? 0.15 -26.625 -10.891 1 98.5 237 HIS B C 1
ATOM 5366 O O . HIS B 1 237 ? -0.727 -26.688 -10.023 1 98.5 237 HIS B O 1
ATOM 5372 N N . LEU B 1 238 ? 0.003 -27.172 -12.109 1 98.44 238 LEU B N 1
ATOM 5373 C CA . LEU B 1 238 ? -1.235 -27.859 -12.445 1 98.44 238 LEU B CA 1
ATOM 5374 C C . LEU B 1 238 ? -1.399 -29.109 -11.594 1 98.44 238 LEU B C 1
ATOM 5376 O O . LEU B 1 238 ? -2.512 -29.453 -11.18 1 98.44 238 LEU B O 1
ATOM 5380 N N . ARG B 1 239 ? -0.301 -29.781 -11.375 1 97.44 239 ARG B N 1
ATOM 5381 C CA . ARG B 1 239 ? -0.364 -30.984 -10.539 1 97.44 239 ARG B CA 1
ATOM 5382 C C . ARG B 1 239 ? -0.847 -30.641 -9.133 1 97.44 239 ARG B C 1
ATOM 5384 O O . ARG B 1 239 ? -1.646 -31.375 -8.555 1 97.44 239 ARG B O 1
ATOM 5391 N N . VAL B 1 240 ? -0.355 -29.547 -8.578 1 98.31 240 VAL B N 1
ATOM 5392 C CA . VAL B 1 240 ? -0.77 -29.141 -7.238 1 98.31 240 VAL B CA 1
ATOM 5393 C C . VAL B 1 240 ? -2.246 -28.75 -7.25 1 98.31 240 VAL B C 1
ATOM 5395 O O . VAL B 1 240 ? -2.996 -29.094 -6.336 1 98.31 240 VAL B O 1
ATOM 5398 N N . LEU B 1 241 ? -2.676 -28.047 -8.242 1 98.56 241 LEU B N 1
ATOM 5399 C CA . LEU B 1 241 ? -4.078 -27.656 -8.359 1 98.56 241 LEU B CA 1
ATOM 5400 C C . LEU B 1 241 ? -4.973 -28.891 -8.461 1 98.56 241 LEU B C 1
ATOM 5402 O O . LEU B 1 241 ? -6.062 -28.922 -7.887 1 98.56 241 LEU B O 1
ATOM 5406 N N . ARG B 1 242 ? -4.527 -29.875 -9.211 1 97.44 242 ARG B N 1
ATOM 5407 C CA . ARG B 1 242 ? -5.273 -31.125 -9.312 1 97.44 242 ARG B CA 1
ATOM 5408 C C . ARG B 1 242 ? -5.359 -31.828 -7.957 1 97.44 242 ARG B C 1
ATOM 5410 O O . ARG B 1 242 ? -6.41 -32.344 -7.594 1 97.44 242 ARG B O 1
ATOM 5417 N N . THR B 1 243 ? -4.281 -31.812 -7.262 1 97.12 243 THR B N 1
ATOM 5418 C CA . THR B 1 243 ? -4.254 -32.406 -5.926 1 97.12 243 THR B CA 1
ATOM 5419 C C . THR B 1 243 ? -5.277 -31.719 -5.02 1 97.12 243 THR B C 1
ATOM 5421 O O . THR B 1 243 ? -5.996 -32.375 -4.273 1 97.12 243 THR B O 1
ATOM 5424 N N . ILE B 1 244 ? -5.348 -30.422 -5.094 1 97.88 244 ILE B N 1
ATOM 5425 C CA . ILE B 1 244 ? -6.285 -29.641 -4.289 1 97.88 244 ILE B CA 1
ATOM 5426 C C . ILE B 1 244 ? -7.719 -30.016 -4.664 1 97.88 244 ILE B C 1
ATOM 5428 O O . ILE B 1 244 ? -8.555 -30.234 -3.787 1 97.88 244 ILE B O 1
ATOM 5432 N N . ARG B 1 245 ? -8.008 -30.109 -5.906 1 96.44 245 ARG B N 1
ATOM 5433 C CA . ARG B 1 245 ? -9.336 -30.484 -6.367 1 96.44 245 ARG B CA 1
ATOM 5434 C C . ARG B 1 245 ? -9.719 -31.875 -5.84 1 96.44 245 ARG B C 1
ATOM 5436 O O . ARG B 1 245 ? -10.836 -32.062 -5.363 1 96.44 245 ARG B O 1
ATOM 5443 N N . GLU B 1 246 ? -8.812 -32.781 -5.867 1 95.69 246 GLU B N 1
ATOM 5444 C CA . GLU B 1 246 ? -9.07 -34.156 -5.473 1 95.69 246 GLU B CA 1
ATOM 5445 C C . GLU B 1 246 ? -9.195 -34.281 -3.955 1 95.69 246 GLU B C 1
ATOM 5447 O O . GLU B 1 246 ? -9.914 -35.156 -3.457 1 95.69 246 GLU B O 1
ATOM 5452 N N . SER B 1 247 ? -8.469 -33.469 -3.201 1 95.56 247 SER B N 1
ATOM 5453 C CA . SER B 1 247 ? -8.477 -33.531 -1.743 1 95.56 247 SER B CA 1
ATOM 5454 C C . SER B 1 247 ? -9.82 -33.094 -1.181 1 95.56 247 SER B C 1
ATOM 5456 O O . SER B 1 247 ? -10.188 -33.438 -0.061 1 95.56 247 SER B O 1
ATOM 5458 N N . GLY B 1 248 ? -10.531 -32.219 -1.854 1 95.5 248 GLY B N 1
ATOM 5459 C CA . GLY B 1 248 ? -11.812 -31.719 -1.398 1 95.5 248 GLY B CA 1
ATOM 5460 C C . GLY B 1 248 ? -11.688 -30.609 -0.363 1 95.5 248 GLY B C 1
ATOM 5461 O O . GLY B 1 248 ? -12.672 -30.234 0.268 1 95.5 248 GLY B O 1
ATOM 5462 N N . GLU B 1 249 ? -10.516 -30.156 -0.17 1 96.56 249 GLU B N 1
ATOM 5463 C CA . GLU B 1 249 ? -10.312 -29.094 0.805 1 96.56 249 GLU B CA 1
ATOM 5464 C C . GLU B 1 249 ? -10.953 -27.781 0.336 1 96.56 249 GLU B C 1
ATOM 5466 O O . GLU B 1 249 ? -11.055 -27.531 -0.867 1 96.56 249 GLU B O 1
ATOM 5471 N N . ALA B 1 250 ? -11.414 -26.984 1.306 1 97.56 250 ALA B N 1
ATOM 5472 C CA . ALA B 1 250 ? -12.125 -25.734 1.009 1 97.56 250 ALA B CA 1
ATOM 5473 C C . ALA B 1 250 ? -11.195 -24.703 0.395 1 97.56 250 ALA B C 1
ATOM 5475 O O . ALA B 1 250 ? -11.617 -23.875 -0.415 1 97.56 250 ALA B O 1
ATOM 5476 N N . SER B 1 251 ? -9.945 -24.656 0.859 1 98.31 251 SER B N 1
ATOM 5477 C CA . SER B 1 251 ? -8.922 -23.75 0.324 1 98.31 251 SER B CA 1
ATOM 5478 C C . SER B 1 251 ? -7.523 -24.266 0.636 1 98.31 251 SER B C 1
ATOM 5480 O O . SER B 1 251 ? -7.352 -25.156 1.476 1 98.31 251 SER B O 1
ATOM 5482 N N . ALA B 1 252 ? -6.562 -23.766 -0.061 1 98.81 252 ALA B N 1
ATOM 5483 C CA . ALA B 1 252 ? -5.16 -24.125 0.135 1 98.81 252 ALA B CA 1
ATOM 5484 C C . ALA B 1 252 ? -4.25 -22.938 -0.16 1 98.81 252 ALA B C 1
ATOM 5486 O O . ALA B 1 252 ? -4.648 -22 -0.855 1 98.81 252 ALA B O 1
ATOM 5487 N N . LEU B 1 253 ? -3.127 -22.922 0.47 1 98.88 253 LEU B N 1
ATOM 5488 C CA . LEU B 1 253 ? -2.057 -21.984 0.149 1 98.88 253 LEU B CA 1
ATOM 5489 C C . LEU B 1 253 ? -0.939 -22.688 -0.622 1 98.88 253 LEU B C 1
ATOM 5491 O O . LEU B 1 253 ? -0.486 -23.766 -0.229 1 98.88 253 LEU B O 1
ATOM 5495 N N . ILE B 1 254 ? -0.537 -22.141 -1.764 1 98.88 254 ILE B N 1
ATOM 5496 C CA . ILE B 1 254 ? 0.542 -22.688 -2.584 1 98.88 254 ILE B CA 1
ATOM 5497 C C . ILE B 1 254 ? 1.76 -21.766 -2.506 1 98.88 254 ILE B C 1
ATOM 5499 O O . ILE B 1 254 ? 1.655 -20.562 -2.748 1 98.88 254 ILE B O 1
ATOM 5503 N N . LEU B 1 255 ? 2.934 -22.359 -2.17 1 98.62 255 LEU B N 1
ATOM 5504 C CA . LEU B 1 255 ? 4.176 -21.609 -2.018 1 98.62 255 LEU B CA 1
ATOM 5505 C C . LEU B 1 255 ? 5.238 -22.125 -2.986 1 98.62 255 LEU B C 1
ATOM 5507 O O . LEU B 1 255 ? 5.348 -23.328 -3.221 1 98.62 255 LEU B O 1
ATOM 5511 N N . GLU B 1 256 ? 6.035 -21.172 -3.57 1 96.25 256 GLU B N 1
ATOM 5512 C CA . GLU B 1 256 ? 7.332 -21.547 -4.125 1 96.25 256 GLU B CA 1
ATOM 5513 C C . GLU B 1 256 ? 8.328 -21.891 -3.018 1 96.25 256 GLU B C 1
ATOM 5515 O O . GLU B 1 256 ? 8.078 -21.609 -1.844 1 96.25 256 GLU B O 1
ATOM 5520 N N . ASP B 1 257 ? 9.461 -22.469 -3.361 1 95.25 257 ASP B N 1
ATOM 5521 C CA . ASP B 1 257 ? 10.359 -22.984 -2.334 1 95.25 257 ASP B CA 1
ATOM 5522 C C . ASP B 1 257 ? 11.492 -22 -2.049 1 95.25 257 ASP B C 1
ATOM 5524 O O . ASP B 1 257 ? 12.516 -22.359 -1.471 1 95.25 257 ASP B O 1
ATOM 5528 N N . ASP B 1 258 ? 11.383 -20.781 -2.508 1 93 258 ASP B N 1
ATOM 5529 C CA . ASP B 1 258 ? 12.391 -19.766 -2.248 1 93 258 ASP B CA 1
ATOM 5530 C C . ASP B 1 258 ? 11.742 -18.469 -1.739 1 93 258 ASP B C 1
ATOM 5532 O O . ASP B 1 258 ? 12.133 -17.375 -2.143 1 93 258 ASP B O 1
ATOM 5536 N N . VAL B 1 259 ? 10.789 -18.625 -0.903 1 95.06 259 VAL B N 1
ATOM 5537 C CA . VAL B 1 259 ? 10.07 -17.438 -0.445 1 95.06 259 VAL B CA 1
ATOM 5538 C C . VAL B 1 259 ? 10.383 -17.172 1.026 1 95.06 259 VAL B C 1
ATOM 5540 O O . VAL B 1 259 ? 10.852 -18.078 1.735 1 95.06 259 VAL B O 1
ATOM 5543 N N . ASP B 1 260 ? 10.25 -15.953 1.458 1 94.75 260 ASP B N 1
ATOM 5544 C CA . ASP B 1 260 ? 10.219 -15.461 2.83 1 94.75 260 ASP B CA 1
ATOM 5545 C C . ASP B 1 260 ? 8.852 -14.883 3.176 1 94.75 260 ASP B C 1
ATOM 5547 O O . ASP B 1 260 ? 8.008 -14.703 2.293 1 94.75 260 ASP B O 1
ATOM 5551 N N . MET B 1 261 ? 8.625 -14.781 4.43 1 96.5 261 MET B N 1
ATOM 5552 C CA . MET B 1 261 ? 7.289 -14.375 4.855 1 96.5 261 MET B CA 1
ATOM 5553 C C . MET B 1 261 ? 7.363 -13.422 6.043 1 96.5 261 MET B C 1
ATOM 5555 O O . MET B 1 261 ? 8.383 -13.367 6.738 1 96.5 261 MET B O 1
ATOM 5559 N N . GLU B 1 262 ? 6.273 -12.633 6.184 1 96.62 262 GLU B N 1
ATOM 5560 C CA . GLU B 1 262 ? 6.148 -11.781 7.363 1 96.62 262 GLU B CA 1
ATOM 5561 C C . GLU B 1 262 ? 6.125 -12.609 8.641 1 96.62 262 GLU B C 1
ATOM 5563 O O . GLU B 1 262 ? 5.461 -13.648 8.703 1 96.62 262 GLU B O 1
ATOM 5568 N N . TRP B 1 263 ? 6.805 -12.125 9.664 1 94.94 263 TRP B N 1
ATOM 5569 C CA . TRP B 1 263 ? 6.855 -12.797 10.961 1 94.94 263 TRP B CA 1
ATOM 5570 C C . TRP B 1 263 ? 5.457 -12.977 11.539 1 94.94 263 TRP B C 1
ATOM 5572 O O . TRP B 1 263 ? 5.172 -13.984 12.188 1 94.94 263 TRP B O 1
ATOM 5582 N N . ASP B 1 264 ? 4.574 -12 11.305 1 94.06 264 ASP B N 1
ATOM 5583 C CA . ASP B 1 264 ? 3.203 -12.07 11.805 1 94.06 264 ASP B CA 1
ATOM 5584 C C . ASP B 1 264 ? 2.236 -12.484 10.695 1 94.06 264 ASP B C 1
ATOM 5586 O O . ASP B 1 264 ? 1.113 -11.977 10.633 1 94.06 264 ASP B O 1
ATOM 5590 N N . LEU B 1 265 ? 2.627 -13.414 9.859 1 96.88 265 LEU B N 1
ATOM 5591 C CA . LEU B 1 265 ? 1.867 -13.875 8.703 1 96.88 265 LEU B CA 1
ATOM 5592 C C . LEU B 1 265 ? 0.462 -14.305 9.109 1 96.88 265 LEU B C 1
ATOM 5594 O O . LEU B 1 265 ? -0.519 -13.938 8.461 1 96.88 265 LEU B O 1
ATOM 5598 N N . GLU B 1 266 ? 0.333 -15.07 10.164 1 94.81 266 GLU B N 1
ATOM 5599 C CA . GLU B 1 266 ? -0.959 -15.609 10.586 1 94.81 266 GLU B CA 1
ATOM 5600 C C . GLU B 1 266 ? -1.937 -14.492 10.93 1 94.81 266 GLU B C 1
ATOM 5602 O O . GLU B 1 266 ? -3.088 -14.508 10.492 1 94.81 266 GLU B O 1
ATOM 5607 N N . ARG B 1 267 ? -1.464 -13.578 11.695 1 91.5 267 ARG B N 1
ATOM 5608 C CA . ARG B 1 267 ? -2.314 -12.461 12.094 1 91.5 267 ARG B CA 1
ATOM 5609 C C . ARG B 1 267 ? -2.77 -11.656 10.883 1 91.5 267 ARG B C 1
ATOM 5611 O O . ARG B 1 267 ? -3.938 -11.281 10.781 1 91.5 267 ARG B O 1
ATOM 5618 N N . ARG B 1 268 ? -1.84 -11.359 10.008 1 94.62 268 ARG B N 1
ATOM 5619 C CA . ARG B 1 268 ? -2.166 -10.594 8.805 1 94.62 268 ARG B CA 1
ATOM 5620 C C . ARG B 1 268 ? -3.197 -11.328 7.953 1 94.62 268 ARG B C 1
ATOM 5622 O O . ARG B 1 268 ? -4.203 -10.75 7.551 1 94.62 268 ARG B O 1
ATOM 5629 N N . TRP B 1 269 ? -2.965 -12.633 7.746 1 95.75 269 TRP B N 1
ATOM 5630 C CA . TRP B 1 269 ? -3.869 -13.406 6.906 1 95.75 269 TRP B CA 1
ATOM 5631 C C . TRP B 1 269 ? -5.258 -13.484 7.531 1 95.75 269 TRP B C 1
ATOM 5633 O O . TRP B 1 269 ? -6.266 -13.297 6.844 1 95.75 269 TRP B O 1
ATOM 5643 N N . ARG B 1 270 ? -5.34 -13.75 8.789 1 91.69 270 ARG B N 1
ATOM 5644 C CA . ARG B 1 270 ? -6.629 -13.867 9.461 1 91.69 270 ARG B CA 1
ATOM 5645 C C . ARG B 1 270 ? -7.426 -12.57 9.344 1 91.69 270 ARG B C 1
ATOM 5647 O O . ARG B 1 270 ? -8.641 -12.602 9.141 1 91.69 270 ARG B O 1
ATOM 5654 N N . SER B 1 271 ? -6.715 -11.516 9.516 1 91.62 271 SER B N 1
ATOM 5655 C CA . SER B 1 271 ? -7.371 -10.211 9.383 1 91.62 271 SER B CA 1
ATOM 5656 C C . SER B 1 271 ? -7.91 -10 7.973 1 91.62 271 SER B C 1
ATOM 5658 O O . SER B 1 271 ? -9.023 -9.516 7.797 1 91.62 271 SER B O 1
ATOM 5660 N N . ILE B 1 272 ? -7.172 -10.375 6.984 1 94.5 272 ILE B N 1
ATOM 5661 C CA . ILE B 1 272 ? -7.516 -10.117 5.59 1 94.5 272 ILE B CA 1
ATOM 5662 C C . ILE B 1 272 ? -8.594 -11.102 5.133 1 94.5 272 ILE B C 1
ATOM 5664 O O . ILE B 1 272 ? -9.547 -10.719 4.457 1 94.5 272 ILE B O 1
ATOM 5668 N N . GLU B 1 273 ? -8.438 -12.352 5.496 1 93.88 273 GLU B N 1
ATOM 5669 C CA . GLU B 1 273 ? -9.328 -13.422 5.043 1 93.88 273 GLU B CA 1
ATOM 5670 C C . GLU B 1 273 ? -10.773 -13.125 5.414 1 93.88 273 GLU B C 1
ATOM 5672 O O . GLU B 1 273 ? -11.695 -13.453 4.66 1 93.88 273 GLU B O 1
ATOM 5677 N N . SER B 1 274 ? -10.969 -12.477 6.523 1 88.94 274 SER B N 1
ATOM 5678 C CA . SER B 1 274 ? -12.312 -12.211 7.031 1 88.94 274 SER B CA 1
ATOM 5679 C C . SER B 1 274 ? -13.055 -11.227 6.137 1 88.94 274 SER B C 1
ATOM 5681 O O . SER B 1 274 ? -14.273 -11.07 6.246 1 88.94 274 SER B O 1
ATOM 5683 N N . HIS B 1 275 ? -12.383 -10.586 5.211 1 92 275 HIS B N 1
ATOM 5684 C CA . HIS B 1 275 ? -13 -9.594 4.34 1 92 275 HIS B CA 1
ATOM 5685 C C . HIS B 1 275 ? -13.18 -10.133 2.926 1 92 275 HIS B C 1
ATOM 5687 O O . HIS B 1 275 ? -13.742 -9.453 2.062 1 92 275 HIS B O 1
ATOM 5693 N N . LEU B 1 276 ? -12.734 -11.336 2.691 1 95.44 276 LEU B N 1
ATOM 5694 C CA . LEU B 1 276 ? -12.906 -11.938 1.375 1 95.44 276 LEU B CA 1
ATOM 5695 C C . LEU B 1 276 ? -14.359 -12.328 1.14 1 95.44 276 LEU B C 1
ATOM 5697 O O . LEU B 1 276 ? -15.039 -12.812 2.053 1 95.44 276 LEU B O 1
ATOM 5701 N N . PRO B 1 277 ? -14.852 -12.117 -0.085 1 95.69 277 PRO B N 1
ATOM 5702 C CA . PRO B 1 277 ? -16.188 -12.625 -0.391 1 95.69 277 PRO B CA 1
ATOM 5703 C C . PRO B 1 277 ? -16.234 -14.156 -0.446 1 95.69 277 PRO B C 1
ATOM 5705 O O . PRO B 1 277 ? -15.195 -14.805 -0.602 1 95.69 277 PRO B O 1
ATOM 5708 N N . SER B 1 278 ? -17.375 -14.656 -0.356 1 95.19 278 SER B N 1
ATOM 5709 C CA . SER B 1 278 ? -17.547 -16.109 -0.302 1 95.19 278 SER B CA 1
ATOM 5710 C C . SER B 1 278 ? -17.141 -16.766 -1.622 1 95.19 278 SER B C 1
ATOM 5712 O O . SER B 1 278 ? -16.797 -17.938 -1.657 1 95.19 278 SER B O 1
ATOM 5714 N N . ASP B 1 279 ? -17.172 -15.992 -2.66 1 97.06 279 ASP B N 1
ATOM 5715 C CA . ASP B 1 279 ? -16.938 -16.594 -3.971 1 97.06 279 ASP B CA 1
ATOM 5716 C C . ASP B 1 279 ? -15.539 -16.234 -4.48 1 97.06 279 ASP B C 1
ATOM 5718 O O . ASP B 1 279 ? -15.305 -16.203 -5.691 1 97.06 279 ASP B O 1
ATOM 5722 N N . TRP B 1 280 ? -14.641 -15.844 -3.516 1 98.19 280 TRP B N 1
ATOM 5723 C CA . TRP B 1 280 ? -13.273 -15.586 -3.965 1 98.19 280 TRP B CA 1
ATOM 5724 C C . TRP B 1 280 ? -12.656 -16.844 -4.566 1 98.19 280 TRP B C 1
ATOM 5726 O O . TRP B 1 280 ? -12.945 -17.969 -4.121 1 98.19 280 TRP B O 1
ATOM 5736 N N . ASP B 1 281 ? -11.82 -16.672 -5.656 1 98.75 281 ASP B N 1
ATOM 5737 C CA . ASP B 1 281 ? -11.141 -17.781 -6.316 1 98.75 281 ASP B CA 1
ATOM 5738 C C . ASP B 1 281 ? -9.68 -17.875 -5.879 1 98.75 281 ASP B C 1
ATOM 5740 O O . ASP B 1 281 ? -9.219 -18.922 -5.43 1 98.75 281 ASP B O 1
ATOM 5744 N N . THR B 1 282 ? -8.977 -16.781 -6.031 1 98.81 282 THR B N 1
ATOM 5745 C CA . THR B 1 282 ? -7.555 -16.75 -5.703 1 98.81 282 THR B CA 1
ATOM 5746 C C . THR B 1 282 ? -7.199 -15.492 -4.926 1 98.81 282 THR B C 1
ATOM 5748 O O . THR B 1 282 ? -7.809 -14.438 -5.129 1 98.81 282 THR B O 1
ATOM 5751 N N . VAL B 1 283 ? -6.277 -15.578 -3.988 1 98.88 283 VAL B N 1
ATOM 5752 C CA . VAL B 1 283 ? -5.688 -14.445 -3.281 1 98.88 283 VAL B CA 1
ATOM 5753 C C . VAL B 1 283 ? -4.168 -14.508 -3.383 1 98.88 283 VAL B C 1
ATOM 5755 O O . VAL B 1 283 ? -3.549 -15.492 -2.977 1 98.88 283 VAL B O 1
ATOM 5758 N N . PHE B 1 284 ? -3.615 -13.492 -3.91 1 98.5 284 PHE B N 1
ATOM 5759 C CA . PHE B 1 284 ? -2.162 -13.438 -4.039 1 98.5 284 PHE B CA 1
ATOM 5760 C C . PHE B 1 284 ? -1.538 -12.75 -2.83 1 98.5 284 PHE B C 1
ATOM 5762 O O . PHE B 1 284 ? -1.596 -11.523 -2.707 1 98.5 284 PHE B O 1
ATOM 5769 N N . LEU B 1 285 ? -0.87 -13.555 -1.971 1 98.38 285 LEU B N 1
ATOM 5770 C CA . LEU B 1 285 ? -0.172 -13.055 -0.79 1 98.38 285 LEU B CA 1
ATOM 5771 C C . LEU B 1 285 ? 1.239 -12.602 -1.144 1 98.38 285 LEU B C 1
ATOM 5773 O O . LEU B 1 285 ? 1.812 -11.758 -0.455 1 98.38 285 LEU B O 1
ATOM 5777 N N . GLY B 1 286 ? 1.745 -13.234 -2.115 1 96.5 286 GLY B N 1
ATOM 5778 C CA . GLY B 1 286 ? 3.037 -12.891 -2.688 1 96.5 286 GLY B CA 1
ATOM 5779 C C . GLY B 1 286 ? 3.031 -12.867 -4.203 1 96.5 286 GLY B C 1
ATOM 5780 O O . GLY B 1 286 ? 2.754 -13.883 -4.848 1 96.5 286 GLY B O 1
ATOM 5781 N N . HIS B 1 287 ? 3.27 -11.812 -4.789 1 93.81 287 HIS B N 1
ATOM 5782 C CA . HIS B 1 287 ? 3.299 -11.539 -6.223 1 93.81 287 HIS B CA 1
ATOM 5783 C C . HIS B 1 287 ? 4.277 -10.414 -6.547 1 93.81 287 HIS B C 1
ATOM 5785 O O . HIS B 1 287 ? 4.961 -9.906 -5.656 1 93.81 287 HIS B O 1
ATOM 5791 N N . CYS B 1 288 ? 4.395 -10.172 -7.863 1 87.12 288 CYS B N 1
ATOM 5792 C CA . CYS B 1 288 ? 5.324 -9.117 -8.25 1 87.12 288 CYS B CA 1
ATOM 5793 C C . CYS B 1 288 ? 4.82 -8.359 -9.469 1 87.12 288 CYS B C 1
ATOM 5795 O O . CYS B 1 288 ? 3.887 -8.805 -10.141 1 87.12 288 CYS B O 1
ATOM 5797 N N . TRP B 1 289 ? 5.285 -7.223 -9.617 1 77.56 289 TRP B N 1
ATOM 5798 C CA . TRP B 1 289 ? 5.199 -6.391 -10.82 1 77.56 289 TRP B CA 1
ATOM 5799 C C . TRP B 1 289 ? 3.748 -6.078 -11.164 1 77.56 289 TRP B C 1
ATOM 5801 O O . TRP B 1 289 ? 3.43 -5.773 -12.312 1 77.56 289 TRP B O 1
ATOM 5811 N N . GLY B 1 290 ? 2.902 -6.273 -10.25 1 75.94 290 GLY B N 1
ATOM 5812 C CA . GLY B 1 290 ? 1.5 -6.047 -10.562 1 75.94 290 GLY B CA 1
ATOM 5813 C C . GLY B 1 290 ? 1.065 -4.609 -10.336 1 75.94 290 GLY B C 1
ATOM 5814 O O . GLY B 1 290 ? 1.796 -3.82 -9.734 1 75.94 290 GLY B O 1
ATOM 5815 N N . HIS B 1 291 ? -0.106 -4.293 -10.906 1 79.19 291 HIS B N 1
ATOM 5816 C CA . HIS B 1 291 ? -0.734 -2.98 -10.797 1 79.19 291 HIS B CA 1
ATOM 5817 C C . HIS B 1 291 ? -1.953 -3.029 -9.883 1 79.19 291 HIS B C 1
ATOM 5819 O O . HIS B 1 291 ? -3.01 -2.492 -10.219 1 79.19 291 HIS B O 1
ATOM 5825 N N . GLU B 1 292 ? -1.709 -3.656 -8.828 1 87.12 292 GLU B N 1
ATOM 5826 C CA . GLU B 1 292 ? -2.863 -3.959 -7.988 1 87.12 292 GLU B CA 1
ATOM 5827 C C . GLU B 1 292 ? -3.383 -2.703 -7.293 1 87.12 292 GLU B C 1
ATOM 5829 O O . GLU B 1 292 ? -4.582 -2.588 -7.023 1 87.12 292 GLU B O 1
ATOM 5834 N N . LEU B 1 293 ? -2.498 -1.772 -7.094 1 83.06 293 LEU B N 1
ATOM 5835 C CA . LEU B 1 293 ? -2.84 -0.596 -6.301 1 83.06 293 LEU B CA 1
ATOM 5836 C C . LEU B 1 293 ? -3.68 0.384 -7.113 1 83.06 293 LEU B C 1
ATOM 5838 O O . LEU B 1 293 ? -4.148 1.393 -6.586 1 83.06 293 LEU B O 1
ATOM 5842 N N . ILE B 1 294 ? -3.918 0.041 -8.344 1 80.19 294 ILE B N 1
ATOM 5843 C CA . ILE B 1 294 ? -4.848 0.838 -9.141 1 80.19 294 ILE B CA 1
ATOM 5844 C C . ILE B 1 294 ? -6.277 0.573 -8.672 1 80.19 294 ILE B C 1
ATOM 5846 O O . ILE B 1 294 ? -7.176 1.389 -8.906 1 80.19 294 ILE B O 1
ATOM 5850 N N . GLN B 1 295 ? -6.492 -0.562 -8.07 1 85 295 GLN B N 1
ATOM 5851 C CA . GLN B 1 295 ? -7.797 -0.921 -7.527 1 85 295 GLN B CA 1
ATOM 5852 C C . GLN B 1 295 ? -7.965 -0.384 -6.105 1 85 295 GLN B C 1
ATOM 5854 O O . GLN B 1 295 ? -7.008 -0.358 -5.328 1 85 295 GLN B O 1
ATOM 5859 N N . PRO B 1 296 ? -9.141 0.029 -5.754 1 82.38 296 PRO B N 1
ATOM 5860 C CA . PRO B 1 296 ? -9.375 0.5 -4.387 1 82.38 296 PRO B CA 1
ATOM 5861 C C . PRO B 1 296 ? -9.219 -0.604 -3.344 1 82.38 296 PRO B C 1
ATOM 5863 O O . PRO B 1 296 ? -9.203 -1.788 -3.691 1 82.38 296 PRO B O 1
ATOM 5866 N N . GLN B 1 297 ? -9.031 -0.132 -2.158 1 86.62 297 GLN B N 1
ATOM 5867 C CA . GLN B 1 297 ? -9.055 -1.071 -1.042 1 86.62 297 GLN B CA 1
ATOM 5868 C C . GLN B 1 297 ? -10.383 -1.822 -0.981 1 86.62 297 GLN B C 1
ATOM 5870 O O . GLN B 1 297 ? -11.445 -1.241 -1.227 1 86.62 297 GLN B O 1
ATOM 5875 N N . PHE B 1 298 ? -10.305 -3.078 -0.688 1 89.06 298 PHE B N 1
ATOM 5876 C CA . PHE B 1 298 ? -11.492 -3.92 -0.653 1 89.06 298 PHE B CA 1
ATOM 5877 C C . PHE B 1 298 ? -11.789 -4.375 0.77 1 89.06 298 PHE B C 1
ATOM 5879 O O . PHE B 1 298 ? -11.414 -5.477 1.168 1 89.06 298 PHE B O 1
ATOM 5886 N N . GLY B 1 299 ? -12.414 -3.531 1.582 1 85.31 299 GLY B N 1
ATOM 5887 C CA . GLY B 1 299 ? -12.844 -3.857 2.934 1 85.31 299 GLY B CA 1
ATOM 5888 C C . GLY B 1 299 ? -11.695 -3.893 3.928 1 85.31 299 GLY B C 1
ATOM 5889 O O . GLY B 1 299 ? -11.922 -3.848 5.141 1 85.31 299 GLY B O 1
ATOM 5890 N N . HIS B 1 300 ? -10.586 -3.98 3.541 1 91.5 300 HIS B N 1
ATOM 5891 C CA . HIS B 1 300 ? -9.344 -4.012 4.309 1 91.5 300 HIS B CA 1
ATOM 5892 C C . HIS B 1 300 ? -8.273 -3.145 3.654 1 91.5 300 HIS B C 1
ATOM 5894 O O . HIS B 1 300 ? -8.148 -3.121 2.428 1 91.5 300 HIS B O 1
ATOM 5900 N N . PRO B 1 301 ? -7.465 -2.445 4.469 1 91.44 301 PRO B N 1
ATOM 5901 C CA . PRO B 1 301 ? -6.531 -1.488 3.873 1 91.44 301 PRO B CA 1
ATOM 5902 C C . PRO B 1 301 ? -5.492 -2.158 2.975 1 91.44 301 PRO B C 1
ATOM 5904 O O . PRO B 1 301 ? -4.902 -1.502 2.111 1 91.44 301 PRO B O 1
ATOM 5907 N N . ASN B 1 302 ? -5.246 -3.473 3.131 1 94.69 302 ASN B N 1
ATOM 5908 C CA . ASN B 1 302 ? -4.195 -4.145 2.375 1 94.69 302 ASN B CA 1
ATOM 5909 C C . ASN B 1 302 ? -4.773 -5.039 1.283 1 94.69 302 ASN B C 1
ATOM 5911 O O . ASN B 1 302 ? -4.031 -5.719 0.57 1 94.69 302 ASN B O 1
ATOM 5915 N N . LEU B 1 303 ? -6.066 -5.098 1.15 1 94.44 303 LEU B N 1
ATOM 5916 C CA . LEU B 1 303 ? -6.711 -6.027 0.226 1 94.44 303 LEU B CA 1
ATOM 5917 C C . LEU B 1 303 ? -7.273 -5.285 -0.983 1 94.44 303 LEU B C 1
ATOM 5919 O O . LEU B 1 303 ? -7.996 -4.301 -0.831 1 94.44 303 LEU B O 1
ATOM 5923 N N . HIS B 1 304 ? -6.91 -5.746 -2.193 1 92.12 304 HIS B N 1
ATOM 5924 C CA . HIS B 1 304 ? -7.379 -5.176 -3.451 1 92.12 304 HIS B CA 1
ATOM 5925 C C . HIS B 1 304 ? -7.84 -6.266 -4.414 1 92.12 304 HIS B C 1
ATOM 5927 O O . HIS B 1 304 ? -7.324 -7.387 -4.379 1 92.12 304 HIS B O 1
ATOM 5933 N N . LYS B 1 305 ? -8.812 -5.863 -5.227 1 94 305 LYS B N 1
ATOM 5934 C CA . LYS B 1 305 ? -9.047 -6.75 -6.367 1 94 305 LYS B CA 1
ATOM 5935 C C . LYS B 1 305 ? -7.805 -6.844 -7.25 1 94 305 LYS B C 1
ATOM 5937 O O . LYS B 1 305 ? -7.117 -5.844 -7.473 1 94 305 LYS B O 1
ATOM 5942 N N . SER B 1 306 ? -7.578 -8.055 -7.703 1 95.94 306 SER B N 1
ATOM 5943 C CA . SER B 1 306 ? -6.383 -8.234 -8.516 1 95.94 306 SER B CA 1
ATOM 5944 C C . SER B 1 306 ? -6.57 -7.652 -9.914 1 95.94 306 SER B C 1
ATOM 5946 O O . SER B 1 306 ? -7.656 -7.746 -10.492 1 95.94 306 SER B O 1
ATOM 5948 N N . THR B 1 307 ? -5.473 -7.07 -10.438 1 91.31 307 THR B N 1
ATOM 5949 C CA . THR B 1 307 ? -5.469 -6.574 -11.805 1 91.31 307 THR B CA 1
ATOM 5950 C C . THR B 1 307 ? -4.492 -7.375 -12.664 1 91.31 307 THR B C 1
ATOM 5952 O O . THR B 1 307 ? -4.902 -8.055 -13.609 1 91.31 307 THR B O 1
ATOM 5955 N N . GLU B 1 308 ? -3.162 -7.348 -12.273 1 91.75 308 GLU B N 1
ATOM 5956 C CA . GLU B 1 308 ? -2.172 -8.031 -13.094 1 91.75 308 GLU B CA 1
ATOM 5957 C C . GLU B 1 308 ? -1.033 -8.586 -12.242 1 91.75 308 GLU B C 1
ATOM 5959 O O . GLU B 1 308 ? 0.14 -8.336 -12.531 1 91.75 308 GLU B O 1
ATOM 5964 N N . PRO B 1 309 ? -1.399 -9.359 -11.273 1 93.56 309 PRO B N 1
ATOM 5965 C CA . PRO B 1 309 ? -0.301 -9.938 -10.5 1 93.56 309 PRO B CA 1
ATOM 5966 C C . PRO B 1 309 ? 0.544 -10.914 -11.32 1 93.56 309 PRO B C 1
ATOM 5968 O O . PRO B 1 309 ? 0.009 -11.664 -12.141 1 93.56 309 PRO B O 1
ATOM 5971 N N . LEU B 1 310 ? 1.829 -10.766 -11.172 1 91.56 310 LEU B N 1
ATOM 5972 C CA . LEU B 1 310 ? 2.768 -11.734 -11.727 1 91.56 310 LEU B CA 1
ATOM 5973 C C . LEU B 1 310 ? 3.518 -12.461 -10.617 1 91.56 310 LEU B C 1
ATOM 5975 O O . LEU B 1 310 ? 3.326 -12.164 -9.438 1 91.56 310 LEU B O 1
ATOM 5979 N N . CYS B 1 311 ? 4.27 -13.375 -10.961 1 91.62 311 CYS B N 1
ATOM 5980 C CA . CYS B 1 311 ? 4.941 -14.258 -10.016 1 91.62 311 CYS B CA 1
ATOM 5981 C C . CYS B 1 311 ? 3.928 -15.07 -9.211 1 91.62 311 CYS B C 1
ATOM 5983 O O . CYS B 1 311 ? 2.725 -14.812 -9.289 1 91.62 311 CYS B O 1
ATOM 5985 N N . LEU B 1 312 ? 4.238 -16.062 -8.641 1 96.12 312 LEU B N 1
ATOM 5986 C CA . LEU B 1 312 ? 3.416 -16.953 -7.828 1 96.12 312 LEU B CA 1
ATOM 5987 C C . LEU B 1 312 ? 4.152 -17.375 -6.559 1 96.12 312 LEU B C 1
ATOM 5989 O O . LEU B 1 312 ? 4.207 -18.562 -6.223 1 96.12 312 LEU B O 1
ATOM 5993 N N . HIS B 1 313 ? 4.715 -16.297 -5.906 1 95.44 313 HIS B N 1
ATOM 5994 C CA . HIS B 1 313 ? 5.48 -16.562 -4.691 1 95.44 313 HIS B CA 1
ATOM 5995 C C . HIS B 1 313 ? 4.637 -17.312 -3.662 1 95.44 313 HIS B C 1
ATOM 5997 O O . HIS B 1 313 ? 5.117 -18.25 -3.02 1 95.44 313 HIS B O 1
ATOM 6003 N N . GLY B 1 314 ? 3.469 -16.891 -3.449 1 98.25 314 GLY B N 1
ATOM 6004 C CA . GLY B 1 314 ? 2.48 -17.469 -2.555 1 98.25 314 GLY B CA 1
ATOM 6005 C C . GLY B 1 314 ? 1.062 -17.031 -2.863 1 98.25 314 GLY B C 1
ATOM 6006 O O . GLY B 1 314 ? 0.768 -15.836 -2.883 1 98.25 314 GLY B O 1
ATOM 6007 N N . TYR B 1 315 ? 0.225 -18.016 -3.158 1 98.81 315 TYR B N 1
ATOM 6008 C CA . TYR B 1 315 ? -1.159 -17.641 -3.438 1 98.81 315 TYR B CA 1
ATOM 6009 C C . TYR B 1 315 ? -2.123 -18.688 -2.875 1 98.81 315 TYR B C 1
ATOM 6011 O O . TYR B 1 315 ? -1.814 -19.875 -2.854 1 98.81 315 TYR B O 1
ATOM 6019 N N . ALA B 1 316 ? -3.201 -18.172 -2.328 1 98.88 316 ALA B N 1
ATOM 6020 C CA . ALA B 1 316 ? -4.293 -19.016 -1.841 1 98.88 316 ALA B CA 1
ATOM 6021 C C . ALA B 1 316 ? -5.289 -19.328 -2.955 1 98.88 316 ALA B C 1
ATOM 6023 O O . ALA B 1 316 ? -5.531 -18.484 -3.828 1 98.88 316 ALA B O 1
ATOM 6024 N N . VAL B 1 317 ? -5.844 -20.5 -2.93 1 98.81 317 VAL B N 1
ATOM 6025 C CA . VAL B 1 317 ? -6.859 -20.906 -3.891 1 98.81 317 VAL B CA 1
ATOM 6026 C C . VAL B 1 317 ? -8.031 -21.562 -3.156 1 98.81 317 VAL B C 1
ATOM 6028 O O . VAL B 1 317 ? -7.828 -22.375 -2.248 1 98.81 317 VAL B O 1
ATOM 6031 N N . SER B 1 318 ? -9.242 -21.125 -3.473 1 98.56 318 SER B N 1
ATOM 6032 C CA . SER B 1 318 ? -10.438 -21.797 -2.975 1 98.56 318 SER B CA 1
ATOM 6033 C C . SER B 1 318 ? -10.75 -23.047 -3.785 1 98.56 318 SER B C 1
ATOM 6035 O O . SER B 1 318 ? -10.133 -23.281 -4.828 1 98.56 318 SER B O 1
ATOM 6037 N N . ALA B 1 319 ? -11.695 -23.828 -3.279 1 97.94 319 ALA B N 1
ATOM 6038 C CA . ALA B 1 319 ? -12.141 -25 -4.035 1 97.94 319 ALA B CA 1
ATOM 6039 C C . ALA B 1 319 ? -12.672 -24.594 -5.41 1 97.94 319 ALA B C 1
ATOM 6041 O O . ALA B 1 319 ? -12.305 -25.188 -6.426 1 97.94 319 ALA B O 1
ATOM 6042 N N . LEU B 1 320 ? -13.461 -23.594 -5.426 1 97.25 320 LEU B N 1
ATOM 6043 C CA . LEU B 1 320 ? -13.984 -23.078 -6.684 1 97.25 320 LEU B CA 1
ATOM 6044 C C . LEU B 1 320 ? -12.852 -22.516 -7.551 1 97.25 320 LEU B C 1
ATOM 6046 O O . LEU B 1 320 ? -12.836 -22.734 -8.766 1 97.25 320 LEU B O 1
ATOM 6050 N N . GLY B 1 321 ? -11.953 -21.828 -6.891 1 98.31 321 GLY B N 1
ATOM 6051 C CA . GLY B 1 321 ? -10.828 -21.25 -7.602 1 98.31 321 GLY B CA 1
ATOM 6052 C C . GLY B 1 321 ? -9.93 -22.281 -8.25 1 98.31 321 GLY B C 1
ATOM 6053 O O . GLY B 1 321 ? -9.445 -22.078 -9.367 1 98.31 321 GLY B O 1
ATOM 6054 N N . SER B 1 322 ? -9.695 -23.359 -7.562 1 98.25 322 SER B N 1
ATOM 6055 C CA . SER B 1 322 ? -8.852 -24.422 -8.125 1 98.25 322 SER B CA 1
ATOM 6056 C C . SER B 1 322 ? -9.5 -25.047 -9.352 1 98.25 322 SER B C 1
ATOM 6058 O O . SER B 1 322 ? -8.812 -25.359 -10.328 1 98.25 322 SER B O 1
ATOM 6060 N N . ARG B 1 323 ? -10.766 -25.234 -9.344 1 97.69 323 ARG B N 1
ATOM 6061 C CA . ARG B 1 323 ? -11.492 -25.766 -10.492 1 97.69 323 ARG B CA 1
ATOM 6062 C C . ARG B 1 323 ? -11.406 -24.812 -11.688 1 97.69 323 ARG B C 1
ATOM 6064 O O . ARG B 1 323 ? -11.117 -25.234 -12.805 1 97.69 323 ARG B O 1
ATOM 6071 N N . LYS B 1 324 ? -11.617 -23.547 -11.414 1 98.06 324 LYS B N 1
ATOM 6072 C CA . LYS B 1 324 ? -11.57 -22.547 -12.484 1 98.06 324 LYS B CA 1
ATOM 6073 C C . LYS B 1 324 ? -10.172 -22.438 -13.07 1 98.06 324 LYS B C 1
ATOM 6075 O O . LYS B 1 324 ? -10.008 -22.359 -14.289 1 98.06 324 LYS B O 1
ATOM 6080 N N . LEU B 1 325 ? -9.242 -22.406 -12.18 1 98.56 325 LEU B N 1
ATOM 6081 C CA . LEU B 1 325 ? -7.863 -22.328 -12.641 1 98.56 325 LEU B CA 1
ATOM 6082 C C . LEU B 1 325 ? -7.5 -23.516 -13.508 1 98.56 325 LEU B C 1
ATOM 6084 O O . LEU B 1 325 ? -6.867 -23.359 -14.555 1 98.56 325 LEU B O 1
ATOM 6088 N N . LEU B 1 326 ? -7.871 -24.703 -13.109 1 98.25 326 LEU B N 1
ATOM 6089 C CA . LEU B 1 326 ? -7.566 -25.906 -13.883 1 98.25 326 LEU B CA 1
ATOM 6090 C C . LEU B 1 326 ? -8.234 -25.844 -15.25 1 98.25 326 LEU B C 1
ATOM 6092 O O . LEU B 1 326 ? -7.637 -26.234 -16.25 1 98.25 326 LEU B O 1
ATOM 6096 N N . GLU B 1 327 ? -9.445 -25.406 -15.242 1 97.25 327 GLU B N 1
ATOM 6097 C CA . GLU B 1 327 ? -10.156 -25.281 -16.516 1 97.25 327 GLU B CA 1
ATOM 6098 C C . GLU B 1 327 ? -9.43 -24.312 -17.438 1 97.25 327 GLU B C 1
ATOM 6100 O O . GLU B 1 327 ? -9.242 -24.594 -18.625 1 97.25 327 GLU B O 1
ATOM 6105 N N . LEU B 1 328 ? -9.016 -23.219 -16.906 1 96.75 328 LEU B N 1
ATOM 6106 C CA . LEU B 1 328 ? -8.367 -22.172 -17.703 1 96.75 328 LEU B CA 1
ATOM 6107 C C . LEU B 1 328 ? -6.98 -22.625 -18.141 1 96.75 328 LEU B C 1
ATOM 6109 O O . LEU B 1 328 ? -6.625 -22.484 -19.312 1 96.75 328 LEU B O 1
ATOM 6113 N N . TYR B 1 329 ? -6.227 -23.234 -17.234 1 98.06 329 TYR B N 1
ATOM 6114 C CA . TYR B 1 329 ? -4.875 -23.688 -17.547 1 98.06 329 TYR B CA 1
ATOM 6115 C C . TYR B 1 329 ? -4.914 -24.859 -18.531 1 98.06 329 TYR B C 1
ATOM 6117 O O . TYR B 1 329 ? -3.955 -25.078 -19.281 1 98.06 329 TYR B O 1
ATOM 6125 N N . ASN B 1 330 ? -5.996 -25.594 -18.562 1 97.88 330 ASN B N 1
ATOM 6126 C CA . ASN B 1 330 ? -6.082 -26.797 -19.375 1 97.88 330 ASN B CA 1
ATOM 6127 C C . ASN B 1 330 ? -6.68 -26.516 -20.75 1 97.88 330 ASN B C 1
ATOM 6129 O O . ASN B 1 330 ? -6.859 -27.422 -21.562 1 97.88 330 ASN B O 1
ATOM 6133 N N . ASP B 1 331 ? -7.055 -25.25 -20.984 1 97.25 331 ASP B N 1
ATOM 6134 C CA . ASP B 1 331 ? -7.512 -24.938 -22.328 1 97.25 331 ASP B CA 1
ATOM 6135 C C . ASP B 1 331 ? -6.457 -25.312 -23.375 1 97.25 331 ASP B C 1
ATOM 6137 O O . ASP B 1 331 ? -5.316 -24.859 -23.297 1 97.25 331 ASP B O 1
ATOM 6141 N N . PRO B 1 332 ? -6.816 -26.141 -24.359 1 97.5 332 PRO B N 1
ATOM 6142 C CA . PRO B 1 332 ? -5.809 -26.703 -25.25 1 97.5 332 PRO B CA 1
ATOM 6143 C C . PRO B 1 332 ? -5.152 -25.656 -26.141 1 97.5 332 PRO B C 1
ATOM 6145 O O . PRO B 1 332 ? -4.086 -25.906 -26.719 1 97.5 332 PRO B O 1
ATOM 6148 N N . TRP B 1 333 ? -5.719 -24.5 -26.297 1 97.31 333 TRP B N 1
ATOM 6149 C CA . TRP B 1 333 ? -5.137 -23.438 -27.125 1 97.31 333 TRP B CA 1
ATOM 6150 C C . TRP B 1 333 ? -4.172 -22.594 -26.312 1 97.31 333 TRP B C 1
ATOM 6152 O O . TRP B 1 333 ? -3.32 -21.891 -26.875 1 97.31 333 TRP B O 1
ATOM 6162 N N . THR B 1 334 ? -4.316 -22.594 -24.969 1 97.31 334 THR B N 1
ATOM 6163 C CA . THR B 1 334 ? -3.531 -21.641 -24.188 1 97.31 334 THR B CA 1
ATOM 6164 C C . THR B 1 334 ? -2.578 -22.375 -23.234 1 97.31 334 THR B C 1
ATOM 6166 O O . THR B 1 334 ? -1.633 -21.781 -22.719 1 97.31 334 THR B O 1
ATOM 6169 N N . SER B 1 335 ? -2.787 -23.656 -23.062 1 98.31 335 SER B N 1
ATOM 6170 C CA . SER B 1 335 ? -1.947 -24.422 -22.156 1 98.31 335 SER B CA 1
ATOM 6171 C C . SER B 1 335 ? -0.484 -24.391 -22.578 1 98.31 335 SER B C 1
ATOM 6173 O O . SER B 1 335 ? -0.166 -24.656 -23.734 1 98.31 335 SER B O 1
ATOM 6175 N N . PHE B 1 336 ? 0.397 -24 -21.656 1 98.31 336 PHE B N 1
ATOM 6176 C CA . PHE B 1 336 ? 1.849 -24.031 -21.797 1 98.31 336 PHE B CA 1
ATOM 6177 C C . PHE B 1 336 ? 2.309 -23.094 -22.891 1 98.31 336 PHE B C 1
ATOM 6179 O O . PHE B 1 336 ? 3.408 -23.234 -23.422 1 98.31 336 PHE B O 1
ATOM 6186 N N . GLN B 1 337 ? 1.474 -22.141 -23.266 1 98.19 337 GLN B N 1
ATOM 6187 C CA . GLN B 1 337 ? 1.838 -21.219 -24.328 1 98.19 337 GLN B CA 1
ATOM 6188 C C . GLN B 1 337 ? 2.615 -20.031 -23.781 1 98.19 337 GLN B C 1
ATOM 6190 O O . GLN B 1 337 ? 3.326 -19.344 -24.531 1 98.19 337 GLN B O 1
ATOM 6195 N N . THR B 1 338 ? 2.434 -19.656 -22.547 1 97.62 338 THR B N 1
ATOM 6196 C CA . THR B 1 338 ? 3.203 -18.672 -21.797 1 97.62 338 THR B CA 1
ATOM 6197 C C . THR B 1 338 ? 3.574 -19.219 -20.422 1 97.62 338 THR B C 1
ATOM 6199 O O . THR B 1 338 ? 3.082 -20.266 -20 1 97.62 338 THR B O 1
ATOM 6202 N N . PRO B 1 339 ? 4.555 -18.578 -19.734 1 96.38 339 PRO B N 1
ATOM 6203 C CA . PRO B 1 339 ? 4.824 -19.016 -18.359 1 96.38 339 PRO B CA 1
ATOM 6204 C C . PRO B 1 339 ? 3.578 -19 -17.469 1 96.38 339 PRO B C 1
ATOM 6206 O O . PRO B 1 339 ? 2.686 -18.172 -17.672 1 96.38 339 PRO B O 1
ATOM 6209 N N . VAL B 1 340 ? 3.598 -19.875 -16.516 1 97.69 340 VAL B N 1
ATOM 6210 C CA . VAL B 1 340 ? 2.406 -20.156 -15.727 1 97.69 340 VAL B CA 1
ATOM 6211 C C . VAL B 1 340 ? 1.929 -18.875 -15.039 1 97.69 340 VAL B C 1
ATOM 6213 O O . VAL B 1 340 ? 0.724 -18.641 -14.922 1 97.69 340 VAL B O 1
ATOM 6216 N N . ASP B 1 341 ? 2.846 -18.047 -14.547 1 95.31 341 ASP B N 1
ATOM 6217 C CA . ASP B 1 341 ? 2.467 -16.844 -13.789 1 95.31 341 ASP B CA 1
ATOM 6218 C C . ASP B 1 341 ? 1.928 -15.758 -14.719 1 95.31 341 ASP B C 1
ATOM 6220 O O . ASP B 1 341 ? 1.102 -14.945 -14.305 1 95.31 341 ASP B O 1
ATOM 6224 N N . THR B 1 342 ? 2.314 -15.742 -15.992 1 95.19 342 THR B N 1
ATOM 6225 C CA . THR B 1 342 ? 1.9 -14.695 -16.922 1 95.19 342 THR B CA 1
ATOM 6226 C C . THR B 1 342 ? 0.479 -14.945 -17.422 1 95.19 342 THR B C 1
ATOM 6228 O O . THR B 1 342 ? -0.139 -14.055 -18.016 1 95.19 342 THR B O 1
ATOM 6231 N N . CYS B 1 343 ? -0.114 -16.062 -17.078 1 97.06 343 CYS B N 1
ATOM 6232 C CA . CYS B 1 343 ? -1.478 -16.406 -17.469 1 97.06 343 CYS B CA 1
ATOM 6233 C C . CYS B 1 343 ? -2.492 -15.672 -16.594 1 97.06 343 CYS B C 1
ATOM 6235 O O . CYS B 1 343 ? -3.615 -15.406 -17.031 1 97.06 343 CYS B O 1
ATOM 6237 N N . ILE B 1 344 ? -2.088 -15.344 -15.406 1 97.06 344 ILE B N 1
ATOM 6238 C CA . ILE B 1 344 ? -3.006 -14.969 -14.336 1 97.06 344 ILE B CA 1
ATOM 6239 C C . ILE B 1 344 ? -3.742 -13.688 -14.711 1 97.06 344 ILE B C 1
ATOM 6241 O O . ILE B 1 344 ? -4.969 -13.609 -14.594 1 97.06 344 ILE B O 1
ATOM 6245 N N . PRO B 1 345 ? -3.043 -12.68 -15.242 1 95 345 PRO B N 1
ATOM 6246 C CA . PRO B 1 345 ? -3.766 -11.469 -15.625 1 95 345 PRO B CA 1
ATOM 6247 C C . PRO B 1 345 ? -4.883 -11.734 -16.625 1 95 345 PRO B C 1
ATOM 6249 O O . PRO B 1 345 ? -5.98 -11.188 -16.5 1 95 345 PRO B O 1
ATOM 6252 N N . THR B 1 346 ? -4.609 -12.578 -17.609 1 95.75 346 THR B N 1
ATOM 6253 C CA . THR B 1 346 ? -5.625 -12.93 -18.594 1 95.75 346 THR B CA 1
ATOM 6254 C C . THR B 1 346 ? -6.766 -13.711 -17.938 1 95.75 346 THR B C 1
ATOM 6256 O O . THR B 1 346 ? -7.934 -13.484 -18.266 1 95.75 346 THR B O 1
ATOM 6259 N N . PHE B 1 347 ? -6.414 -14.602 -17.016 1 97.44 347 PHE B N 1
ATOM 6260 C CA . PHE B 1 347 ? -7.426 -15.406 -16.344 1 97.44 347 PHE B CA 1
ATOM 6261 C C . PHE B 1 347 ? -8.359 -14.516 -15.523 1 97.44 347 PHE B C 1
ATOM 6263 O O . PHE B 1 347 ? -9.555 -14.781 -15.43 1 97.44 347 PHE B O 1
ATOM 6270 N N . ILE B 1 348 ? -7.793 -13.484 -14.938 1 96.75 348 ILE B N 1
ATOM 6271 C CA . ILE B 1 348 ? -8.594 -12.523 -14.188 1 96.75 348 ILE B CA 1
ATOM 6272 C C . ILE B 1 348 ? -9.594 -11.836 -15.117 1 96.75 348 ILE B C 1
ATOM 6274 O O . ILE B 1 348 ? -10.773 -11.695 -14.781 1 96.75 348 ILE B O 1
ATOM 6278 N N . LYS B 1 349 ? -9.211 -11.5 -16.297 1 94.81 349 LYS B N 1
ATOM 6279 C CA . LYS B 1 349 ? -10.094 -10.883 -17.281 1 94.81 349 LYS B CA 1
ATOM 6280 C C . LYS B 1 349 ? -11.148 -11.875 -17.766 1 94.81 349 LYS B C 1
ATOM 6282 O O . LYS B 1 349 ? -12.211 -11.477 -18.25 1 94.81 349 LYS B O 1
ATOM 6287 N N . LEU B 1 350 ? -10.844 -13.102 -17.641 1 95.5 350 LEU B N 1
ATOM 6288 C CA . LEU B 1 350 ? -11.773 -14.141 -18.078 1 95.5 350 LEU B CA 1
ATOM 6289 C C . LEU B 1 350 ? -12.695 -14.562 -16.953 1 95.5 350 LEU B C 1
ATOM 6291 O O . LEU B 1 350 ? -13.461 -15.523 -17.078 1 95.5 350 LEU B O 1
ATOM 6295 N N . GLY B 1 351 ? -12.516 -13.93 -15.844 1 94.69 351 GLY B N 1
ATOM 6296 C CA . GLY B 1 351 ? -13.523 -14.141 -14.82 1 94.69 351 GLY B CA 1
ATOM 6297 C C . GLY B 1 351 ? -12.969 -14.75 -13.547 1 94.69 351 GLY B C 1
ATOM 6298 O O . GLY B 1 351 ? -13.727 -15.07 -12.625 1 94.69 351 GLY B O 1
ATOM 6299 N N . LEU B 1 352 ? -11.688 -14.945 -13.453 1 97.5 352 LEU B N 1
ATOM 6300 C CA . LEU B 1 352 ? -11.102 -15.406 -12.195 1 97.5 352 LEU B CA 1
ATOM 6301 C C . LEU B 1 352 ? -11.227 -14.344 -11.117 1 97.5 352 LEU B C 1
ATOM 6303 O O . LEU B 1 352 ? -10.586 -13.289 -11.188 1 97.5 352 LEU B O 1
ATOM 6307 N N . ASN B 1 353 ? -12.047 -14.602 -10.109 1 98.19 353 ASN B N 1
ATOM 6308 C CA . ASN B 1 353 ? -12.258 -13.648 -9.023 1 98.19 353 ASN B CA 1
ATOM 6309 C C . ASN B 1 353 ? -11.078 -13.633 -8.055 1 98.19 353 ASN B C 1
ATOM 6311 O O . ASN B 1 353 ? -11.07 -14.367 -7.066 1 98.19 353 ASN B O 1
ATOM 6315 N N . SER B 1 354 ? -10.164 -12.719 -8.328 1 98.62 354 SER B N 1
ATOM 6316 C CA . SER B 1 354 ? -8.883 -12.766 -7.637 1 98.62 354 SER B CA 1
ATOM 6317 C C . SER B 1 354 ? -8.648 -11.492 -6.832 1 98.62 354 SER B C 1
ATOM 6319 O O . SER B 1 354 ? -9.141 -10.422 -7.195 1 98.62 354 SER B O 1
ATOM 6321 N N . PHE B 1 355 ? -7.875 -11.617 -5.777 1 98.19 355 PHE B N 1
ATOM 6322 C CA . PHE B 1 355 ? -7.504 -10.516 -4.887 1 98.19 355 PHE B CA 1
ATOM 6323 C C . PHE B 1 355 ? -6.008 -10.531 -4.609 1 98.19 355 PHE B C 1
ATOM 6325 O O . PHE B 1 355 ? -5.367 -11.586 -4.652 1 98.19 355 PHE B O 1
ATOM 6332 N N . SER B 1 356 ? -5.492 -9.344 -4.371 1 97.38 356 SER B N 1
ATOM 6333 C CA . SER B 1 356 ? -4.07 -9.188 -4.082 1 97.38 356 SER B CA 1
ATOM 6334 C C . SER B 1 356 ? -3.852 -8.43 -2.775 1 97.38 356 SER B C 1
ATOM 6336 O O . SER B 1 356 ? -4.559 -7.469 -2.484 1 97.38 356 SER B O 1
ATOM 6338 N N . ILE B 1 357 ? -2.922 -8.914 -2.041 1 96.94 357 ILE B N 1
ATOM 6339 C CA . ILE B 1 357 ? -2.5 -8.227 -0.824 1 96.94 357 ILE B CA 1
ATOM 6340 C C . ILE B 1 357 ? -1.358 -7.266 -1.144 1 96.94 357 ILE B C 1
ATOM 6342 O O . ILE B 1 357 ? -0.381 -7.645 -1.793 1 96.94 357 ILE B O 1
ATOM 6346 N N . GLU B 1 358 ? -1.501 -5.992 -0.747 1 92.5 358 GLU B N 1
ATOM 6347 C CA . GLU B 1 358 ? -0.483 -4.957 -0.909 1 92.5 358 GLU B CA 1
ATOM 6348 C C . GLU B 1 358 ? -0.246 -4.207 0.398 1 92.5 358 GLU B C 1
ATOM 6350 O O . GLU B 1 358 ? -1.194 -3.752 1.039 1 92.5 358 GLU B O 1
ATOM 6355 N N . PRO B 1 359 ? 0.996 -3.979 0.834 1 92.06 359 PRO B N 1
ATOM 6356 C CA . PRO B 1 359 ? 2.188 -4.664 0.327 1 92.06 359 PRO B CA 1
ATOM 6357 C C . PRO B 1 359 ? 2.129 -6.176 0.527 1 92.06 359 PRO B C 1
ATOM 6359 O O . PRO B 1 359 ? 1.413 -6.66 1.409 1 92.06 359 PRO B O 1
ATOM 6362 N N . THR B 1 360 ? 2.895 -6.906 -0.269 1 94.88 360 THR B N 1
ATOM 6363 C CA . THR B 1 360 ? 2.902 -8.367 -0.192 1 94.88 360 THR B CA 1
ATOM 6364 C C . THR B 1 360 ? 3.428 -8.828 1.163 1 94.88 360 THR B C 1
ATOM 6366 O O . THR B 1 360 ? 4.23 -8.141 1.794 1 94.88 360 THR B O 1
ATOM 6369 N N . ILE B 1 361 ? 2.965 -9.977 1.578 1 97.06 361 ILE B N 1
ATOM 6370 C CA . ILE B 1 361 ? 3.377 -10.484 2.881 1 97.06 361 ILE B CA 1
ATOM 6371 C C . ILE B 1 361 ? 4.18 -11.773 2.703 1 97.06 361 ILE B C 1
ATOM 6373 O O . ILE B 1 361 ? 4.66 -12.352 3.68 1 97.06 361 ILE B O 1
ATOM 6377 N N . ILE B 1 362 ? 4.289 -12.273 1.521 1 96.81 362 ILE B N 1
ATOM 6378 C CA . ILE B 1 362 ? 5.191 -13.328 1.071 1 96.81 362 ILE B CA 1
ATOM 6379 C C . ILE B 1 362 ? 6.016 -12.836 -0.112 1 96.81 362 ILE B C 1
ATOM 6381 O O . ILE B 1 362 ? 5.473 -12.266 -1.064 1 96.81 362 ILE B O 1
ATOM 6385 N N . ASN B 1 363 ? 7.359 -12.945 0.023 1 91.75 363 ASN B N 1
ATOM 6386 C CA . ASN B 1 363 ? 8.242 -12.508 -1.049 1 91.75 363 ASN B CA 1
ATOM 6387 C C . ASN B 1 363 ? 9.32 -13.547 -1.351 1 91.75 363 ASN B C 1
ATOM 6389 O O . ASN B 1 363 ? 9.664 -14.359 -0.491 1 91.75 363 ASN B O 1
ATOM 6393 N N . GLN B 1 364 ? 9.773 -13.469 -2.57 1 88.69 364 GLN B N 1
ATOM 6394 C CA . GLN B 1 364 ? 10.953 -14.281 -2.859 1 88.69 364 GLN B CA 1
ATOM 6395 C C . GLN B 1 364 ? 12.141 -13.859 -2 1 88.69 364 GLN B C 1
ATOM 6397 O O . GLN B 1 364 ? 12.375 -12.664 -1.808 1 88.69 364 GLN B O 1
ATOM 6402 N N . SER B 1 365 ? 12.758 -14.844 -1.371 1 78.56 365 SER B N 1
ATOM 6403 C CA . SER B 1 365 ? 13.859 -14.562 -0.452 1 78.56 365 SER B CA 1
ATOM 6404 C C . SER B 1 365 ? 15.164 -14.328 -1.204 1 78.56 365 SER B C 1
ATOM 6406 O O . SER B 1 365 ? 15.516 -15.102 -2.096 1 78.56 365 SER B O 1
ATOM 6408 N N . LYS B 1 366 ? 15.797 -13.242 -1.08 1 60.44 366 LYS B N 1
ATOM 6409 C CA . LYS B 1 366 ? 17.125 -13.039 -1.665 1 60.44 366 LYS B CA 1
ATOM 6410 C C . LYS B 1 366 ? 18.219 -13.156 -0.608 1 60.44 366 LYS B C 1
ATOM 6412 O O . LYS B 1 366 ? 19.406 -13 -0.914 1 60.44 366 LYS B O 1
ATOM 6417 N N . VAL B 1 367 ? 17.891 -13.297 0.564 1 56.03 367 VAL B N 1
ATOM 6418 C CA . VAL B 1 367 ? 18.844 -13.336 1.676 1 56.03 367 VAL B CA 1
ATOM 6419 C C . VAL B 1 367 ? 19.438 -14.742 1.795 1 56.03 367 VAL B C 1
ATOM 6421 O O . VAL B 1 367 ? 20.609 -14.898 2.119 1 56.03 367 VAL B O 1
ATOM 6424 N N . LEU B 1 368 ? 18.625 -15.641 1.687 1 52.81 368 LEU B N 1
ATOM 6425 C CA . LEU B 1 368 ? 19.125 -17 1.927 1 52.81 368 LEU B CA 1
ATOM 6426 C C . LEU B 1 368 ? 19.953 -17.484 0.747 1 52.81 368 LEU B C 1
ATOM 6428 O O . LEU B 1 368 ? 19.547 -17.344 -0.408 1 52.81 368 LEU B O 1
ATOM 6432 N N . GLN B 1 369 ? 21.281 -17.047 0.762 1 46.72 369 GLN B N 1
ATOM 6433 C CA . GLN B 1 369 ? 22.375 -17.312 -0.167 1 46.72 369 GLN B CA 1
ATOM 6434 C C . GLN B 1 369 ? 22.078 -18.531 -1.036 1 46.72 369 GLN B C 1
ATOM 6436 O O . GLN B 1 369 ? 22.922 -18.969 -1.82 1 46.72 369 GLN B O 1
ATOM 6441 N N . SER B 1 370 ? 21.094 -19.234 -0.767 1 38.34 370 SER B N 1
ATOM 6442 C CA . SER B 1 370 ? 21.391 -20.422 -1.547 1 38.34 370 SER B CA 1
ATOM 6443 C C . SER B 1 370 ? 21.641 -20.094 -3.012 1 38.34 370 SER B C 1
ATOM 6445 O O . SER B 1 370 ? 22.359 -20.812 -3.705 1 38.34 370 SER B O 1
ATOM 6447 N N . ASP B 1 371 ? 20.672 -19.469 -3.703 1 37.44 371 ASP B N 1
ATOM 6448 C CA . ASP B 1 371 ? 20.969 -19.375 -5.129 1 37.44 371 ASP B CA 1
ATOM 6449 C C . ASP B 1 371 ? 21.891 -18.188 -5.414 1 37.44 371 ASP B C 1
ATOM 6451 O O . ASP B 1 371 ? 21.406 -17.062 -5.648 1 37.44 371 ASP B O 1
ATOM 6455 N N . ILE B 1 372 ? 22.922 -17.875 -4.707 1 32.88 372 ILE B N 1
ATOM 6456 C CA . ILE B 1 372 ? 24.031 -17.125 -5.301 1 32.88 372 ILE B CA 1
ATOM 6457 C C . ILE B 1 372 ? 24.109 -17.453 -6.793 1 32.88 372 ILE B C 1
ATOM 6459 O O . ILE B 1 372 ? 25.141 -17.188 -7.43 1 32.88 372 ILE B O 1
ATOM 6463 N N . GLN B 1 373 ? 23.531 -18.359 -7.25 1 30.97 373 GLN B N 1
ATOM 6464 C CA . GLN B 1 373 ? 23.703 -18.297 -8.695 1 30.97 373 GLN B CA 1
ATOM 6465 C C . GLN B 1 373 ? 23.375 -16.906 -9.227 1 30.97 373 GLN B C 1
ATOM 6467 O O . GLN B 1 373 ? 22.281 -16.391 -9 1 30.97 373 GLN B O 1
ATOM 6472 N N . SER B 1 374 ? 24.344 -15.969 -9.391 1 34.66 374 SER B N 1
ATOM 6473 C CA . SER B 1 374 ? 24.484 -14.617 -9.93 1 34.66 374 SER B CA 1
ATOM 6474 C C . SER B 1 374 ? 23.25 -14.203 -10.719 1 34.66 374 SER B C 1
ATOM 6476 O O . SER B 1 374 ? 23.062 -13.031 -11.039 1 34.66 374 SER B O 1
ATOM 6478 N N . GLY B 1 375 ? 22.641 -14.969 -11.695 1 34.28 375 GLY B N 1
ATOM 6479 C CA . GLY B 1 375 ? 22.109 -14.539 -12.984 1 34.28 375 GLY B CA 1
ATOM 6480 C C . GLY B 1 375 ? 20.719 -13.953 -12.883 1 34.28 375 GLY B C 1
ATOM 6481 O O . GLY B 1 375 ? 20.453 -12.852 -13.359 1 34.28 375 GLY B O 1
ATOM 6482 N N . LYS B 1 376 ? 19.594 -14.852 -12.906 1 39.81 376 LYS B N 1
ATOM 6483 C CA . LYS B 1 376 ? 18.422 -14.648 -13.75 1 39.81 376 LYS B CA 1
ATOM 6484 C C . LYS B 1 376 ? 17.344 -13.875 -13.008 1 39.81 376 LYS B C 1
ATOM 6486 O O . LYS B 1 376 ? 16.312 -13.531 -13.586 1 39.81 376 LYS B O 1
ATOM 6491 N N . GLY B 1 377 ? 17.344 -13.773 -11.641 1 45.59 377 GLY B N 1
ATOM 6492 C CA . GLY B 1 377 ? 16.125 -13.172 -11.148 1 45.59 377 GLY B CA 1
ATOM 6493 C C . GLY B 1 377 ? 16.203 -11.664 -11.023 1 45.59 377 GLY B C 1
ATOM 6494 O O . GLY B 1 377 ? 17.266 -11.078 -11.211 1 45.59 377 GLY B O 1
ATOM 6495 N N . SER B 1 378 ? 14.961 -11.023 -11.086 1 49.41 378 SER B N 1
ATOM 6496 C CA . SER B 1 378 ? 14.867 -9.578 -10.938 1 49.41 378 SER B CA 1
ATOM 6497 C C . SER B 1 378 ? 15.648 -9.094 -9.719 1 49.41 378 SER B C 1
ATOM 6499 O O . SER B 1 378 ? 15.672 -9.773 -8.688 1 49.41 378 SER B O 1
ATOM 6501 N N . SER B 1 379 ? 16.5 -8.227 -9.883 1 51.16 379 SER B N 1
ATOM 6502 C CA . SER B 1 379 ? 17.234 -7.57 -8.812 1 51.16 379 SER B CA 1
ATOM 6503 C C . SER B 1 379 ? 16.297 -6.922 -7.801 1 51.16 379 SER B C 1
ATOM 6505 O O . SER B 1 379 ? 16.703 -6.605 -6.68 1 51.16 379 SER B O 1
ATOM 6507 N N . TRP B 1 380 ? 15.039 -6.949 -8.242 1 53.03 380 TRP B N 1
ATOM 6508 C CA . TRP B 1 380 ? 14.125 -6.293 -7.309 1 53.03 380 TRP B CA 1
ATOM 6509 C C . TRP B 1 380 ? 13.797 -7.211 -6.129 1 53.03 380 TRP B C 1
ATOM 6511 O O . TRP B 1 380 ? 13.539 -8.398 -6.316 1 53.03 380 TRP B O 1
ATOM 6521 N N . LYS B 1 381 ? 13.969 -6.59 -4.938 1 61.75 381 LYS B N 1
ATOM 6522 C CA . LYS B 1 381 ? 13.633 -7.328 -3.725 1 61.75 381 LYS B CA 1
ATOM 6523 C C . LYS B 1 381 ? 12.422 -6.711 -3.025 1 61.75 381 LYS B C 1
ATOM 6525 O O . LYS B 1 381 ? 12.422 -5.52 -2.715 1 61.75 381 LYS B O 1
ATOM 6530 N N . GLY B 1 382 ? 11.359 -7.57 -2.992 1 72.62 382 GLY B N 1
ATOM 6531 C CA . GLY B 1 382 ? 10.266 -7.117 -2.148 1 72.62 382 GLY B CA 1
ATOM 6532 C C . GLY B 1 382 ? 10.664 -6.941 -0.696 1 72.62 382 GLY B C 1
ATOM 6533 O O . GLY B 1 382 ? 11.539 -7.656 -0.195 1 72.62 382 GLY B O 1
ATOM 6534 N N . LEU B 1 383 ? 10.102 -5.957 -0.045 1 84.5 383 LEU B N 1
ATOM 6535 C CA . LEU B 1 383 ? 10.398 -5.684 1.355 1 84.5 383 LEU B CA 1
ATOM 6536 C C . LEU B 1 383 ? 9.336 -6.277 2.268 1 84.5 383 LEU B C 1
ATOM 6538 O O . LEU B 1 383 ? 8.156 -6.309 1.913 1 84.5 383 LEU B O 1
ATOM 6542 N N . LEU B 1 384 ? 9.844 -6.883 3.32 1 91.25 384 LEU B N 1
ATOM 6543 C CA . LEU B 1 384 ? 8.969 -7.312 4.41 1 91.25 384 LEU B CA 1
ATOM 6544 C C . LEU B 1 384 ? 9.18 -6.449 5.648 1 91.25 384 LEU B C 1
ATOM 6546 O O . LEU B 1 384 ? 10.273 -5.914 5.859 1 91.25 384 LEU B O 1
ATOM 6550 N N . VAL B 1 385 ? 8.141 -6.262 6.457 1 92.5 385 VAL B N 1
ATOM 6551 C CA . VAL B 1 385 ? 8.234 -5.5 7.699 1 92.5 385 VAL B CA 1
ATOM 6552 C C . VAL B 1 385 ? 9.164 -6.215 8.672 1 92.5 385 VAL B C 1
ATOM 6554 O O . VAL B 1 385 ? 10.031 -5.586 9.289 1 92.5 385 VAL B O 1
ATOM 6557 N N . ASP B 1 386 ? 8.961 -7.414 8.859 1 92.75 386 ASP B N 1
ATOM 6558 C CA . ASP B 1 386 ? 9.711 -8.281 9.766 1 92.75 386 ASP B CA 1
ATOM 6559 C C . ASP B 1 386 ? 9.922 -9.664 9.156 1 92.75 386 ASP B C 1
ATOM 6561 O O . ASP B 1 386 ? 9.078 -10.555 9.305 1 92.75 386 ASP B O 1
ATOM 6565 N N . SER B 1 387 ? 11.062 -9.875 8.547 1 92.06 387 SER B N 1
ATOM 6566 C CA . SER B 1 387 ? 11.406 -11.047 7.75 1 92.06 387 SER B CA 1
ATOM 6567 C C . SER B 1 387 ? 11.695 -12.258 8.633 1 92.06 387 SER B C 1
ATOM 6569 O O . SER B 1 387 ? 12.531 -12.188 9.539 1 92.06 387 SER B O 1
ATOM 6571 N N . VAL B 1 388 ? 11.039 -13.359 8.367 1 95 388 VAL B N 1
ATOM 6572 C CA . VAL B 1 388 ? 11.297 -14.602 9.094 1 95 388 VAL B CA 1
ATOM 6573 C C . VAL B 1 388 ? 12.719 -15.078 8.812 1 95 388 VAL B C 1
ATOM 6575 O O . VAL B 1 388 ? 13.445 -15.461 9.734 1 95 388 VAL B O 1
ATOM 6578 N N . ALA B 1 389 ? 13.109 -15.039 7.574 1 92.25 389 ALA B N 1
ATOM 6579 C CA . ALA B 1 389 ? 14.445 -15.477 7.172 1 92.25 389 ALA B CA 1
ATOM 6580 C C . ALA B 1 389 ? 15.523 -14.664 7.879 1 92.25 389 ALA B C 1
ATOM 6582 O O . ALA B 1 389 ? 16.531 -15.219 8.312 1 92.25 389 ALA B O 1
ATOM 6583 N N . GLU B 1 390 ? 15.312 -13.398 8.008 1 88.81 390 GLU B N 1
ATOM 6584 C CA . GLU B 1 390 ? 16.297 -12.555 8.68 1 88.81 390 GLU B CA 1
ATOM 6585 C C . GLU B 1 390 ? 16.422 -12.906 10.156 1 88.81 390 GLU B C 1
ATOM 6587 O O . GLU B 1 390 ? 17.516 -12.883 10.719 1 88.81 390 GLU B O 1
ATOM 6592 N N . ARG B 1 391 ? 15.266 -13.188 10.797 1 91.62 391 ARG B N 1
ATOM 6593 C CA . ARG B 1 391 ? 15.305 -13.609 12.188 1 91.62 391 ARG B CA 1
ATOM 6594 C C . ARG B 1 391 ? 16.109 -14.898 12.352 1 91.62 391 ARG B C 1
ATOM 6596 O O . ARG B 1 391 ? 16.891 -15.039 13.289 1 91.62 391 ARG B O 1
ATOM 6603 N N . ILE B 1 392 ? 15.898 -15.812 11.461 1 92.94 392 ILE B N 1
ATOM 6604 C CA . ILE B 1 392 ? 16.609 -17.094 11.508 1 92.94 392 ILE B CA 1
ATOM 6605 C C . ILE B 1 392 ? 18.109 -16.844 11.352 1 92.94 392 ILE B C 1
ATOM 6607 O O . ILE B 1 392 ? 18.906 -17.359 12.141 1 92.94 392 ILE B O 1
ATOM 6611 N N . LEU B 1 393 ? 18.484 -16.016 10.383 1 89.69 393 LEU B N 1
ATOM 6612 C CA . LEU B 1 393 ? 19.891 -15.719 10.148 1 89.69 393 LEU B CA 1
ATOM 6613 C C . LEU B 1 393 ? 20.516 -15.055 11.367 1 89.69 393 LEU B C 1
ATOM 6615 O O . LEU B 1 393 ? 21.625 -15.414 11.773 1 89.69 393 LEU B O 1
ATOM 6619 N N . LYS B 1 394 ? 19.812 -14.109 11.914 1 88.88 394 LYS B N 1
ATOM 6620 C CA . LYS B 1 394 ? 20.297 -13.422 13.109 1 88.88 394 LYS B CA 1
ATOM 6621 C C . LYS B 1 394 ? 20.531 -14.414 14.25 1 88.88 394 LYS B C 1
ATOM 6623 O O . LYS B 1 394 ? 21.516 -14.32 14.969 1 88.88 394 LYS B O 1
ATOM 6628 N N . SER B 1 395 ? 19.625 -15.289 14.422 1 91 395 SER B N 1
ATOM 6629 C CA . SER B 1 395 ? 19.719 -16.266 15.492 1 91 395 SER B CA 1
ATOM 6630 C C . SER B 1 395 ? 20.906 -17.203 15.281 1 91 395 SER B C 1
ATOM 6632 O O . SER B 1 395 ? 21.453 -17.75 16.234 1 91 395 SER B O 1
ATOM 6634 N N . GLU B 1 396 ? 21.297 -17.375 14.062 1 89.5 396 GLU B N 1
ATOM 6635 C CA . GLU B 1 396 ? 22.422 -18.25 13.719 1 89.5 396 GLU B CA 1
ATOM 6636 C C . GLU B 1 396 ? 23.734 -17.484 13.656 1 89.5 396 GLU B C 1
ATOM 6638 O O . GLU B 1 396 ? 24.766 -18.031 13.305 1 89.5 396 GLU B O 1
ATOM 6643 N N . GLY B 1 397 ? 23.641 -16.141 13.93 1 86.12 397 GLY B N 1
ATOM 6644 C CA . GLY B 1 397 ? 24.828 -15.297 13.945 1 86.12 397 GLY B CA 1
ATOM 6645 C C . GLY B 1 397 ? 25.312 -14.914 12.555 1 86.12 397 GLY B C 1
ATOM 6646 O O . GLY B 1 397 ? 26.469 -14.547 12.375 1 86.12 397 GLY B O 1
ATOM 6647 N N . LYS B 1 398 ? 24.547 -15.164 11.594 1 83.31 398 LYS B N 1
ATOM 6648 C CA . LYS B 1 398 ? 24.906 -14.82 10.219 1 83.31 398 LYS B CA 1
ATOM 6649 C C . LYS B 1 398 ? 24.531 -13.367 9.906 1 83.31 398 LYS B C 1
ATOM 6651 O O . LYS B 1 398 ? 23.547 -12.852 10.422 1 83.31 398 LYS B O 1
ATOM 6656 N N . PRO B 1 399 ? 25.422 -12.672 9.195 1 74.19 399 PRO B N 1
ATOM 6657 C CA . PRO B 1 399 ? 25.141 -11.273 8.875 1 74.19 399 PRO B CA 1
ATOM 6658 C C . PRO B 1 399 ? 23.906 -11.102 7.984 1 74.19 399 PRO B C 1
ATOM 6660 O O . PRO B 1 399 ? 23.656 -11.938 7.109 1 74.19 399 PRO B O 1
ATOM 6663 N N . VAL B 1 400 ? 23.031 -10.281 8.406 1 71 400 VAL B N 1
ATOM 6664 C CA . VAL B 1 400 ? 21.906 -9.891 7.559 1 71 400 VAL B CA 1
ATOM 6665 C C . VAL B 1 400 ? 22.281 -8.656 6.738 1 71 400 VAL B C 1
ATOM 6667 O O . VAL B 1 400 ? 22.766 -7.664 7.285 1 71 400 VAL B O 1
ATOM 6670 N N . ASN B 1 401 ? 22.609 -8.836 5.438 1 55.59 401 ASN B N 1
ATOM 6671 C CA . ASN B 1 401 ? 22.984 -7.703 4.594 1 55.59 401 ASN B CA 1
ATOM 6672 C C . ASN B 1 401 ? 21.844 -6.699 4.457 1 55.59 401 ASN B C 1
ATOM 6674 O O . ASN B 1 401 ? 20.828 -6.988 3.812 1 55.59 401 ASN B O 1
ATOM 6678 N N . HIS B 1 402 ? 21.672 -5.863 5.355 1 55.25 402 HIS B N 1
ATOM 6679 C CA . HIS B 1 402 ? 20.656 -4.824 5.223 1 55.25 402 HIS B CA 1
ATOM 6680 C C . HIS B 1 402 ? 21.094 -3.76 4.219 1 55.25 402 HIS B C 1
ATOM 6682 O O . HIS B 1 402 ? 21.453 -2.645 4.602 1 55.25 402 HIS B O 1
ATOM 6688 N N . THR B 1 403 ? 21.844 -4.156 3.152 1 45.16 403 THR B N 1
ATOM 6689 C CA . THR B 1 403 ? 22.359 -3.121 2.271 1 45.16 403 THR B CA 1
ATOM 6690 C C . THR B 1 403 ? 21.25 -2.217 1.767 1 45.16 403 THR B C 1
ATOM 6692 O O . THR B 1 403 ? 21.422 -1.472 0.8 1 45.16 403 THR B O 1
ATOM 6695 N N . LEU B 1 404 ? 20.031 -2.395 1.995 1 47.41 404 LEU B N 1
ATOM 6696 C CA . LEU B 1 404 ? 19.25 -1.396 1.261 1 47.41 404 LEU B CA 1
ATOM 6697 C C . LEU B 1 404 ? 19.609 0.012 1.731 1 47.41 404 LEU B C 1
ATOM 6699 O O . LEU B 1 404 ? 19.203 0.425 2.82 1 47.41 404 LEU B O 1
ATOM 6703 N N . THR B 1 405 ? 20.859 0.333 1.549 1 43.22 405 THR B N 1
ATOM 6704 C CA . THR B 1 405 ? 21.203 1.74 1.713 1 43.22 405 THR B CA 1
ATOM 6705 C C . THR B 1 405 ? 20.234 2.631 0.946 1 43.22 405 THR B C 1
ATOM 6707 O O . THR B 1 405 ? 19.469 2.148 0.099 1 43.22 405 THR B O 1
ATOM 6710 N N . ARG B 1 406 ? 20.125 3.941 1.35 1 46.03 406 ARG B N 1
ATOM 6711 C CA . ARG B 1 406 ? 19.438 5.012 0.635 1 46.03 406 ARG B CA 1
ATOM 6712 C C . ARG B 1 406 ? 19.547 4.816 -0.874 1 46.03 406 ARG B C 1
ATOM 6714 O O . ARG B 1 406 ? 18.594 5.078 -1.606 1 46.03 406 ARG B O 1
ATOM 6721 N N . GLU B 1 407 ? 20.641 4.426 -1.256 1 46.22 407 GLU B N 1
ATOM 6722 C CA . GLU B 1 407 ? 20.984 4.258 -2.666 1 46.22 407 GLU B CA 1
ATOM 6723 C C . GLU B 1 407 ? 20.266 3.043 -3.26 1 46.22 407 GLU B C 1
ATOM 6725 O O . GLU B 1 407 ? 19.891 3.053 -4.43 1 46.22 407 GLU B O 1
ATOM 6730 N N . ASP B 1 408 ? 20.047 2.131 -2.445 1 48.38 408 ASP B N 1
ATOM 6731 C CA . ASP B 1 408 ? 19.391 0.912 -2.914 1 48.38 408 ASP B CA 1
ATOM 6732 C C . ASP B 1 408 ? 17.891 1.138 -3.135 1 48.38 408 ASP B C 1
ATOM 6734 O O . ASP B 1 408 ? 17.297 0.518 -4.012 1 48.38 408 ASP B O 1
ATOM 6738 N N . SER B 1 409 ? 17.344 1.942 -2.254 1 48.56 409 SER B N 1
ATOM 6739 C CA . SER B 1 409 ? 15.938 2.26 -2.438 1 48.56 409 SER B CA 1
ATOM 6740 C C . SER B 1 409 ? 15.672 2.846 -3.822 1 48.56 409 SER B C 1
ATOM 6742 O O . SER B 1 409 ? 14.633 2.584 -4.43 1 48.56 409 SER B O 1
ATOM 6744 N N . LYS B 1 410 ? 16.578 3.789 -4.223 1 49.97 410 LYS B N 1
ATOM 6745 C CA . LYS B 1 410 ? 16.422 4.332 -5.57 1 49.97 410 LYS B CA 1
ATOM 6746 C C . LYS B 1 410 ? 16.531 3.236 -6.621 1 49.97 410 LYS B C 1
ATOM 6748 O O . LYS B 1 410 ? 15.898 3.309 -7.676 1 49.97 410 LYS B O 1
ATOM 6753 N N . SER B 1 411 ? 17.391 2.297 -6.277 1 44.47 411 SER B N 1
ATOM 6754 C CA . SER B 1 411 ? 17.641 1.258 -7.266 1 44.47 411 SER B CA 1
ATOM 6755 C C . SER B 1 411 ? 16.672 0.096 -7.117 1 44.47 411 SER B C 1
ATOM 6757 O O . SER B 1 411 ? 16.516 -0.714 -8.031 1 44.47 411 SER B O 1
ATOM 6759 N N . ASN B 1 412 ? 16.141 -0.023 -5.922 1 48.97 412 ASN B N 1
ATOM 6760 C CA . ASN B 1 412 ? 15.234 -1.144 -5.707 1 48.97 412 ASN B CA 1
ATOM 6761 C C . ASN B 1 412 ? 13.781 -0.732 -5.91 1 48.97 412 ASN B C 1
ATOM 6763 O O . ASN B 1 412 ? 12.977 -0.801 -4.98 1 48.97 412 ASN B O 1
ATOM 6767 N N . ILE B 1 413 ? 13.656 -0.043 -6.977 1 49.56 413 ILE B N 1
ATOM 6768 C CA . ILE B 1 413 ? 12.297 0.385 -7.312 1 49.56 413 ILE B CA 1
ATOM 6769 C C . ILE B 1 413 ? 11.484 -0.813 -7.797 1 49.56 413 ILE B C 1
ATOM 6771 O O . ILE B 1 413 ? 11.906 -1.538 -8.695 1 49.56 413 ILE B O 1
ATOM 6775 N N . ASP B 1 414 ? 10.641 -1.196 -6.891 1 51 414 ASP B N 1
ATOM 6776 C CA . ASP B 1 414 ? 9.672 -2.137 -7.438 1 51 414 ASP B CA 1
ATOM 6777 C C . ASP B 1 414 ? 9.234 -1.719 -8.844 1 51 414 ASP B C 1
ATOM 6779 O O . ASP B 1 414 ? 8.742 -0.605 -9.039 1 51 414 ASP B O 1
ATOM 6783 N N . PRO B 1 415 ? 9.766 -2.414 -9.766 1 46.69 415 PRO B N 1
ATOM 6784 C CA . PRO B 1 415 ? 9.352 -2.047 -11.117 1 46.69 415 PRO B CA 1
ATOM 6785 C C . PRO B 1 415 ? 7.867 -1.691 -11.211 1 46.69 415 PRO B C 1
ATOM 6787 O O . PRO B 1 415 ? 7.469 -0.896 -12.062 1 46.69 415 PRO B O 1
ATOM 6790 N N . ALA B 1 416 ? 7.145 -2.359 -10.25 1 46.75 416 ALA B N 1
ATOM 6791 C CA . ALA B 1 416 ? 5.723 -2.025 -10.289 1 46.75 416 ALA B CA 1
ATOM 6792 C C . ALA B 1 416 ? 5.504 -0.539 -10.023 1 46.75 416 ALA B C 1
ATOM 6794 O O . ALA B 1 416 ? 4.5 0.033 -10.469 1 46.75 416 ALA B O 1
ATOM 6795 N N . THR B 1 417 ? 6.438 -0.05 -9.188 1 47.34 417 THR B N 1
ATOM 6796 C CA . THR B 1 417 ? 6.332 1.382 -8.938 1 47.34 417 THR B CA 1
ATOM 6797 C C . THR B 1 417 ? 6.43 2.172 -10.234 1 47.34 417 THR B C 1
ATOM 6799 O O . THR B 1 417 ? 5.738 3.178 -10.414 1 47.34 417 THR B O 1
ATOM 6802 N N . LEU B 1 418 ? 7.41 1.656 -11.023 1 45.25 418 LEU B N 1
ATOM 6803 C CA . LEU B 1 418 ? 7.535 2.348 -12.297 1 45.25 418 LEU B CA 1
ATOM 6804 C C . LEU B 1 418 ? 6.23 2.264 -13.086 1 45.25 418 LEU B C 1
ATOM 6806 O O . LEU B 1 418 ? 5.871 3.203 -13.797 1 45.25 418 LEU B O 1
ATOM 6810 N N . PHE B 1 419 ? 5.707 1.167 -13.008 1 41.62 419 PHE B N 1
ATOM 6811 C CA . PHE B 1 419 ? 4.512 0.92 -13.805 1 41.62 419 PHE B CA 1
ATOM 6812 C C . PHE B 1 419 ? 3.281 1.515 -13.125 1 41.62 419 PHE B C 1
ATOM 6814 O O . PHE B 1 419 ? 2.242 1.691 -13.766 1 41.62 419 PHE B O 1
ATOM 6821 N N . ARG B 1 420 ? 3.365 1.55 -11.812 1 43.25 420 ARG B N 1
ATOM 6822 C CA . ARG B 1 420 ? 2.197 2.119 -11.148 1 43.25 420 ARG B CA 1
ATOM 6823 C C . ARG B 1 420 ? 1.827 3.471 -11.75 1 43.25 420 ARG B C 1
ATOM 6825 O O . ARG B 1 420 ? 0.663 3.871 -11.711 1 43.25 420 ARG B O 1
ATOM 6832 N N . TYR B 1 421 ? 2.852 4.355 -12.07 1 41.06 421 TYR B N 1
ATOM 6833 C CA . TYR B 1 421 ? 2.477 5.715 -12.445 1 41.06 421 TYR B CA 1
ATOM 6834 C C . TYR B 1 421 ? 2.762 5.973 -13.922 1 41.06 421 TYR B C 1
ATOM 6836 O O . TYR B 1 421 ? 2.68 7.109 -14.383 1 41.06 421 TYR B O 1
ATOM 6844 N N . LYS B 1 422 ? 3.48 5.09 -14.664 1 37.66 422 LYS B N 1
ATOM 6845 C CA . LYS B 1 422 ? 3.615 5.613 -16.016 1 37.66 422 LYS B CA 1
ATOM 6846 C C . LYS B 1 422 ? 2.258 6.008 -16.594 1 37.66 422 LYS B C 1
ATOM 6848 O O . LYS B 1 422 ? 1.338 5.191 -16.656 1 37.66 422 LYS B O 1
ATOM 6853 N N . SER B 1 423 ? 1.931 7.184 -16.391 1 34.38 423 SER B N 1
ATOM 6854 C CA . SER B 1 423 ? 0.939 7.688 -17.344 1 34.38 423 SER B CA 1
ATOM 6855 C C . SER B 1 423 ? 1.052 6.984 -18.688 1 34.38 423 SER B C 1
ATOM 6857 O O . SER B 1 423 ? 2.131 6.527 -19.062 1 34.38 423 SER B O 1
ATOM 6859 N N . ALA B 1 424 ? -0.119 6.516 -19.312 1 32.81 424 ALA B N 1
ATOM 6860 C CA . ALA B 1 424 ? -0.18 6.039 -20.703 1 32.81 424 ALA B CA 1
ATOM 6861 C C . ALA B 1 424 ? 0.859 6.738 -21.562 1 32.81 424 ALA B C 1
ATOM 6863 O O . ALA B 1 424 ? 1.118 6.32 -22.703 1 32.81 424 ALA B O 1
ATOM 6864 N N . SER B 1 425 ? 1.304 7.898 -21.312 1 29.58 425 SER B N 1
ATOM 6865 C CA . SER B 1 425 ? 2.207 8.477 -22.297 1 29.58 425 SER B CA 1
ATOM 6866 C C . SER B 1 425 ? 3.592 7.844 -22.219 1 29.58 425 SER B C 1
ATOM 6868 O O . SER B 1 425 ? 4.473 8.156 -23.016 1 29.58 425 SER B O 1
ATOM 6870 N N . ILE B 1 426 ? 4.062 7.441 -21.141 1 28.64 426 ILE B N 1
ATOM 6871 C CA . ILE B 1 426 ? 5.398 6.898 -21.344 1 28.64 426 ILE B CA 1
ATOM 6872 C C . ILE B 1 426 ? 5.301 5.5 -21.953 1 28.64 426 ILE B C 1
ATOM 6874 O O . ILE B 1 426 ? 4.969 4.535 -21.25 1 28.64 426 ILE B O 1
ATOM 6878 N N . LYS B 1 427 ? 4.926 5.344 -23.188 1 29.03 427 LYS B N 1
ATOM 6879 C CA . LYS B 1 427 ? 5.223 4.172 -24 1 29.03 427 LYS B CA 1
ATOM 6880 C C . LYS B 1 427 ? 6.555 3.543 -23.594 1 29.03 427 LYS B C 1
ATOM 6882 O O . LYS B 1 427 ? 6.664 2.318 -23.484 1 29.03 427 LYS B O 1
ATOM 6887 N N . ALA B 1 428 ? 7.766 4.293 -24.047 1 26.7 428 ALA B N 1
ATOM 6888 C CA . ALA B 1 428 ? 9.078 3.789 -24.469 1 26.7 428 ALA B CA 1
ATOM 6889 C C . ALA B 1 428 ? 9.922 3.412 -23.25 1 26.7 428 ALA B C 1
ATOM 6891 O O . ALA B 1 428 ? 11.133 3.658 -23.234 1 26.7 428 ALA B O 1
ATOM 6892 N N . LEU B 1 429 ? 9.555 3.514 -22.094 1 26.17 429 LEU B N 1
ATOM 6893 C CA . LEU B 1 429 ? 10.68 2.92 -21.391 1 26.17 429 LEU B CA 1
ATOM 6894 C C . LEU B 1 429 ? 10.812 1.436 -21.719 1 26.17 429 LEU B C 1
ATOM 6896 O O . LEU B 1 429 ? 10.086 0.609 -21.156 1 26.17 429 LEU B O 1
ATOM 6900 N N . LYS B 1 430 ? 10.898 1.047 -22.969 1 27.92 430 LYS B N 1
ATOM 6901 C CA . LYS B 1 430 ? 11.422 -0.166 -23.578 1 27.92 430 LYS B CA 1
ATOM 6902 C C . LYS B 1 430 ? 12.508 -0.799 -22.719 1 27.92 430 LYS B C 1
ATOM 6904 O O . LYS B 1 430 ? 12.914 -0.226 -21.703 1 27.92 430 LYS B O 1
ATOM 6909 N N . ASP B 1 431 ? 13.789 -1.109 -23.531 1 25.12 431 ASP B N 1
ATOM 6910 C CA . ASP B 1 431 ? 15.008 -1.805 -23.922 1 25.12 431 ASP B CA 1
ATOM 6911 C C . ASP B 1 431 ? 16.188 -1.402 -23.031 1 25.12 431 ASP B C 1
ATOM 6913 O O . ASP B 1 431 ? 17.344 -1.667 -23.359 1 25.12 431 ASP B O 1
ATOM 6917 N N . THR B 1 432 ? 16.188 -0.47 -22.266 1 25.2 432 THR B N 1
ATOM 6918 C CA . THR B 1 432 ? 17.547 -0.07 -21.938 1 25.2 432 THR B CA 1
ATOM 6919 C C . THR B 1 432 ? 18.281 -1.205 -21.219 1 25.2 432 THR B C 1
ATOM 6921 O O . THR B 1 432 ? 19.422 -1.535 -21.578 1 25.2 432 THR B O 1
ATOM 6924 N N . GLN B 1 433 ? 18.453 -1.384 -19.797 1 25.56 433 GLN B N 1
ATOM 6925 C CA . GLN B 1 433 ? 19.766 -1.863 -19.375 1 25.56 433 GLN B CA 1
ATOM 6926 C C . GLN B 1 433 ? 19.875 -3.377 -19.531 1 25.56 433 GLN B C 1
ATOM 6928 O O . GLN B 1 433 ? 20.359 -4.07 -18.641 1 25.56 433 GLN B O 1
ATOM 6933 N N . CYS B 1 434 ? 18.984 -4.156 -20.094 1 22.95 434 CYS B N 1
ATOM 6934 C CA . CYS B 1 434 ? 19.703 -5.398 -20.391 1 22.95 434 CYS B CA 1
ATOM 6935 C C . CYS B 1 434 ? 20.828 -5.148 -21.375 1 22.95 434 CYS B C 1
ATOM 6937 O O . CYS B 1 434 ? 20.953 -5.844 -22.391 1 22.95 434 CYS B O 1
ATOM 6939 N N . ASN B 1 435 ? 21.312 -3.895 -21.688 1 22.03 435 ASN B N 1
ATOM 6940 C CA . ASN B 1 435 ? 22.406 -3.9 -22.641 1 22.03 435 ASN B CA 1
ATOM 6941 C C . ASN B 1 435 ? 23.578 -4.762 -22.141 1 22.03 435 ASN B C 1
ATOM 6943 O O . ASN B 1 435 ? 23.766 -4.91 -20.938 1 22.03 435 ASN B O 1
ATOM 6947 N N . LYS B 1 436 ? 24.641 -5.195 -22.922 1 21.78 436 LYS B N 1
ATOM 6948 C CA . LYS B 1 436 ? 25.766 -6.133 -22.938 1 21.78 436 LYS B CA 1
ATOM 6949 C C . LYS B 1 436 ? 26.688 -5.891 -21.734 1 21.78 436 LYS B C 1
ATOM 6951 O O . LYS B 1 436 ? 27.297 -6.832 -21.219 1 21.78 436 LYS B O 1
ATOM 6956 N N . GLY B 1 437 ? 27.625 -5.285 -21.25 1 18.86 437 GLY B N 1
ATOM 6957 C CA . GLY B 1 437 ? 28.938 -5.559 -21.844 1 18.86 437 GLY B CA 1
ATOM 6958 C C . GLY B 1 437 ? 29.188 -7.039 -22.062 1 18.86 437 GLY B C 1
ATOM 6959 O O . GLY B 1 437 ? 29.125 -7.828 -21.125 1 18.86 437 GLY B O 1
ATOM 6960 N N . VAL B 1 438 ? 29.141 -7.426 -23.391 1 17.45 438 VAL B N 1
ATOM 6961 C CA . VAL B 1 438 ? 30.344 -8.078 -23.906 1 17.45 438 VAL B CA 1
ATOM 6962 C C . VAL B 1 438 ? 31.531 -7.129 -23.812 1 17.45 438 VAL B C 1
ATOM 6964 O O . VAL B 1 438 ? 31.422 -5.941 -24.141 1 17.45 438 VAL B O 1
#